Protein AF-0000000070793039 (afdb_homodimer)

Structure (mmCIF, N/CA/C/O backbone):
data_AF-0000000070793039-model_v1
#
loop_
_entity.id
_entity.type
_entity.pdbx_description
1 polymer 'Zinc protease (Peptidase, M16 family)'
#
loop_
_atom_site.group_PDB
_atom_site.id
_atom_site.type_symbol
_atom_site.label_atom_id
_atom_site.label_alt_id
_atom_site.label_comp_id
_atom_site.label_asym_id
_atom_site.label_entity_id
_atom_site.label_seq_id
_atom_site.pdbx_PDB_ins_code
_atom_site.Cartn_x
_atom_site.Cartn_y
_atom_site.Cartn_z
_atom_site.occupancy
_atom_site.B_iso_or_equiv
_atom_site.auth_seq_id
_atom_site.auth_comp_id
_atom_site.auth_asym_id
_atom_site.auth_atom_id
_atom_site.pdbx_PDB_model_num
ATOM 1 N N . MET A 1 1 ? 57.969 -23.594 54.25 1 24.64 1 MET A N 1
ATOM 2 C CA . MET A 1 1 ? 57.188 -22.453 53.75 1 24.64 1 MET A CA 1
ATOM 3 C C . MET A 1 1 ? 56.219 -22.906 52.688 1 24.64 1 MET A C 1
ATOM 5 O O . MET A 1 1 ? 56.438 -22.703 51.469 1 24.64 1 MET A O 1
ATOM 9 N N . SER A 1 2 ? 55.562 -24.125 52.812 1 25.38 2 SER A N 1
ATOM 10 C CA . SER A 1 2 ? 54.75 -25.047 52.031 1 25.38 2 SER A CA 1
ATOM 11 C C . SER A 1 2 ? 53.344 -24.484 51.812 1 25.38 2 SER A C 1
ATOM 13 O O . SER A 1 2 ? 52.562 -24.359 52.75 1 25.38 2 SER A O 1
ATOM 15 N N . VAL A 1 3 ? 53.25 -23.438 50.938 1 27.33 3 VAL A N 1
ATOM 16 C CA . VAL A 1 3 ? 52.094 -22.609 50.594 1 27.33 3 VAL A CA 1
ATOM 17 C C . VAL A 1 3 ? 51 -23.484 50 1 27.33 3 VAL A C 1
ATOM 19 O O . VAL A 1 3 ? 51.25 -24.219 49.031 1 27.33 3 VAL A O 1
ATOM 22 N N . LEU A 1 4 ? 50.031 -23.906 50.812 1 25.84 4 LEU A N 1
ATOM 23 C CA . LEU A 1 4 ? 48.812 -24.656 50.562 1 25.84 4 LEU A CA 1
ATOM 24 C C . LEU A 1 4 ? 48.031 -24.016 49.438 1 25.84 4 LEU A C 1
ATOM 26 O O . LEU A 1 4 ? 47.719 -22.828 49.469 1 25.84 4 LEU A O 1
ATOM 30 N N . ARG A 1 5 ? 47.969 -24.656 48.188 1 24.28 5 ARG A N 1
ATOM 31 C CA . ARG A 1 5 ? 47.344 -24.469 46.875 1 24.28 5 ARG A CA 1
ATOM 32 C C . ARG A 1 5 ? 45.844 -24.5 46.969 1 24.28 5 ARG A C 1
ATOM 34 O O . ARG A 1 5 ? 45.25 -25.578 47.156 1 24.28 5 ARG A O 1
ATOM 41 N N . ALA A 1 6 ? 45.125 -23.625 47.781 1 31.42 6 ALA A N 1
ATOM 42 C CA . ALA A 1 6 ? 43.656 -23.672 47.812 1 31.42 6 ALA A CA 1
ATOM 43 C C . ALA A 1 6 ? 43.094 -23.484 46.406 1 31.42 6 ALA A C 1
ATOM 45 O O . ALA A 1 6 ? 43.25 -22.438 45.812 1 31.42 6 ALA A O 1
ATOM 46 N N . PHE A 1 7 ? 43.125 -24.516 45.562 1 28.77 7 PHE A N 1
ATOM 47 C CA . PHE A 1 7 ? 42.531 -24.484 44.219 1 28.77 7 PHE A CA 1
ATOM 48 C C . PHE A 1 7 ? 41.031 -24.188 44.312 1 28.77 7 PHE A C 1
ATOM 50 O O . PHE A 1 7 ? 40.281 -24.984 44.875 1 28.77 7 PHE A O 1
ATOM 57 N N . ILE A 1 8 ? 40.594 -22.938 44.531 1 28.95 8 ILE A N 1
ATOM 58 C CA . ILE A 1 8 ? 39.188 -22.547 44.438 1 28.95 8 ILE A CA 1
ATOM 59 C C . ILE A 1 8 ? 38.656 -22.891 43.062 1 28.95 8 ILE A C 1
ATOM 61 O O . ILE A 1 8 ? 39.188 -22.391 42.031 1 28.95 8 ILE A O 1
ATOM 65 N N . ILE A 1 9 ? 38.125 -24.109 42.875 1 31.25 9 ILE A N 1
ATOM 66 C CA . ILE A 1 9 ? 37.375 -24.516 41.719 1 31.25 9 ILE A CA 1
ATOM 67 C C . ILE A 1 9 ? 36.188 -23.578 41.5 1 31.25 9 ILE A C 1
ATOM 69 O O . ILE A 1 9 ? 35.312 -23.484 42.344 1 31.25 9 ILE A O 1
ATOM 73 N N . SER A 1 10 ? 36.406 -22.391 40.906 1 32 10 SER A N 1
ATOM 74 C CA . SER A 1 10 ? 35.344 -21.516 40.469 1 32 10 SER A CA 1
ATOM 75 C C . SER A 1 10 ? 34.375 -22.266 39.531 1 32 10 SER A C 1
ATOM 77 O O . SER A 1 10 ? 34.781 -22.781 38.5 1 32 10 SER A O 1
ATOM 79 N N . PHE A 1 11 ? 33.312 -22.875 40.062 1 34.78 11 PHE A N 1
ATOM 80 C CA . PHE A 1 11 ? 32.156 -23.375 39.312 1 34.78 11 PHE A CA 1
ATOM 81 C C . PHE A 1 11 ? 31.578 -22.266 38.438 1 34.78 11 PHE A C 1
ATOM 83 O O . PHE A 1 11 ? 31.047 -21.281 38.938 1 34.78 11 PHE A O 1
ATOM 90 N N . SER A 1 12 ? 32.188 -22.031 37.281 1 33.47 12 SER A N 1
ATOM 91 C CA . SER A 1 12 ? 31.562 -21.188 36.25 1 33.47 12 SER A CA 1
ATOM 92 C C . SER A 1 12 ? 30.188 -21.734 35.875 1 33.47 12 SER A C 1
ATOM 94 O O . SER A 1 12 ? 30.078 -22.828 35.312 1 33.47 12 SER A O 1
ATOM 96 N N . VAL A 1 13 ? 29.125 -21.406 36.594 1 35.25 13 VAL A N 1
ATOM 97 C CA . VAL A 1 13 ? 27.766 -21.578 36.125 1 35.25 13 VAL A CA 1
ATOM 98 C C . VAL A 1 13 ? 27.609 -20.938 34.75 1 35.25 13 VAL A C 1
ATOM 100 O O . VAL A 1 13 ? 27.688 -19.703 34.625 1 35.25 13 VAL A O 1
ATOM 103 N N . ILE A 1 14 ? 28.047 -21.594 33.719 1 34.03 14 ILE A N 1
ATOM 104 C CA . ILE A 1 14 ? 27.656 -21.234 32.344 1 34.03 14 ILE A CA 1
ATOM 105 C C . ILE A 1 14 ? 26.141 -21.188 32.25 1 34.03 14 ILE A C 1
ATOM 107 O O . ILE A 1 14 ? 25.484 -22.234 32.312 1 34.03 14 ILE A O 1
ATOM 111 N N . PHE A 1 15 ? 25.516 -20.141 32.781 1 34.97 15 PHE A N 1
ATOM 112 C CA . PHE A 1 15 ? 24.156 -19.906 32.344 1 34.97 15 PHE A CA 1
ATOM 113 C C . PHE A 1 15 ? 24.062 -19.859 30.812 1 34.97 15 PHE A C 1
ATOM 115 O O . PHE A 1 15 ? 24.547 -18.906 30.188 1 34.97 15 PHE A O 1
ATOM 122 N N . SER A 1 16 ? 24 -20.969 30.188 1 33.66 16 SER A N 1
ATOM 123 C CA . SER A 1 16 ? 23.516 -21.031 28.812 1 33.66 16 SER A CA 1
ATOM 124 C C . SER A 1 16 ? 22.203 -20.25 28.656 1 33.66 16 SER A C 1
ATOM 126 O O . SER A 1 16 ? 21.188 -20.641 29.219 1 33.66 16 SER A O 1
ATOM 128 N N . HIS A 1 17 ? 22.297 -18.969 28.641 1 33.53 17 HIS A N 1
ATOM 129 C CA . HIS A 1 17 ? 21.125 -18.312 28.062 1 33.53 17 HIS A CA 1
ATOM 130 C C . HIS A 1 17 ? 20.672 -19.031 26.797 1 33.53 17 HIS A C 1
ATOM 132 O O . HIS A 1 17 ? 21.375 -19.047 25.781 1 33.53 17 HIS A O 1
ATOM 138 N N . ASN A 1 18 ? 20.062 -20.141 26.969 1 33.28 18 ASN A N 1
ATOM 139 C CA . ASN A 1 18 ? 19.25 -20.641 25.875 1 33.28 18 ASN A CA 1
ATOM 140 C C . ASN A 1 18 ? 18.578 -19.484 25.109 1 33.28 18 ASN A C 1
ATOM 142 O O . ASN A 1 18 ? 17.781 -18.75 25.672 1 33.28 18 ASN A O 1
ATOM 146 N N . LEU A 1 19 ? 19.297 -18.922 24.312 1 35 19 LEU A N 1
ATOM 147 C CA . LEU A 1 19 ? 18.578 -18.219 23.25 1 35 19 LEU A CA 1
ATOM 148 C C . LEU A 1 19 ? 17.344 -19 22.828 1 35 19 LEU A C 1
ATOM 150 O O . LEU A 1 19 ? 17.469 -20.078 22.234 1 35 19 LEU A O 1
ATOM 154 N N . PHE A 1 20 ? 16.391 -19.141 23.672 1 33.75 20 PHE A N 1
ATOM 155 C CA . PHE A 1 20 ? 15.086 -19.547 23.141 1 33.75 20 PHE A CA 1
ATOM 156 C C . PHE A 1 20 ? 14.852 -18.953 21.75 1 33.75 20 PHE A C 1
ATOM 158 O O . PHE A 1 20 ? 14.672 -17.75 21.609 1 33.75 20 PHE A O 1
ATOM 165 N N . ALA A 1 21 ? 15.516 -19.438 20.938 1 37.66 21 ALA A N 1
ATOM 166 C CA . ALA A 1 21 ? 14.992 -19.25 19.578 1 37.66 21 ALA A CA 1
ATOM 167 C C . ALA A 1 21 ? 13.477 -19.422 19.547 1 37.66 21 ALA A C 1
ATOM 169 O O . ALA A 1 21 ? 12.969 -20.531 19.766 1 37.66 21 ALA A O 1
ATOM 170 N N . ASN A 1 22 ? 12.641 -18.688 20.062 1 45.88 22 ASN A N 1
ATOM 171 C CA . ASN A 1 22 ? 11.188 -18.734 19.922 1 45.88 22 ASN A CA 1
ATOM 172 C C . ASN A 1 22 ? 10.781 -19.375 18.594 1 45.88 22 ASN A C 1
ATOM 174 O O . ASN A 1 22 ? 10.984 -18.781 17.531 1 45.88 22 ASN A O 1
ATOM 178 N N . SER A 1 23 ? 11 -20.703 18.422 1 55.97 23 SER A N 1
ATOM 179 C CA . SER A 1 23 ? 10.516 -21.5 17.297 1 55.97 23 SER A CA 1
ATOM 180 C C . SER A 1 23 ? 9.109 -21.078 16.875 1 55.97 23 SER A C 1
ATOM 182 O O . SER A 1 23 ? 8.234 -20.875 17.734 1 55.97 23 SER A O 1
ATOM 184 N N . PHE A 1 24 ? 9.094 -20.531 15.656 1 75.44 24 PHE A N 1
ATOM 185 C CA . PHE A 1 24 ? 7.824 -20.266 14.984 1 75.44 24 PHE A CA 1
ATOM 186 C C . PHE A 1 24 ? 6.973 -21.531 14.945 1 75.44 24 PHE A C 1
ATOM 188 O O . PHE A 1 24 ? 7.141 -22.375 14.062 1 75.44 24 PHE A O 1
ATOM 195 N N . LYS A 1 25 ? 6.289 -21.938 16.031 1 84.12 25 LYS A N 1
ATOM 196 C CA . LYS A 1 25 ? 5.527 -23.172 16.141 1 84.12 25 LYS A CA 1
ATOM 197 C C . LYS A 1 25 ? 4.098 -22.984 15.633 1 84.12 25 LYS A C 1
ATOM 199 O O . LYS A 1 25 ? 3.346 -22.172 16.156 1 84.12 25 LYS A O 1
ATOM 204 N N . THR A 1 26 ? 3.82 -23.734 14.625 1 93.19 26 THR A N 1
ATOM 205 C CA . THR A 1 26 ? 2.479 -23.719 14.047 1 93.19 26 THR A CA 1
ATOM 206 C C . THR A 1 26 ? 1.749 -25.031 14.328 1 93.19 26 THR A C 1
ATOM 208 O O . THR A 1 26 ? 2.381 -26.047 14.594 1 93.19 26 THR A O 1
ATOM 211 N N . GLU A 1 27 ? 0.454 -24.984 14.43 1 96.5 27 GLU A N 1
ATOM 212 C CA . GLU A 1 27 ? -0.403 -26.156 14.438 1 96.5 27 GLU A CA 1
ATOM 213 C C . GLU A 1 27 ? -1.052 -26.391 13.078 1 96.5 27 GLU A C 1
ATOM 215 O O . GLU A 1 27 ? -1.497 -25.438 12.43 1 96.5 27 GLU A O 1
ATOM 220 N N . LYS A 1 28 ? -1.057 -27.656 12.688 1 97.38 28 LYS A N 1
ATOM 221 C CA . LYS A 1 28 ? -1.675 -28.016 11.422 1 97.38 28 LYS A CA 1
ATOM 222 C C . LYS A 1 28 ? -2.641 -29.188 11.594 1 97.38 28 LYS A C 1
ATOM 224 O O . LYS A 1 28 ? -2.357 -30.125 12.328 1 97.38 28 LYS A O 1
ATOM 229 N N . TRP A 1 29 ? -3.809 -29.016 10.977 1 98 29 TRP A N 1
ATOM 230 C CA . TRP A 1 29 ? -4.777 -30.109 10.977 1 98 29 TRP A CA 1
ATOM 231 C C . TRP A 1 29 ? -5.773 -29.953 9.828 1 98 29 TRP A C 1
ATOM 233 O O . TRP A 1 29 ? -5.605 -29.094 8.969 1 98 29 TRP A O 1
ATOM 243 N N . GLN A 1 30 ? -6.695 -30.844 9.695 1 98.06 30 GLN A N 1
ATOM 244 C CA . GLN A 1 30 ? -7.793 -30.781 8.742 1 98.06 30 GLN A CA 1
ATOM 245 C C . GLN A 1 30 ? -9.148 -30.781 9.453 1 98.06 30 GLN A C 1
ATOM 247 O O . GLN A 1 30 ? -9.336 -31.5 10.43 1 98.06 30 GLN A O 1
ATOM 252 N N . THR A 1 31 ? -10 -29.953 8.938 1 98.31 31 THR A N 1
ATOM 253 C CA . THR A 1 31 ? -11.359 -30 9.461 1 98.31 31 THR A CA 1
ATOM 254 C C . THR A 1 31 ? -12.062 -31.281 9.039 1 98.31 31 THR A C 1
ATOM 256 O O . THR A 1 31 ? -11.547 -32.031 8.203 1 98.31 31 THR A O 1
ATOM 259 N N . LYS A 1 32 ? -13.273 -31.5 9.594 1 97.5 32 LYS A N 1
ATOM 260 C CA . LYS A 1 32 ? -14.031 -32.719 9.328 1 97.5 32 LYS A CA 1
ATOM 261 C C . LYS A 1 32 ? -14.359 -32.844 7.848 1 97.5 32 LYS A C 1
ATOM 263 O O . LYS A 1 32 ? -14.328 -33.969 7.293 1 97.5 32 LYS A O 1
ATOM 268 N N . ASN A 1 33 ? -14.625 -31.766 7.234 1 97.44 33 ASN A N 1
ATOM 269 C CA . ASN A 1 33 ? -15.023 -31.812 5.828 1 97.44 33 ASN A CA 1
ATOM 270 C C . ASN A 1 33 ? -13.82 -31.656 4.902 1 97.44 33 ASN A C 1
ATOM 272 O O . ASN A 1 33 ? -13.969 -31.703 3.68 1 97.44 33 ASN A O 1
ATOM 276 N N . GLY A 1 34 ? -12.617 -31.375 5.457 1 97.75 34 GLY A N 1
ATOM 277 C CA . GLY A 1 34 ? -11.438 -31.547 4.617 1 97.75 34 GLY A CA 1
ATOM 278 C C . GLY A 1 34 ? -10.664 -30.266 4.398 1 97.75 34 GLY A C 1
ATOM 279 O O . GLY A 1 34 ? -9.68 -30.25 3.656 1 97.75 34 GLY A O 1
ATOM 280 N N . VAL A 1 35 ? -10.977 -29.156 5.035 1 98.62 35 VAL A N 1
ATOM 281 C CA . VAL A 1 35 ? -10.219 -27.922 4.902 1 98.62 35 VAL A CA 1
ATOM 282 C C . VAL A 1 35 ? -8.883 -28.047 5.629 1 98.62 35 VAL A C 1
ATOM 284 O O . VAL A 1 35 ? -8.836 -28.484 6.785 1 98.62 35 VAL A O 1
ATOM 287 N N . ARG A 1 36 ? -7.797 -27.797 5.004 1 98.5 36 ARG A N 1
ATOM 288 C CA . ARG A 1 36 ? -6.496 -27.75 5.664 1 98.5 36 ARG A CA 1
ATOM 289 C C . ARG A 1 36 ? -6.363 -26.5 6.516 1 98.5 36 ARG A C 1
ATOM 291 O O . ARG A 1 36 ? -6.652 -25.391 6.055 1 98.5 36 ARG A O 1
ATOM 298 N N . VAL A 1 37 ? -5.875 -26.656 7.73 1 98.69 37 VAL A N 1
ATOM 299 C CA . VAL A 1 37 ? -5.812 -25.531 8.648 1 98.69 37 VAL A CA 1
ATOM 300 C C . VAL A 1 37 ? -4.383 -25.359 9.156 1 98.69 37 VAL A C 1
ATOM 302 O O . VAL A 1 37 ? -3.699 -26.328 9.461 1 98.69 37 VAL A O 1
ATOM 305 N N . VAL A 1 38 ? -3.934 -24.125 9.148 1 98.31 38 VAL A N 1
ATOM 306 C CA . VAL A 1 38 ? -2.699 -23.734 9.82 1 98.31 38 VAL A CA 1
ATOM 307 C C . VAL A 1 38 ? -2.996 -22.656 10.852 1 98.31 38 VAL A C 1
ATOM 309 O O . VAL A 1 38 ? -3.658 -21.656 10.547 1 98.31 38 VAL A O 1
ATOM 312 N N . PHE A 1 39 ? -2.496 -22.844 12.102 1 97.88 39 PHE A N 1
ATOM 313 C CA . PHE A 1 39 ? -2.75 -21.906 13.188 1 97.88 39 PHE A CA 1
ATOM 314 C C . PHE A 1 39 ? -1.449 -21.5 13.867 1 97.88 39 PHE A C 1
ATOM 316 O O . PHE A 1 39 ? -0.611 -22.359 14.172 1 97.88 39 PHE A O 1
ATOM 323 N N . TYR A 1 40 ? -1.272 -20.203 14 1 95.19 40 TYR A N 1
ATOM 324 C CA . TYR A 1 40 ? -0.175 -19.641 14.773 1 95.19 40 TYR A CA 1
ATOM 325 C C . TYR A 1 40 ? -0.702 -18.75 15.898 1 95.19 40 TYR A C 1
ATOM 327 O O . TYR A 1 40 ? -1.349 -17.734 15.641 1 95.19 40 TYR A O 1
ATOM 335 N N . GLN A 1 41 ? -0.365 -19.156 17.094 1 94.56 41 GLN A N 1
ATOM 336 C CA . GLN A 1 41 ? -0.825 -18.406 18.266 1 94.56 41 GLN A CA 1
ATOM 337 C C . GLN A 1 41 ? 0.069 -17.188 18.531 1 94.56 41 GLN A C 1
ATOM 339 O O . GLN A 1 41 ? 1.286 -17.328 18.672 1 94.56 41 GLN A O 1
ATOM 344 N N . ALA A 1 42 ? -0.553 -16.047 18.531 1 87.75 42 ALA A N 1
ATOM 345 C CA . ALA A 1 42 ? 0.111 -14.797 18.875 1 87.75 42 ALA A CA 1
ATOM 346 C C . ALA A 1 42 ? -0.728 -13.984 19.844 1 87.75 42 ALA A C 1
ATOM 348 O O . ALA A 1 42 ? -1.665 -13.289 19.453 1 87.75 42 ALA A O 1
ATOM 349 N N . MET A 1 43 ? -0.317 -13.898 21.078 1 84.44 43 MET A N 1
ATOM 350 C CA . MET A 1 43 ? -1.179 -13.391 22.141 1 84.44 43 MET A CA 1
ATOM 351 C C . MET A 1 43 ? -0.883 -11.922 22.422 1 84.44 43 MET A C 1
ATOM 353 O O . MET A 1 43 ? -1.546 -11.305 23.25 1 84.44 43 MET A O 1
ATOM 357 N N . GLU A 1 44 ? -0.05 -11.359 21.641 1 72.94 44 GLU A N 1
ATOM 358 C CA . GLU A 1 44 ? 0.454 -10.031 21.969 1 72.94 44 GLU A CA 1
ATOM 359 C C . GLU A 1 44 ? -0.619 -8.969 21.766 1 72.94 44 GLU A C 1
ATOM 361 O O . GLU A 1 44 ? -0.665 -7.977 22.5 1 72.94 44 GLU A O 1
ATOM 366 N N . VAL A 1 45 ? -1.349 -9.078 20.812 1 75.62 45 VAL A N 1
ATOM 367 C CA . VAL A 1 45 ? -2.432 -8.148 20.5 1 75.62 45 VAL A CA 1
ATOM 368 C C . VAL A 1 45 ? -3.754 -8.906 20.406 1 75.62 45 VAL A C 1
ATOM 370 O O . VAL A 1 45 ? -3.832 -9.969 19.797 1 75.62 45 VAL A O 1
ATOM 373 N N . PRO A 1 46 ? -4.75 -8.336 21 1 86.44 46 PRO A N 1
ATOM 374 C CA . PRO A 1 46 ? -6.035 -9.039 21.047 1 86.44 46 PRO A CA 1
ATOM 375 C C . PRO A 1 46 ? -6.762 -9.023 19.703 1 86.44 46 PRO A C 1
ATOM 377 O O . PRO A 1 46 ? -7.875 -8.5 19.594 1 86.44 46 PRO A O 1
ATOM 380 N N . MET A 1 47 ? -6.172 -9.617 18.734 1 90.81 47 MET A N 1
ATOM 381 C CA . MET A 1 47 ? -6.723 -9.664 17.375 1 90.81 47 MET A CA 1
ATOM 382 C C . MET A 1 47 ? -6.469 -11.023 16.734 1 90.81 47 MET A C 1
ATOM 384 O O . MET A 1 47 ? -5.582 -11.758 17.172 1 90.81 47 MET A O 1
ATOM 388 N N . LEU A 1 48 ? -7.234 -11.289 15.797 1 95.56 48 LEU A N 1
ATOM 389 C CA . LEU A 1 48 ? -7.109 -12.516 15.016 1 95.56 48 LEU A CA 1
ATOM 390 C C . LEU A 1 48 ? -7.211 -12.219 13.523 1 95.56 48 LEU A C 1
ATOM 392 O O . LEU A 1 48 ? -8.156 -11.562 13.078 1 95.56 48 LEU A O 1
ATOM 396 N N . ASP A 1 49 ? -6.215 -12.664 12.805 1 96.31 49 ASP A N 1
ATOM 397 C CA . ASP A 1 49 ? -6.25 -12.633 11.352 1 96.31 49 ASP A CA 1
ATOM 398 C C . ASP A 1 49 ? -6.613 -14 10.773 1 96.31 49 ASP A C 1
ATOM 400 O O . ASP A 1 49 ? -5.961 -15 11.086 1 96.31 49 ASP A O 1
ATOM 404 N N . ILE A 1 50 ? -7.613 -13.977 9.945 1 98.31 50 ILE A N 1
ATOM 405 C CA . ILE A 1 50 ? -8.078 -15.203 9.305 1 98.31 50 ILE A CA 1
ATOM 406 C C . ILE A 1 50 ? -7.98 -15.062 7.789 1 98.31 50 ILE A C 1
ATOM 408 O O . ILE A 1 50 ? -8.414 -14.055 7.223 1 98.31 50 ILE A O 1
ATOM 412 N N . SER A 1 51 ? -7.414 -16.047 7.137 1 98.62 51 SER A N 1
ATOM 413 C CA . SER A 1 51 ? -7.383 -16.109 5.68 1 98.62 51 SER A CA 1
ATOM 414 C C . SER A 1 51 ? -7.855 -17.469 5.172 1 98.62 51 SER A C 1
ATOM 416 O O . SER A 1 51 ? -7.348 -18.516 5.598 1 98.62 51 SER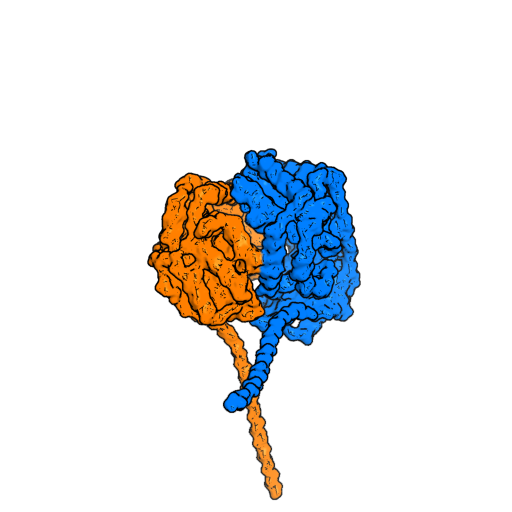 A O 1
ATOM 418 N N . LEU A 1 52 ? -8.797 -17.438 4.359 1 98.81 52 LEU A N 1
ATOM 419 C CA . LEU A 1 52 ? -9.266 -18.625 3.664 1 98.81 52 LEU A CA 1
ATOM 420 C C . LEU A 1 52 ? -8.992 -18.531 2.166 1 98.81 52 LEU A C 1
ATOM 422 O O . LEU A 1 52 ? -9.539 -17.656 1.49 1 98.81 52 LEU A O 1
ATOM 426 N N . ALA A 1 53 ? -8.172 -19.438 1.683 1 98.88 53 ALA A N 1
ATOM 427 C CA . ALA A 1 53 ? -7.781 -19.391 0.276 1 98.88 53 ALA A CA 1
ATOM 428 C C . ALA A 1 53 ? -8.305 -20.609 -0.476 1 98.88 53 ALA A C 1
ATOM 430 O O . ALA A 1 53 ? -8.469 -21.688 0.11 1 98.88 53 ALA A O 1
ATOM 431 N N . PHE A 1 54 ? -8.617 -20.422 -1.709 1 98.88 54 PHE A N 1
ATOM 432 C CA . PHE A 1 54 ? -8.992 -21.484 -2.648 1 98.88 54 PHE A CA 1
ATOM 433 C C . PHE A 1 54 ? -8.156 -21.391 -3.922 1 98.88 54 PHE A C 1
ATOM 435 O O . PHE A 1 54 ? -7.855 -20.297 -4.395 1 98.88 54 PHE A O 1
ATOM 442 N N . ALA A 1 55 ? -7.773 -22.578 -4.445 1 98.81 55 ALA A N 1
ATOM 443 C CA . ALA A 1 55 ? -7.273 -22.594 -5.816 1 98.81 55 ALA A CA 1
ATOM 444 C C . ALA A 1 55 ? -8.391 -22.266 -6.809 1 98.81 55 ALA A C 1
ATOM 446 O O . ALA A 1 55 ? -8.953 -23.172 -7.434 1 98.81 55 ALA A O 1
ATOM 447 N N . ALA A 1 56 ? -8.641 -21.031 -6.914 1 98.81 56 ALA A N 1
ATOM 448 C CA . ALA A 1 56 ? -9.766 -20.531 -7.691 1 98.81 56 ALA A CA 1
ATOM 449 C C . ALA A 1 56 ? -9.43 -19.172 -8.32 1 98.81 56 ALA A C 1
ATOM 451 O O . ALA A 1 56 ? -10.305 -18.328 -8.484 1 98.81 56 ALA A O 1
ATOM 452 N N . GLY A 1 57 ? -8.148 -18.969 -8.586 1 98.75 57 GLY A N 1
ATOM 453 C CA . GLY A 1 57 ? -7.734 -17.734 -9.234 1 98.75 57 GLY A CA 1
ATOM 454 C C . GLY A 1 57 ? -8.156 -17.656 -10.695 1 98.75 57 GLY A C 1
ATOM 455 O O . GLY A 1 57 ? -8.922 -18.484 -11.164 1 98.75 57 GLY A O 1
ATOM 456 N N . SER A 1 58 ? -7.68 -16.641 -11.375 1 98.69 58 SER A N 1
ATOM 457 C CA . SER A 1 58 ? -8.102 -16.391 -12.75 1 98.69 58 SER A CA 1
ATOM 458 C C . SER A 1 58 ? -7.641 -17.516 -13.68 1 98.69 58 SER A C 1
ATOM 460 O O . SER A 1 58 ? -8.195 -17.688 -14.766 1 98.69 58 SER A O 1
ATOM 462 N N . ALA A 1 59 ? -6.633 -18.281 -13.227 1 98.75 59 ALA A N 1
ATOM 463 C CA . ALA A 1 59 ? -6.176 -19.422 -14.031 1 98.75 59 ALA A CA 1
ATOM 464 C C . ALA A 1 59 ? -7.289 -20.453 -14.219 1 98.75 59 ALA A C 1
ATOM 466 O O . ALA A 1 59 ? -7.207 -21.312 -15.094 1 98.75 59 ALA A O 1
ATOM 467 N N . TYR A 1 60 ? -8.336 -20.312 -13.453 1 98.69 60 TYR A N 1
ATOM 468 C CA . TYR A 1 60 ? -9.422 -21.297 -13.492 1 98.69 60 TYR A CA 1
ATOM 469 C C . TYR A 1 60 ? -10.641 -20.719 -14.195 1 98.69 60 TYR A C 1
ATOM 471 O O . TYR A 1 60 ? -11.727 -21.312 -14.156 1 98.69 60 TYR A O 1
ATOM 479 N N . ASP A 1 61 ? -10.5 -19.641 -14.914 1 98.5 61 ASP A N 1
ATOM 480 C CA . ASP A 1 61 ? -11.617 -18.953 -15.547 1 98.5 61 ASP A CA 1
ATOM 481 C C . ASP A 1 61 ? -12.156 -19.734 -16.734 1 98.5 61 ASP A C 1
ATOM 483 O O . ASP A 1 61 ? -13.289 -19.516 -17.172 1 98.5 61 ASP A O 1
ATOM 487 N N . GLY A 1 62 ? -11.32 -20.641 -17.344 1 97 62 GLY A N 1
ATOM 488 C CA . GLY A 1 62 ? -11.672 -21.203 -18.625 1 97 62 GLY A CA 1
ATOM 489 C C . GLY A 1 62 ? -11.758 -20.156 -19.734 1 97 62 GLY A C 1
ATOM 490 O O . GLY A 1 62 ? -10.82 -19.375 -19.922 1 97 62 GLY A O 1
ATOM 491 N N . LYS A 1 63 ? -12.906 -20.109 -20.391 1 96.25 63 LYS A N 1
ATOM 492 C CA . LYS A 1 63 ? -13.062 -19.141 -21.469 1 96.25 63 LYS A CA 1
ATOM 493 C C . LYS A 1 63 ? -13.711 -17.859 -20.984 1 96.25 63 LYS A C 1
ATOM 495 O O . LYS A 1 63 ? -13.781 -16.875 -21.719 1 96.25 63 LYS A O 1
ATOM 500 N N . TYR A 1 64 ? -14.148 -17.859 -19.781 1 98 64 TYR A N 1
ATOM 501 C CA . TYR A 1 64 ? -14.828 -16.703 -19.219 1 98 64 TYR A CA 1
ATOM 502 C C . TYR A 1 64 ? -13.883 -15.883 -18.359 1 98 64 TYR A C 1
ATOM 504 O O . TYR A 1 64 ? -14.047 -15.805 -17.141 1 98 64 TYR A O 1
ATOM 512 N N . PHE A 1 65 ? -12.992 -15.172 -19.047 1 98.44 65 PHE A N 1
ATOM 513 C CA . PHE A 1 65 ? -11.984 -14.375 -18.344 1 98.44 65 PHE A CA 1
ATOM 514 C C . PHE A 1 65 ? -12.641 -13.32 -17.469 1 98.44 65 PHE A C 1
ATOM 516 O O . PHE A 1 65 ? -13.508 -12.57 -17.922 1 98.44 65 PHE A O 1
ATOM 523 N N . GLY A 1 66 ? -12.211 -13.25 -16.156 1 98.44 66 GLY A N 1
ATOM 524 C CA . GLY A 1 66 ? -12.789 -12.344 -15.172 1 98.44 66 GLY A CA 1
ATOM 525 C C . GLY A 1 66 ? -13.789 -13.016 -14.258 1 98.44 66 GLY A C 1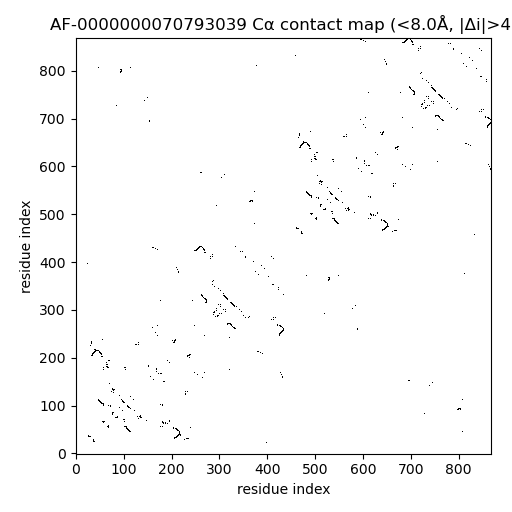
ATOM 526 O O . GLY A 1 66 ? -14.273 -12.406 -13.297 1 98.44 66 GLY A O 1
ATOM 527 N N . LEU A 1 67 ? -14.031 -14.281 -14.508 1 98.75 67 LEU A N 1
ATOM 528 C CA . LEU A 1 67 ? -15.047 -15.016 -13.758 1 98.75 67 LEU A CA 1
ATOM 529 C C . LEU A 1 67 ? -14.656 -15.156 -12.297 1 98.75 67 LEU A C 1
ATOM 531 O O . LEU A 1 67 ? -15.477 -14.953 -11.398 1 98.75 67 LEU A O 1
ATOM 535 N N . SER A 1 68 ? -13.422 -15.523 -12.016 1 98.81 68 SER A N 1
ATOM 536 C CA . SER A 1 68 ? -12.93 -15.609 -10.648 1 98.81 68 SER A CA 1
ATOM 537 C C . SER A 1 68 ? -13.094 -14.273 -9.922 1 98.81 68 SER A C 1
ATOM 539 O O . SER A 1 68 ? -13.602 -14.234 -8.797 1 98.81 68 SER A O 1
ATOM 541 N N . ALA A 1 69 ? -12.648 -13.219 -10.586 1 98.5 69 ALA A N 1
ATOM 542 C CA . ALA A 1 69 ? -12.727 -11.883 -10 1 98.5 69 ALA A CA 1
ATOM 543 C C . ALA A 1 69 ? -14.172 -11.5 -9.711 1 98.5 69 ALA A C 1
ATOM 545 O O . ALA A 1 69 ? -14.484 -11 -8.625 1 98.5 69 ALA A O 1
ATOM 546 N N . LEU A 1 70 ? -15.016 -11.711 -10.664 1 98.25 70 LEU A N 1
ATOM 547 C CA . LEU A 1 70 ? -16.422 -11.359 -10.5 1 98.25 70 LEU A CA 1
ATOM 548 C C . LEU A 1 70 ? -17.062 -12.172 -9.375 1 98.25 70 LEU A C 1
ATOM 550 O O . LEU A 1 70 ? -17.812 -11.633 -8.562 1 98.25 70 LEU A O 1
ATOM 554 N N . THR A 1 71 ? -16.781 -13.438 -9.32 1 98.69 71 THR A N 1
ATOM 555 C CA . THR A 1 71 ? -17.281 -14.297 -8.25 1 98.69 71 THR A CA 1
ATOM 556 C C . THR A 1 71 ? -16.812 -13.789 -6.891 1 98.69 71 THR A C 1
ATOM 558 O O . THR A 1 71 ? -17.609 -13.711 -5.945 1 98.69 71 THR A O 1
ATOM 561 N N . THR A 1 72 ? -15.578 -13.477 -6.836 1 98.38 72 THR A N 1
ATOM 562 C CA . THR A 1 72 ? -14.977 -12.984 -5.598 1 98.38 72 THR A CA 1
ATOM 563 C C . THR A 1 72 ? -15.641 -11.68 -5.156 1 98.38 72 THR A C 1
ATOM 565 O O . THR A 1 72 ? -15.945 -11.508 -3.977 1 98.38 72 THR A O 1
ATOM 568 N N . ASN A 1 73 ? -15.875 -10.805 -6.129 1 95.81 73 ASN A N 1
ATOM 569 C CA . ASN A 1 73 ? -16.516 -9.531 -5.832 1 95.81 73 ASN A CA 1
ATOM 570 C C . ASN A 1 73 ? -17.938 -9.727 -5.316 1 95.81 73 ASN A C 1
ATOM 572 O O . ASN A 1 73 ? -18.438 -8.93 -4.52 1 95.81 73 ASN A O 1
ATOM 576 N N . LEU A 1 74 ? -18.578 -10.727 -5.703 1 97.25 74 LEU A N 1
ATOM 577 C CA . LEU A 1 74 ? -20 -10.938 -5.426 1 97.25 74 LEU A CA 1
ATOM 578 C C . LEU A 1 74 ? -20.188 -11.703 -4.117 1 97.25 74 LEU A C 1
ATOM 580 O O . LEU A 1 74 ? -21.297 -11.773 -3.594 1 97.25 74 LEU A O 1
ATOM 584 N N . ILE A 1 75 ? -19.141 -12.141 -3.547 1 97.56 75 ILE A N 1
ATOM 585 C CA . ILE A 1 75 ? -19.234 -13.148 -2.492 1 97.56 75 ILE A CA 1
ATOM 586 C C . ILE A 1 75 ? -19.891 -12.539 -1.26 1 97.56 75 ILE A C 1
ATOM 588 O O . ILE A 1 75 ? -20.547 -13.242 -0.487 1 97.56 75 ILE A O 1
ATOM 592 N N . ASN A 1 76 ? -19.719 -11.25 -1.055 1 95.31 76 ASN A N 1
ATOM 593 C CA . ASN A 1 76 ? -20.281 -10.609 0.127 1 95.31 76 ASN A CA 1
ATOM 594 C C . ASN A 1 76 ? -21.406 -9.641 -0.243 1 95.31 76 ASN A C 1
ATOM 596 O O . ASN A 1 76 ? -21.703 -8.711 0.51 1 95.31 76 ASN A O 1
ATOM 600 N N . GLN A 1 77 ? -22 -9.844 -1.413 1 94.31 77 GLN A N 1
ATOM 601 C CA . GLN A 1 77 ? -23.031 -8.906 -1.88 1 94.31 77 GLN A CA 1
ATOM 602 C C . GLN A 1 77 ? -24.422 -9.375 -1.474 1 94.31 77 GLN A C 1
ATOM 604 O O . GLN A 1 77 ? -25.422 -8.742 -1.825 1 94.31 77 GLN A O 1
ATOM 609 N N . GLY A 1 78 ? -24.578 -10.422 -0.743 1 94.44 78 GLY A N 1
ATOM 610 C CA . GLY A 1 78 ? -25.781 -11.039 -0.223 1 94.44 78 GLY A CA 1
ATOM 611 C C . GLY A 1 78 ? -25.547 -12.43 0.331 1 94.44 78 GLY A C 1
ATOM 612 O O . GLY A 1 78 ? -24.953 -13.281 -0.339 1 94.44 78 GLY A O 1
ATOM 613 N N . ASN A 1 79 ? -25.969 -12.594 1.538 1 96.31 79 ASN A N 1
ATOM 614 C CA . ASN A 1 79 ? -25.672 -13.859 2.203 1 96.31 79 ASN A CA 1
ATOM 615 C C . ASN A 1 79 ? -26.797 -14.25 3.174 1 96.31 79 ASN A C 1
ATOM 617 O O . ASN A 1 79 ? -27.125 -13.484 4.074 1 96.31 79 ASN A O 1
ATOM 621 N N . SER A 1 80 ? -27.328 -15.422 2.982 1 95.75 80 SER A N 1
ATOM 622 C CA . SER A 1 80 ? -28.359 -15.977 3.855 1 95.75 80 SER A CA 1
ATOM 623 C C . SER A 1 80 ? -29.531 -15.008 4.004 1 95.75 80 SER A C 1
ATOM 625 O O . SER A 1 80 ? -30 -14.773 5.117 1 95.75 80 SER A O 1
ATOM 627 N N . GLY A 1 81 ? -29.859 -14.344 2.963 1 94.75 81 GLY A N 1
ATOM 628 C CA . GLY A 1 81 ? -31.031 -13.477 2.943 1 94.75 81 GLY A CA 1
ATOM 629 C C . GLY A 1 81 ? -30.719 -12.055 3.352 1 94.75 81 GLY A C 1
ATOM 630 O O . GLY A 1 81 ? -31.578 -11.172 3.262 1 94.75 81 GLY A O 1
ATOM 631 N N . LYS A 1 82 ? -29.531 -11.836 3.721 1 94.38 82 LYS A N 1
ATOM 632 C CA . LYS A 1 82 ? -29.109 -10.477 4.059 1 94.38 82 LYS A CA 1
ATOM 633 C C . LYS A 1 82 ? -28.438 -9.797 2.877 1 94.38 82 LYS A C 1
ATOM 635 O O . LYS A 1 82 ? -27.688 -10.438 2.135 1 94.38 82 LYS A O 1
ATOM 640 N N . ASP A 1 83 ? -28.688 -8.531 2.682 1 89.62 83 ASP A N 1
ATOM 641 C CA . ASP A 1 83 ? -28.078 -7.82 1.565 1 89.62 83 ASP A CA 1
ATOM 642 C C . ASP A 1 83 ? -26.672 -7.359 1.919 1 89.62 83 ASP A C 1
ATOM 644 O O . ASP A 1 83 ? -26.203 -7.582 3.037 1 89.62 83 ASP A O 1
ATOM 648 N N . ALA A 1 84 ? -26.047 -6.75 0.97 1 88.56 84 ALA A N 1
ATOM 649 C CA . ALA A 1 84 ? -24.656 -6.344 1.109 1 88.56 84 ALA A CA 1
ATOM 650 C C . ALA A 1 84 ? -24.484 -5.344 2.25 1 88.56 84 ALA A C 1
ATOM 652 O O . ALA A 1 84 ? -23.516 -5.398 2.996 1 88.56 84 ALA A O 1
ATOM 653 N N . THR A 1 85 ? -25.422 -4.445 2.408 1 84.31 85 THR A N 1
ATOM 654 C CA . THR A 1 85 ? -25.359 -3.418 3.443 1 84.31 85 THR A CA 1
ATOM 655 C C . THR A 1 85 ? -25.422 -4.047 4.832 1 84.31 85 THR A C 1
ATOM 657 O O . THR A 1 85 ? -24.625 -3.701 5.711 1 84.31 85 THR A O 1
ATOM 660 N N . ASN A 1 86 ? -26.297 -4.996 4.957 1 89.38 86 ASN A N 1
ATOM 661 C CA . ASN A 1 86 ? -26.422 -5.691 6.234 1 89.38 86 ASN A CA 1
ATOM 662 C C . ASN A 1 86 ? -25.156 -6.465 6.582 1 89.38 86 ASN A C 1
ATOM 664 O O . ASN A 1 86 ? -24.734 -6.488 7.742 1 89.38 86 ASN A O 1
ATOM 668 N N . ILE A 1 87 ? -24.594 -7.102 5.633 1 91.75 87 ILE A N 1
ATOM 669 C CA . ILE A 1 87 ? -23.359 -7.863 5.828 1 91.75 87 ILE A CA 1
ATOM 670 C C . ILE A 1 87 ? -22.234 -6.922 6.246 1 91.75 87 ILE A C 1
ATOM 672 O O . ILE A 1 87 ? -21.516 -7.195 7.207 1 91.75 87 ILE A O 1
ATOM 676 N N . ALA A 1 88 ? -22.156 -5.82 5.562 1 88.62 88 ALA A N 1
ATOM 677 C CA . ALA A 1 88 ? -21.125 -4.824 5.863 1 88.62 88 ALA A CA 1
ATOM 678 C C . ALA A 1 88 ? -21.297 -4.254 7.266 1 88.62 88 ALA A C 1
ATOM 680 O O . ALA A 1 88 ? -20.328 -4.066 7.996 1 88.62 88 ALA A O 1
ATOM 681 N N . GLU A 1 89 ? -22.531 -3.986 7.625 1 87.88 89 GLU A N 1
ATOM 682 C CA . GLU A 1 89 ? -22.828 -3.445 8.945 1 87.88 89 GLU A CA 1
ATOM 683 C C . GLU A 1 89 ? -22.484 -4.445 10.047 1 87.88 89 GLU A C 1
ATOM 685 O O . GLU A 1 89 ? -21.969 -4.066 11.094 1 87.88 89 GLU A O 1
ATOM 690 N N . ALA A 1 90 ? -22.797 -5.668 9.758 1 91 90 ALA A N 1
ATOM 691 C CA . ALA A 1 90 ? -22.5 -6.707 10.742 1 91 90 ALA A CA 1
ATOM 692 C C . ALA A 1 90 ? -21 -6.777 11.031 1 91 90 ALA A C 1
ATOM 694 O O . ALA A 1 90 ? -20.594 -7 12.18 1 91 90 ALA A O 1
ATOM 695 N N . LEU A 1 91 ? -20.188 -6.641 10.047 1 92.12 91 LEU A N 1
ATOM 696 C CA . LEU A 1 91 ? -18.75 -6.621 10.227 1 92.12 91 LEU A CA 1
ATOM 697 C C . LEU A 1 91 ? -18.297 -5.32 10.875 1 92.12 91 LEU A C 1
ATOM 699 O O . LEU A 1 91 ? -17.5 -5.336 11.82 1 92.12 91 LEU A O 1
ATOM 703 N N . ALA A 1 92 ? -18.828 -4.227 10.383 1 86.06 92 ALA A N 1
ATOM 704 C CA . ALA A 1 92 ? -18.453 -2.906 10.883 1 86.06 92 ALA A CA 1
ATOM 705 C C . ALA A 1 92 ? -18.75 -2.779 12.375 1 86.06 92 ALA A C 1
ATOM 707 O O . ALA A 1 92 ? -17.984 -2.158 13.117 1 86.06 92 ALA A O 1
ATOM 708 N N . ASP A 1 93 ? -19.844 -3.367 12.805 1 87.12 93 ASP A N 1
ATOM 709 C CA . ASP A 1 93 ? -20.312 -3.291 14.195 1 87.12 93 ASP A CA 1
ATOM 710 C C . ASP A 1 93 ? -19.266 -3.875 15.148 1 87.12 93 ASP A C 1
ATOM 712 O O . ASP A 1 93 ? -19.25 -3.533 16.328 1 87.12 93 ASP A O 1
ATOM 716 N N . THR A 1 94 ? -18.422 -4.688 14.648 1 89 94 THR A N 1
ATOM 717 C CA . THR A 1 94 ? -17.406 -5.305 15.492 1 89 94 THR A CA 1
ATOM 718 C C . THR A 1 94 ? -16.016 -4.734 15.18 1 89 94 THR A C 1
ATOM 720 O O . THR A 1 94 ? -15.016 -5.207 15.711 1 89 94 THR A O 1
ATOM 723 N N . GLY A 1 95 ? -16.016 -3.812 14.281 1 86 95 GLY A N 1
ATOM 724 C CA . GLY A 1 95 ? -14.734 -3.27 13.852 1 86 95 GLY A CA 1
ATOM 725 C C . GLY A 1 95 ? -13.953 -4.219 12.969 1 86 95 GLY A C 1
ATOM 726 O O . GLY A 1 95 ? -12.797 -3.947 12.625 1 86 95 GLY A O 1
ATOM 727 N N . ALA A 1 96 ? -14.57 -5.266 12.602 1 92.62 96 ALA A N 1
ATOM 728 C CA . ALA A 1 96 ? -13.891 -6.277 11.789 1 92.62 96 ALA A CA 1
ATOM 729 C C . ALA A 1 96 ? -13.641 -5.77 10.375 1 92.62 96 ALA A C 1
ATOM 731 O O . ALA A 1 96 ? -14.367 -4.914 9.875 1 92.62 96 ALA A O 1
ATOM 732 N N . GLN A 1 97 ? -12.586 -6.211 9.781 1 91.62 97 GLN A N 1
ATOM 733 C CA . GLN A 1 97 ? -12.211 -5.852 8.422 1 91.62 97 GLN A CA 1
ATOM 734 C C . GLN A 1 97 ? -12.219 -7.074 7.508 1 91.62 97 GLN A C 1
ATOM 736 O O . GLN A 1 97 ? -11.562 -8.078 7.801 1 91.62 97 GLN A O 1
ATOM 741 N N . PHE A 1 98 ? -12.945 -6.945 6.43 1 94.88 98 PHE A N 1
ATOM 742 C CA . PHE A 1 98 ? -13.055 -8.016 5.441 1 94.88 98 PHE A CA 1
ATOM 743 C C . PHE A 1 98 ? -12.422 -7.594 4.121 1 94.88 98 PHE A C 1
ATOM 745 O O . PHE A 1 98 ? -12.547 -6.438 3.705 1 94.88 98 PHE A O 1
ATOM 752 N N . ASN A 1 99 ? -11.734 -8.523 3.549 1 95.25 99 ASN A N 1
ATOM 753 C CA . ASN A 1 99 ? -11.18 -8.312 2.215 1 95.25 99 ASN A CA 1
ATOM 754 C C . ASN A 1 99 ? -11.211 -9.586 1.383 1 95.25 99 ASN A C 1
ATOM 756 O O . ASN A 1 99 ? -10.984 -10.68 1.909 1 95.25 99 ASN A O 1
ATOM 760 N N . ALA A 1 100 ? -11.516 -9.453 0.148 1 97.25 100 ALA A N 1
ATOM 761 C CA . ALA A 1 100 ? -11.461 -10.547 -0.814 1 97.25 100 ALA A CA 1
ATOM 762 C C . ALA A 1 100 ? -10.602 -10.18 -2.02 1 97.25 100 ALA A C 1
ATOM 764 O O . ALA A 1 100 ? -10.766 -9.094 -2.594 1 97.25 100 ALA A O 1
ATOM 765 N N . GLU A 1 101 ? -9.719 -11.047 -2.344 1 96.88 101 GLU A N 1
ATOM 766 C CA . GLU A 1 101 ? -8.812 -10.766 -3.453 1 96.88 101 GLU A CA 1
ATOM 767 C C . GLU A 1 101 ? -8.625 -11.984 -4.344 1 96.88 101 GLU A C 1
ATOM 769 O O . GLU A 1 101 ? -8.703 -13.125 -3.873 1 96.88 101 GLU A O 1
ATOM 774 N N . THR A 1 102 ? -8.383 -11.68 -5.617 1 97.75 102 THR A N 1
ATOM 775 C CA . THR A 1 102 ? -8.125 -12.727 -6.605 1 97.75 102 THR A CA 1
ATOM 776 C C . THR A 1 102 ? -6.773 -12.516 -7.277 1 97.75 102 THR A C 1
ATOM 778 O O . THR A 1 102 ? -6.414 -11.391 -7.625 1 97.75 102 THR A O 1
ATOM 781 N N . SER A 1 103 ? -5.996 -13.516 -7.336 1 98 103 SER A N 1
ATOM 782 C CA . SER A 1 103 ? -4.785 -13.586 -8.148 1 98 103 SER A CA 1
ATOM 783 C C . SER A 1 103 ? -4.91 -14.641 -9.242 1 98 103 SER A C 1
ATOM 785 O O . SER A 1 103 ? -5.996 -15.172 -9.477 1 98 103 SER A O 1
ATOM 787 N N . ARG A 1 104 ? -3.848 -14.898 -9.961 1 98.5 104 ARG A N 1
ATOM 788 C CA . ARG A 1 104 ? -3.906 -15.906 -11.016 1 98.5 104 ARG A CA 1
ATOM 789 C C . ARG A 1 104 ? -4.055 -17.312 -10.43 1 98.5 104 ARG A C 1
ATOM 791 O O . ARG A 1 104 ? -4.766 -18.141 -10.977 1 98.5 104 ARG A O 1
ATOM 798 N N . ASP A 1 105 ? -3.475 -17.531 -9.258 1 98.62 105 ASP A N 1
ATOM 799 C CA . ASP A 1 105 ? -3.477 -18.875 -8.688 1 98.62 105 ASP A CA 1
ATOM 800 C C . ASP A 1 105 ? -4.645 -19.062 -7.719 1 98.62 105 ASP A C 1
ATOM 802 O O . ASP A 1 105 ? -5.203 -20.156 -7.609 1 98.62 105 ASP A O 1
ATOM 806 N N . MET A 1 106 ? -5.051 -17.938 -7.051 1 98.62 106 MET A N 1
ATOM 807 C CA . MET A 1 106 ? -5.938 -18.234 -5.934 1 98.62 106 MET A CA 1
ATOM 808 C C . MET A 1 106 ? -6.859 -17.062 -5.637 1 98.62 106 MET A C 1
ATOM 810 O O . MET A 1 106 ? -6.641 -15.953 -6.137 1 98.62 106 MET A O 1
ATOM 814 N N . VAL A 1 107 ? -7.914 -17.328 -4.914 1 98.75 107 VAL A N 1
ATOM 815 C CA . VAL A 1 107 ? -8.766 -16.375 -4.215 1 98.75 107 VAL A CA 1
ATOM 816 C C . VAL A 1 107 ? -8.492 -16.453 -2.713 1 98.75 107 VAL A C 1
ATOM 818 O O . VAL A 1 107 ? -8.32 -17.531 -2.156 1 98.75 107 VAL A O 1
ATOM 821 N N . VAL A 1 108 ? -8.406 -15.297 -2.096 1 98.75 108 VAL A N 1
ATOM 822 C CA . VAL A 1 108 ? -8.219 -15.242 -0.65 1 98.75 108 VAL A CA 1
ATOM 823 C C . VAL A 1 108 ? -9.312 -14.383 -0.019 1 98.75 108 VAL A C 1
ATOM 825 O O . VAL A 1 108 ? -9.492 -13.219 -0.396 1 98.75 108 VAL A O 1
ATOM 828 N N . LEU A 1 109 ? -10.062 -14.961 0.875 1 98.62 109 LEU A N 1
ATOM 829 C CA . LEU A 1 109 ? -10.984 -14.25 1.753 1 98.62 109 LEU A CA 1
ATOM 830 C C . LEU A 1 109 ? -10.367 -14.031 3.129 1 98.62 109 LEU A C 1
ATOM 832 O O . LEU A 1 109 ? -10 -14.992 3.812 1 98.62 109 LEU A O 1
ATOM 836 N N . SER A 1 110 ? -10.281 -12.766 3.502 1 98.31 110 SER A N 1
ATOM 837 C CA . SER A 1 110 ? -9.586 -12.453 4.742 1 98.31 110 SER A CA 1
ATOM 838 C C . SER A 1 110 ? -10.492 -11.711 5.715 1 98.31 110 SER A C 1
ATOM 840 O O . SER A 1 110 ? -11.297 -10.867 5.305 1 98.31 110 SER A O 1
ATOM 842 N N . LEU A 1 111 ? -10.312 -12 6.969 1 97.38 111 LEU A N 1
ATOM 843 C CA . LEU A 1 111 ? -11.008 -11.328 8.062 1 97.38 111 LEU A CA 1
ATOM 844 C C . LEU A 1 111 ? -10.039 -10.992 9.195 1 97.38 111 LEU A C 1
ATOM 846 O O . LEU A 1 111 ? -9.312 -11.859 9.68 1 97.38 111 LEU A O 1
ATOM 850 N N . ARG A 1 112 ? -9.984 -9.789 9.562 1 95.94 112 ARG A N 1
ATOM 851 C CA . ARG A 1 112 ? -9.336 -9.336 10.789 1 95.94 112 ARG A CA 1
ATOM 852 C C . ARG A 1 112 ? -10.359 -8.938 11.836 1 95.94 112 ARG A C 1
ATOM 854 O O . ARG A 1 112 ? -11.273 -8.156 11.555 1 95.94 112 ARG A O 1
ATOM 861 N N . THR A 1 113 ? -10.258 -9.461 13.062 1 95.19 113 THR A N 1
ATOM 862 C CA . THR A 1 113 ? -11.266 -9.188 14.086 1 95.19 113 THR A CA 1
ATOM 863 C C . THR A 1 113 ? -10.625 -9.125 15.469 1 95.19 113 THR A C 1
ATOM 865 O O . THR A 1 113 ? -9.523 -9.633 15.672 1 95.19 113 THR A O 1
ATOM 868 N N . LEU A 1 114 ? -11.32 -8.523 16.344 1 90.62 114 LEU A N 1
ATOM 869 C CA . LEU A 1 114 ? -10.977 -8.57 17.766 1 90.62 114 LEU A CA 1
ATOM 870 C C . LEU A 1 114 ? -11.273 -9.945 18.344 1 90.62 114 LEU A C 1
ATOM 872 O O . LEU A 1 114 ? -12.094 -10.688 17.812 1 90.62 114 LEU A O 1
ATOM 876 N N . THR A 1 115 ? -10.586 -10.211 19.453 1 94.38 115 THR A N 1
ATOM 877 C CA . THR A 1 115 ? -10.742 -11.547 20.016 1 94.38 115 THR A CA 1
ATOM 878 C C . THR A 1 115 ? -11.664 -11.531 21.219 1 94.38 115 THR A C 1
ATOM 880 O O . THR A 1 115 ? -11.828 -12.547 21.906 1 94.38 115 THR A O 1
ATOM 883 N N . SER A 1 116 ? -12.211 -10.32 21.531 1 92.56 116 SER A N 1
ATOM 884 C CA . SER A 1 116 ? -13.281 -10.352 22.531 1 92.56 116 SER A CA 1
ATOM 885 C C . SER A 1 116 ? -14.383 -11.32 22.125 1 92.56 116 SER A C 1
ATOM 887 O O . SER A 1 116 ? -14.68 -11.477 20.938 1 92.56 116 SER A O 1
ATOM 889 N N . LYS A 1 117 ? -14.984 -11.922 23.078 1 94.56 117 LYS A N 1
ATOM 890 C CA . LYS A 1 117 ? -15.945 -12.984 22.812 1 94.56 117 LYS A CA 1
ATOM 891 C C . LYS A 1 117 ? -17.047 -12.516 21.875 1 94.56 117 LYS A C 1
ATOM 893 O O . LYS A 1 117 ? -17.312 -13.156 20.844 1 94.56 117 LYS A O 1
ATOM 898 N N . GLU A 1 118 ? -17.641 -11.43 22.109 1 92.75 118 GLU A N 1
ATOM 899 C CA . GLU A 1 118 ? -18.75 -10.914 21.312 1 92.75 118 GLU A CA 1
ATOM 900 C C . GLU A 1 118 ? -18.297 -10.547 19.906 1 92.75 118 GLU A C 1
ATOM 902 O O . GLU A 1 118 ? -18.938 -10.914 18.922 1 92.75 118 GLU A O 1
ATOM 907 N N . ALA A 1 119 ? -17.219 -9.852 19.812 1 92.88 119 ALA A N 1
ATOM 908 C CA . ALA A 1 119 ? -16.703 -9.43 18.516 1 92.88 119 ALA A CA 1
ATOM 909 C C . ALA A 1 119 ? -16.312 -10.633 17.672 1 92.88 119 ALA A C 1
ATOM 911 O O . ALA A 1 119 ? -16.641 -10.703 16.484 1 92.88 119 ALA A O 1
ATOM 912 N N . LEU A 1 120 ? -15.656 -11.562 18.328 1 96.56 120 LEU A N 1
ATOM 913 C CA . LEU A 1 120 ? -15.195 -12.758 17.625 1 96.56 120 LEU A CA 1
ATOM 914 C C . LEU A 1 120 ? -16.375 -13.578 17.125 1 96.56 120 LEU A C 1
ATOM 916 O O . LEU A 1 120 ? -16.406 -13.984 15.961 1 96.56 120 LEU A O 1
ATOM 920 N N . GLN A 1 121 ? -17.344 -13.766 17.922 1 96.94 121 GLN A N 1
ATOM 921 C CA . GLN A 1 121 ? -18.516 -14.57 17.562 1 96.94 121 GLN A CA 1
ATOM 922 C C . GLN A 1 121 ? -19.281 -13.93 16.406 1 96.94 121 GLN A C 1
ATOM 924 O O . GLN A 1 121 ? -19.594 -14.602 15.422 1 96.94 121 GLN A O 1
ATOM 929 N N . GLN A 1 122 ? -19.562 -12.695 16.484 1 95.56 122 GLN A N 1
ATOM 930 C CA . GLN A 1 122 ? -20.344 -12.016 15.469 1 95.56 122 GLN A CA 1
ATOM 931 C C . GLN A 1 122 ? -19.594 -11.93 14.141 1 95.56 122 GLN A C 1
ATOM 933 O O . GLN A 1 122 ? -20.172 -12.188 13.078 1 95.56 122 GLN A O 1
ATOM 938 N N . SER A 1 123 ? -18.344 -11.523 14.195 1 96.62 123 SER A N 1
ATOM 939 C CA . SER A 1 123 ? -17.578 -11.352 12.977 1 96.62 123 SER A CA 1
ATOM 940 C C . SER A 1 123 ? -17.359 -12.68 12.266 1 96.62 123 SER A C 1
ATOM 942 O O . SER A 1 123 ? -17.453 -12.766 11.039 1 96.62 123 SER A O 1
ATOM 944 N N . THR A 1 124 ? -17.109 -13.742 13.039 1 98 124 THR A N 1
ATOM 945 C CA . THR A 1 124 ? -16.844 -15.031 12.414 1 98 124 THR A CA 1
ATOM 946 C C . THR A 1 124 ? -18.141 -15.672 11.914 1 98 124 THR A C 1
ATOM 948 O O . THR A 1 124 ? -18.141 -16.375 10.906 1 98 124 THR A O 1
ATOM 951 N N . LYS A 1 125 ? -19.219 -15.391 12.562 1 97.44 125 LYS A N 1
ATOM 952 C CA . LYS A 1 125 ? -20.5 -15.836 12.031 1 97.44 125 LYS A CA 1
ATOM 953 C C . LYS A 1 125 ? -20.781 -15.195 10.672 1 97.44 125 LYS A C 1
ATOM 955 O O . LYS A 1 125 ? -21.188 -15.883 9.734 1 97.44 125 LYS A O 1
ATOM 960 N N . THR A 1 126 ? -20.578 -13.914 10.625 1 97.5 126 THR A N 1
ATOM 961 C CA . THR A 1 126 ? -20.781 -13.195 9.367 1 97.5 126 THR A CA 1
ATOM 962 C C . THR A 1 126 ? -19.844 -13.727 8.289 1 97.5 126 THR A C 1
ATOM 964 O O . THR A 1 126 ? -20.266 -13.938 7.145 1 97.5 126 THR A O 1
ATOM 967 N N . PHE A 1 127 ? -18.578 -13.977 8.625 1 98.31 127 PHE A N 1
ATOM 968 C CA . PHE A 1 127 ? -17.594 -14.492 7.684 1 98.31 127 PHE A CA 1
ATOM 969 C C . PHE A 1 127 ? -18 -15.867 7.164 1 98.31 127 PHE A C 1
ATOM 971 O O . PHE A 1 127 ? -17.875 -16.141 5.969 1 98.31 127 PHE A O 1
ATOM 978 N N . SER A 1 128 ? -18.484 -16.672 8.062 1 98.12 128 SER A N 1
ATOM 979 C CA . SER A 1 128 ? -18.969 -18 7.668 1 98.12 128 SER A CA 1
ATOM 980 C C . SER A 1 128 ? -20.109 -17.891 6.656 1 98.12 128 SER A C 1
ATOM 982 O O . SER A 1 128 ? -20.172 -18.672 5.703 1 98.12 128 SER A O 1
ATOM 984 N N . GLN A 1 129 ? -20.984 -16.953 6.84 1 97.56 129 GLN A N 1
ATOM 985 C CA . GLN A 1 129 ? -22.078 -16.734 5.898 1 97.56 129 GLN A CA 1
ATOM 986 C C . GLN A 1 129 ? -21.547 -16.281 4.535 1 97.56 129 GLN A C 1
ATOM 988 O O . GLN A 1 129 ? -22.031 -16.734 3.498 1 97.56 129 GLN A O 1
ATOM 993 N N . ILE A 1 130 ? -20.562 -15.406 4.566 1 98.12 130 ILE A N 1
ATOM 994 C CA . ILE A 1 130 ? -19.953 -14.93 3.326 1 98.12 130 ILE A CA 1
ATOM 995 C C . ILE A 1 130 ? -19.344 -16.109 2.568 1 98.12 130 ILE A C 1
ATOM 997 O O . ILE A 1 130 ? -19.516 -16.234 1.355 1 98.12 130 ILE A O 1
ATOM 1001 N N . ILE A 1 131 ? -18.734 -16.984 3.287 1 98.06 131 ILE A N 1
ATOM 1002 C CA . ILE A 1 131 ? -17.984 -18.094 2.709 1 98.06 131 ILE A CA 1
ATOM 1003 C C . ILE A 1 131 ? -18.953 -19.125 2.127 1 98.06 131 ILE A C 1
ATOM 1005 O O . ILE A 1 131 ? -18.781 -19.578 0.996 1 98.06 131 ILE A O 1
ATOM 1009 N N . SER A 1 132 ? -20.031 -19.422 2.85 1 97.94 132 SER A N 1
ATOM 1010 C CA . SER A 1 132 ? -20.734 -20.656 2.555 1 97.94 132 SER A CA 1
ATOM 1011 C C . SER A 1 132 ? -22.141 -20.375 2.027 1 97.94 132 SER A C 1
ATOM 1013 O O . SER A 1 132 ? -22.797 -21.266 1.469 1 97.94 132 SER A O 1
ATOM 1015 N N . HIS A 1 133 ? -22.625 -19.125 2.182 1 97.5 133 HIS A N 1
ATOM 1016 C CA . HIS A 1 133 ? -24.016 -18.891 1.823 1 97.5 133 HIS A CA 1
ATOM 1017 C C . HIS A 1 133 ? -24.156 -17.609 0.985 1 97.5 133 HIS A C 1
ATOM 1019 O O . HIS A 1 133 ? -24.969 -16.734 1.305 1 97.5 133 HIS A O 1
ATOM 1025 N N . PRO A 1 134 ? -23.391 -17.484 -0.045 1 97.94 134 PRO A N 1
ATOM 1026 C CA . PRO A 1 134 ? -23.625 -16.359 -0.948 1 97.94 134 PRO A CA 1
ATOM 1027 C C . PRO A 1 134 ? -24.922 -16.5 -1.747 1 97.94 134 PRO A C 1
ATOM 1029 O O . PRO A 1 134 ? -25.203 -17.578 -2.281 1 97.94 134 PRO A O 1
ATOM 1032 N N . ASP A 1 135 ? -25.625 -15.398 -1.89 1 97.69 135 ASP A N 1
ATOM 1033 C CA . ASP A 1 135 ? -26.906 -15.43 -2.586 1 97.69 135 ASP A CA 1
ATOM 1034 C C . ASP A 1 135 ? -26.734 -15.086 -4.066 1 97.69 135 ASP A C 1
ATOM 1036 O O . ASP A 1 135 ? -27.609 -15.391 -4.883 1 97.69 135 ASP A O 1
ATOM 1040 N N . PHE A 1 136 ? -25.766 -14.406 -4.461 1 97.56 136 PHE A N 1
ATOM 1041 C CA . PHE A 1 136 ? -25.5 -13.914 -5.805 1 97.56 136 PHE A CA 1
ATOM 1042 C C . PHE A 1 136 ? -26.719 -13.211 -6.383 1 97.56 136 PHE A C 1
ATOM 1044 O O . PHE A 1 136 ? -27.203 -13.57 -7.457 1 97.56 136 PHE A O 1
ATOM 1051 N N . PRO A 1 137 ? -27.078 -12.102 -5.742 1 96.38 137 PRO A N 1
ATOM 1052 C CA . PRO A 1 137 ? -28.25 -11.398 -6.246 1 96.38 137 PRO A CA 1
ATOM 1053 C C . PRO A 1 137 ? -28.062 -10.844 -7.656 1 96.38 137 PRO A C 1
ATOM 1055 O O . PRO A 1 137 ? -26.969 -10.359 -7.984 1 96.38 137 PRO A O 1
ATOM 1058 N N . LYS A 1 138 ? -29.188 -10.836 -8.453 1 95.75 138 LYS A N 1
ATOM 1059 C CA . LYS A 1 138 ? -29.141 -10.406 -9.852 1 95.75 138 LYS A CA 1
ATOM 1060 C C . LYS A 1 138 ? -28.703 -8.945 -9.961 1 95.75 138 LYS A C 1
ATOM 1062 O O . LYS A 1 138 ? -27.891 -8.602 -10.82 1 95.75 138 LYS A O 1
ATOM 1067 N N . GLU A 1 139 ? -29.234 -8.172 -9.133 1 93.94 139 GLU A N 1
ATOM 1068 C CA . GLU A 1 139 ? -28.906 -6.75 -9.18 1 93.94 139 GLU A CA 1
ATOM 1069 C C . GLU A 1 139 ? -27.438 -6.516 -8.828 1 93.94 139 GLU A C 1
ATOM 1071 O O . GLU A 1 139 ? -26.781 -5.664 -9.43 1 93.94 139 GLU A O 1
ATOM 1076 N N . ALA A 1 140 ? -26.984 -7.254 -7.852 1 94.62 140 ALA A N 1
ATOM 1077 C CA . ALA A 1 140 ? -25.578 -7.152 -7.48 1 94.62 140 ALA A CA 1
ATOM 1078 C C . ALA A 1 140 ? -24.672 -7.629 -8.609 1 94.62 140 ALA A C 1
ATOM 1080 O O . ALA A 1 140 ? -23.609 -7.043 -8.859 1 94.62 140 ALA A O 1
ATOM 1081 N N . PHE A 1 141 ? -25.094 -8.672 -9.297 1 96.5 141 PHE A N 1
ATOM 1082 C CA . PHE A 1 141 ? -24.328 -9.188 -10.43 1 96.5 141 PHE A CA 1
ATOM 1083 C C . PHE A 1 141 ? -24.156 -8.109 -11.5 1 96.5 141 PHE A C 1
ATOM 1085 O O . PHE A 1 141 ? -23.047 -7.863 -11.961 1 96.5 141 PHE A O 1
ATOM 1092 N N . ALA A 1 142 ? -25.234 -7.492 -11.828 1 95 142 ALA A N 1
ATOM 1093 C CA . ALA A 1 142 ? -25.188 -6.445 -12.852 1 95 142 ALA A CA 1
ATOM 1094 C C . ALA A 1 142 ? -24.281 -5.293 -12.414 1 95 142 ALA A C 1
ATOM 1096 O O . ALA A 1 142 ? -23.469 -4.805 -13.203 1 95 142 ALA A O 1
ATOM 1097 N N . ARG A 1 143 ? -24.391 -4.902 -11.203 1 91.44 143 ARG A N 1
ATOM 1098 C CA . ARG A 1 143 ? -23.609 -3.791 -10.664 1 91.44 143 ARG A CA 1
ATOM 1099 C C . ARG A 1 143 ? -22.125 -4.129 -10.625 1 91.44 143 ARG A C 1
ATOM 1101 O O . ARG A 1 143 ? -21.297 -3.334 -11.062 1 91.44 143 ARG A O 1
ATOM 1108 N N . GLU A 1 144 ? -21.797 -5.25 -10.055 1 93.94 144 GLU A N 1
ATOM 1109 C CA . GLU A 1 144 ? -20.406 -5.66 -9.93 1 93.94 144 GLU A CA 1
ATOM 1110 C C . GLU A 1 144 ? -19.766 -5.855 -11.305 1 93.94 144 GLU A C 1
ATOM 1112 O O . GLU A 1 144 ? -18.578 -5.582 -11.484 1 93.94 144 GLU A O 1
ATOM 1117 N N . LYS A 1 145 ? -20.531 -6.363 -12.211 1 95.06 145 LYS A N 1
ATOM 1118 C CA . LYS A 1 145 ? -20.031 -6.496 -13.578 1 95.06 145 LYS A CA 1
ATOM 1119 C C . LYS A 1 145 ? -19.734 -5.129 -14.188 1 95.06 145 LYS A C 1
ATOM 1121 O O . LYS A 1 145 ? -18.688 -4.941 -14.812 1 95.06 145 LYS A O 1
ATOM 1126 N N . ASP A 1 146 ? -20.609 -4.207 -14 1 90.69 146 ASP A N 1
ATOM 1127 C CA . ASP A 1 146 ? -20.406 -2.857 -14.508 1 90.69 146 ASP A CA 1
ATOM 1128 C C . ASP A 1 146 ? -19.172 -2.217 -13.891 1 90.69 146 ASP A C 1
ATOM 1130 O O . ASP A 1 146 ? -18.391 -1.545 -14.578 1 90.69 146 ASP A O 1
ATOM 1134 N N . GLN A 1 147 ? -19.031 -2.412 -12.625 1 88.56 147 GLN A N 1
ATOM 1135 C CA . GLN A 1 147 ? -17.875 -1.866 -11.93 1 88.56 147 GLN A CA 1
ATOM 1136 C C . GLN A 1 147 ? -16.578 -2.502 -12.43 1 88.56 147 GLN A C 1
ATOM 1138 O O . GLN A 1 147 ? -15.57 -1.812 -12.617 1 88.56 147 GLN A O 1
ATOM 1143 N N . LEU A 1 148 ? -16.625 -3.764 -12.594 1 93.12 148 LEU A N 1
ATOM 1144 C CA . LEU A 1 148 ? -15.453 -4.461 -13.102 1 93.12 148 LEU A CA 1
ATOM 1145 C C . LEU A 1 148 ? -15.117 -4.004 -14.523 1 93.12 148 LEU A C 1
ATOM 1147 O O . LEU A 1 148 ? -13.945 -3.861 -14.875 1 93.12 148 LEU A O 1
ATOM 1151 N N . LEU A 1 149 ? -16.125 -3.777 -15.336 1 92.75 149 LEU A N 1
ATOM 1152 C CA . LEU A 1 149 ? -15.945 -3.254 -16.688 1 92.75 149 LEU A CA 1
ATOM 1153 C C . LEU A 1 149 ? -15.273 -1.886 -16.656 1 92.75 149 LEU A C 1
ATOM 1155 O O . LEU A 1 149 ? -14.367 -1.614 -17.438 1 92.75 149 LEU A O 1
ATOM 1159 N N . MET A 1 150 ? -15.688 -1.056 -15.711 1 86.19 150 MET A N 1
ATOM 1160 C CA . MET A 1 150 ? -15.07 0.258 -15.547 1 86.19 150 MET A CA 1
ATOM 1161 C C . MET A 1 150 ? -13.602 0.126 -15.164 1 86.19 150 MET A C 1
ATOM 1163 O O . MET A 1 150 ? -12.75 0.857 -15.672 1 86.19 150 MET A O 1
ATOM 1167 N N . ALA A 1 151 ? -13.328 -0.775 -14.305 1 88.44 151 ALA A N 1
ATOM 1168 C CA . ALA A 1 151 ? -11.953 -1.005 -13.867 1 88.44 151 ALA A CA 1
ATOM 1169 C C . ALA A 1 151 ? -11.078 -1.473 -15.031 1 88.44 151 ALA A C 1
ATOM 1171 O O . ALA A 1 151 ? -9.938 -1.026 -15.18 1 88.44 151 ALA A O 1
ATOM 1172 N N . VAL A 1 152 ? -11.586 -2.379 -15.773 1 92.75 152 VAL A N 1
ATOM 1173 C CA . VAL A 1 152 ? -10.867 -2.916 -16.922 1 92.75 152 VAL A CA 1
ATOM 1174 C C . VAL A 1 152 ? -10.586 -1.801 -17.922 1 92.75 152 VAL A C 1
ATOM 1176 O O . VAL A 1 152 ? -9.484 -1.708 -18.469 1 92.75 152 VAL A O 1
ATOM 1179 N N . GLU A 1 153 ? -11.516 -0.941 -18.156 1 87.88 153 GLU A N 1
ATOM 1180 C CA . GLU A 1 153 ? -11.344 0.184 -19.062 1 87.88 153 GLU A CA 1
ATOM 1181 C C . GLU A 1 153 ? -10.281 1.151 -18.547 1 87.88 153 GLU A C 1
ATOM 1183 O O . GLU A 1 153 ? -9.492 1.684 -19.328 1 87.88 153 GLU A O 1
ATOM 1188 N N . GLN A 1 154 ? -10.242 1.286 -17.297 1 83.69 154 GLN A N 1
ATOM 1189 C CA . GLN A 1 154 ? -9.242 2.166 -16.703 1 83.69 154 GLN A CA 1
ATOM 1190 C C . GLN A 1 154 ? -7.832 1.612 -16.891 1 83.69 154 GLN A C 1
ATOM 1192 O O . GLN A 1 154 ? -6.879 2.375 -17.078 1 83.69 154 GLN A O 1
ATOM 1197 N N . THR A 1 155 ? -7.691 0.376 -16.781 1 87.12 155 THR A N 1
ATOM 1198 C CA . THR A 1 155 ? -6.383 -0.242 -16.953 1 87.12 155 THR A CA 1
ATOM 1199 C C . THR A 1 155 ? -5.836 0.016 -18.359 1 87.12 155 THR A C 1
ATOM 1201 O O . THR A 1 155 ? -4.621 0.096 -18.547 1 87.12 155 THR A O 1
ATOM 1204 N N . GLU A 1 156 ? -6.664 0.207 -19.266 1 85.31 156 GLU A N 1
ATOM 1205 C CA . GLU A 1 156 ? -6.262 0.461 -20.641 1 85.31 156 GLU A CA 1
ATOM 1206 C C . GLU A 1 156 ? -5.68 1.864 -20.797 1 85.31 156 GLU A C 1
ATOM 1208 O O . GLU A 1 156 ? -5.016 2.16 -21.797 1 85.31 156 GLU A O 1
ATOM 1213 N N . GLU A 1 157 ? -5.844 2.633 -19.766 1 81.5 157 GLU A N 1
ATOM 1214 C CA . GLU A 1 157 ? -5.367 4.012 -19.812 1 81.5 157 GLU A CA 1
ATOM 1215 C C . GLU A 1 157 ? -4.074 4.172 -19.016 1 81.5 157 GLU A C 1
ATOM 1217 O O . GLU A 1 157 ? -3.574 5.285 -18.844 1 81.5 157 GLU A O 1
ATOM 1222 N N . SER A 1 158 ? -3.58 3.152 -18.547 1 85.12 158 SER A N 1
ATOM 1223 C CA . SER A 1 158 ? -2.316 3.121 -17.812 1 85.12 158 SER A CA 1
ATOM 1224 C C . SER A 1 158 ? -1.239 2.385 -18.609 1 85.12 158 SER A C 1
ATOM 1226 O O . SER A 1 158 ? -1.346 1.179 -18.828 1 85.12 158 SER A O 1
ATOM 1228 N N . PRO A 1 159 ? -0.173 3.119 -18.953 1 90.12 159 PRO A N 1
ATOM 1229 C CA . PRO A 1 159 ? 0.871 2.428 -19.703 1 90.12 159 PRO A CA 1
ATOM 1230 C C . PRO A 1 159 ? 1.481 1.256 -18.953 1 90.12 159 PRO A C 1
ATOM 1232 O O . PRO A 1 159 ? 1.877 0.257 -19.547 1 90.12 159 PRO A O 1
ATOM 1235 N N . ASP A 1 160 ? 1.52 1.373 -17.656 1 92 160 ASP A N 1
ATOM 1236 C CA . ASP A 1 160 ? 2.041 0.276 -16.844 1 92 160 ASP A CA 1
ATOM 1237 C C . ASP A 1 160 ? 1.145 -0.956 -16.938 1 92 160 ASP A C 1
ATOM 1239 O O . ASP A 1 160 ? 1.636 -2.078 -17.078 1 92 160 ASP A O 1
ATOM 1243 N N . ASP A 1 161 ? -0.168 -0.734 -16.875 1 92.75 161 ASP A N 1
ATOM 1244 C CA . ASP A 1 161 ? -1.108 -1.847 -16.969 1 92.75 161 ASP A CA 1
ATOM 1245 C C . ASP A 1 161 ? -1.118 -2.445 -18.375 1 92.75 161 ASP A C 1
ATOM 1247 O O . ASP A 1 161 ? -1.188 -3.666 -18.531 1 92.75 161 ASP A O 1
ATOM 1251 N N . VAL A 1 162 ? -1.018 -1.574 -19.297 1 94.06 162 VAL A N 1
ATOM 1252 C CA . VAL A 1 162 ? -0.964 -2.031 -20.688 1 94.06 162 VAL A CA 1
ATOM 1253 C C . VAL A 1 162 ? 0.276 -2.896 -20.906 1 94.06 162 VAL A C 1
ATOM 1255 O O . VAL A 1 162 ? 0.209 -3.939 -21.547 1 94.06 162 VAL A O 1
ATOM 1258 N N . ALA A 1 163 ? 1.355 -2.504 -20.312 1 97.31 163 ALA A N 1
ATOM 1259 C CA . ALA A 1 163 ? 2.605 -3.246 -20.469 1 97.31 163 ALA A CA 1
ATOM 1260 C C . ALA A 1 163 ? 2.502 -4.629 -19.844 1 97.31 163 ALA A C 1
ATOM 1262 O O . ALA A 1 163 ? 2.873 -5.629 -20.453 1 97.31 163 ALA A O 1
ATOM 1263 N N . ILE A 1 164 ? 1.989 -4.734 -18.641 1 97.25 164 ILE A N 1
ATOM 1264 C CA . ILE A 1 164 ? 1.946 -6.008 -17.938 1 97.25 164 ILE A CA 1
ATOM 1265 C C . ILE A 1 164 ? 0.941 -6.941 -18.609 1 97.25 164 ILE A C 1
ATOM 1267 O O . ILE A 1 164 ? 1.163 -8.148 -18.688 1 97.25 164 ILE A O 1
ATOM 1271 N N . GLN A 1 165 ? -0.16 -6.434 -19.109 1 96.75 165 GLN A N 1
ATOM 1272 C CA . GLN A 1 165 ? -1.146 -7.262 -19.797 1 96.75 165 GLN A CA 1
ATOM 1273 C C . GLN A 1 165 ? -0.571 -7.848 -21.078 1 96.75 165 GLN A C 1
ATOM 1275 O O . GLN A 1 165 ? -0.741 -9.039 -21.359 1 96.75 165 GLN A O 1
ATOM 1280 N N . ASN A 1 166 ? 0.106 -7 -21.828 1 97.88 166 ASN A N 1
ATOM 1281 C CA . ASN A 1 166 ? 0.724 -7.492 -23.047 1 97.88 166 ASN A CA 1
ATOM 1282 C C . ASN A 1 166 ? 1.856 -8.469 -22.75 1 97.88 166 ASN A C 1
ATOM 1284 O O . ASN A 1 166 ? 2.061 -9.438 -23.484 1 97.88 166 ASN A O 1
ATOM 1288 N N . PHE A 1 167 ? 2.557 -8.227 -21.688 1 98.5 167 PHE A N 1
ATOM 1289 C CA . PHE A 1 167 ? 3.641 -9.109 -21.266 1 98.5 167 PHE A CA 1
ATOM 1290 C C . PHE A 1 167 ? 3.115 -10.508 -20.969 1 98.5 167 PHE A C 1
ATOM 1292 O O . PHE A 1 167 ? 3.613 -11.5 -21.516 1 98.5 167 PHE A O 1
ATOM 1299 N N . PHE A 1 168 ? 2.115 -10.648 -20.203 1 98.5 168 PHE A N 1
ATOM 1300 C CA . PHE A 1 168 ? 1.562 -11.953 -19.859 1 98.5 168 PHE A CA 1
ATOM 1301 C C . PHE A 1 168 ? 0.911 -12.609 -21.062 1 98.5 168 PHE A C 1
ATOM 1303 O O . PHE A 1 168 ? 1.097 -13.805 -21.312 1 98.5 168 PHE A O 1
ATOM 1310 N N . LYS A 1 169 ? 0.142 -11.844 -21.797 1 98.06 169 LYS A N 1
ATOM 1311 C CA . LYS A 1 169 ? -0.546 -12.383 -22.969 1 98.06 169 LYS A CA 1
ATOM 1312 C C . LYS A 1 169 ? 0.441 -13.016 -23.953 1 98.06 169 LYS A C 1
ATOM 1314 O O . LYS A 1 169 ? 0.224 -14.133 -24.422 1 98.06 169 LYS A O 1
ATOM 1319 N N . THR A 1 170 ? 1.523 -12.305 -24.188 1 98.31 170 THR A N 1
ATOM 1320 C CA . THR A 1 170 ? 2.492 -12.766 -25.172 1 98.31 170 THR A CA 1
ATOM 1321 C C . THR A 1 170 ? 3.344 -13.898 -24.609 1 98.31 170 THR A C 1
ATOM 1323 O O . THR A 1 170 ? 3.609 -14.883 -25.297 1 98.31 170 THR A O 1
ATOM 1326 N N . LEU A 1 171 ? 3.725 -13.766 -23.391 1 98.5 171 LEU A N 1
ATOM 1327 C CA . LEU A 1 171 ? 4.625 -14.734 -22.766 1 98.5 171 LEU A CA 1
ATOM 1328 C C . LEU A 1 171 ? 3.932 -16.078 -22.594 1 98.5 171 LEU A C 1
ATOM 1330 O O . LEU A 1 171 ? 4.543 -17.125 -22.797 1 98.5 171 LEU A O 1
ATOM 1334 N N . TYR A 1 172 ? 2.652 -16.047 -22.281 1 98.31 172 TYR A N 1
ATOM 1335 C CA . TYR A 1 172 ? 1.98 -17.281 -21.875 1 98.31 172 TYR A CA 1
ATOM 1336 C C . TYR A 1 172 ? 1.041 -17.781 -22.969 1 98.31 172 TYR A C 1
ATOM 1338 O O . TYR A 1 172 ? 0.521 -18.891 -22.891 1 98.31 172 TYR A O 1
ATOM 1346 N N . GLN A 1 173 ? 0.731 -16.984 -23.922 1 96.62 173 GLN A N 1
ATOM 1347 C CA . GLN A 1 173 ? -0.013 -17.391 -25.109 1 96.62 173 GLN A CA 1
ATOM 1348 C C . GLN A 1 173 ? -1.352 -18.016 -24.734 1 96.62 173 GLN A C 1
ATOM 1350 O O . GLN A 1 173 ? -2.201 -17.359 -24.125 1 96.62 173 GLN A O 1
ATOM 1355 N N . GLU A 1 174 ? -1.486 -19.312 -24.781 1 96 174 GLU A N 1
ATOM 1356 C CA . GLU A 1 174 ? -2.768 -19.969 -24.531 1 96 174 GLU A CA 1
ATOM 1357 C C . GLU A 1 174 ? -2.842 -20.5 -23.109 1 96 174 GLU A C 1
ATOM 1359 O O . GLU A 1 174 ? -3.867 -21.047 -22.688 1 96 174 GLU A O 1
ATOM 1364 N N . HIS A 1 175 ? -1.795 -20.375 -22.422 1 97.81 175 HIS A N 1
ATOM 1365 C CA . HIS A 1 175 ? -1.76 -20.812 -21.031 1 97.81 175 HIS A CA 1
ATOM 1366 C C . HIS A 1 175 ? -2.758 -20.047 -20.188 1 97.81 175 HIS A C 1
ATOM 1368 O O . HIS A 1 175 ? -3.002 -18.859 -20.438 1 97.81 175 HIS A O 1
ATOM 1374 N N . PRO A 1 176 ? -3.297 -20.609 -19.141 1 98.06 176 PRO A N 1
ATOM 1375 C CA . PRO A 1 176 ? -4.297 -19.953 -18.281 1 98.06 176 PRO A CA 1
ATOM 1376 C C . PRO A 1 176 ? -3.781 -18.672 -17.641 1 98.06 176 PRO A C 1
ATOM 1378 O O . PRO A 1 176 ? -4.574 -17.859 -17.156 1 98.06 176 PRO A O 1
ATOM 1381 N N . TYR A 1 177 ? -2.486 -18.453 -17.641 1 98.5 177 TYR A N 1
ATOM 1382 C CA . TYR A 1 177 ? -1.912 -17.266 -17.016 1 98.5 177 TYR A CA 1
ATOM 1383 C C . TYR A 1 177 ? -1.946 -16.078 -17.969 1 98.5 177 TYR A C 1
ATOM 1385 O O . TYR A 1 177 ? -1.692 -14.938 -17.578 1 98.5 177 TYR A O 1
ATOM 1393 N N . ALA A 1 178 ? -2.344 -16.25 -19.172 1 98.38 178 ALA A N 1
ATOM 1394 C CA . ALA A 1 178 ? -2.146 -15.266 -20.234 1 98.38 178 ALA A CA 1
ATOM 1395 C C . ALA A 1 178 ? -3.117 -14.094 -20.094 1 98.38 178 ALA A C 1
ATOM 1397 O O . ALA A 1 178 ? -2.748 -12.945 -20.312 1 98.38 178 ALA A O 1
ATOM 1398 N N . HIS A 1 179 ? -4.359 -14.414 -19.75 1 97.5 179 HIS A N 1
ATOM 1399 C CA . HIS A 1 179 ? -5.387 -13.383 -19.766 1 97.5 179 HIS A CA 1
ATOM 1400 C C . HIS A 1 179 ? -5.348 -12.539 -18.484 1 97.5 179 HIS A C 1
ATOM 1402 O O . HIS A 1 179 ? -4.844 -12.992 -17.453 1 97.5 179 HIS A O 1
ATOM 1408 N N . PRO A 1 180 ? -5.871 -11.266 -18.531 1 97.5 180 PRO A N 1
ATOM 1409 C CA . PRO A 1 180 ? -5.906 -10.445 -17.312 1 97.5 180 PRO A CA 1
ATOM 1410 C C . PRO A 1 180 ? -6.766 -11.055 -16.219 1 97.5 180 PRO A C 1
ATOM 1412 O O . PRO A 1 180 ? -7.816 -11.641 -16.5 1 97.5 180 PRO A O 1
ATOM 1415 N N . VAL A 1 181 ? -6.352 -10.875 -14.969 1 97.81 181 VAL A N 1
ATOM 1416 C CA . VAL A 1 181 ? -7.039 -11.414 -13.797 1 97.81 181 VAL A CA 1
ATOM 1417 C C . VAL A 1 181 ? -8.484 -10.914 -13.773 1 97.81 181 VAL A C 1
ATOM 1419 O O . VAL A 1 181 ? -9.398 -11.664 -13.43 1 97.81 181 VAL A O 1
ATOM 1422 N N . HIS A 1 182 ? -8.695 -9.664 -14.242 1 97.12 182 HIS A N 1
ATOM 1423 C CA . HIS A 1 182 ? -10.008 -9.039 -14.172 1 97.12 182 HIS A CA 1
ATOM 1424 C C . HIS A 1 182 ? -10.773 -9.219 -15.477 1 97.12 182 HIS A C 1
ATOM 1426 O O . HIS A 1 182 ? -11.867 -8.672 -15.641 1 97.12 182 HIS A O 1
ATOM 1432 N N . GLY A 1 183 ? -10.227 -9.898 -16.438 1 97.25 183 GLY A N 1
ATOM 1433 C CA . GLY A 1 183 ? -10.891 -10.172 -17.703 1 97.25 183 GLY A CA 1
ATOM 1434 C C . GLY A 1 183 ? -10.773 -9.039 -18.703 1 97.25 183 GLY A C 1
ATOM 1435 O O . GLY A 1 183 ? -9.961 -8.125 -18.516 1 97.25 183 GLY A O 1
ATOM 1436 N N . THR A 1 184 ? -11.461 -9.234 -19.828 1 96.06 184 THR A N 1
ATOM 1437 C CA . THR A 1 184 ? -11.57 -8.242 -20.891 1 96.06 184 THR A CA 1
ATOM 1438 C C . THR A 1 184 ? -13.008 -7.762 -21.031 1 96.06 184 THR A C 1
ATOM 1440 O O . THR A 1 184 ? -13.93 -8.383 -20.5 1 96.06 184 THR A O 1
ATOM 1443 N N . VAL A 1 185 ? -13.148 -6.652 -21.734 1 94.75 185 VAL A N 1
ATOM 1444 C CA . VAL A 1 185 ? -14.492 -6.133 -21.969 1 94.75 185 VAL A CA 1
ATOM 1445 C C . VAL A 1 185 ? -15.352 -7.195 -22.656 1 94.75 185 VAL A C 1
ATOM 1447 O O . VAL A 1 185 ? -16.484 -7.449 -22.25 1 94.75 185 VAL A O 1
ATOM 1450 N N . GLU A 1 186 ? -14.797 -7.871 -23.578 1 96.69 186 GLU A N 1
ATOM 1451 C CA . GLU A 1 186 ? -15.516 -8.898 -24.344 1 96.69 186 GLU A CA 1
ATOM 1452 C C . GLU A 1 186 ? -15.891 -10.078 -23.453 1 96.69 186 GLU A C 1
ATOM 1454 O O . GLU A 1 186 ? -17.047 -10.523 -23.453 1 96.69 186 GLU A O 1
ATOM 1459 N N . SER A 1 187 ? -14.938 -10.578 -22.719 1 97.81 187 SER A N 1
ATOM 1460 C CA . SER A 1 187 ? -15.195 -11.758 -21.891 1 97.81 187 SER A CA 1
ATOM 1461 C C . SER A 1 187 ? -16.188 -11.445 -20.781 1 97.81 187 SER A C 1
ATOM 1463 O O . SER A 1 187 ? -17.031 -12.273 -20.453 1 97.81 187 SER A O 1
ATOM 1465 N N . LEU A 1 188 ? -16.062 -10.289 -20.172 1 97.62 188 LEU A N 1
ATOM 1466 C CA . LEU A 1 188 ? -16.969 -9.906 -19.094 1 97.62 188 LEU A CA 1
ATOM 1467 C C . LEU A 1 188 ? -18.406 -9.812 -19.594 1 97.62 188 LEU A C 1
ATOM 1469 O O . LEU A 1 188 ? -19.344 -10.227 -18.906 1 97.62 188 LEU A O 1
ATOM 1473 N N . ASN A 1 189 ? -18.562 -9.234 -20.781 1 97 189 ASN A N 1
ATOM 1474 C CA . ASN A 1 189 ? -19.906 -9.109 -21.344 1 97 189 ASN A CA 1
ATOM 1475 C C . ASN A 1 189 ? -20.531 -10.477 -21.609 1 97 189 ASN A C 1
ATOM 1477 O O . ASN A 1 189 ? -21.766 -10.617 -21.578 1 97 189 ASN A O 1
ATOM 1481 N N . ALA A 1 190 ? -19.75 -11.492 -21.719 1 97.81 190 ALA A N 1
ATOM 1482 C CA . ALA A 1 190 ? -20.219 -12.836 -22.031 1 97.81 190 ALA A CA 1
ATOM 1483 C C . ALA A 1 190 ? -20.578 -13.609 -20.766 1 97.81 190 ALA A C 1
ATOM 1485 O O . ALA A 1 190 ? -21.266 -14.641 -20.828 1 97.81 190 ALA A O 1
ATOM 1486 N N . ILE A 1 191 ? -20.156 -13.164 -19.625 1 98.44 191 ILE A N 1
ATOM 1487 C CA . ILE A 1 191 ? -20.406 -13.875 -18.375 1 98.44 191 ILE A CA 1
ATOM 1488 C C . ILE A 1 191 ? -21.844 -13.656 -17.938 1 98.44 191 ILE A C 1
ATOM 1490 O O . ILE A 1 191 ? -22.328 -12.516 -17.906 1 98.44 191 ILE A O 1
ATOM 1494 N N . LYS A 1 192 ? -22.5 -14.711 -17.547 1 97.88 192 LYS A N 1
ATOM 1495 C CA . LYS A 1 192 ? -23.844 -14.688 -16.984 1 97.88 192 LYS A CA 1
ATOM 1496 C C . LYS A 1 192 ? -23.844 -15.156 -15.531 1 97.88 192 LYS A C 1
ATOM 1498 O O . LYS A 1 192 ? -22.844 -15.688 -15.055 1 97.88 192 LYS A O 1
ATOM 1503 N N . GLU A 1 193 ? -24.922 -14.961 -14.891 1 97.38 193 GLU A N 1
ATOM 1504 C CA . GLU A 1 193 ? -25.047 -15.266 -13.469 1 97.38 193 GLU A CA 1
ATOM 1505 C C . GLU A 1 193 ? -24.766 -16.734 -13.188 1 97.38 193 GLU A C 1
ATOM 1507 O O . GLU A 1 193 ? -24.125 -17.078 -12.188 1 97.38 193 GLU A O 1
ATOM 1512 N N . ASN A 1 194 ? -25.219 -17.562 -14.055 1 97.94 194 ASN A N 1
ATOM 1513 C CA . ASN A 1 194 ? -25.078 -18.984 -13.82 1 97.94 194 ASN A CA 1
ATOM 151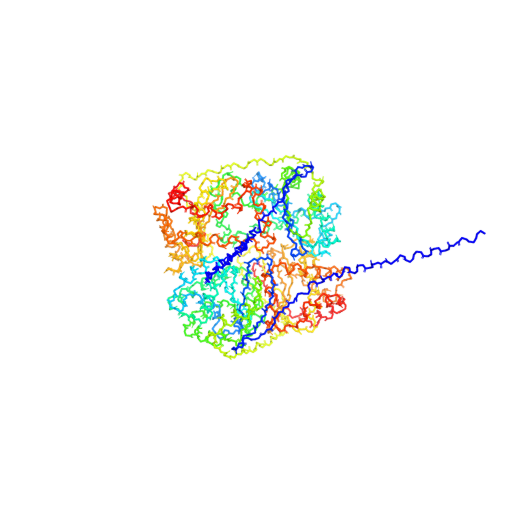4 C C . ASN A 1 194 ? -23.609 -19.406 -13.805 1 97.94 194 ASN A C 1
ATOM 1516 O O . ASN A 1 194 ? -23.219 -20.328 -13.078 1 97.94 194 ASN A O 1
ATOM 1520 N N . GLN A 1 195 ? -22.781 -18.797 -14.617 1 98.44 195 GLN A N 1
ATOM 1521 C CA . GLN A 1 195 ? -21.359 -19.141 -14.617 1 98.44 195 GLN A CA 1
ATOM 1522 C C . GLN A 1 195 ? -20.719 -18.797 -13.281 1 98.44 195 GLN A C 1
ATOM 1524 O O . GLN A 1 195 ? -19.812 -19.516 -12.828 1 98.44 195 GLN A O 1
ATOM 1529 N N . VAL A 1 196 ? -21.156 -17.703 -12.641 1 98.62 196 VAL A N 1
ATOM 1530 C CA . VAL A 1 196 ? -20.641 -17.312 -11.336 1 98.62 196 VAL A CA 1
ATOM 1531 C C . VAL A 1 196 ? -21 -18.359 -10.297 1 98.62 196 VAL A C 1
ATOM 1533 O O . VAL A 1 196 ? -20.156 -18.797 -9.508 1 98.62 196 VAL A O 1
ATOM 1536 N N . ILE A 1 197 ? -22.234 -18.75 -10.328 1 98.38 197 ILE A N 1
ATOM 1537 C CA . ILE A 1 197 ? -22.734 -19.734 -9.367 1 98.38 197 ILE A CA 1
ATOM 1538 C C . ILE A 1 197 ? -22 -21.062 -9.562 1 98.38 197 ILE A C 1
ATOM 1540 O O . ILE A 1 197 ? -21.578 -21.688 -8.586 1 98.38 197 ILE A O 1
ATOM 1544 N N . ASP A 1 198 ? -21.875 -21.469 -10.836 1 98.5 198 ASP A N 1
ATOM 1545 C CA . ASP A 1 198 ? -21.188 -22.719 -11.141 1 98.5 198 ASP A CA 1
ATOM 1546 C C . ASP A 1 198 ? -19.734 -22.672 -10.703 1 98.5 198 ASP A C 1
ATOM 1548 O O . ASP A 1 198 ? -19.203 -23.672 -10.211 1 98.5 198 ASP A O 1
ATOM 1552 N N . PHE A 1 199 ? -19.078 -21.562 -10.938 1 98.75 199 PHE A N 1
ATOM 1553 C CA . PHE A 1 199 ? -17.688 -21.391 -10.523 1 98.75 199 PHE A CA 1
ATOM 1554 C C . PHE A 1 199 ? -17.562 -21.531 -9.016 1 98.75 199 PHE A C 1
ATOM 1556 O O . PHE A 1 199 ? -16.656 -22.234 -8.531 1 98.75 199 PHE A O 1
ATOM 1563 N N . TYR A 1 200 ? -18.406 -20.891 -8.273 1 98.75 200 TYR A N 1
ATOM 1564 C CA . TYR A 1 200 ? -18.422 -20.969 -6.82 1 98.75 200 TYR A CA 1
ATOM 1565 C C . TYR A 1 200 ? -18.594 -22.422 -6.359 1 98.75 200 TYR A C 1
ATOM 1567 O O . TYR A 1 200 ? -17.828 -22.906 -5.531 1 98.75 200 TYR A O 1
ATOM 1575 N N . LYS A 1 201 ? -19.531 -23.078 -6.883 1 98.44 201 LYS A N 1
ATOM 1576 C CA . LYS A 1 201 ? -19.844 -24.453 -6.484 1 98.44 201 LYS A CA 1
ATOM 1577 C C . LYS A 1 201 ? -18.672 -25.375 -6.754 1 98.44 201 LYS A C 1
ATOM 1579 O O . LYS A 1 201 ? -18.438 -26.328 -6 1 98.44 201 LYS A O 1
ATOM 1584 N N . LYS A 1 202 ? -17.984 -25.047 -7.73 1 98.5 202 LYS A N 1
ATOM 1585 C CA . LYS A 1 202 ? -16.906 -25.938 -8.156 1 98.5 202 LYS A CA 1
ATOM 1586 C C . LYS A 1 202 ? -15.656 -25.734 -7.309 1 98.5 202 LYS A C 1
ATOM 1588 O O . LYS A 1 202 ? -14.984 -26.688 -6.941 1 98.5 202 LYS A O 1
ATOM 1593 N N . TYR A 1 203 ? -15.352 -24.469 -6.988 1 98.81 203 TYR A N 1
ATOM 1594 C CA . TYR A 1 203 ? -14 -24.219 -6.5 1 98.81 203 TYR A CA 1
ATOM 1595 C C . TYR A 1 203 ? -14.016 -23.797 -5.039 1 98.81 203 TYR A C 1
ATOM 1597 O O . TYR A 1 203 ? -13 -23.859 -4.348 1 98.81 203 TYR A O 1
ATOM 1605 N N . PHE A 1 204 ? -15.102 -23.219 -4.547 1 98.69 204 PHE A N 1
ATOM 1606 C CA . PHE A 1 204 ? -15.188 -22.828 -3.145 1 98.69 204 PHE A CA 1
ATOM 1607 C C . PHE A 1 204 ? -15.727 -23.984 -2.299 1 98.69 204 PHE A C 1
ATOM 1609 O O . PHE A 1 204 ? -16.828 -23.891 -1.757 1 98.69 204 PHE A O 1
ATOM 1616 N N . VAL A 1 205 ? -14.906 -25.016 -2.166 1 98.75 205 VAL A N 1
ATOM 1617 C CA . VAL A 1 205 ? -15.258 -26.266 -1.477 1 98.75 205 VAL A CA 1
ATOM 1618 C C . VAL A 1 205 ? -14.172 -26.625 -0.47 1 98.75 205 VAL A C 1
ATOM 1620 O O . VAL A 1 205 ? -13.039 -26.141 -0.575 1 98.75 205 VAL A O 1
ATOM 1623 N N . ALA A 1 206 ? -14.484 -27.438 0.457 1 98.69 206 ALA A N 1
ATOM 1624 C CA . ALA A 1 206 ? -13.641 -27.703 1.617 1 98.69 206 ALA A CA 1
ATOM 1625 C C . ALA A 1 206 ? -12.305 -28.312 1.194 1 98.69 206 ALA A C 1
ATOM 1627 O O . ALA A 1 206 ? -11.242 -27.828 1.585 1 98.69 206 ALA A O 1
ATOM 1628 N N . LYS A 1 207 ? -12.281 -29.266 0.353 1 98.5 207 LYS A N 1
ATOM 1629 C CA . LYS A 1 207 ? -11.07 -29.984 -0.014 1 98.5 207 LYS A CA 1
ATOM 1630 C C . LYS A 1 207 ? -10.148 -29.125 -0.864 1 98.5 207 LYS A C 1
ATOM 1632 O O . LYS A 1 207 ? -8.984 -29.469 -1.09 1 98.5 207 LYS A O 1
ATOM 1637 N N . ASN A 1 208 ? -10.688 -27.984 -1.351 1 98.69 208 ASN A N 1
ATOM 1638 C CA . ASN A 1 208 ? -9.891 -27.031 -2.102 1 98.69 208 ASN A CA 1
ATOM 1639 C C . ASN A 1 208 ? -9.516 -25.812 -1.245 1 98.69 208 ASN A C 1
ATOM 1641 O O . ASN A 1 208 ? -9.016 -24.812 -1.761 1 98.69 208 ASN A O 1
ATOM 1645 N N . GLY A 1 209 ? -9.828 -25.859 0.038 1 98.62 209 GLY A N 1
ATOM 1646 C CA . GLY A 1 209 ? -9.648 -24.719 0.915 1 98.62 209 GLY A CA 1
ATOM 1647 C C . GLY A 1 209 ? -8.461 -24.844 1.848 1 98.62 209 GLY A C 1
ATOM 1648 O O . GLY A 1 209 ? -8.141 -25.953 2.291 1 98.62 209 GLY A O 1
ATOM 1649 N N . ILE A 1 210 ? -7.844 -23.719 2.121 1 98.81 210 ILE A N 1
ATOM 1650 C CA . ILE A 1 210 ? -6.797 -23.578 3.129 1 98.81 210 ILE A CA 1
ATOM 1651 C C . ILE A 1 210 ? -7.148 -22.453 4.086 1 98.81 210 ILE A C 1
ATOM 1653 O O . ILE A 1 210 ? -7.332 -21.312 3.662 1 98.81 210 ILE A O 1
ATOM 1657 N N . LEU A 1 211 ? -7.199 -22.781 5.336 1 98.88 211 LEU A N 1
ATOM 1658 C CA . LEU A 1 211 ? -7.535 -21.797 6.371 1 98.88 211 LEU A CA 1
ATOM 1659 C C . LEU A 1 211 ? -6.32 -21.5 7.242 1 98.88 211 LEU A C 1
ATOM 1661 O O . LEU A 1 211 ? -5.746 -22.406 7.848 1 98.88 211 LEU A O 1
ATOM 1665 N N . VAL A 1 212 ? -5.953 -20.234 7.25 1 98.75 212 VAL A N 1
ATOM 1666 C CA . VAL A 1 212 ? -4.855 -19.781 8.102 1 98.75 212 VAL A CA 1
ATOM 1667 C C . VAL A 1 212 ? -5.379 -18.828 9.156 1 98.75 212 VAL A C 1
ATOM 1669 O O . VAL A 1 212 ? -6.117 -17.891 8.844 1 98.75 212 VAL A O 1
ATOM 1672 N N . MET A 1 213 ? -5.027 -19.062 10.406 1 98.56 213 MET A N 1
ATOM 1673 C CA . MET A 1 213 ? -5.375 -18.188 11.516 1 98.56 213 MET A CA 1
ATOM 1674 C C . MET A 1 213 ? -4.129 -17.797 12.312 1 98.56 213 MET A C 1
ATOM 1676 O O . MET A 1 213 ? -3.312 -18.641 12.656 1 98.56 213 MET A O 1
ATOM 1680 N N . VAL A 1 214 ? -3.979 -16.516 12.531 1 95.88 214 VAL A N 1
ATOM 1681 C CA . VAL A 1 214 ? -2.873 -15.977 13.312 1 95.88 214 VAL A CA 1
ATOM 1682 C C . VAL A 1 214 ? -3.402 -14.969 14.328 1 95.88 214 VAL A C 1
ATOM 1684 O O . VAL A 1 214 ? -3.986 -13.945 13.945 1 95.88 214 VAL A O 1
ATOM 1687 N N . GLY A 1 215 ? -3.158 -15.289 15.594 1 94.12 215 GLY A N 1
ATOM 1688 C CA . GLY A 1 215 ? -3.564 -14.258 16.531 1 94.12 215 GLY A CA 1
ATOM 1689 C C . GLY A 1 215 ? -3.857 -14.805 17.922 1 94.12 215 GLY A C 1
ATOM 1690 O O . GLY A 1 215 ? -3.336 -15.852 18.312 1 94.12 215 GLY A O 1
ATOM 1691 N N . ALA A 1 216 ? -4.664 -14.07 18.734 1 93.12 216 ALA A N 1
ATOM 1692 C CA . ALA A 1 216 ? -4.746 -14.203 20.188 1 93.12 216 ALA A CA 1
ATOM 1693 C C . ALA A 1 216 ? -5.93 -15.078 20.578 1 93.12 216 ALA A C 1
ATOM 1695 O O . ALA A 1 216 ? -6.789 -14.648 21.359 1 93.12 216 ALA A O 1
ATOM 1696 N N . ILE A 1 217 ? -5.863 -16.312 20.172 1 97 217 ILE A N 1
ATOM 1697 C CA . ILE A 1 217 ? -6.773 -17.344 20.641 1 97 217 ILE A CA 1
ATOM 1698 C C . ILE A 1 217 ? -5.984 -18.609 20.984 1 97 217 ILE A C 1
ATOM 1700 O O . ILE A 1 217 ? -4.812 -18.734 20.625 1 97 217 ILE A O 1
ATOM 1704 N N . ASP A 1 218 ? -6.555 -19.453 21.766 1 96.56 218 ASP A N 1
ATOM 1705 C CA . ASP A 1 218 ? -5.84 -20.672 22.109 1 96.56 218 ASP A CA 1
ATOM 1706 C C . ASP A 1 218 ? -6.152 -21.797 21.125 1 96.56 218 ASP A C 1
ATOM 1708 O O . ASP A 1 218 ? -6.965 -21.609 20.203 1 96.56 218 ASP A O 1
ATOM 1712 N N . SER A 1 219 ? -5.508 -22.922 21.281 1 97.62 219 SER A N 1
ATOM 1713 C CA . SER A 1 219 ? -5.617 -24.031 20.344 1 97.62 219 SER A CA 1
ATOM 1714 C C . SER A 1 219 ? -7.039 -24.578 20.297 1 97.62 219 SER A C 1
ATOM 1716 O O . SER A 1 219 ? -7.562 -24.859 19.219 1 97.62 219 SER A O 1
ATOM 1718 N N . SER A 1 220 ? -7.637 -24.703 21.406 1 98.12 220 SER A N 1
ATOM 1719 C CA . SER A 1 220 ? -9 -25.219 21.453 1 98.12 220 SER A CA 1
ATOM 1720 C C . SER A 1 220 ? -9.961 -24.328 20.688 1 98.12 220 SER A C 1
ATOM 1722 O O . SER A 1 220 ? -10.781 -24.812 19.906 1 98.12 220 SER A O 1
ATOM 1724 N N . GLN A 1 221 ? -9.828 -23.062 20.891 1 97.94 221 GLN A N 1
ATOM 1725 C CA . GLN A 1 221 ? -10.656 -22.094 20.172 1 97.94 221 GLN A CA 1
ATOM 1726 C C . GLN A 1 221 ? -10.383 -22.141 18.672 1 97.94 221 GLN A C 1
ATOM 1728 O O . GLN A 1 221 ? -11.305 -22 17.875 1 97.94 221 GLN A O 1
ATOM 1733 N N . ALA A 1 222 ? -9.156 -22.281 18.359 1 98.5 222 ALA A N 1
ATOM 1734 C CA . ALA A 1 222 ? -8.789 -22.344 16.953 1 98.5 222 ALA A CA 1
ATOM 1735 C C . ALA A 1 222 ? -9.453 -23.531 16.25 1 98.5 222 ALA A C 1
ATOM 1737 O O . ALA A 1 222 ? -9.977 -23.406 15.148 1 98.5 222 ALA A O 1
ATOM 1738 N N . HIS A 1 223 ? -9.453 -24.672 16.906 1 98.44 223 HIS A N 1
ATOM 1739 C CA . HIS A 1 223 ? -10.078 -25.859 16.344 1 98.44 223 HIS A CA 1
ATOM 1740 C C . HIS A 1 223 ? -11.586 -25.672 16.172 1 98.44 223 HIS A C 1
ATOM 1742 O O . HIS A 1 223 ? -12.148 -26.016 15.133 1 98.44 223 HIS A O 1
ATOM 1748 N N . GLN A 1 224 ? -12.195 -25.125 17.156 1 98.31 224 GLN A N 1
ATOM 1749 C CA . GLN A 1 224 ? -13.633 -24.875 17.094 1 98.31 224 GLN A CA 1
ATOM 1750 C C . GLN A 1 224 ? -13.969 -23.875 15.992 1 98.31 224 GLN A C 1
ATOM 1752 O O . GLN A 1 224 ? -14.922 -24.094 15.234 1 98.31 224 GLN A O 1
ATOM 1757 N N . LEU A 1 225 ? -13.211 -22.844 15.93 1 98.62 225 LEU A N 1
ATOM 1758 C CA . LEU A 1 225 ? -13.453 -21.781 14.953 1 98.62 225 LEU A CA 1
ATOM 1759 C C . LEU A 1 225 ? -13.281 -22.312 13.531 1 98.62 225 LEU A C 1
ATOM 1761 O O . LEU A 1 225 ? -14.055 -21.969 12.633 1 98.62 225 LEU A O 1
ATOM 1765 N N . ALA A 1 226 ? -12.281 -23.125 13.32 1 98.75 226 ALA A N 1
ATOM 1766 C CA . ALA A 1 226 ? -12.047 -23.703 12 1 98.75 226 ALA A CA 1
ATOM 1767 C C . ALA A 1 226 ? -13.258 -24.516 11.531 1 98.75 226 ALA A C 1
ATOM 1769 O O . ALA A 1 226 ? -13.68 -24.391 10.375 1 98.75 226 ALA A O 1
ATOM 1770 N N . GLU A 1 227 ? -13.805 -25.281 12.438 1 98.44 227 GLU A N 1
ATOM 1771 C CA . GLU A 1 227 ? -15 -26.062 12.109 1 98.44 227 GLU A CA 1
ATOM 1772 C C . GLU A 1 227 ? -16.188 -25.156 11.844 1 98.44 227 GLU A C 1
ATOM 1774 O O . GLU A 1 227 ? -16.906 -25.328 10.859 1 98.44 227 GLU A O 1
ATOM 1779 N N . GLN A 1 228 ? -16.344 -24.203 12.656 1 97.81 228 GLN A N 1
ATOM 1780 C CA . GLN A 1 228 ? -17.484 -23.297 12.547 1 97.81 228 GLN A CA 1
ATOM 1781 C C . GLN A 1 228 ? -17.438 -22.516 11.234 1 97.81 228 GLN A C 1
ATOM 1783 O O . GLN A 1 228 ? -18.469 -22.328 10.594 1 97.81 228 GLN A O 1
ATOM 1788 N N . LEU A 1 229 ? -16.297 -22.047 10.805 1 98.38 229 LEU A N 1
ATOM 1789 C CA . LEU A 1 229 ? -16.141 -21.203 9.625 1 98.38 229 LEU A CA 1
ATOM 1790 C C . LEU A 1 229 ? -16.438 -21.984 8.352 1 98.38 229 LEU A C 1
ATOM 1792 O O . LEU A 1 229 ? -16.906 -21.422 7.363 1 98.38 229 LEU A O 1
ATOM 1796 N N . THR A 1 230 ? -16.188 -23.328 8.391 1 98.19 230 THR A N 1
ATOM 1797 C CA . THR A 1 230 ? -16.125 -24.031 7.109 1 98.19 230 THR A CA 1
ATOM 1798 C C . THR A 1 230 ? -17.141 -25.188 7.074 1 98.19 230 THR A C 1
ATOM 1800 O O . THR A 1 230 ? -17.266 -25.875 6.059 1 98.19 230 THR A O 1
ATOM 1803 N N . GLN A 1 231 ? -17.875 -25.391 8.133 1 96.69 231 GLN A N 1
ATOM 1804 C CA . GLN A 1 231 ? -18.719 -26.578 8.273 1 96.69 231 GLN A CA 1
ATOM 1805 C C . GLN A 1 231 ? -19.766 -26.641 7.18 1 96.69 231 GLN A C 1
ATOM 1807 O O . GLN A 1 231 ? -20.188 -27.734 6.773 1 96.69 231 GLN A O 1
ATOM 1812 N N . ASP A 1 232 ? -20.188 -25.516 6.633 1 97.62 232 ASP A N 1
ATOM 1813 C CA . ASP A 1 232 ? -21.266 -25.516 5.656 1 97.62 232 ASP A CA 1
ATOM 1814 C C . ASP A 1 232 ? -20.719 -25.609 4.23 1 97.62 232 ASP A C 1
ATOM 1816 O O . ASP A 1 232 ? -21.484 -25.688 3.271 1 97.62 232 ASP A O 1
ATOM 1820 N N . LEU A 1 233 ? -19.438 -25.641 4.082 1 97.94 233 LEU A N 1
ATOM 1821 C CA . LEU A 1 233 ? -18.844 -25.859 2.766 1 97.94 233 LEU A CA 1
ATOM 1822 C C . LEU A 1 233 ? -18.984 -27.312 2.334 1 97.94 233 LEU A C 1
ATOM 1824 O O . LEU A 1 233 ? -18.703 -28.219 3.113 1 97.94 233 LEU A O 1
ATOM 1828 N N . PRO A 1 234 ? -19.438 -27.484 1.14 1 97.81 234 PRO A N 1
ATOM 1829 C CA . PRO A 1 234 ? -19.359 -28.859 0.642 1 97.81 234 PRO A CA 1
ATOM 1830 C C . PRO A 1 234 ? -17.938 -29.391 0.58 1 97.81 234 PRO A C 1
ATOM 1832 O O . PRO A 1 234 ? -17 -28.625 0.345 1 97.81 234 PRO A O 1
ATOM 1835 N N . ALA A 1 235 ? -17.766 -30.703 0.779 1 97.75 235 ALA A N 1
ATOM 1836 C CA . ALA A 1 235 ? -16.422 -31.281 0.745 1 97.75 235 ALA A CA 1
ATOM 1837 C C . ALA A 1 235 ? -15.734 -30.984 -0.584 1 97.75 235 ALA A C 1
ATOM 1839 O O . ALA A 1 235 ? -14.617 -30.484 -0.61 1 97.75 235 ALA A O 1
ATOM 1840 N N . GLY A 1 236 ? -16.516 -31.25 -1.637 1 97.88 236 GLY A N 1
ATOM 1841 C CA . GLY A 1 236 ? -16.016 -31 -2.979 1 97.88 236 GLY A CA 1
ATOM 1842 C C . GLY A 1 236 ? -14.695 -31.688 -3.262 1 97.88 236 GLY A C 1
ATOM 1843 O O . GLY A 1 236 ? -14.383 -32.719 -2.656 1 97.88 236 GLY A O 1
ATOM 1844 N N . GLU A 1 237 ? -14.008 -31.266 -4.34 1 97.88 237 GLU A N 1
ATOM 1845 C CA . GLU A 1 237 ? -12.719 -31.812 -4.773 1 97.88 237 GLU A CA 1
ATOM 1846 C C . GLU A 1 237 ? -11.68 -30.703 -4.926 1 97.88 237 GLU A C 1
ATOM 1848 O O . GLU A 1 237 ? -12.023 -29.547 -5.156 1 97.88 237 GLU A O 1
ATOM 1853 N N . PRO A 1 238 ? -10.43 -31.141 -4.766 1 97.69 238 PRO A N 1
ATOM 1854 C CA . PRO A 1 238 ? -9.391 -30.156 -5.07 1 97.69 238 PRO A CA 1
ATOM 1855 C C . PRO A 1 238 ? -9.43 -29.688 -6.523 1 97.69 238 PRO A C 1
ATOM 1857 O O . PRO A 1 238 ? -9.852 -30.438 -7.406 1 97.69 238 PRO A O 1
ATOM 1860 N N . ALA A 1 239 ? -8.992 -28.484 -6.766 1 98.12 239 ALA A N 1
ATOM 1861 C CA . ALA A 1 239 ? -8.922 -27.938 -8.125 1 98.12 239 ALA A CA 1
ATOM 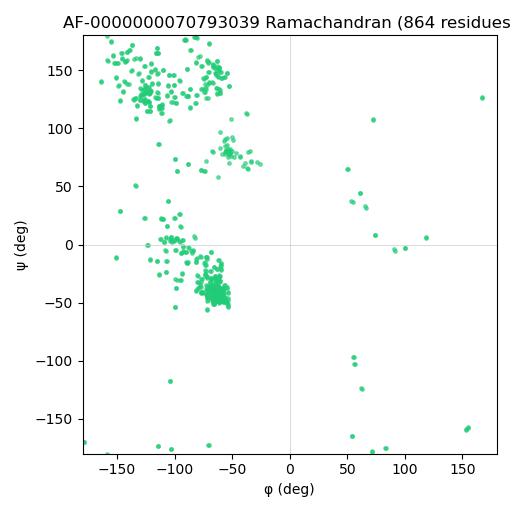1862 C C . ALA A 1 239 ? -7.91 -28.719 -8.961 1 98.12 239 ALA A C 1
ATOM 1864 O O . ALA A 1 239 ? -6.941 -29.266 -8.43 1 98.12 239 ALA A O 1
ATOM 1865 N N . PRO A 1 240 ? -8.141 -28.75 -10.258 1 97.38 240 PRO A N 1
ATOM 1866 C CA . PRO A 1 240 ? -7.125 -29.344 -11.125 1 97.38 240 PRO A CA 1
ATOM 1867 C C . PRO A 1 240 ? -5.801 -28.578 -11.094 1 97.38 240 PRO A C 1
ATOM 1869 O O . PRO A 1 240 ? -5.781 -27.375 -10.789 1 97.38 240 PRO A O 1
ATOM 1872 N N . THR A 1 241 ? -4.805 -29.281 -11.461 1 96.44 241 THR A N 1
ATOM 1873 C CA . THR A 1 241 ? -3.49 -28.656 -11.5 1 96.44 241 THR A CA 1
ATOM 1874 C C . THR A 1 241 ? -3.387 -27.688 -12.68 1 96.44 241 THR A C 1
ATOM 1876 O O . THR A 1 241 ? -3.965 -27.938 -13.742 1 96.44 241 THR A O 1
ATOM 1879 N N . ILE A 1 242 ? -2.713 -26.625 -12.508 1 97.69 242 ILE A N 1
ATOM 1880 C CA . ILE A 1 242 ? -2.373 -25.703 -13.594 1 97.69 242 ILE A CA 1
ATOM 1881 C C . ILE A 1 242 ? -1.16 -26.25 -14.352 1 97.69 242 ILE A C 1
ATOM 1883 O O . ILE A 1 242 ? -0.121 -26.531 -13.75 1 97.69 242 ILE A O 1
ATOM 1887 N N . PRO A 1 243 ? -1.237 -26.344 -15.625 1 97.25 243 PRO A N 1
ATOM 1888 C CA . PRO A 1 243 ? -0.098 -26.859 -16.375 1 97.25 243 PRO A CA 1
ATOM 1889 C C . PRO A 1 243 ? 1.119 -25.953 -16.328 1 97.25 243 PRO A C 1
ATOM 1891 O O . PRO A 1 243 ? 0.971 -24.734 -16.188 1 97.25 243 PRO A O 1
ATOM 1894 N N . LYS A 1 244 ? 2.23 -26.547 -16.516 1 97.38 244 LYS A N 1
ATOM 1895 C CA . LYS A 1 244 ? 3.445 -25.734 -16.594 1 97.38 244 LYS A CA 1
ATOM 1896 C C . LYS A 1 244 ? 3.514 -24.984 -17.922 1 97.38 244 LYS A C 1
ATOM 1898 O O . LYS A 1 244 ? 3.188 -25.547 -18.984 1 97.38 244 LYS A O 1
ATOM 1903 N N . ALA A 1 245 ? 3.912 -23.766 -17.875 1 97.88 245 ALA A N 1
ATOM 1904 C CA . ALA A 1 245 ? 4.031 -22.953 -19.094 1 97.88 245 ALA A CA 1
ATOM 1905 C C . ALA A 1 245 ? 5.289 -23.312 -19.875 1 97.88 245 ALA A C 1
ATOM 1907 O O . ALA A 1 245 ? 6.297 -23.719 -19.281 1 97.88 245 ALA A O 1
ATOM 1908 N N . SER A 1 246 ? 5.23 -23.078 -21.156 1 96.25 246 SER A N 1
ATOM 1909 C CA . SER A 1 246 ? 6.371 -23.328 -22.031 1 96.25 246 SER A CA 1
ATOM 1910 C C . SER A 1 246 ? 7.105 -22.031 -22.359 1 96.25 246 SER A C 1
ATOM 1912 O O . SER A 1 246 ? 6.48 -21 -22.562 1 96.25 246 SER A O 1
ATOM 1914 N N . GLN A 1 247 ? 8.367 -22.172 -22.484 1 95.94 247 GLN A N 1
ATOM 1915 C CA . GLN A 1 247 ? 9.172 -21.031 -22.891 1 95.94 247 GLN A CA 1
ATOM 1916 C C . GLN A 1 247 ? 8.852 -20.625 -24.328 1 95.94 247 GLN A C 1
ATOM 1918 O O . GLN A 1 247 ? 8.461 -21.453 -25.156 1 95.94 247 GLN A O 1
ATOM 1923 N N . LEU A 1 248 ? 9.086 -19.359 -24.562 1 95.81 248 LEU A N 1
ATOM 1924 C CA . LEU A 1 248 ? 8.992 -18.906 -25.953 1 95.81 248 LEU A CA 1
ATOM 1925 C C . LEU A 1 248 ? 10.062 -19.578 -26.797 1 95.81 248 LEU A C 1
ATOM 1927 O O . LEU A 1 248 ? 11.172 -19.844 -26.328 1 95.81 248 LEU A O 1
ATOM 1931 N N . ALA A 1 249 ? 9.711 -19.812 -28.047 1 93.88 249 ALA A N 1
ATOM 1932 C CA . ALA A 1 249 ? 10.664 -20.438 -28.969 1 93.88 249 ALA A CA 1
ATOM 1933 C C . ALA A 1 249 ? 11.797 -19.484 -29.328 1 93.88 249 ALA A C 1
ATOM 1935 O O . ALA A 1 249 ? 12.945 -19.906 -29.484 1 93.88 249 ALA A O 1
ATOM 1936 N N . ASP A 1 250 ? 11.453 -18.234 -29.484 1 95.31 250 ASP A N 1
ATOM 1937 C CA . ASP A 1 250 ? 12.406 -17.188 -29.828 1 95.31 250 ASP A CA 1
ATOM 1938 C C . ASP A 1 250 ? 12.102 -15.891 -29.094 1 95.31 250 ASP A C 1
ATOM 1940 O O . ASP A 1 250 ? 11.039 -15.758 -28.469 1 95.31 250 ASP A O 1
ATOM 1944 N N . ALA A 1 251 ? 13.133 -15.078 -29.188 1 96.81 251 ALA A N 1
ATOM 1945 C CA . ALA A 1 251 ? 12.883 -13.742 -28.641 1 96.81 251 ALA A CA 1
ATOM 1946 C C . ALA A 1 251 ? 11.719 -13.062 -29.359 1 96.81 251 ALA A C 1
ATOM 1948 O O . ALA A 1 251 ? 11.523 -13.266 -30.562 1 96.81 251 ALA A O 1
ATOM 1949 N N . GLU A 1 252 ? 10.945 -12.336 -28.625 1 97.56 252 GLU A N 1
ATOM 1950 C CA . GLU A 1 252 ? 9.82 -11.594 -29.188 1 97.56 252 GLU A CA 1
ATOM 1951 C C . GLU A 1 252 ? 9.828 -10.141 -28.719 1 97.56 252 GLU A C 1
ATOM 1953 O O . GLU A 1 252 ? 10.297 -9.844 -27.609 1 97.56 252 GLU A O 1
ATOM 1958 N N . LYS A 1 253 ? 9.367 -9.258 -29.578 1 97.44 253 LYS A N 1
ATOM 1959 C CA . LYS A 1 253 ? 9.266 -7.836 -29.266 1 97.44 253 LYS A CA 1
ATOM 1960 C C . LYS A 1 253 ? 7.875 -7.301 -29.609 1 97.44 253 LYS A C 1
ATOM 1962 O O . LYS A 1 253 ? 7.359 -7.551 -30.688 1 97.44 253 LYS A O 1
ATOM 1967 N N . ILE A 1 254 ? 7.285 -6.645 -28.609 1 97.62 254 ILE A N 1
ATOM 1968 C CA . ILE A 1 254 ? 6.004 -5.973 -28.797 1 97.62 254 ILE A CA 1
ATOM 1969 C C . ILE A 1 254 ? 6.141 -4.492 -28.453 1 97.62 254 ILE A C 1
ATOM 1971 O O . ILE A 1 254 ? 6.562 -4.145 -27.344 1 97.62 254 ILE A O 1
ATOM 1975 N N . ASN A 1 255 ? 5.828 -3.627 -29.359 1 97.06 255 ASN A N 1
ATOM 1976 C CA . ASN A 1 255 ? 5.789 -2.188 -29.125 1 97.06 255 ASN A CA 1
ATOM 1977 C C . ASN A 1 255 ? 4.363 -1.646 -29.219 1 97.06 255 ASN A C 1
ATOM 1979 O O . ASN A 1 255 ? 3.707 -1.773 -30.25 1 97.06 255 ASN A O 1
ATOM 1983 N N . VAL A 1 256 ? 3.914 -1.097 -28.156 1 96.69 256 VAL A N 1
ATOM 1984 C CA . VAL A 1 256 ? 2.57 -0.533 -28.094 1 96.69 256 VAL A CA 1
ATOM 1985 C C . VAL A 1 256 ? 2.65 0.988 -28 1 96.69 256 VAL A C 1
ATOM 1987 O O . VAL A 1 256 ? 3.037 1.523 -26.953 1 96.69 256 VAL A O 1
ATOM 1990 N N . PRO A 1 257 ? 2.211 1.691 -29.016 1 94.88 257 PRO A N 1
ATOM 1991 C CA . PRO A 1 257 ? 2.189 3.152 -28.906 1 94.88 257 PRO A CA 1
ATOM 1992 C C . PRO A 1 257 ? 1.243 3.652 -27.812 1 94.88 257 PRO A C 1
ATOM 1994 O O . PRO A 1 257 ? 0.146 3.113 -27.656 1 94.88 257 PRO A O 1
ATOM 1997 N N . PHE A 1 258 ? 1.729 4.555 -27.062 1 90.88 258 PHE A N 1
ATOM 1998 C CA . PHE A 1 258 ? 0.977 5.16 -25.984 1 90.88 258 PHE A CA 1
ATOM 1999 C C . PHE A 1 258 ? 1.398 6.613 -25.781 1 90.88 258 PHE A C 1
ATOM 2001 O O . PHE A 1 258 ? 2.584 6.938 -25.859 1 90.88 258 PHE A O 1
ATOM 2008 N N . PRO A 1 259 ? 0.409 7.52 -25.562 1 86.25 259 PRO A N 1
ATOM 2009 C CA . PRO A 1 259 ? 0.746 8.938 -25.406 1 86.25 259 PRO A CA 1
ATOM 2010 C C . PRO A 1 259 ? 1.315 9.258 -24.031 1 86.25 259 PRO A C 1
ATOM 2012 O O . PRO A 1 259 ? 0.726 10.047 -23.281 1 86.25 259 PRO A O 1
ATOM 2015 N N . SER A 1 260 ? 2.445 8.703 -23.719 1 87.56 260 SER A N 1
ATOM 2016 C CA . SER A 1 260 ? 3.148 8.93 -22.453 1 87.56 260 SER A CA 1
ATOM 2017 C C . SER A 1 260 ? 4.504 9.586 -22.688 1 87.56 260 SER A C 1
ATOM 2019 O O . SER A 1 260 ? 5.102 9.43 -23.766 1 87.56 260 SER A O 1
ATOM 2021 N N . SER A 1 261 ? 4.867 10.344 -21.672 1 86.44 261 SER A N 1
ATOM 2022 C CA . SER A 1 261 ? 6.18 10.977 -21.734 1 86.44 261 SER A CA 1
ATOM 2023 C C . SER A 1 261 ? 7.293 9.953 -21.516 1 86.44 261 SER A C 1
ATOM 2025 O O . SER A 1 261 ? 8.453 10.211 -21.844 1 86.44 261 SER A O 1
ATOM 2027 N N . GLN A 1 262 ? 6.891 8.852 -20.984 1 89.06 262 GLN A N 1
ATOM 2028 C CA . GLN A 1 262 ? 7.852 7.797 -20.688 1 89.06 262 GLN A CA 1
ATOM 2029 C C . GLN A 1 262 ? 7.496 6.512 -21.438 1 89.06 262 GLN A C 1
ATOM 2031 O O . GLN A 1 262 ? 6.352 6.328 -21.859 1 89.06 262 GLN A O 1
ATOM 2036 N N . THR A 1 263 ? 8.555 5.777 -21.594 1 95.12 263 THR A N 1
ATOM 2037 C CA . THR A 1 263 ? 8.375 4.426 -22.109 1 95.12 263 THR A CA 1
ATOM 2038 C C . THR A 1 263 ? 8.477 3.398 -21 1 95.12 263 THR A C 1
ATOM 2040 O O . THR A 1 263 ? 9.469 3.361 -20.266 1 95.12 263 THR A O 1
ATOM 2043 N N . VAL A 1 264 ? 7.43 2.639 -20.875 1 95.44 264 VAL A N 1
ATOM 2044 C CA . VAL A 1 264 ? 7.422 1.529 -19.922 1 95.44 264 VAL A CA 1
ATOM 2045 C C . VAL A 1 264 ? 8.016 0.284 -20.578 1 95.44 264 VAL A C 1
ATOM 2047 O O . VAL A 1 264 ? 7.66 -0.061 -21.719 1 95.44 264 VAL A O 1
ATOM 2050 N N . VAL A 1 265 ? 8.906 -0.365 -19.828 1 97.69 265 VAL A N 1
ATOM 2051 C CA . VAL A 1 265 ? 9.602 -1.523 -20.375 1 97.69 265 VAL A CA 1
ATOM 2052 C C . VAL A 1 265 ? 9.375 -2.736 -19.469 1 97.69 265 VAL A C 1
ATOM 2054 O O . VAL A 1 265 ? 9.516 -2.643 -18.25 1 97.69 265 VAL A O 1
ATOM 2057 N N . ARG A 1 266 ? 9 -3.855 -20.078 1 98.5 266 ARG A N 1
ATOM 2058 C CA . ARG A 1 266 ? 9.008 -5.176 -19.453 1 98.5 266 ARG A CA 1
ATOM 2059 C C . ARG A 1 266 ? 9.859 -6.152 -20.266 1 98.5 266 ARG A C 1
ATOM 2061 O O . ARG A 1 266 ? 9.664 -6.301 -21.469 1 98.5 266 ARG A O 1
ATOM 2068 N N . LEU A 1 267 ? 10.797 -6.707 -19.609 1 98.62 267 LEU A N 1
ATOM 2069 C CA . LEU A 1 267 ? 11.703 -7.684 -20.219 1 98.62 267 LEU A CA 1
ATOM 2070 C C . LEU A 1 267 ? 11.719 -8.977 -19.406 1 98.62 267 LEU A C 1
ATOM 2072 O O . LEU A 1 267 ? 11.961 -8.945 -18.188 1 98.62 267 LEU A O 1
ATOM 2076 N N . GLY A 1 268 ? 11.438 -10.102 -20.094 1 98.25 268 GLY A N 1
ATOM 2077 C CA . GLY A 1 268 ? 11.461 -11.297 -19.266 1 98.25 268 GLY A CA 1
ATOM 2078 C C . GLY A 1 268 ? 11.18 -12.57 -20.031 1 98.25 268 GLY A C 1
ATOM 2079 O O . GLY A 1 268 ? 11.281 -12.594 -21.266 1 98.25 268 GLY A O 1
ATOM 2080 N N . GLN A 1 269 ? 10.992 -13.609 -19.328 1 98.19 269 GLN A N 1
ATOM 2081 C CA . GLN A 1 269 ? 10.719 -14.961 -19.812 1 98.19 269 GLN A CA 1
ATOM 2082 C C . GLN A 1 269 ? 9.969 -15.781 -18.766 1 98.19 269 GLN A C 1
ATOM 2084 O O . GLN A 1 269 ? 9.641 -15.273 -17.688 1 98.19 269 GLN A O 1
ATOM 2089 N N . ILE A 1 270 ? 9.586 -16.984 -19.188 1 98.31 270 ILE A N 1
ATOM 2090 C CA . ILE A 1 270 ? 9 -17.891 -18.203 1 98.31 270 ILE A CA 1
ATOM 2091 C C . ILE A 1 270 ? 10.008 -18.188 -17.094 1 98.31 270 ILE A C 1
ATOM 2093 O O . ILE A 1 270 ? 11.188 -18.422 -17.375 1 98.31 270 ILE A O 1
ATOM 2097 N N . GLY A 1 271 ? 9.539 -18.094 -15.883 1 97.88 271 GLY A N 1
ATOM 2098 C CA . GLY A 1 271 ? 10.398 -18.266 -14.727 1 97.88 271 GLY A CA 1
ATOM 2099 C C . GLY A 1 271 ? 10.219 -19.609 -14.055 1 97.88 271 GLY A C 1
ATOM 2100 O O . GLY A 1 271 ? 10.383 -20.656 -14.688 1 97.88 271 GLY A O 1
ATOM 2101 N N . ILE A 1 272 ? 9.766 -19.5 -12.758 1 97.81 272 ILE A N 1
ATOM 2102 C CA . ILE A 1 272 ? 9.844 -20.734 -11.984 1 97.81 272 ILE A CA 1
ATOM 2103 C C . ILE A 1 272 ? 8.586 -20.891 -11.133 1 97.81 272 ILE A C 1
ATOM 2105 O O . ILE A 1 272 ? 7.762 -19.969 -11.055 1 97.81 272 ILE A O 1
ATOM 2109 N N . ASP A 1 273 ? 8.43 -22.125 -10.578 1 97.75 273 ASP A N 1
ATOM 2110 C CA . ASP A 1 273 ? 7.52 -22.344 -9.453 1 97.75 273 ASP A CA 1
ATOM 2111 C C . ASP A 1 273 ? 8.289 -22.469 -8.141 1 97.75 273 ASP A C 1
ATOM 2113 O O . ASP A 1 273 ? 9.508 -22.281 -8.109 1 97.75 273 ASP A O 1
ATOM 2117 N N . HIS A 1 274 ? 7.664 -22.75 -7.051 1 96.81 274 HIS A N 1
ATOM 2118 C CA . HIS A 1 274 ? 8.258 -22.719 -5.719 1 96.81 274 HIS A CA 1
ATOM 2119 C C . HIS A 1 274 ? 9.109 -23.969 -5.469 1 96.81 274 HIS A C 1
ATOM 2121 O O . HIS A 1 274 ? 9.875 -24.016 -4.5 1 96.81 274 HIS A O 1
ATOM 2127 N N . HIS A 1 275 ? 9.039 -24.922 -6.312 1 96.5 275 HIS A N 1
ATOM 2128 C CA . HIS A 1 275 ? 9.734 -26.188 -6.086 1 96.5 275 HIS A CA 1
ATOM 2129 C C . HIS A 1 275 ? 10.93 -26.328 -7.02 1 96.5 275 HIS A C 1
ATOM 2131 O O . HIS A 1 275 ? 11.539 -27.406 -7.094 1 96.5 275 HIS A O 1
ATOM 2137 N N . ASN A 1 276 ? 11.18 -25.266 -7.754 1 97 276 ASN A N 1
ATOM 2138 C CA . ASN A 1 276 ? 12.359 -25.297 -8.609 1 97 276 ASN A CA 1
ATOM 2139 C C . ASN A 1 276 ? 13.617 -25.656 -7.828 1 97 276 ASN A C 1
ATOM 2141 O O . ASN A 1 276 ? 13.836 -25.156 -6.727 1 97 276 ASN A O 1
ATOM 2145 N N . GLN A 1 277 ? 14.43 -26.5 -8.375 1 96 277 GLN A N 1
ATOM 2146 C CA . GLN A 1 277 ? 15.617 -27 -7.688 1 96 277 GLN A CA 1
ATOM 2147 C C . GLN A 1 277 ? 16.609 -25.859 -7.43 1 96 277 GLN A C 1
ATOM 2149 O O . GLN A 1 277 ? 17.391 -25.922 -6.48 1 96 277 GLN A O 1
ATOM 2154 N N . ASN A 1 278 ? 16.531 -24.875 -8.266 1 97.5 278 ASN A N 1
ATOM 2155 C CA . ASN A 1 278 ? 17.453 -23.75 -8.125 1 97.5 278 ASN A CA 1
ATOM 2156 C C . ASN A 1 278 ? 16.781 -22.562 -7.441 1 97.5 278 ASN A C 1
ATOM 2158 O O . ASN A 1 278 ? 17.188 -21.422 -7.625 1 97.5 278 ASN A O 1
ATOM 2162 N N . TYR A 1 279 ? 15.734 -22.797 -6.68 1 97.75 279 TYR A N 1
ATOM 2163 C CA . TYR A 1 279 ? 14.93 -21.734 -6.098 1 97.75 279 TYR A CA 1
ATOM 2164 C C . TYR A 1 279 ? 15.805 -20.75 -5.32 1 97.75 279 TYR A C 1
ATOM 2166 O O . TYR A 1 279 ? 15.82 -19.547 -5.609 1 97.75 279 TYR A O 1
ATOM 2174 N N . PHE A 1 280 ? 16.609 -21.219 -4.406 1 97.94 280 PHE A N 1
ATOM 2175 C CA . PHE A 1 280 ? 17.344 -20.344 -3.498 1 97.94 280 PHE A CA 1
ATOM 2176 C C . PHE A 1 280 ? 18.469 -19.625 -4.234 1 97.94 280 PHE A C 1
ATOM 2178 O O . PHE A 1 280 ? 18.625 -18.406 -4.102 1 97.94 280 PHE A O 1
ATOM 2185 N N . PRO A 1 281 ? 19.25 -20.297 -5.094 1 98.62 281 PRO A N 1
ATOM 2186 C CA . PRO A 1 281 ? 20.234 -19.594 -5.898 1 98.62 281 PRO A CA 1
ATOM 2187 C C . PRO A 1 281 ? 19.625 -18.484 -6.758 1 98.62 281 PRO A C 1
ATOM 2189 O O . PRO A 1 281 ? 20.203 -17.406 -6.898 1 98.62 281 PRO A O 1
ATOM 2192 N N . LEU A 1 282 ? 18.469 -18.75 -7.281 1 98.62 282 LEU A N 1
ATOM 2193 C CA . LEU A 1 282 ? 17.812 -17.75 -8.117 1 98.62 282 LEU A CA 1
ATOM 2194 C C . LEU A 1 282 ? 17.328 -16.578 -7.281 1 98.62 282 LEU A C 1
ATOM 2196 O O . LEU A 1 282 ? 17.422 -15.422 -7.715 1 98.62 282 LEU A O 1
ATOM 2200 N N . MET A 1 283 ? 16.812 -16.859 -6.094 1 97.69 283 MET A N 1
ATOM 2201 C CA . MET A 1 283 ? 16.344 -15.789 -5.223 1 97.69 283 MET A CA 1
ATOM 2202 C C . MET A 1 283 ? 17.5 -14.914 -4.762 1 97.69 283 MET A C 1
ATOM 2204 O O . MET A 1 283 ? 17.422 -13.688 -4.805 1 97.69 283 MET A O 1
ATOM 2208 N N . VAL A 1 284 ? 18.562 -15.5 -4.348 1 98.12 284 VAL A N 1
ATOM 2209 C CA . VAL A 1 284 ? 19.734 -14.758 -3.904 1 98.12 284 VAL A CA 1
ATOM 2210 C C . VAL A 1 284 ? 20.328 -13.992 -5.078 1 98.12 284 VAL A C 1
ATOM 2212 O O . VAL A 1 284 ? 20.656 -12.805 -4.961 1 98.12 284 VAL A O 1
ATOM 2215 N N . GLY A 1 285 ? 20.469 -14.68 -6.18 1 98.5 285 GLY A N 1
ATOM 2216 C CA . GLY A 1 285 ? 21 -14.039 -7.375 1 98.5 285 GLY A CA 1
ATOM 2217 C C . GLY A 1 285 ? 20.141 -12.875 -7.852 1 98.5 285 GLY A C 1
ATOM 2218 O O . GLY A 1 285 ? 20.672 -11.852 -8.297 1 98.5 285 GLY A O 1
ATOM 2219 N N . ASN A 1 286 ? 18.875 -13.039 -7.801 1 98.31 286 ASN A N 1
ATOM 2220 C CA . ASN A 1 286 ? 17.984 -11.969 -8.234 1 98.31 286 ASN A CA 1
ATOM 2221 C C . ASN A 1 286 ? 18.125 -10.734 -7.34 1 98.31 286 ASN A C 1
ATOM 2223 O O . ASN A 1 286 ? 17.984 -9.609 -7.809 1 98.31 286 ASN A O 1
ATOM 2227 N N . TYR A 1 287 ? 18.266 -10.992 -6.051 1 96.75 287 TYR A N 1
ATOM 2228 C CA . TYR A 1 287 ? 18.5 -9.844 -5.18 1 96.75 287 TYR A CA 1
ATOM 2229 C C . TYR A 1 287 ? 19.688 -9.023 -5.668 1 96.75 287 TYR A C 1
ATOM 2231 O O . TYR A 1 287 ? 19.625 -7.793 -5.688 1 96.75 287 TYR A O 1
ATOM 2239 N N . ILE A 1 288 ? 20.688 -9.656 -6.082 1 97.75 288 ILE A N 1
ATOM 2240 C CA . ILE A 1 288 ? 21.922 -9.016 -6.539 1 97.75 288 ILE A CA 1
ATOM 2241 C C . ILE A 1 288 ? 21.688 -8.352 -7.895 1 97.75 288 ILE A C 1
ATOM 2243 O O . ILE A 1 288 ? 22.109 -7.219 -8.125 1 97.75 288 ILE A O 1
ATOM 2247 N N . LEU A 1 289 ? 20.953 -8.977 -8.703 1 98.06 289 LEU A N 1
ATOM 2248 C CA . LEU A 1 289 ? 20.734 -8.477 -10.055 1 98.06 289 LEU A CA 1
ATOM 2249 C C . LEU A 1 289 ? 19.844 -7.238 -10.031 1 98.06 289 LEU A C 1
ATOM 2251 O O . LEU A 1 289 ? 20.203 -6.199 -10.586 1 98.06 289 LEU A O 1
ATOM 2255 N N . GLY A 1 290 ? 18.703 -7.445 -9.445 1 96.12 290 GLY A N 1
ATOM 2256 C CA . GLY A 1 290 ? 17.766 -6.34 -9.516 1 96.12 290 GLY A CA 1
ATOM 2257 C C . GLY A 1 290 ? 16.812 -6.285 -8.336 1 96.12 290 GLY A C 1
ATOM 2258 O O . GLY A 1 290 ? 16.094 -5.309 -8.156 1 96.12 290 GLY A O 1
ATOM 2259 N N . GLY A 1 291 ? 16.766 -7.242 -7.547 1 91.69 291 GLY A N 1
ATOM 2260 C CA . GLY A 1 291 ? 15.82 -7.332 -6.445 1 91.69 291 GLY A CA 1
ATOM 2261 C C . GLY A 1 291 ? 16.125 -6.375 -5.312 1 91.69 291 GLY A C 1
ATOM 2262 O O . GLY A 1 291 ? 15.234 -5.977 -4.562 1 91.69 291 GLY A O 1
ATOM 2263 N N . GLY A 1 292 ? 17.312 -6.043 -5.168 1 83.81 292 GLY A N 1
ATOM 2264 C CA . GLY A 1 292 ? 17.75 -5.137 -4.117 1 83.81 292 GLY A CA 1
ATOM 2265 C C . GLY A 1 292 ? 17.578 -3.674 -4.484 1 83.81 292 GLY A C 1
ATOM 2266 O O . GLY A 1 292 ? 18.047 -2.789 -3.766 1 83.81 292 GLY A O 1
ATOM 2267 N N . THR A 1 293 ? 16.984 -3.408 -5.512 1 78.81 293 THR A N 1
ATOM 2268 C CA . THR A 1 293 ? 16.656 -2.068 -5.992 1 78.81 293 THR A CA 1
ATOM 2269 C C . THR A 1 293 ? 17.922 -1.212 -6.078 1 78.81 293 THR A C 1
ATOM 2271 O O . THR A 1 293 ? 18.75 -1.411 -6.965 1 78.81 293 THR A O 1
ATOM 2274 N N . LEU A 1 294 ? 18.172 -0.416 -5.035 1 74.31 294 LEU A N 1
ATOM 2275 C CA . LEU A 1 294 ? 19.25 0.572 -5.125 1 74.31 294 LEU A CA 1
ATOM 2276 C C . LEU A 1 294 ? 20.609 -0.096 -5.039 1 74.31 294 LEU A C 1
ATOM 2278 O O . LEU A 1 294 ? 21.578 0.369 -5.652 1 74.31 294 LEU A O 1
ATOM 2282 N N . VAL A 1 295 ? 20.703 -1.227 -4.434 1 81.25 295 VAL A N 1
ATOM 2283 C CA . VAL A 1 295 ? 22.016 -1.839 -4.203 1 81.25 295 VAL A CA 1
ATOM 2284 C C . VAL A 1 295 ? 22.266 -2.932 -5.242 1 81.25 295 VAL A C 1
ATOM 2286 O O . VAL A 1 295 ? 23.312 -3.58 -5.23 1 81.25 295 VAL A O 1
ATOM 2289 N N . SER A 1 296 ? 21.328 -3.059 -6.133 1 93.06 296 SER A N 1
ATOM 2290 C CA . SER A 1 296 ? 21.438 -4.105 -7.145 1 93.06 296 SER A CA 1
ATOM 2291 C C . SER A 1 296 ? 22.266 -3.635 -8.336 1 93.06 296 SER A C 1
ATOM 2293 O O . SER A 1 296 ? 22.5 -2.436 -8.5 1 93.06 296 SER A O 1
ATOM 2295 N N . ARG A 1 297 ? 22.641 -4.562 -9.188 1 96.56 297 ARG A N 1
ATOM 2296 C CA . ARG A 1 297 ? 23.406 -4.242 -10.398 1 96.56 297 ARG A CA 1
ATOM 2297 C C . ARG A 1 297 ? 22.562 -3.406 -11.359 1 96.56 297 ARG A C 1
ATOM 2299 O O . ARG A 1 297 ? 23.062 -2.438 -11.938 1 96.56 297 ARG A O 1
ATOM 2306 N N . LEU A 1 298 ? 21.359 -3.795 -11.523 1 97.19 298 LEU A N 1
ATOM 2307 C CA . LEU A 1 298 ? 20.469 -3.018 -12.391 1 97.19 298 LEU A CA 1
ATOM 2308 C C . LEU A 1 298 ? 20.266 -1.612 -11.836 1 97.19 298 LEU A C 1
ATOM 2310 O O . LEU A 1 298 ? 20.328 -0.632 -12.578 1 97.19 298 LEU A O 1
ATOM 2314 N N . GLY A 1 299 ? 20.047 -1.551 -10.555 1 93.44 299 GLY A N 1
ATOM 2315 C CA . GLY A 1 299 ? 19.906 -0.247 -9.922 1 93.44 299 GLY A CA 1
ATOM 2316 C C . GLY A 1 299 ? 21.141 0.626 -10.07 1 93.44 299 GLY A C 1
ATOM 2317 O O . GLY A 1 299 ? 21.031 1.812 -10.391 1 93.44 299 GLY A O 1
ATOM 2318 N N . THR A 1 300 ? 22.281 0.052 -9.883 1 92.12 300 THR A N 1
ATOM 2319 C CA . THR A 1 300 ? 23.531 0.785 -9.977 1 92.12 300 THR A CA 1
ATOM 2320 C C . THR A 1 300 ? 23.797 1.229 -11.406 1 92.12 300 THR A C 1
ATOM 2322 O O . THR A 1 300 ? 24.094 2.398 -11.656 1 92.12 300 THR A O 1
ATOM 2325 N N . GLU A 1 301 ? 23.578 0.365 -12.344 1 95.06 301 GLU A N 1
ATOM 2326 C CA . GLU A 1 301 ? 24 0.618 -13.719 1 95.06 301 GLU A CA 1
ATOM 2327 C C . GLU A 1 301 ? 23 1.545 -14.43 1 95.06 301 GLU A C 1
ATOM 2329 O O . GLU A 1 301 ? 23.406 2.418 -15.195 1 95.06 301 GLU A O 1
ATOM 2334 N N . VAL A 1 302 ? 21.766 1.393 -14.164 1 94.69 302 VAL A N 1
ATOM 2335 C CA . VAL A 1 302 ? 20.766 2.094 -14.961 1 94.69 302 VAL A CA 1
ATOM 2336 C C . VAL A 1 302 ? 20.312 3.359 -14.234 1 94.69 302 VAL A C 1
ATOM 2338 O O . VAL A 1 302 ? 20.109 4.402 -14.852 1 94.69 302 VAL A O 1
ATOM 2341 N N . ARG A 1 303 ? 20.188 3.297 -12.898 1 88.75 303 ARG A N 1
ATOM 2342 C CA . ARG A 1 303 ? 19.641 4.422 -12.141 1 88.75 303 ARG A CA 1
ATOM 2343 C C . ARG A 1 303 ? 20.766 5.25 -11.516 1 88.75 303 ARG A C 1
ATOM 2345 O O . ARG A 1 303 ? 20.906 6.438 -11.82 1 88.75 303 ARG A O 1
ATOM 2352 N N . GLU A 1 304 ? 21.625 4.641 -10.781 1 85.94 304 GLU A N 1
ATOM 2353 C CA . GLU A 1 304 ? 22.609 5.391 -10 1 85.94 304 GLU A CA 1
ATOM 2354 C C . GLU A 1 304 ? 23.672 6.023 -10.898 1 85.94 304 GLU A C 1
ATOM 2356 O O . GLU A 1 304 ? 23.938 7.219 -10.797 1 85.94 304 GLU A O 1
ATOM 2361 N N . LYS A 1 305 ? 24.25 5.277 -11.82 1 88.69 305 LYS A N 1
ATOM 2362 C CA . LYS A 1 305 ? 25.375 5.746 -12.633 1 88.69 305 LYS A CA 1
ATOM 2363 C C . LYS A 1 305 ? 24.875 6.617 -13.789 1 88.69 305 LYS A C 1
ATOM 2365 O O . LYS A 1 305 ? 25.562 7.57 -14.188 1 88.69 305 LYS A O 1
ATOM 2370 N N . ARG A 1 306 ? 23.656 6.293 -14.305 1 91.31 306 ARG A N 1
ATOM 2371 C CA . ARG A 1 306 ? 23.312 6.918 -15.578 1 91.31 306 ARG A CA 1
ATOM 2372 C C . ARG A 1 306 ? 22.031 7.742 -15.453 1 91.31 306 ARG A C 1
ATOM 2374 O O . ARG A 1 306 ? 21.656 8.469 -16.375 1 91.31 306 ARG A O 1
ATOM 2381 N N . GLY A 1 307 ? 21.281 7.582 -14.375 1 86.62 307 GLY A N 1
ATOM 2382 C CA . GLY A 1 307 ? 20.094 8.375 -14.141 1 86.62 307 GLY A CA 1
ATOM 2383 C C . GLY A 1 307 ? 18.984 8.109 -15.141 1 86.62 307 GLY A C 1
ATOM 2384 O O . GLY A 1 307 ? 18.188 9 -15.445 1 86.62 307 GLY A O 1
ATOM 2385 N N . LEU A 1 308 ? 18.844 6.945 -15.664 1 91.5 308 LEU A N 1
ATOM 2386 C CA . LEU A 1 308 ? 17.969 6.66 -16.797 1 91.5 308 LEU A CA 1
ATOM 2387 C C . LEU A 1 308 ? 16.562 6.312 -16.344 1 91.5 308 LEU A C 1
ATOM 2389 O O . LEU A 1 308 ? 15.625 6.285 -17.141 1 91.5 308 LEU A O 1
ATOM 2393 N N . THR A 1 309 ? 16.406 6.016 -15.078 1 91.12 309 THR A N 1
ATOM 2394 C CA . THR A 1 309 ? 15.102 5.613 -14.57 1 91.12 309 THR A CA 1
ATOM 2395 C C . THR A 1 309 ? 14.961 5.973 -13.094 1 91.12 309 THR A C 1
ATOM 2397 O O . THR A 1 309 ? 15.961 6.18 -12.406 1 91.12 309 THR A O 1
ATOM 2400 N N . TYR A 1 310 ? 13.68 6.105 -12.695 1 83.06 310 TYR A N 1
ATOM 2401 C CA . TYR A 1 310 ? 13.398 6.301 -11.273 1 83.06 310 TYR A CA 1
ATOM 2402 C C . TYR A 1 310 ? 13.461 4.977 -10.523 1 83.06 310 TYR A C 1
ATOM 2404 O O . TYR A 1 310 ? 13.734 4.953 -9.32 1 83.06 310 TYR A O 1
ATOM 2412 N N . GLY A 1 311 ? 13.195 3.998 -11.297 1 88.94 311 GLY A N 1
ATOM 2413 C CA . GLY A 1 311 ? 13.266 2.693 -10.656 1 88.94 311 GLY A CA 1
ATOM 2414 C C . GLY A 1 311 ? 13.328 1.546 -11.648 1 88.94 311 GLY A C 1
ATOM 2415 O O . GLY A 1 311 ? 12.68 1.587 -12.695 1 88.94 311 GLY A O 1
ATOM 2416 N N . ILE A 1 312 ? 14.148 0.567 -11.281 1 94.69 312 ILE A N 1
ATOM 2417 C CA . ILE A 1 312 ? 14.273 -0.662 -12.055 1 94.69 312 ILE A CA 1
ATOM 2418 C C . ILE A 1 312 ? 14.406 -1.856 -11.117 1 94.69 312 ILE A C 1
ATOM 2420 O O . ILE A 1 312 ? 15.07 -1.772 -10.086 1 94.69 312 ILE A O 1
ATOM 2424 N N . ASP A 1 313 ? 13.711 -2.891 -11.484 1 96.69 313 ASP A N 1
ATOM 2425 C CA . ASP A 1 313 ? 13.82 -4.094 -10.672 1 96.69 313 ASP A CA 1
ATOM 2426 C C . ASP A 1 313 ? 13.625 -5.352 -11.516 1 96.69 313 ASP A C 1
ATOM 2428 O O . ASP A 1 313 ? 13.109 -5.281 -12.633 1 96.69 313 ASP A O 1
ATOM 2432 N N . SER A 1 314 ? 14.164 -6.383 -11.023 1 98 314 SER A N 1
ATOM 2433 C CA . SER A 1 314 ? 13.898 -7.715 -11.547 1 98 314 SER A CA 1
ATOM 2434 C C . SER A 1 314 ? 13.297 -8.625 -10.484 1 98 314 SER A C 1
ATOM 2436 O O . SER A 1 314 ? 13.578 -8.477 -9.297 1 98 314 SER A O 1
ATOM 2438 N N . GLN A 1 315 ? 12.492 -9.531 -10.977 1 97.88 315 GLN A N 1
ATOM 2439 C CA . GLN A 1 315 ? 11.852 -10.438 -10.031 1 97.88 315 GLN A CA 1
ATOM 2440 C C . GLN A 1 315 ? 11.562 -11.789 -10.672 1 97.88 315 GLN A C 1
ATOM 2442 O O . GLN A 1 315 ? 11.25 -11.859 -11.867 1 97.88 315 GLN A O 1
ATOM 2447 N N . PHE A 1 316 ? 11.734 -12.852 -9.844 1 97.81 316 PHE A N 1
ATOM 2448 C CA . PHE A 1 316 ? 11.047 -14.109 -10.078 1 97.81 316 PHE A CA 1
ATOM 2449 C C . PHE A 1 316 ? 9.734 -14.172 -9.312 1 97.81 316 PHE A C 1
ATOM 2451 O O . PHE A 1 316 ? 9.695 -13.875 -8.117 1 97.81 316 PHE A O 1
ATOM 2458 N N . VAL A 1 317 ? 8.68 -14.523 -10 1 97.44 317 VAL A N 1
ATOM 2459 C CA . VAL A 1 317 ? 7.379 -14.672 -9.352 1 97.44 317 VAL A CA 1
ATOM 2460 C C . VAL A 1 317 ? 6.938 -16.141 -9.406 1 97.44 317 VAL A C 1
ATOM 2462 O O . VAL A 1 317 ? 6.172 -16.531 -10.297 1 97.44 317 VAL A O 1
ATOM 2465 N N . PRO A 1 318 ? 7.359 -16.906 -8.445 1 97.94 318 PRO A N 1
ATOM 2466 C CA . PRO A 1 318 ? 6.992 -18.328 -8.508 1 97.94 318 PRO A CA 1
ATOM 2467 C C . PRO A 1 318 ? 5.484 -18.547 -8.414 1 97.94 318 PRO A C 1
ATOM 2469 O O . PRO A 1 318 ? 4.82 -17.984 -7.543 1 97.94 318 PRO A O 1
ATOM 2472 N N . MET A 1 319 ? 4.945 -19.312 -9.312 1 98.06 319 MET A N 1
ATOM 2473 C CA . MET A 1 319 ? 3.539 -19.703 -9.375 1 98.06 319 MET A CA 1
ATOM 2474 C C . MET A 1 319 ? 3.4 -21.188 -9.711 1 98.06 319 MET A C 1
ATOM 2476 O O . MET A 1 319 ? 4.375 -21.828 -10.102 1 98.06 319 MET A O 1
ATOM 2480 N N . LEU A 1 320 ? 2.209 -21.703 -9.641 1 97.44 320 LEU A N 1
ATOM 2481 C CA . LEU A 1 320 ? 1.96 -23.125 -9.867 1 97.44 320 LEU A CA 1
ATOM 2482 C C . LEU A 1 320 ? 2.367 -23.531 -11.273 1 97.44 320 LEU A C 1
ATOM 2484 O O . LEU A 1 320 ? 3.006 -24.562 -11.469 1 97.44 320 LEU A O 1
ATOM 2488 N N . GLY A 1 321 ? 2.01 -22.75 -12.281 1 97.62 321 GLY A N 1
ATOM 2489 C CA . GLY A 1 321 ? 2.297 -23.047 -13.68 1 97.62 321 GLY A CA 1
ATOM 2490 C C . GLY A 1 321 ? 3.555 -22.375 -14.188 1 97.62 321 GLY A C 1
ATOM 2491 O O . GLY A 1 321 ? 3.65 -22.031 -15.367 1 97.62 321 GLY A O 1
ATOM 2492 N N . GLU A 1 322 ? 4.461 -22.094 -13.281 1 97.69 322 GLU A N 1
ATOM 2493 C CA . GLU A 1 322 ? 5.676 -21.328 -13.555 1 97.69 322 GLU A CA 1
ATOM 2494 C C . GLU A 1 322 ? 5.371 -19.859 -13.766 1 97.69 322 GLU A C 1
ATOM 2496 O O . GLU A 1 322 ? 4.902 -19.453 -14.836 1 97.69 322 GLU A O 1
ATOM 2501 N N . GLY A 1 323 ? 5.727 -19.094 -12.82 1 98.12 323 GLY A N 1
ATOM 2502 C CA . GLY A 1 323 ? 5.586 -17.656 -12.953 1 98.12 323 GLY A CA 1
ATOM 2503 C C . GLY A 1 323 ? 6.703 -17.016 -13.758 1 98.12 323 GLY A C 1
ATOM 2504 O O . GLY A 1 323 ? 7.629 -17.703 -14.195 1 98.12 323 GLY A O 1
ATOM 2505 N N . PRO A 1 324 ? 6.699 -15.789 -13.992 1 98.56 324 PRO A N 1
ATOM 2506 C CA . PRO A 1 324 ? 7.66 -15.133 -14.875 1 98.56 324 PRO A CA 1
ATOM 2507 C C . PRO A 1 324 ? 8.922 -14.68 -14.141 1 98.56 324 PRO A C 1
ATOM 2509 O O . PRO A 1 324 ? 8.906 -14.523 -12.922 1 98.56 324 PRO A O 1
ATOM 2512 N N . PHE A 1 325 ? 10 -14.641 -14.836 1 98.56 325 PHE A N 1
ATOM 2513 C CA . PHE A 1 325 ? 11.094 -13.711 -14.578 1 98.56 325 PHE A CA 1
ATOM 2514 C C . PHE A 1 325 ? 10.875 -12.398 -15.328 1 98.56 325 PHE A C 1
ATOM 2516 O O . PHE A 1 325 ? 10.664 -12.406 -16.547 1 98.56 325 PHE A O 1
ATOM 2523 N N . ILE A 1 326 ? 10.945 -11.25 -14.617 1 98.62 326 ILE A N 1
ATOM 2524 C CA . ILE A 1 326 ? 10.57 -10 -15.281 1 98.62 326 ILE A CA 1
ATOM 2525 C C . ILE A 1 326 ? 11.445 -8.859 -14.773 1 98.62 326 ILE A C 1
ATOM 2527 O O . ILE A 1 326 ? 11.695 -8.75 -13.57 1 98.62 326 ILE A O 1
ATOM 2531 N N . ILE A 1 327 ? 11.992 -8.086 -15.648 1 98.56 327 ILE A N 1
ATOM 2532 C CA . ILE A 1 327 ? 12.641 -6.812 -15.367 1 98.56 327 ILE A CA 1
ATOM 2533 C C . ILE A 1 327 ? 11.711 -5.668 -15.766 1 98.56 327 ILE A C 1
ATOM 2535 O O . ILE A 1 327 ? 11.148 -5.668 -16.859 1 98.56 327 ILE A O 1
ATOM 2539 N N . SER A 1 328 ? 11.555 -4.738 -14.883 1 97.75 328 SER A N 1
ATOM 2540 C CA . SER A 1 328 ? 10.617 -3.639 -15.094 1 97.75 328 SER A CA 1
ATOM 2541 C C . SER A 1 328 ? 11.305 -2.287 -14.914 1 97.75 328 SER A C 1
ATOM 2543 O O . SER A 1 328 ? 12.031 -2.082 -13.938 1 97.75 328 SER A O 1
ATOM 2545 N N . LEU A 1 329 ? 11.07 -1.353 -15.836 1 95.69 329 LEU A N 1
ATOM 2546 C CA . LEU A 1 329 ? 11.523 0.027 -15.688 1 95.69 329 LEU A CA 1
ATOM 2547 C C . LEU A 1 329 ? 10.703 0.963 -16.562 1 95.69 329 LEU A C 1
ATOM 2549 O O . LEU A 1 329 ? 10 0.512 -17.484 1 95.69 329 LEU A O 1
ATOM 2553 N N . SER A 1 330 ? 10.68 2.131 -16.266 1 92.94 330 SER A N 1
ATOM 2554 C CA . SER A 1 330 ? 10.164 3.23 -17.062 1 92.94 330 SER A CA 1
ATOM 2555 C C . SER A 1 330 ? 11.211 4.324 -17.25 1 92.94 330 SER A C 1
ATOM 2557 O O . SER A 1 330 ? 11.961 4.629 -16.312 1 92.94 330 SER A O 1
ATOM 2559 N N . THR A 1 331 ? 11.289 4.832 -18.453 1 93.56 331 THR A N 1
ATOM 2560 C CA . THR A 1 331 ? 12.312 5.828 -18.766 1 93.56 331 THR A CA 1
ATOM 2561 C C . THR A 1 331 ? 11.789 6.836 -19.781 1 93.56 331 THR A C 1
ATOM 2563 O O . THR A 1 331 ? 10.742 6.613 -20.406 1 93.56 331 THR A O 1
ATOM 2566 N N . LYS A 1 332 ? 12.516 7.941 -19.891 1 91.81 332 LYS A N 1
ATOM 2567 C CA . LYS A 1 332 ? 12.156 8.914 -20.922 1 91.81 332 LYS A CA 1
ATOM 2568 C C . LYS A 1 332 ? 12.133 8.281 -22.312 1 91.81 332 LYS A C 1
ATOM 2570 O O . LYS A 1 332 ? 12.977 7.438 -22.625 1 91.81 332 LYS A O 1
ATOM 2575 N N . ASN A 1 333 ? 11.211 8.75 -23.062 1 93.38 333 ASN A N 1
ATOM 2576 C CA . ASN A 1 333 ? 11.078 8.211 -24.422 1 93.38 333 ASN A CA 1
ATOM 2577 C C . ASN A 1 333 ? 12.391 8.297 -25.188 1 93.38 333 ASN A C 1
ATOM 2579 O O . ASN A 1 333 ? 12.773 7.348 -25.875 1 93.38 333 ASN A O 1
ATOM 2583 N N . SER A 1 334 ? 13.125 9.336 -24.984 1 93.06 334 SER A N 1
ATOM 2584 C CA . SER A 1 334 ? 14.359 9.578 -25.734 1 93.06 334 SER A CA 1
ATOM 2585 C C . SER A 1 334 ? 15.477 8.656 -25.266 1 93.06 334 SER A C 1
ATOM 2587 O O . SER A 1 334 ? 16.469 8.453 -25.969 1 93.06 334 SER A O 1
ATOM 2589 N N . GLU A 1 335 ? 15.273 8.062 -24.094 1 94.06 335 GLU A N 1
ATOM 2590 C CA . GLU A 1 335 ? 16.344 7.27 -23.516 1 94.06 335 GLU A CA 1
ATOM 2591 C C . GLU A 1 335 ? 15.992 5.785 -23.5 1 94.06 335 GLU A C 1
ATOM 2593 O O . GLU A 1 335 ? 16.766 4.965 -22.984 1 94.06 335 GLU A O 1
ATOM 2598 N N . ALA A 1 336 ? 14.93 5.438 -24.031 1 95.81 336 ALA A N 1
ATOM 2599 C CA . ALA A 1 336 ? 14.398 4.078 -23.938 1 95.81 336 ALA A CA 1
ATOM 2600 C C . ALA A 1 336 ? 15.375 3.066 -24.516 1 95.81 336 ALA A C 1
ATOM 2602 O O . ALA A 1 336 ? 15.672 2.041 -23.891 1 95.81 336 ALA A O 1
ATOM 2603 N N . ARG A 1 337 ? 15.922 3.324 -25.672 1 96.12 337 ARG A N 1
ATOM 2604 C CA . ARG A 1 337 ? 16.859 2.408 -26.328 1 96.12 337 ARG A CA 1
ATOM 2605 C C . ARG A 1 337 ? 18.125 2.25 -25.5 1 96.12 337 ARG A C 1
ATOM 2607 O O . ARG A 1 337 ? 18.641 1.136 -25.344 1 96.12 337 ARG A O 1
ATOM 2614 N N . ASN A 1 338 ? 18.578 3.35 -25.062 1 97 338 ASN A N 1
ATOM 2615 C CA . ASN A 1 338 ? 19.781 3.332 -24.234 1 97 338 ASN A CA 1
ATOM 2616 C C . ASN A 1 338 ? 19.578 2.549 -22.953 1 97 338 ASN A C 1
ATOM 2618 O O . ASN A 1 338 ? 20.391 1.697 -22.594 1 97 338 ASN A O 1
ATOM 2622 N N . ALA A 1 339 ? 18.5 2.83 -22.25 1 97.12 339 ALA A N 1
ATOM 2623 C CA . ALA A 1 339 ? 18.172 2.139 -21 1 97.12 339 ALA A CA 1
ATOM 2624 C C . ALA A 1 339 ? 18.016 0.638 -21.234 1 97.12 339 ALA A C 1
ATOM 2626 O O . ALA A 1 339 ? 18.484 -0.171 -20.422 1 97.12 339 ALA A O 1
ATOM 2627 N N . LEU A 1 340 ? 17.391 0.287 -22.359 1 97.38 340 LEU A N 1
ATOM 2628 C CA . LEU A 1 340 ? 17.188 -1.12 -22.688 1 97.38 340 LEU A CA 1
ATOM 2629 C C . LEU A 1 340 ? 18.516 -1.812 -22.953 1 97.38 340 LEU A C 1
ATOM 2631 O O . LEU A 1 340 ? 18.75 -2.932 -22.5 1 97.38 340 LEU A O 1
ATOM 2635 N N . HIS A 1 341 ? 19.375 -1.151 -23.672 1 97.69 341 HIS A N 1
ATOM 2636 C CA . HIS A 1 341 ? 20.672 -1.712 -23.984 1 97.69 341 HIS A CA 1
ATOM 2637 C C . HIS A 1 341 ? 21.484 -1.983 -22.719 1 97.69 341 HIS A C 1
ATOM 2639 O O . HIS A 1 341 ? 22.031 -3.076 -22.547 1 97.69 341 HIS A O 1
ATOM 2645 N N . ILE A 1 342 ? 21.484 -1.06 -21.859 1 98.12 342 ILE A N 1
ATOM 2646 C CA . ILE A 1 342 ? 22.25 -1.195 -20.609 1 98.12 342 ILE A CA 1
ATOM 2647 C C . ILE A 1 342 ? 21.625 -2.295 -19.75 1 98.12 342 ILE A C 1
ATOM 2649 O O . ILE A 1 342 ? 22.344 -3.068 -19.109 1 98.12 342 ILE A O 1
ATOM 2653 N N . THR A 1 343 ? 20.328 -2.354 -19.719 1 98.25 343 THR A N 1
ATOM 2654 C CA . THR A 1 343 ? 19.609 -3.385 -18.953 1 98.25 343 THR A CA 1
ATOM 2655 C C . THR A 1 343 ? 19.969 -4.773 -19.469 1 98.25 343 THR A C 1
ATOM 2657 O O . THR A 1 343 ? 20.344 -5.66 -18.703 1 98.25 343 THR A O 1
ATOM 2660 N N . GLN A 1 344 ? 19.922 -4.961 -20.766 1 98.06 344 GLN A N 1
ATOM 2661 C CA . GLN A 1 344 ? 20.234 -6.246 -21.375 1 98.06 344 GLN A CA 1
ATOM 2662 C C . GLN A 1 344 ? 21.688 -6.621 -21.172 1 98.06 344 GLN A C 1
ATOM 2664 O O . GLN A 1 344 ? 22.016 -7.773 -20.859 1 98.06 344 GLN A O 1
ATOM 2669 N N . ASP A 1 345 ? 22.531 -5.645 -21.328 1 98.12 345 ASP A N 1
ATOM 2670 C CA . ASP A 1 345 ? 23.953 -5.891 -21.125 1 98.12 345 ASP A CA 1
ATOM 2671 C C . ASP A 1 345 ? 24.234 -6.324 -19.688 1 98.12 345 ASP A C 1
ATOM 2673 O O . ASP A 1 345 ? 25.031 -7.242 -19.453 1 98.12 345 ASP A O 1
ATOM 2677 N N . THR A 1 346 ? 23.609 -5.645 -18.766 1 98.25 346 THR A N 1
ATOM 2678 C CA . THR A 1 346 ? 23.781 -5.977 -17.344 1 98.25 346 THR A CA 1
ATOM 2679 C C . THR A 1 346 ? 23.297 -7.391 -17.062 1 98.25 346 THR A C 1
ATOM 2681 O O . THR A 1 346 ? 23.953 -8.148 -16.344 1 98.25 346 THR A O 1
ATOM 2684 N N . LEU A 1 347 ? 22.203 -7.773 -17.656 1 98.31 347 LEU A N 1
ATOM 2685 C CA . LEU A 1 347 ? 21.656 -9.117 -17.5 1 98.31 347 LEU A CA 1
ATOM 2686 C C . LEU A 1 347 ? 22.609 -10.164 -18.078 1 98.31 347 LEU A C 1
ATOM 2688 O O . LEU A 1 347 ? 22.906 -11.164 -17.438 1 98.31 347 LEU A O 1
ATOM 2692 N N . ILE A 1 348 ? 23.062 -9.93 -19.281 1 98.19 348 ILE A N 1
ATOM 2693 C CA . ILE A 1 348 ? 23.938 -10.875 -19.984 1 98.19 348 ILE A CA 1
ATOM 2694 C C . ILE A 1 348 ? 25.234 -11.07 -19.203 1 98.19 348 ILE A C 1
ATOM 2696 O O . ILE A 1 348 ? 25.672 -12.203 -19 1 98.19 348 ILE A O 1
ATOM 2700 N N . LYS A 1 349 ? 25.781 -9.961 -18.719 1 98.12 349 LYS A N 1
ATOM 2701 C CA . LYS A 1 349 ? 27 -10.039 -17.938 1 98.12 349 LYS A CA 1
ATOM 2702 C C . LYS A 1 349 ? 26.781 -10.805 -16.641 1 98.12 349 LYS A C 1
ATOM 2704 O O . LYS A 1 349 ? 27.656 -11.555 -16.203 1 98.12 349 LYS A O 1
ATOM 2709 N N . PHE A 1 350 ? 25.672 -10.57 -16.047 1 98.31 350 PHE A N 1
ATOM 2710 C CA . PHE A 1 350 ? 25.375 -11.258 -14.789 1 98.31 350 PHE A CA 1
ATOM 2711 C C . PHE A 1 350 ? 25.234 -12.758 -15.008 1 98.31 350 PHE A C 1
ATOM 2713 O O . PHE A 1 350 ? 25.719 -13.555 -14.203 1 98.31 350 PHE A O 1
ATOM 2720 N N . ILE A 1 351 ? 24.562 -13.18 -16.094 1 97.94 351 ILE A N 1
ATOM 2721 C CA . ILE A 1 351 ? 24.375 -14.594 -16.438 1 97.94 351 ILE A CA 1
ATOM 2722 C C . ILE A 1 351 ? 25.734 -15.234 -16.719 1 97.94 351 ILE A C 1
ATOM 2724 O O . ILE A 1 351 ? 26.016 -16.359 -16.281 1 97.94 351 ILE A O 1
ATOM 2728 N N . LYS A 1 352 ? 26.562 -14.5 -17.344 1 97.25 352 LYS A N 1
ATOM 2729 C CA . LYS A 1 352 ? 27.859 -15.016 -17.797 1 97.25 352 LYS A CA 1
ATOM 2730 C C . LYS A 1 352 ? 28.828 -15.133 -16.625 1 97.25 352 LYS A C 1
ATOM 2732 O O . LYS A 1 352 ? 29.562 -16.125 -16.516 1 97.25 352 LYS A O 1
ATOM 2737 N N . ASN A 1 353 ? 28.828 -14.117 -15.75 1 97.44 353 ASN A N 1
ATOM 2738 C CA . ASN A 1 353 ? 29.906 -14.008 -14.789 1 97.44 353 ASN A CA 1
ATOM 2739 C C . ASN A 1 353 ? 29.438 -14.367 -13.375 1 97.44 353 ASN A C 1
ATOM 2741 O O . ASN A 1 353 ? 30.25 -14.742 -12.531 1 97.44 353 ASN A O 1
ATOM 2745 N N . GLY A 1 354 ? 28.156 -14.234 -13.133 1 97.06 354 GLY A N 1
ATOM 2746 C CA . GLY A 1 354 ? 27.672 -14.398 -11.773 1 97.06 354 GLY A CA 1
ATOM 2747 C C . GLY A 1 354 ? 28.062 -13.25 -10.852 1 97.06 354 GLY A C 1
ATOM 2748 O O . GLY A 1 354 ? 28.641 -12.258 -11.305 1 97.06 354 GLY A O 1
ATOM 2749 N N . PRO A 1 355 ? 27.688 -13.367 -9.602 1 97.81 355 PRO A N 1
ATOM 2750 C CA . PRO A 1 355 ? 28.031 -12.32 -8.641 1 97.81 355 PRO A CA 1
ATOM 2751 C C . PRO A 1 355 ? 29.469 -12.43 -8.141 1 97.81 355 PRO A C 1
ATOM 2753 O O . PRO A 1 355 ? 30.109 -13.469 -8.32 1 97.81 355 PRO A O 1
ATOM 2756 N N . ASN A 1 356 ? 29.969 -11.359 -7.594 1 95.38 356 ASN A N 1
ATOM 2757 C CA . ASN A 1 356 ? 31.219 -11.461 -6.859 1 95.38 356 ASN A CA 1
ATOM 2758 C C . ASN A 1 356 ? 30.984 -11.773 -5.383 1 95.38 356 ASN A C 1
ATOM 2760 O O . ASN A 1 356 ? 29.844 -11.82 -4.93 1 95.38 356 ASN A O 1
ATOM 2764 N N . GLN A 1 357 ? 32.031 -11.961 -4.633 1 95.62 357 GLN A N 1
ATOM 2765 C CA . GLN A 1 357 ? 31.938 -12.438 -3.256 1 95.62 357 GLN A CA 1
ATOM 2766 C C . GLN A 1 357 ? 31.328 -11.375 -2.344 1 95.62 357 GLN A C 1
ATOM 2768 O O . GLN A 1 357 ? 30.594 -11.695 -1.412 1 95.62 357 GLN A O 1
ATOM 2773 N N . GLU A 1 358 ? 31.625 -10.211 -2.59 1 93.25 358 GLU A N 1
ATOM 2774 C CA . GLU A 1 358 ? 31.094 -9.125 -1.778 1 93.25 358 GLU A CA 1
ATOM 2775 C C . GLU A 1 358 ? 29.578 -8.992 -1.974 1 93.25 358 GLU A C 1
ATOM 2777 O O . GLU A 1 358 ? 28.828 -8.82 -1.006 1 93.25 358 GLU A O 1
ATOM 2782 N N . GLU A 1 359 ? 29.188 -9.039 -3.234 1 94.75 359 GLU A N 1
ATOM 2783 C CA . GLU A 1 359 ? 27.766 -9.008 -3.555 1 94.75 359 GLU A CA 1
ATOM 2784 C C . GLU A 1 359 ? 27.031 -10.164 -2.893 1 94.75 359 GLU A C 1
ATOM 2786 O O . GLU A 1 359 ? 25.938 -9.984 -2.344 1 94.75 359 GLU A O 1
ATOM 2791 N N . LEU A 1 360 ? 27.609 -11.328 -2.992 1 97 360 LEU A N 1
ATOM 2792 C CA . LEU A 1 360 ? 26.984 -12.516 -2.424 1 97 360 LEU A CA 1
ATOM 2793 C C . LEU A 1 360 ? 26.875 -12.398 -0.909 1 97 360 LEU A C 1
ATOM 2795 O O . LEU A 1 360 ? 25.812 -12.695 -0.341 1 97 360 LEU A O 1
ATOM 2799 N N . ALA A 1 361 ? 27.922 -11.977 -0.29 1 94.12 361 ALA A N 1
ATOM 2800 C CA . ALA A 1 361 ? 27.906 -11.82 1.162 1 94.12 361 ALA A CA 1
ATOM 2801 C C . ALA A 1 361 ? 26.859 -10.82 1.604 1 94.12 361 ALA A C 1
ATOM 2803 O O . ALA A 1 361 ? 26.109 -11.062 2.562 1 94.12 361 ALA A O 1
ATOM 2804 N N . SER A 1 362 ? 26.812 -9.742 0.89 1 91.94 362 SER A N 1
ATOM 2805 C CA . SER A 1 362 ? 25.828 -8.703 1.209 1 91.94 362 SER A CA 1
ATOM 2806 C C . SER A 1 362 ? 24.406 -9.203 1.006 1 91.94 362 SER A C 1
ATOM 2808 O O . SER A 1 362 ? 23.516 -8.922 1.812 1 91.94 362 SER A O 1
ATOM 2810 N N . ALA A 1 363 ? 24.203 -9.859 -0.052 1 95.25 363 ALA A N 1
ATOM 2811 C CA . ALA A 1 363 ? 22.875 -10.414 -0.345 1 95.25 363 ALA A CA 1
ATOM 2812 C C . ALA A 1 363 ? 22.438 -11.383 0.744 1 95.25 363 ALA A C 1
ATOM 2814 O O . ALA A 1 363 ? 21.297 -11.32 1.211 1 95.25 363 ALA A O 1
ATOM 2815 N N . LYS A 1 364 ? 23.312 -12.281 1.106 1 95.25 364 LYS A N 1
ATOM 2816 C CA . LYS A 1 364 ? 23 -13.25 2.154 1 95.25 364 LYS A CA 1
ATOM 2817 C C . LYS A 1 364 ? 22.703 -12.547 3.477 1 95.25 364 LYS A C 1
ATOM 2819 O O . LYS A 1 364 ? 21.734 -12.898 4.168 1 95.25 364 LYS A O 1
ATOM 2824 N N . GLN A 1 365 ? 23.516 -11.617 3.771 1 89.94 365 GLN A N 1
ATOM 2825 C CA . GLN A 1 365 ? 23.312 -10.859 5.004 1 89.94 365 GLN A CA 1
ATOM 2826 C C . GLN A 1 365 ? 21.953 -10.172 5.012 1 89.94 365 GLN A C 1
ATOM 2828 O O . GLN A 1 365 ? 21.25 -10.203 6.02 1 89.94 365 GLN A O 1
ATOM 2833 N N . TYR A 1 366 ? 21.594 -9.57 3.922 1 90 366 TYR A N 1
ATOM 2834 C CA . TYR A 1 366 ? 20.312 -8.898 3.852 1 90 366 TYR A CA 1
ATOM 2835 C C . TYR A 1 366 ? 19.156 -9.891 3.959 1 90 366 TYR A C 1
ATOM 2837 O O . TYR A 1 366 ? 18.234 -9.695 4.742 1 90 366 TYR A O 1
ATOM 2845 N N . LEU A 1 367 ? 19.219 -10.891 3.174 1 93.69 367 LEU A N 1
ATOM 2846 C CA . LEU A 1 367 ? 18.109 -11.828 3.09 1 93.69 367 LEU A CA 1
ATOM 2847 C C . LEU A 1 367 ? 17.922 -12.57 4.41 1 93.69 367 LEU A C 1
ATOM 2849 O O . LEU A 1 367 ? 16.797 -12.867 4.809 1 93.69 367 LEU A O 1
ATOM 2853 N N . THR A 1 368 ? 18.984 -12.883 5.074 1 91 368 THR A N 1
ATOM 2854 C CA . THR A 1 368 ? 18.875 -13.547 6.371 1 91 368 THR A CA 1
ATOM 2855 C C . THR A 1 368 ? 18.5 -12.547 7.457 1 91 368 THR A C 1
ATOM 2857 O O . THR A 1 368 ? 17.734 -12.875 8.367 1 91 368 THR A O 1
ATOM 2860 N N . GLY A 1 369 ? 19 -11.383 7.34 1 83.25 369 GLY A N 1
ATOM 2861 C CA . GLY A 1 369 ? 18.703 -10.359 8.32 1 83.25 369 GLY A CA 1
ATOM 2862 C C . GLY A 1 369 ? 17.281 -9.836 8.219 1 83.25 369 GLY A C 1
ATOM 2863 O O . GLY A 1 369 ? 16.688 -9.438 9.219 1 83.25 369 GLY A O 1
ATOM 2864 N N . SER A 1 370 ? 16.75 -9.742 6.973 1 86.25 370 SER A N 1
ATOM 2865 C CA . SER A 1 370 ? 15.414 -9.195 6.75 1 86.25 370 SER A CA 1
ATOM 2866 C C . SER A 1 370 ? 14.336 -10.234 7.02 1 86.25 370 SER A C 1
ATOM 2868 O O . SER A 1 370 ? 13.164 -9.898 7.156 1 86.25 370 SER A O 1
ATOM 2870 N N . PHE A 1 371 ? 14.703 -11.484 7.164 1 84.88 371 PHE A N 1
ATOM 2871 C CA . PHE A 1 371 ? 13.758 -12.586 7.305 1 84.88 371 PHE A CA 1
ATOM 2872 C C . PHE A 1 371 ? 12.961 -12.445 8.594 1 84.88 371 PHE A C 1
ATOM 2874 O O . PHE A 1 371 ? 11.727 -12.5 8.578 1 84.88 371 PHE A O 1
ATOM 2881 N N . PRO A 1 372 ? 13.641 -12.156 9.625 1 77 372 PRO A N 1
ATOM 2882 C CA . PRO A 1 372 ? 12.867 -11.977 10.852 1 77 372 PRO A CA 1
ATOM 2883 C C . PRO A 1 372 ? 11.914 -10.781 10.781 1 77 372 PRO A C 1
ATOM 2885 O O . PRO A 1 372 ? 10.828 -10.812 11.367 1 77 372 PRO A O 1
ATOM 2888 N N . LEU A 1 373 ? 12.312 -9.766 10.086 1 76.56 373 LEU A N 1
ATOM 2889 C CA . LEU A 1 373 ? 11.477 -8.578 9.938 1 76.56 373 LEU A CA 1
ATOM 2890 C C . LEU A 1 373 ? 10.195 -8.914 9.188 1 76.56 373 LEU A C 1
ATOM 2892 O O . LEU A 1 373 ? 9.156 -8.289 9.422 1 76.56 373 LEU A O 1
ATOM 2896 N N . SER A 1 374 ? 10.281 -9.859 8.312 1 79 374 SER A N 1
ATOM 2897 C CA . SER A 1 374 ? 9.117 -10.297 7.555 1 79 374 SER A CA 1
ATOM 2898 C C . SER A 1 374 ? 8.109 -11.008 8.453 1 79 374 SER A C 1
ATOM 2900 O O . SER A 1 374 ? 6.957 -11.219 8.062 1 79 374 SER A O 1
ATOM 2902 N N . LEU A 1 375 ? 8.414 -11.258 9.68 1 76.81 375 LEU A N 1
ATOM 2903 C CA . LEU A 1 375 ? 7.551 -11.93 10.648 1 76.81 375 LEU A CA 1
ATOM 2904 C C . LEU A 1 375 ? 7.078 -10.953 11.719 1 76.81 375 LEU A C 1
ATOM 2906 O O . LEU A 1 375 ? 6.629 -11.367 12.789 1 76.81 375 LEU A O 1
ATOM 2910 N N . GLY A 1 376 ? 7.125 -9.688 11.375 1 74.12 376 GLY A N 1
ATOM 2911 C CA . GLY A 1 376 ? 6.945 -8.648 12.375 1 74.12 376 GLY A CA 1
ATOM 2912 C C . GLY A 1 376 ? 5.488 -8.32 12.641 1 74.12 376 GLY A C 1
ATOM 2913 O O . GLY A 1 376 ? 5.18 -7.5 13.508 1 74.12 376 GLY A O 1
ATOM 2914 N N . SER A 1 377 ? 4.508 -8.883 11.859 1 80.06 377 SER A N 1
ATOM 2915 C CA . SER A 1 377 ? 3.086 -8.641 12.086 1 80.06 377 SER A CA 1
ATOM 2916 C C . SER A 1 377 ? 2.262 -9.898 11.82 1 80.06 377 SER A C 1
ATOM 2918 O O . SER A 1 377 ? 2.682 -10.781 11.07 1 80.06 377 SER A O 1
ATOM 2920 N N . ASN A 1 378 ? 1.074 -9.898 12.445 1 83.88 378 ASN A N 1
ATOM 2921 C CA . ASN A 1 378 ? 0.173 -11.031 12.219 1 83.88 378 ASN A CA 1
ATOM 2922 C C . ASN A 1 378 ? -0.165 -11.195 10.742 1 83.88 378 ASN A C 1
ATOM 2924 O O . ASN A 1 378 ? -0.212 -12.312 10.234 1 83.88 378 ASN A O 1
ATOM 2928 N N . THR A 1 379 ? -0.328 -10.102 10.148 1 87.25 379 THR A N 1
ATOM 2929 C CA . THR A 1 379 ? -0.696 -10.148 8.742 1 87.25 379 THR A CA 1
ATOM 2930 C C . THR A 1 379 ? 0.436 -10.742 7.906 1 87.25 379 THR A C 1
ATOM 2932 O O . THR A 1 379 ? 0.196 -11.578 7.031 1 87.25 379 THR A O 1
ATOM 2935 N N . ASN A 1 380 ? 1.627 -10.312 8.188 1 87.88 380 ASN A N 1
ATOM 2936 C CA . ASN A 1 380 ? 2.771 -10.852 7.457 1 87.88 380 ASN A CA 1
ATOM 2937 C C . ASN A 1 380 ? 2.938 -12.344 7.699 1 87.88 380 ASN A C 1
ATOM 2939 O O . ASN A 1 380 ? 3.225 -13.102 6.773 1 87.88 380 ASN A O 1
ATOM 2943 N N . ILE A 1 381 ? 2.758 -12.727 8.938 1 89.25 381 ILE A N 1
ATOM 2944 C CA . ILE A 1 381 ? 2.859 -14.133 9.297 1 89.25 381 ILE A CA 1
ATOM 2945 C C . ILE A 1 381 ? 1.764 -14.93 8.586 1 89.25 381 ILE A C 1
ATOM 2947 O O . ILE A 1 381 ? 2.027 -15.984 8.016 1 89.25 381 ILE A O 1
ATOM 2951 N N . ALA A 1 382 ? 0.59 -14.406 8.594 1 93.62 382 ALA A N 1
ATOM 2952 C CA . ALA A 1 382 ? -0.528 -15.086 7.941 1 93.62 382 ALA A CA 1
ATOM 2953 C C . ALA A 1 382 ? -0.264 -15.258 6.449 1 93.62 382 ALA A C 1
ATOM 2955 O O . ALA A 1 382 ? -0.504 -16.328 5.891 1 93.62 382 ALA A O 1
ATOM 2956 N N . ASN A 1 383 ? 0.222 -14.219 5.836 1 94.5 383 ASN A N 1
ATOM 2957 C CA . ASN A 1 383 ? 0.518 -14.281 4.41 1 94.5 383 ASN A CA 1
ATOM 2958 C C . ASN A 1 383 ? 1.595 -15.32 4.105 1 94.5 383 ASN A C 1
ATOM 2960 O O . ASN A 1 383 ? 1.499 -16.047 3.115 1 94.5 383 ASN A O 1
ATOM 2964 N N . LEU A 1 384 ? 2.59 -15.344 4.898 1 93.44 384 LEU A N 1
ATOM 2965 C CA . LEU A 1 384 ? 3.668 -16.312 4.719 1 93.44 384 LEU A CA 1
ATOM 2966 C C . LEU A 1 384 ? 3.156 -17.734 4.891 1 93.44 384 LEU A C 1
ATOM 2968 O O . LEU A 1 384 ? 3.467 -18.609 4.082 1 93.44 384 LEU A O 1
ATOM 2972 N N . LEU A 1 385 ? 2.387 -17.953 5.945 1 95.94 385 LEU A N 1
ATOM 2973 C CA . LEU A 1 385 ? 1.854 -19.281 6.211 1 95.94 385 LEU A CA 1
ATOM 2974 C C . LEU A 1 385 ? 0.909 -19.719 5.098 1 95.94 385 LEU A C 1
ATOM 2976 O O . LEU A 1 385 ? 0.887 -20.891 4.723 1 95.94 385 LEU A O 1
ATOM 2980 N N . LEU A 1 386 ? 0.171 -18.812 4.613 1 97.62 386 LEU A N 1
ATOM 2981 C CA . LEU A 1 386 ? -0.727 -19.125 3.51 1 97.62 386 LEU A CA 1
ATOM 2982 C C . LEU A 1 386 ? 0.06 -19.547 2.273 1 97.62 386 LEU A C 1
ATOM 2984 O O . LEU A 1 386 ? -0.285 -20.547 1.622 1 97.62 386 LEU A O 1
ATOM 2988 N N . ARG A 1 387 ? 1.06 -18.844 1.979 1 96.44 387 ARG A N 1
ATOM 2989 C CA . ARG A 1 387 ? 1.91 -19.203 0.848 1 96.44 387 ARG A CA 1
ATOM 2990 C C . ARG A 1 387 ? 2.502 -20.594 1.024 1 96.44 387 ARG A C 1
ATOM 2992 O O . ARG A 1 387 ? 2.504 -21.391 0.089 1 96.44 387 ARG A O 1
ATOM 2999 N N . MET A 1 388 ? 3 -20.875 2.186 1 96.69 388 MET A N 1
ATOM 3000 C CA . MET A 1 388 ? 3.605 -22.172 2.467 1 96.69 388 MET A CA 1
ATOM 3001 C C . MET A 1 388 ? 2.592 -23.297 2.279 1 96.69 388 MET A C 1
ATOM 3003 O O . MET A 1 388 ? 2.891 -24.312 1.641 1 96.69 388 MET A O 1
ATOM 3007 N N . ALA A 1 389 ? 1.428 -23.062 2.811 1 97.56 389 ALA A N 1
ATOM 3008 C CA . ALA A 1 389 ? 0.396 -24.094 2.738 1 97.56 389 ALA A CA 1
ATOM 3009 C C . ALA A 1 389 ? -0.124 -24.25 1.312 1 97.56 389 ALA A C 1
ATOM 3011 O O . ALA A 1 389 ? -0.254 -25.359 0.812 1 97.56 389 ALA A O 1
ATOM 3012 N N . PHE A 1 390 ? -0.357 -23.156 0.632 1 97.81 390 PHE A N 1
ATOM 3013 C CA . PHE A 1 390 ? -0.959 -23.188 -0.696 1 97.81 390 PHE A CA 1
ATOM 3014 C C . PHE A 1 390 ? -0.006 -23.812 -1.711 1 97.81 390 PHE A C 1
ATOM 3016 O O . PHE A 1 390 ? -0.42 -24.609 -2.549 1 97.81 390 PHE A O 1
ATOM 3023 N N . TYR A 1 391 ? 1.231 -23.5 -1.564 1 97.69 391 TYR A N 1
ATOM 3024 C CA . TYR A 1 391 ? 2.201 -23.969 -2.545 1 97.69 391 TYR A CA 1
ATOM 3025 C C . TYR A 1 391 ? 2.922 -25.219 -2.041 1 97.69 391 TYR A C 1
ATOM 3027 O O . TYR A 1 391 ? 3.893 -25.672 -2.654 1 97.69 391 TYR A O 1
ATOM 3035 N N . HIS A 1 392 ? 2.525 -25.75 -0.893 1 96.44 392 HIS A N 1
ATOM 3036 C CA . HIS A 1 392 ? 3.016 -27.016 -0.348 1 96.44 392 HIS A CA 1
ATOM 3037 C C . HIS A 1 392 ? 4.516 -26.953 -0.089 1 96.44 392 HIS A C 1
ATOM 3039 O O . HIS A 1 392 ? 5.254 -27.859 -0.476 1 96.44 392 HIS A O 1
ATOM 3045 N N . LEU A 1 393 ? 4.891 -25.859 0.481 1 96.31 393 LEU A N 1
ATOM 3046 C CA . LEU A 1 393 ? 6.281 -25.781 0.91 1 96.31 393 LEU A CA 1
ATOM 3047 C C . LEU A 1 393 ? 6.539 -26.688 2.107 1 96.31 393 LEU A C 1
ATOM 3049 O O . LEU A 1 393 ? 5.609 -27.031 2.844 1 96.31 393 LEU A O 1
ATOM 3053 N N . PRO A 1 394 ? 7.777 -27.094 2.297 1 93.69 394 PRO A N 1
ATOM 3054 C CA . PRO A 1 394 ? 8.078 -27.984 3.412 1 93.69 394 PRO A CA 1
ATOM 3055 C C . PRO A 1 394 ? 7.777 -27.375 4.773 1 93.69 394 PRO A C 1
ATOM 3057 O O . PRO A 1 394 ? 7.957 -26.156 4.957 1 93.69 394 PRO A O 1
ATOM 3060 N N . ASP A 1 395 ? 7.488 -28.172 5.738 1 88.94 395 ASP A N 1
ATOM 3061 C CA . ASP A 1 395 ? 7.133 -27.719 7.078 1 88.94 395 ASP A CA 1
ATOM 3062 C C . ASP A 1 395 ? 8.297 -26.984 7.742 1 88.94 395 ASP A C 1
ATOM 3064 O O . ASP A 1 395 ? 8.094 -26.109 8.578 1 88.94 395 ASP A O 1
ATOM 3068 N N . ASN A 1 396 ? 9.438 -27.406 7.312 1 90.25 396 ASN A N 1
ATOM 3069 C CA . ASN A 1 396 ? 10.625 -26.828 7.93 1 90.25 396 ASN A CA 1
ATOM 3070 C C . ASN A 1 396 ? 11.156 -25.641 7.117 1 90.25 396 ASN A C 1
ATOM 3072 O O . ASN A 1 396 ? 12.312 -25.25 7.277 1 90.25 396 ASN A O 1
ATOM 3076 N N . TYR A 1 397 ? 10.359 -25.141 6.238 1 91.44 397 TYR A N 1
ATOM 3077 C CA . TYR A 1 397 ? 10.789 -24.062 5.363 1 91.44 397 TYR A CA 1
ATOM 3078 C C . TYR A 1 397 ? 11.344 -22.891 6.172 1 91.44 397 TYR A C 1
ATOM 3080 O O . TYR A 1 397 ? 12.43 -22.391 5.891 1 91.44 397 TYR A O 1
ATOM 3088 N N . LEU A 1 398 ? 10.641 -22.484 7.18 1 88.12 398 LEU A N 1
ATOM 3089 C CA . LEU A 1 398 ? 11.055 -21.328 7.977 1 88.12 398 LEU A CA 1
ATOM 3090 C C . LEU A 1 398 ? 12.312 -21.656 8.781 1 88.12 398 LEU A C 1
ATOM 3092 O O . LEU A 1 398 ? 13.195 -20.797 8.914 1 88.12 398 LEU A O 1
ATOM 3096 N N . ASP A 1 399 ? 12.43 -22.859 9.227 1 88.38 399 ASP A N 1
ATOM 3097 C CA . ASP A 1 399 ? 13.547 -23.281 10.062 1 88.38 399 ASP A CA 1
ATOM 3098 C C . ASP A 1 399 ? 14.828 -23.406 9.242 1 88.38 399 ASP A C 1
ATOM 3100 O O . ASP A 1 399 ? 15.93 -23.234 9.773 1 88.38 399 ASP A O 1
ATOM 3104 N N . THR A 1 400 ? 14.641 -23.656 8.031 1 93.25 400 THR A N 1
ATOM 3105 C CA . THR A 1 400 ? 15.82 -23.938 7.223 1 93.25 400 THR A CA 1
ATOM 3106 C C . THR A 1 400 ? 16.125 -22.781 6.273 1 93.25 400 THR A C 1
ATOM 3108 O O . THR A 1 400 ? 17.125 -22.812 5.566 1 93.25 400 THR A O 1
ATOM 3111 N N . TYR A 1 401 ? 15.281 -21.812 6.246 1 92.94 401 TYR A N 1
ATOM 3112 C CA . TYR A 1 401 ? 15.406 -20.734 5.281 1 92.94 401 TYR A CA 1
ATOM 3113 C C . TYR A 1 401 ? 16.781 -20.094 5.348 1 92.94 401 TYR A C 1
ATOM 3115 O O . TYR A 1 401 ? 17.484 -19.984 4.336 1 92.94 401 TYR A O 1
ATOM 3123 N N . VAL A 1 402 ? 17.203 -19.719 6.527 1 93.44 402 VAL A N 1
ATOM 3124 C CA . VAL A 1 402 ? 18.453 -19.016 6.723 1 93.44 402 VAL A CA 1
ATOM 3125 C C . VAL A 1 402 ? 19.625 -19.906 6.312 1 93.44 402 VAL A C 1
ATOM 3127 O O . VAL A 1 402 ? 20.547 -19.469 5.625 1 93.44 402 VAL A O 1
ATOM 3130 N N . ALA A 1 403 ? 19.516 -21.141 6.707 1 96.19 403 ALA A N 1
ATOM 3131 C CA . ALA A 1 403 ? 20.578 -22.094 6.363 1 96.19 403 ALA A CA 1
ATOM 3132 C C . ALA A 1 403 ? 20.672 -22.297 4.852 1 96.19 403 ALA A C 1
ATOM 3134 O O . ALA A 1 403 ? 21.766 -22.391 4.297 1 96.19 403 ALA A O 1
ATOM 3135 N N . LYS A 1 404 ? 19.578 -22.328 4.195 1 97.12 404 LYS A N 1
ATOM 3136 C CA . LYS A 1 404 ? 19.547 -22.531 2.75 1 97.12 404 LYS A CA 1
ATOM 3137 C C . LYS A 1 404 ? 20.109 -21.312 2.02 1 97.12 404 LYS A C 1
ATOM 3139 O O . LYS A 1 404 ? 20.828 -21.453 1.027 1 97.12 404 LYS A O 1
ATOM 3144 N N . ILE A 1 405 ? 19.781 -20.156 2.488 1 97.38 405 ILE A N 1
ATOM 3145 C CA . ILE A 1 405 ? 20.328 -18.938 1.915 1 97.38 405 ILE A CA 1
ATOM 3146 C C . ILE A 1 405 ? 21.844 -18.922 2.092 1 97.38 405 ILE A C 1
ATOM 3148 O O . ILE A 1 405 ? 22.594 -18.656 1.143 1 97.38 405 ILE A O 1
ATOM 3152 N N . ASN A 1 406 ? 22.297 -19.266 3.279 1 97 406 ASN A N 1
ATOM 3153 C CA . ASN A 1 406 ? 23.719 -19.203 3.602 1 97 406 ASN A CA 1
ATOM 3154 C C . ASN A 1 406 ? 24.516 -20.25 2.826 1 97 406 ASN A C 1
ATOM 3156 O O . ASN A 1 406 ? 25.703 -20.078 2.566 1 97 406 ASN A O 1
ATOM 3160 N N . ALA A 1 407 ? 23.859 -21.234 2.416 1 97.94 407 ALA A N 1
ATOM 3161 C CA . ALA A 1 407 ? 24.531 -22.328 1.715 1 97.94 407 ALA A CA 1
ATOM 3162 C C . ALA A 1 407 ? 24.75 -22 0.243 1 97.94 407 ALA A C 1
ATOM 3164 O O . ALA A 1 407 ? 25.516 -22.656 -0.446 1 97.94 407 ALA A O 1
ATOM 3165 N N . VAL A 1 408 ? 24.094 -21 -0.279 1 98.5 408 VAL A N 1
ATOM 3166 C CA . VAL A 1 408 ? 24.156 -20.656 -1.695 1 98.5 408 VAL A CA 1
ATOM 3167 C C . VAL A 1 408 ? 25.562 -20.156 -2.039 1 98.5 408 VAL A C 1
ATOM 3169 O O . VAL A 1 408 ? 26.156 -19.391 -1.282 1 98.5 408 VAL A O 1
ATOM 3172 N N . THR A 1 409 ? 26.078 -20.547 -3.182 1 98.31 409 THR A N 1
ATOM 3173 C CA . THR A 1 409 ? 27.391 -20.109 -3.637 1 98.31 409 THR A CA 1
ATOM 3174 C C . THR A 1 409 ? 27.266 -19.297 -4.918 1 98.31 409 THR A C 1
ATOM 3176 O O . THR A 1 409 ? 26.234 -19.312 -5.578 1 98.31 409 THR A O 1
ATOM 3179 N N . ASP A 1 410 ? 28.375 -18.625 -5.184 1 98 410 ASP A N 1
ATOM 3180 C CA . ASP A 1 410 ? 28.422 -17.844 -6.422 1 98 410 ASP A CA 1
ATOM 3181 C C . ASP A 1 410 ? 28.328 -18.766 -7.641 1 98 410 ASP A C 1
ATOM 3183 O O . ASP A 1 410 ? 27.641 -18.438 -8.609 1 98 410 ASP A O 1
ATOM 3187 N N . ALA A 1 411 ? 28.906 -19.891 -7.551 1 98.19 411 ALA A N 1
ATOM 3188 C CA . ALA A 1 411 ? 28.859 -20.844 -8.648 1 98.19 411 ALA A CA 1
ATOM 3189 C C . ALA A 1 411 ? 27.438 -21.359 -8.867 1 98.19 411 ALA A C 1
ATOM 3191 O O . ALA A 1 411 ? 27 -21.531 -10.008 1 98.19 411 ALA A O 1
ATOM 3192 N N . GLU A 1 412 ? 26.75 -21.625 -7.809 1 98.44 412 GLU A N 1
ATOM 3193 C CA . GLU A 1 412 ? 25.359 -22.078 -7.914 1 98.44 412 GLU A CA 1
ATOM 3194 C C . GLU A 1 412 ? 24.469 -21.016 -8.547 1 98.44 412 GLU A C 1
ATOM 3196 O O . GLU A 1 412 ? 23.562 -21.344 -9.312 1 98.44 412 GLU A O 1
ATOM 3201 N N . ILE A 1 413 ? 24.688 -19.766 -8.203 1 98.69 413 ILE A N 1
ATOM 3202 C CA . ILE A 1 413 ? 23.922 -18.672 -8.766 1 98.69 413 ILE A CA 1
ATOM 3203 C C . ILE A 1 413 ? 24.156 -18.578 -10.273 1 98.69 413 ILE A C 1
ATOM 3205 O O . ILE A 1 413 ? 23.203 -18.5 -11.055 1 98.69 413 ILE A O 1
ATOM 3209 N N . LYS A 1 414 ? 25.391 -18.625 -10.656 1 98.38 414 LYS A N 1
ATOM 3210 C CA . LYS A 1 414 ? 25.734 -18.562 -12.07 1 98.38 414 LYS A CA 1
ATOM 3211 C C . LYS A 1 414 ? 25.078 -19.703 -12.852 1 98.38 414 LYS A C 1
ATOM 3213 O O . LYS A 1 414 ? 24.453 -19.469 -13.883 1 98.38 414 LYS A O 1
ATOM 3218 N N . GLN A 1 415 ? 25.203 -20.828 -12.328 1 98.38 415 GLN A N 1
ATOM 3219 C CA . GLN A 1 415 ? 24.625 -21.984 -12.984 1 98.38 415 GLN A CA 1
ATOM 3220 C C . GLN A 1 415 ? 23.094 -21.875 -13.062 1 98.38 415 GLN A C 1
ATOM 3222 O O . GLN A 1 415 ? 22.5 -22.188 -14.102 1 98.38 415 GLN A O 1
ATOM 3227 N N . ALA A 1 416 ? 22.5 -21.5 -11.984 1 98.56 416 ALA A N 1
ATOM 3228 C CA . ALA A 1 416 ? 21.031 -21.375 -11.93 1 98.56 416 ALA A CA 1
ATOM 3229 C C . ALA A 1 416 ? 20.531 -20.375 -12.953 1 98.56 416 ALA A C 1
ATOM 3231 O O . ALA A 1 416 ? 19.547 -20.625 -13.648 1 98.56 416 ALA A O 1
ATOM 3232 N N . PHE A 1 417 ? 21.172 -19.219 -13.086 1 98.38 417 PHE A N 1
ATOM 3233 C CA . PHE A 1 417 ? 20.734 -18.203 -14.031 1 98.38 417 PHE A CA 1
ATOM 3234 C C . PHE A 1 417 ? 20.984 -18.656 -15.469 1 98.38 417 PHE A C 1
ATOM 3236 O O . PHE A 1 417 ? 20.156 -18.406 -16.344 1 98.38 417 PHE A O 1
ATOM 3243 N N . GLN A 1 418 ? 22.078 -19.344 -15.719 1 97.81 418 GLN A N 1
ATOM 3244 C CA . GLN A 1 418 ? 22.359 -19.859 -17.047 1 97.81 418 GLN A CA 1
ATOM 3245 C C . GLN A 1 418 ? 21.312 -20.875 -17.484 1 97.81 418 GLN A C 1
ATOM 3247 O O . GLN A 1 418 ? 20.953 -20.938 -18.672 1 97.81 418 GLN A O 1
ATOM 3252 N N . GLN A 1 419 ? 20.891 -21.609 -16.562 1 96.75 419 GLN A N 1
ATOM 3253 C CA . GLN A 1 419 ? 19.922 -22.641 -16.875 1 96.75 419 GLN A CA 1
ATOM 3254 C C . GLN A 1 419 ? 18.531 -22.047 -17.047 1 96.75 419 GLN A C 1
ATOM 3256 O O . GLN A 1 419 ? 17.75 -22.516 -17.875 1 96.75 419 GLN A O 1
ATOM 3261 N N . GLN A 1 420 ? 18.266 -20.969 -16.281 1 96.31 420 GLN A N 1
ATOM 3262 C CA . GLN A 1 420 ? 16.875 -20.531 -16.156 1 96.31 420 GLN A CA 1
ATOM 3263 C C . GLN A 1 420 ? 16.594 -19.359 -17.094 1 96.31 420 GLN A C 1
ATOM 3265 O O . GLN A 1 420 ? 15.453 -19.188 -17.547 1 96.31 420 GLN A O 1
ATOM 3270 N N . VAL A 1 421 ? 17.594 -18.531 -17.406 1 97.25 421 VAL A N 1
ATOM 3271 C CA . VAL A 1 421 ? 17.359 -17.297 -18.156 1 97.25 421 VAL A CA 1
ATOM 3272 C C . VAL A 1 421 ? 18.188 -17.328 -19.438 1 97.25 421 VAL A C 1
ATOM 3274 O O . VAL A 1 421 ? 19.422 -17.312 -19.391 1 97.25 421 VAL A O 1
ATOM 3277 N N . ASN A 1 422 ? 17.5 -17.359 -20.531 1 96.62 422 ASN A N 1
ATOM 3278 C CA . ASN A 1 422 ? 18.141 -17.328 -21.844 1 96.62 422 ASN A CA 1
ATOM 3279 C C . ASN A 1 422 ? 18 -15.961 -22.5 1 96.62 422 ASN A C 1
ATOM 3281 O O . ASN A 1 422 ? 16.922 -15.625 -23 1 96.62 422 ASN A O 1
ATOM 3285 N N . PRO A 1 423 ? 19.078 -15.227 -22.531 1 94.75 423 PRO A N 1
ATOM 3286 C CA . PRO A 1 423 ? 18.984 -13.867 -23.078 1 94.75 423 PRO A CA 1
ATOM 3287 C C . PRO A 1 423 ? 18.516 -13.844 -24.531 1 94.75 423 PRO A C 1
ATOM 3289 O O . PRO A 1 423 ? 18.031 -12.812 -25 1 94.75 423 PRO A O 1
ATOM 3292 N N . GLU A 1 424 ? 18.609 -14.93 -25.203 1 93.94 424 GLU A N 1
ATOM 3293 C CA . GLU A 1 424 ? 18.25 -14.977 -26.625 1 93.94 424 GLU A CA 1
ATOM 3294 C C . GLU A 1 424 ? 16.75 -15.266 -26.812 1 93.94 424 GLU A C 1
ATOM 3296 O O . GLU A 1 424 ? 16.25 -15.234 -27.922 1 93.94 424 GLU A O 1
ATOM 3301 N N . LYS A 1 425 ? 16.078 -15.469 -25.797 1 95.88 425 LYS A N 1
ATOM 3302 C CA . LYS A 1 425 ? 14.664 -15.812 -25.891 1 95.88 425 LYS A CA 1
ATOM 3303 C C . LYS A 1 425 ? 13.805 -14.859 -25.062 1 95.88 425 LYS A C 1
ATOM 3305 O O . LYS A 1 425 ? 12.688 -15.203 -24.672 1 95.88 425 LYS A O 1
ATOM 3310 N N . LEU A 1 426 ? 14.289 -13.734 -24.812 1 97.81 426 LEU A N 1
ATOM 3311 C CA . LEU A 1 426 ? 13.57 -12.781 -23.969 1 97.81 426 LEU A CA 1
ATOM 3312 C C . LEU A 1 426 ? 12.406 -12.164 -24.734 1 97.81 426 LEU A C 1
ATOM 3314 O O . LEU A 1 426 ? 12.523 -11.875 -25.922 1 97.81 426 LEU A O 1
ATOM 3318 N N . LEU A 1 427 ? 11.297 -11.945 -24.016 1 98.69 427 LEU A N 1
ATOM 3319 C CA . LEU A 1 427 ? 10.219 -11.086 -24.484 1 98.69 427 LEU A CA 1
ATOM 3320 C C . LEU A 1 427 ? 10.445 -9.641 -24.047 1 98.69 427 LEU A C 1
ATOM 3322 O O . LEU A 1 427 ? 10.695 -9.375 -22.875 1 98.69 427 LEU A O 1
ATOM 3326 N N . LEU A 1 428 ? 10.383 -8.758 -25 1 98.56 428 LEU A N 1
ATOM 3327 C CA . LEU A 1 428 ? 10.453 -7.324 -24.734 1 98.56 428 LEU A CA 1
ATOM 3328 C C . LEU A 1 428 ? 9.133 -6.645 -25.078 1 98.56 428 LEU A C 1
ATOM 3330 O O . LEU A 1 428 ? 8.656 -6.719 -26.203 1 98.56 428 LEU A O 1
ATOM 3334 N N . VAL A 1 429 ? 8.531 -6.035 -24.031 1 98.56 429 VAL A N 1
ATOM 3335 C CA . VAL A 1 429 ? 7.348 -5.211 -24.25 1 98.56 429 VAL A CA 1
ATOM 3336 C C . VAL A 1 429 ? 7.668 -3.752 -23.922 1 98.56 429 VAL A C 1
ATOM 3338 O O . VAL A 1 429 ? 8.172 -3.451 -22.828 1 98.56 429 VAL A O 1
ATOM 3341 N N . THR A 1 430 ? 7.426 -2.857 -24.828 1 98.06 430 THR A N 1
ATOM 3342 C CA . THR A 1 430 ? 7.559 -1.421 -24.609 1 98.06 430 THR A CA 1
ATOM 3343 C C . THR A 1 430 ? 6.23 -0.712 -24.859 1 98.06 430 THR A C 1
ATOM 3345 O O . THR A 1 430 ? 5.512 -1.045 -25.812 1 98.06 430 THR A O 1
ATOM 3348 N N . VAL A 1 431 ? 5.875 0.123 -23.969 1 96.5 431 VAL A N 1
ATOM 3349 C CA . VAL A 1 431 ? 4.668 0.93 -24.094 1 96.5 431 VAL A CA 1
ATOM 3350 C C . VAL A 1 431 ? 5.02 2.41 -23.984 1 96.5 431 VAL A C 1
ATOM 3352 O O . VAL A 1 431 ? 5.496 2.861 -22.938 1 96.5 431 VAL A O 1
ATOM 3355 N N . GLY A 1 432 ? 4.859 3.164 -24.953 1 93.88 432 GLY A N 1
ATOM 3356 C CA . GLY A 1 432 ? 5.207 4.574 -25.016 1 93.88 432 GLY A CA 1
ATOM 3357 C C . GLY A 1 432 ? 5.5 5.051 -26.438 1 93.88 432 GLY A C 1
ATOM 3358 O O . GLY A 1 432 ? 4.922 4.551 -27.391 1 93.88 432 GLY A O 1
ATOM 3359 N N . GLN A 1 433 ? 6.23 6.18 -26.547 1 87.06 433 GLN A N 1
ATOM 3360 C CA . GLN A 1 433 ? 6.57 6.766 -27.844 1 87.06 433 GLN A CA 1
ATOM 3361 C C . GLN A 1 433 ? 8.031 6.523 -28.188 1 87.06 433 GLN A C 1
ATOM 3363 O O . GLN A 1 433 ? 8.695 7.398 -28.75 1 87.06 433 GLN A O 1
ATOM 3368 N N . SER A 1 434 ? 8.438 5.344 -27.812 1 74.06 434 SER A N 1
ATOM 3369 C CA . SER A 1 434 ? 9.844 5.051 -28.062 1 74.06 434 SER A CA 1
ATOM 3370 C C . SER A 1 434 ? 10.094 4.785 -29.547 1 74.06 434 SER A C 1
ATOM 3372 O O . SER A 1 434 ? 9.188 4.383 -30.281 1 74.06 434 SER A O 1
ATOM 3374 N N . MET B 1 1 ? -31.5 -29.453 72.062 1 24.81 1 MET B N 1
ATOM 3375 C CA . MET B 1 1 ? -30.609 -30.047 71.062 1 24.81 1 MET B CA 1
ATOM 3376 C C . MET B 1 1 ? -30.609 -29.219 69.812 1 24.81 1 MET B C 1
ATOM 3378 O O . MET B 1 1 ? -31.422 -29.469 68.938 1 24.81 1 M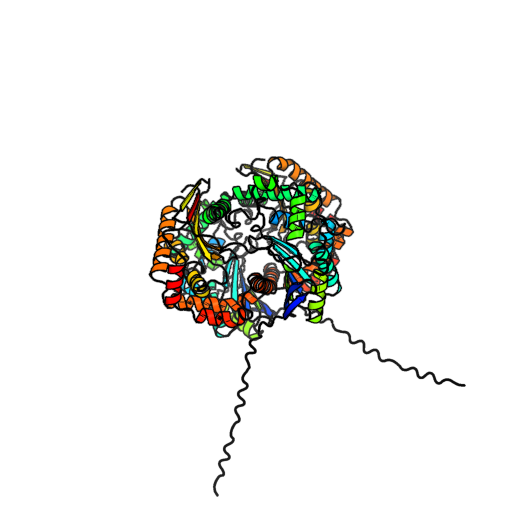ET B O 1
ATOM 3382 N N . SER B 1 2 ? -30.484 -27.828 69.938 1 25.94 2 SER B N 1
ATOM 3383 C CA . SER B 1 2 ? -30.5 -26.594 69.188 1 25.94 2 SER B CA 1
ATOM 3384 C C . SER B 1 2 ? -29.375 -26.594 68.125 1 25.94 2 SER B C 1
ATOM 3386 O O . SER B 1 2 ? -28.203 -26.75 68.5 1 25.94 2 SER B O 1
ATOM 3388 N N . VAL B 1 3 ? -29.672 -27.219 67 1 27.62 3 VAL B N 1
ATOM 3389 C CA . VAL B 1 3 ? -28.859 -27.422 65.75 1 27.62 3 VAL B CA 1
ATOM 3390 C C . VAL B 1 3 ? -28.297 -26.078 65.312 1 27.62 3 VAL B C 1
ATOM 3392 O O . VAL B 1 3 ? -29.062 -25.141 65.062 1 27.62 3 VAL B O 1
ATOM 3395 N N . LEU B 1 4 ? -27.078 -25.719 65.75 1 24.39 4 LEU B N 1
ATOM 3396 C CA . LEU B 1 4 ? -26.188 -24.594 65.5 1 24.39 4 LEU B CA 1
ATOM 3397 C C . LEU B 1 4 ? -25.938 -24.5 63.969 1 24.39 4 LEU B C 1
ATOM 3399 O O . LEU B 1 4 ? -25.359 -25.406 63.375 1 24.39 4 LEU B O 1
ATOM 3403 N N . ARG B 1 5 ? -26.891 -23.875 63.188 1 26.47 5 ARG B N 1
ATOM 3404 C CA . ARG B 1 5 ? -26.812 -23.531 61.781 1 26.47 5 ARG B CA 1
ATOM 3405 C C . ARG B 1 5 ? -25.562 -22.719 61.469 1 26.47 5 ARG B C 1
ATOM 3407 O O . ARG B 1 5 ? -25.438 -21.578 61.906 1 26.47 5 ARG B O 1
ATOM 3414 N N . ALA B 1 6 ? -24.328 -23.344 61.531 1 29.23 6 ALA B N 1
ATOM 3415 C CA . ALA B 1 6 ? -23.125 -22.609 61.156 1 29.23 6 ALA B CA 1
ATOM 3416 C C . ALA B 1 6 ? -23.219 -22.062 59.75 1 29.23 6 ALA B C 1
ATOM 3418 O O . ALA B 1 6 ? -23.516 -22.812 58.812 1 29.23 6 ALA B O 1
ATOM 3419 N N . PHE B 1 7 ? -23.734 -20.828 59.625 1 29.38 7 PHE B N 1
ATOM 3420 C CA . PHE B 1 7 ? -23.781 -20.031 58.406 1 29.38 7 PHE B CA 1
ATOM 3421 C C . PHE B 1 7 ? -22.391 -19.922 57.781 1 29.38 7 PHE B C 1
ATOM 3423 O O . PHE B 1 7 ? -21.469 -19.375 58.406 1 29.38 7 PHE B O 1
ATOM 3430 N N . ILE B 1 8 ? -21.891 -20.953 57.094 1 30.42 8 ILE B N 1
ATOM 3431 C CA . ILE B 1 8 ? -20.656 -20.859 56.312 1 30.42 8 ILE B CA 1
ATOM 3432 C C . ILE B 1 8 ? -20.766 -19.688 55.312 1 30.42 8 ILE B C 1
ATOM 3434 O O . ILE B 1 8 ? -21.625 -19.688 54.438 1 30.42 8 ILE B O 1
ATOM 3438 N N . ILE B 1 9 ? -20.422 -18.469 55.781 1 31.05 9 ILE B N 1
ATOM 3439 C CA . ILE B 1 9 ? -20.25 -17.297 54.906 1 31.05 9 ILE B CA 1
ATOM 3440 C C . ILE B 1 9 ? -19.234 -17.594 53.812 1 31.05 9 ILE B C 1
ATOM 3442 O O . ILE B 1 9 ? -18.062 -17.891 54.125 1 31.05 9 ILE B O 1
ATOM 3446 N N . SER B 1 10 ? -19.656 -18.281 52.75 1 32.78 10 SER B N 1
ATOM 3447 C CA . SER B 1 10 ? -18.828 -18.422 51.531 1 32.78 10 SER B CA 1
ATOM 3448 C C . SER B 1 10 ? -18.297 -17.062 51.062 1 32.78 10 SER B C 1
ATOM 3450 O O . SER B 1 10 ? -19.094 -16.156 50.781 1 32.78 10 SER B O 1
ATOM 3452 N N . PHE B 1 11 ? -17.109 -16.641 51.531 1 34.75 11 PHE B N 1
ATOM 3453 C CA . PHE B 1 11 ? -16.344 -15.531 51 1 34.75 11 PHE B CA 1
ATOM 3454 C C . PHE B 1 11 ? -16.156 -15.688 49.469 1 34.75 11 PHE B C 1
ATOM 3456 O O . PHE B 1 11 ? -15.477 -16.609 49.031 1 34.75 11 PHE B O 1
ATOM 3463 N N . SER B 1 12 ? -17.156 -15.32 48.719 1 33.5 12 SER B N 1
ATOM 3464 C CA . SER B 1 12 ? -16.969 -15.156 47.281 1 33.5 12 SER B CA 1
ATOM 3465 C C . SER B 1 12 ? -15.828 -14.188 46.969 1 33.5 12 SER B C 1
ATOM 3467 O O . SER B 1 12 ? -15.93 -12.992 47.25 1 33.5 12 SER B O 1
ATOM 3469 N N . VAL B 1 13 ? -14.578 -14.633 47.031 1 35.47 13 VAL B N 1
ATOM 3470 C CA . VAL B 1 13 ? -13.484 -13.852 46.469 1 35.47 13 VAL B CA 1
ATOM 3471 C C . VAL B 1 13 ? -13.805 -13.5 45 1 35.47 13 VAL B C 1
ATOM 3473 O O . VAL B 1 13 ? -13.875 -14.375 44.156 1 35.47 13 VAL B O 1
ATOM 3476 N N . ILE B 1 14 ? -14.578 -12.477 44.812 1 34.53 14 ILE B N 1
ATOM 3477 C CA . ILE B 1 14 ? -14.656 -11.828 43.5 1 34.53 14 ILE B CA 1
ATOM 3478 C C . ILE B 1 14 ? -13.25 -11.5 43 1 34.53 14 ILE B C 1
ATOM 3480 O O . ILE B 1 14 ? -12.57 -10.641 43.562 1 34.53 14 ILE B O 1
ATOM 3484 N N . PHE B 1 15 ? -12.531 -12.5 42.531 1 35.31 15 PHE B N 1
ATOM 3485 C CA . PHE B 1 15 ? -11.375 -12.156 41.688 1 35.31 15 PHE B CA 1
ATOM 3486 C C . PHE B 1 15 ? -11.766 -11.203 40.594 1 35.31 15 PHE B C 1
ATOM 3488 O O . PHE B 1 15 ? -12.453 -11.594 39.625 1 35.31 15 PHE B O 1
ATOM 3495 N N . SER B 1 16 ? -11.875 -9.938 40.844 1 34.03 16 SER B N 1
ATOM 3496 C CA . SER B 1 16 ? -11.852 -8.922 39.812 1 34.03 16 SER B CA 1
ATOM 3497 C C . SER B 1 16 ? -10.711 -9.156 38.844 1 34.03 16 SER B C 1
ATOM 3499 O O . SER B 1 16 ? -9.539 -9.086 39.219 1 34.03 16 SER B O 1
ATOM 3501 N N . HIS B 1 17 ? -10.891 -10.086 37.938 1 33.62 17 HIS B N 1
ATOM 3502 C CA . HIS B 1 17 ? -9.992 -9.984 36.812 1 33.62 17 HIS B CA 1
ATOM 3503 C C . HIS B 1 17 ? -9.844 -8.539 36.344 1 33.62 17 HIS B C 1
ATOM 3505 O O . HIS B 1 17 ? -10.805 -7.938 35.844 1 33.62 17 HIS B O 1
ATOM 3511 N N . ASN B 1 18 ? -9.109 -7.781 37.062 1 33.25 18 ASN B N 1
ATOM 3512 C CA . ASN B 1 18 ? -8.602 -6.551 36.469 1 33.25 18 ASN B CA 1
ATOM 3513 C C . ASN B 1 18 ? -8.266 -6.738 35 1 33.25 18 ASN B C 1
ATOM 3515 O O . ASN B 1 18 ? -7.395 -7.539 34.656 1 33.25 18 ASN B O 1
ATOM 3519 N N . LEU B 1 19 ? -9.234 -6.703 34.25 1 34.91 19 LEU B N 1
ATOM 3520 C CA . LEU B 1 19 ? -8.898 -6.363 32.875 1 34.91 19 LEU B CA 1
ATOM 3521 C C . LEU B 1 19 ? -7.777 -5.332 32.812 1 34.91 19 LEU B C 1
ATOM 3523 O O . LEU B 1 19 ? -7.977 -4.172 33.188 1 34.91 19 LEU B O 1
ATOM 3527 N N . PHE B 1 20 ? -6.617 -5.672 33.25 1 33.41 20 PHE B N 1
ATOM 3528 C CA . PHE B 1 20 ? -5.484 -4.84 32.875 1 33.41 20 PHE B CA 1
ATOM 3529 C C . PHE B 1 20 ? -5.684 -4.273 31.469 1 33.41 20 PHE B C 1
ATOM 3531 O O . PHE B 1 20 ? -5.648 -5.012 30.484 1 33.41 20 PHE B O 1
ATOM 3538 N N . ALA B 1 21 ? -6.5 -3.451 31.391 1 37.69 21 ALA B N 1
ATOM 3539 C CA . ALA B 1 21 ? -6.375 -2.58 30.234 1 37.69 21 ALA B CA 1
ATOM 3540 C C . ALA B 1 21 ? -4.91 -2.252 29.953 1 37.69 21 ALA B C 1
ATOM 3542 O O . ALA B 1 21 ? -4.258 -1.569 30.734 1 37.69 21 ALA B O 1
ATOM 3543 N N . ASN B 1 22 ? -4.059 -3.029 29.531 1 45.75 22 ASN B N 1
ATOM 3544 C CA . ASN B 1 22 ? -2.693 -2.721 29.125 1 45.75 22 ASN B CA 1
ATOM 3545 C C . ASN B 1 22 ? -2.572 -1.289 28.609 1 45.75 22 ASN B C 1
ATOM 3547 O O . ASN B 1 22 ? -3.115 -0.955 27.547 1 45.75 22 ASN B O 1
ATOM 3551 N N . SER B 1 23 ? -2.672 -0.281 29.5 1 55.78 23 SER B N 1
ATOM 3552 C CA . SER B 1 23 ? -2.402 1.129 29.234 1 55.78 23 SER B CA 1
ATOM 3553 C C . SER B 1 23 ? -1.229 1.297 28.281 1 55.78 23 SER B C 1
ATOM 3555 O O . SER B 1 23 ? -0.193 0.648 28.438 1 55.78 23 SER B O 1
ATOM 3557 N N . PHE B 1 24 ? -1.613 1.796 27.078 1 75.38 24 PHE B N 1
ATOM 3558 C CA . PHE B 1 24 ? -0.615 2.26 26.125 1 75.38 24 PHE B CA 1
ATOM 3559 C C . PHE B 1 24 ? 0.338 3.254 26.781 1 75.38 24 PHE B C 1
ATOM 3561 O O . PHE B 1 24 ? 0.035 4.445 26.859 1 75.38 24 PHE B O 1
ATOM 3568 N N . LYS B 1 25 ? 1.336 2.818 27.578 1 83.94 25 LYS B N 1
ATOM 3569 C CA . LYS B 1 25 ? 2.244 3.678 28.328 1 83.94 25 LYS B CA 1
ATOM 3570 C C . LYS B 1 25 ? 3.443 4.09 27.484 1 83.94 25 LYS B C 1
ATOM 3572 O O . LYS B 1 25 ? 4.215 3.236 27.031 1 83.94 25 LYS B O 1
ATOM 3577 N N . THR B 1 26 ? 3.516 5.383 27.281 1 93.12 26 THR B N 1
ATOM 3578 C CA . THR B 1 26 ? 4.637 5.938 26.531 1 93.12 26 THR B CA 1
ATOM 3579 C C . THR B 1 26 ? 5.566 6.727 27.438 1 93.12 26 THR B C 1
ATOM 3581 O O . THR B 1 26 ? 5.156 7.168 28.516 1 93.12 26 THR B O 1
ATOM 3584 N N . GLU B 1 27 ? 6.82 6.781 27.125 1 96.5 27 GLU B N 1
ATOM 3585 C CA . GLU B 1 27 ? 7.781 7.691 27.734 1 96.5 27 GLU B CA 1
ATOM 3586 C C . GLU B 1 27 ? 8.055 8.891 26.844 1 96.5 27 GLU B C 1
ATOM 3588 O O . GLU B 1 27 ? 8.195 8.75 25.625 1 96.5 27 GLU B O 1
ATOM 3593 N N . LYS B 1 28 ? 8.102 10.039 27.484 1 97.38 28 LYS B N 1
ATOM 3594 C CA . LYS B 1 28 ? 8.391 11.273 26.766 1 97.38 28 LYS B CA 1
ATOM 3595 C C . LYS B 1 28 ? 9.5 12.07 27.438 1 97.38 28 LYS B C 1
ATOM 3597 O O . LYS B 1 28 ? 9.547 12.156 28.672 1 97.38 28 LYS B O 1
ATOM 3602 N N . TRP B 1 29 ? 10.43 12.531 26.609 1 98 29 TRP B N 1
ATOM 3603 C CA . TRP B 1 29 ? 11.484 13.398 27.125 1 98 29 TRP B CA 1
ATOM 3604 C C . TRP B 1 29 ? 12.102 14.227 26 1 98 29 TRP B C 1
ATOM 3606 O O . TRP B 1 29 ? 11.609 14.219 24.875 1 98 29 TRP B O 1
ATOM 3616 N N . GLN B 1 30 ? 13.039 15.047 26.297 1 98.06 30 GLN B N 1
ATOM 3617 C CA . GLN B 1 30 ? 13.82 15.82 25.328 1 98.06 30 GLN B CA 1
ATOM 3618 C C . GLN B 1 30 ? 15.305 15.477 25.422 1 98.06 30 GLN B C 1
ATOM 3620 O O . GLN B 1 30 ? 15.836 15.297 26.516 1 98.06 30 GLN B O 1
ATOM 3625 N N . THR B 1 31 ? 15.883 15.375 24.25 1 98.31 31 THR B N 1
ATOM 3626 C CA . THR B 1 31 ? 17.328 15.195 24.266 1 98.31 31 THR B CA 1
ATOM 3627 C C . THR B 1 31 ? 18.031 16.469 24.719 1 98.31 31 THR B C 1
ATOM 3629 O O . THR B 1 31 ? 17.406 17.531 24.844 1 98.31 31 THR B O 1
ATOM 3632 N N . LYS B 1 32 ? 19.375 16.375 24.906 1 97.5 32 LYS B N 1
ATOM 3633 C CA . LYS B 1 32 ? 20.156 17.5 25.406 1 97.5 32 LYS B CA 1
ATOM 3634 C C . LYS B 1 32 ? 20.094 18.688 24.438 1 97.5 32 LYS B C 1
ATOM 3636 O O . LYS B 1 32 ? 20.031 19.844 24.875 1 97.5 32 LYS B O 1
ATOM 3641 N N . ASN B 1 33 ? 20.047 18.391 23.203 1 97.44 33 ASN B N 1
ATOM 3642 C CA . ASN B 1 33 ? 20.047 19.469 22.219 1 97.44 33 ASN B CA 1
ATOM 3643 C C . ASN B 1 33 ? 18.641 19.875 21.828 1 97.44 33 ASN B C 1
ATOM 3645 O O . ASN B 1 33 ? 18.453 20.797 21.016 1 97.44 33 ASN B O 1
ATOM 3649 N N . GLY B 1 34 ? 17.594 19.141 22.328 1 97.75 34 GLY B N 1
ATOM 3650 C CA . GLY B 1 34 ? 16.266 19.719 22.219 1 97.75 34 GLY B CA 1
ATOM 3651 C C . GLY B 1 34 ? 15.32 18.891 21.375 1 97.75 34 GLY B C 1
ATOM 3652 O O . GLY B 1 34 ? 14.18 19.297 21.156 1 97.75 34 GLY B O 1
ATOM 3653 N N . VAL B 1 35 ? 15.664 17.719 20.906 1 98.62 35 VAL B N 1
ATOM 3654 C CA . VAL B 1 35 ? 14.758 16.859 20.156 1 98.62 35 VAL B CA 1
ATOM 3655 C C . VAL B 1 35 ? 13.695 16.281 21.078 1 98.62 35 VAL B C 1
ATOM 3657 O O . VAL B 1 35 ? 14.016 15.75 22.141 1 98.62 35 VAL B O 1
ATOM 3660 N N . ARG B 1 36 ? 12.469 16.422 20.781 1 98.5 36 ARG B N 1
ATOM 3661 C CA . ARG B 1 36 ? 11.398 15.773 21.531 1 98.5 36 ARG B CA 1
ATOM 3662 C C . ARG B 1 36 ? 11.352 14.281 21.219 1 98.5 36 ARG B C 1
ATOM 3664 O O . ARG B 1 36 ? 11.383 13.883 20.047 1 98.5 36 ARG B O 1
ATOM 3671 N N . VAL B 1 37 ? 11.227 13.461 22.266 1 98.69 37 VAL B N 1
ATOM 3672 C CA . VAL B 1 37 ? 11.281 12.016 22.062 1 98.69 37 VAL B CA 1
ATOM 3673 C C . VAL B 1 37 ? 10.031 11.367 22.656 1 98.69 37 VAL B C 1
ATOM 3675 O O . VAL B 1 37 ? 9.586 11.75 23.734 1 98.69 37 VAL B O 1
ATOM 3678 N N . VAL B 1 38 ? 9.469 10.477 21.906 1 98.31 38 VAL B N 1
ATOM 3679 C CA . VAL B 1 38 ? 8.422 9.578 22.391 1 98.31 38 VAL B CA 1
ATOM 3680 C C . VAL B 1 38 ? 8.859 8.125 22.203 1 98.31 38 VAL B C 1
ATOM 3682 O O . VAL B 1 38 ? 9.289 7.738 21.125 1 98.31 38 VAL B O 1
ATOM 3685 N N . PHE B 1 39 ? 8.742 7.32 23.281 1 97.88 39 PHE B N 1
ATOM 3686 C CA . PHE B 1 39 ? 9.172 5.926 23.25 1 97.88 39 PHE B CA 1
ATOM 3687 C C . PHE B 1 39 ? 8.062 5.004 23.75 1 97.88 39 PHE B C 1
ATOM 3689 O O . PHE B 1 39 ? 7.445 5.281 24.781 1 97.88 39 PHE B O 1
ATOM 3696 N N . TYR B 1 40 ? 7.785 3.998 22.969 1 95.19 40 TYR B N 1
ATOM 3697 C CA . TYR B 1 40 ? 6.879 2.924 23.359 1 95.19 40 TYR B CA 1
ATOM 3698 C C . TYR B 1 40 ? 7.582 1.571 23.312 1 95.19 40 TYR B C 1
ATOM 3700 O O . TYR B 1 40 ? 8.008 1.128 22.234 1 95.19 40 TYR B O 1
ATOM 3708 N N . GLN B 1 41 ? 7.637 0.945 24.469 1 94.56 41 GLN B N 1
ATOM 3709 C CA . GLN B 1 41 ? 8.305 -0.348 24.562 1 94.56 41 GLN B CA 1
ATOM 3710 C C . GLN B 1 41 ? 7.383 -1.479 24.109 1 94.56 41 GLN B C 1
ATOM 3712 O O . GLN B 1 41 ? 6.273 -1.623 24.625 1 94.56 41 GLN B O 1
ATOM 3717 N N . ALA B 1 42 ? 7.836 -2.199 23.125 1 87.81 42 ALA B N 1
ATOM 3718 C CA . ALA B 1 42 ? 7.148 -3.391 22.641 1 87.81 42 ALA B CA 1
ATOM 3719 C C . ALA B 1 42 ? 8.125 -4.551 22.453 1 87.81 42 ALA B C 1
ATOM 3721 O O . ALA B 1 42 ? 8.828 -4.629 21.453 1 87.81 42 ALA B O 1
ATOM 3722 N N . MET B 1 43 ? 8.047 -5.539 23.297 1 84.62 43 MET B N 1
ATOM 3723 C CA . MET B 1 43 ? 9.102 -6.543 23.391 1 84.62 43 MET B CA 1
ATOM 3724 C C . MET B 1 43 ? 8.727 -7.797 22.594 1 84.62 43 MET B C 1
ATOM 3726 O O . MET B 1 43 ? 9.516 -8.742 22.516 1 84.62 43 MET B O 1
ATOM 3730 N N . GLU B 1 44 ? 7.652 -7.727 21.938 1 73.06 44 GLU B N 1
ATOM 3731 C CA . GLU B 1 44 ? 7.109 -8.938 21.344 1 73.06 44 GLU B CA 1
ATOM 3732 C C . GLU B 1 44 ? 7.957 -9.406 20.156 1 73.06 44 GLU B C 1
ATOM 3734 O O . GLU B 1 44 ? 8.094 -10.609 19.922 1 73.06 44 GLU B O 1
ATOM 3739 N N . VAL B 1 45 ? 8.398 -8.547 19.406 1 75.88 45 VAL B N 1
ATOM 3740 C CA . VAL B 1 45 ? 9.242 -8.844 18.25 1 75.88 45 VAL B CA 1
ATOM 3741 C C . VAL B 1 45 ? 10.57 -8.102 18.375 1 75.88 45 VAL B C 1
ATOM 3743 O O . VAL B 1 45 ? 10.602 -6.918 18.719 1 75.88 45 VAL B O 1
ATOM 3746 N N . PRO B 1 46 ? 11.617 -8.797 18.094 1 86.56 46 PRO B N 1
ATOM 3747 C CA . PRO B 1 46 ? 12.938 -8.188 18.266 1 86.56 46 PRO B CA 1
ATOM 3748 C C . PRO B 1 46 ? 13.258 -7.156 17.188 1 86.56 46 PRO B C 1
ATOM 3750 O O . PRO B 1 46 ? 14.242 -7.309 16.469 1 86.56 46 PRO B O 1
ATOM 3753 N N . MET B 1 47 ? 12.5 -6.141 17.156 1 90.94 47 MET B N 1
ATOM 3754 C CA . MET B 1 47 ? 12.664 -5.078 16.156 1 90.94 47 MET B CA 1
ATOM 3755 C C . MET B 1 47 ? 12.398 -3.709 16.781 1 90.94 47 MET B C 1
ATOM 3757 O O . MET B 1 47 ? 11.758 -3.613 17.828 1 90.94 47 MET B O 1
ATOM 3761 N N . LEU B 1 48 ? 12.914 -2.762 16.156 1 95.62 48 LEU B N 1
ATOM 3762 C CA . LEU B 1 48 ? 12.719 -1.372 16.562 1 95.62 48 LEU B CA 1
ATOM 3763 C C . LEU B 1 48 ? 12.375 -0.5 15.352 1 95.62 48 LEU B C 1
ATOM 3765 O O . LEU B 1 48 ? 13.078 -0.528 14.344 1 95.62 48 LEU B O 1
ATOM 3769 N N . ASP B 1 49 ? 11.281 0.191 15.484 1 96.38 49 ASP B N 1
ATOM 3770 C CA . ASP B 1 49 ? 10.914 1.214 14.508 1 96.38 49 ASP B CA 1
ATOM 3771 C C . ASP B 1 49 ? 11.266 2.609 15.016 1 96.38 49 ASP B C 1
ATOM 3773 O O . ASP B 1 49 ? 10.852 2.998 16.109 1 96.38 49 ASP B O 1
ATOM 3777 N N . ILE B 1 50 ? 11.992 3.32 14.188 1 98.31 50 ILE B N 1
ATOM 3778 C CA . ILE B 1 50 ? 12.406 4.68 14.523 1 98.31 50 ILE B CA 1
ATOM 3779 C C . ILE B 1 50 ? 11.883 5.652 13.469 1 98.31 50 ILE B C 1
ATOM 3781 O O . ILE B 1 50 ? 12.023 5.41 12.266 1 98.31 50 ILE B O 1
ATOM 3785 N N . SER B 1 51 ? 11.281 6.734 13.914 1 98.62 51 SER B N 1
ATOM 3786 C CA . SER B 1 51 ? 10.859 7.812 13.023 1 98.62 51 SER B CA 1
ATOM 3787 C C . SER B 1 51 ? 11.336 9.164 13.531 1 98.62 51 SER B C 1
ATOM 3789 O O . SER B 1 51 ? 11.094 9.523 14.688 1 98.62 51 SER B O 1
ATOM 3791 N N . LEU B 1 52 ? 12.016 9.836 12.719 1 98.81 52 LEU B N 1
ATOM 3792 C CA . LEU B 1 52 ? 12.414 11.211 12.992 1 98.81 52 LEU B CA 1
ATOM 3793 C C . LEU B 1 52 ? 11.734 12.18 12.023 1 98.81 52 LEU B C 1
ATOM 3795 O O . LEU B 1 52 ? 11.977 12.125 10.82 1 98.81 52 LEU B O 1
ATOM 3799 N N . ALA B 1 53 ? 10.93 13.055 12.586 1 98.88 53 ALA B N 1
ATOM 3800 C CA . ALA B 1 53 ? 10.164 13.984 11.758 1 98.88 53 ALA B CA 1
ATOM 3801 C C . ALA B 1 53 ? 10.602 15.422 12 1 98.88 53 ALA B C 1
ATOM 3803 O O . ALA B 1 53 ? 11.047 15.766 13.094 1 98.88 53 ALA B O 1
ATOM 3804 N N . PHE B 1 54 ? 10.547 16.219 10.984 1 98.88 54 PHE B N 1
ATOM 3805 C CA . PHE B 1 54 ? 10.773 17.656 11.023 1 98.88 54 PHE B CA 1
ATOM 3806 C C . PHE B 1 54 ? 9.625 18.406 10.367 1 98.88 54 PHE B C 1
ATOM 3808 O O . PHE B 1 54 ? 9.07 17.953 9.359 1 98.88 54 PHE B O 1
ATOM 3815 N N . ALA B 1 55 ? 9.242 19.547 10.969 1 98.81 55 ALA B N 1
ATOM 3816 C CA . ALA B 1 55 ? 8.398 20.484 10.234 1 98.81 55 ALA B CA 1
ATOM 3817 C C . ALA B 1 55 ? 9.148 21.094 9.055 1 98.81 55 ALA B C 1
ATOM 3819 O O . ALA B 1 55 ? 9.633 22.234 9.141 1 98.81 55 ALA B O 1
ATOM 3820 N N . ALA B 1 56 ? 9.219 20.359 8.039 1 98.81 56 ALA B N 1
ATOM 3821 C CA . ALA B 1 56 ? 10.016 20.688 6.863 1 98.81 56 ALA B CA 1
ATOM 3822 C C . ALA B 1 56 ? 9.367 20.156 5.59 1 98.81 56 ALA B C 1
ATOM 3824 O O . ALA B 1 56 ? 10.055 19.797 4.633 1 98.81 56 ALA B O 1
ATOM 3825 N N . GLY B 1 57 ? 8.047 20.047 5.613 1 98.69 57 GLY B N 1
ATOM 3826 C CA . GLY B 1 57 ? 7.328 19.609 4.426 1 98.69 57 GLY B CA 1
ATOM 3827 C C . GLY B 1 57 ? 7.328 20.641 3.312 1 98.69 57 GLY B C 1
ATOM 3828 O O . GLY B 1 57 ? 8.031 21.656 3.395 1 98.69 57 GLY B O 1
ATOM 3829 N N . SER B 1 58 ? 6.574 20.375 2.283 1 98.69 58 SER B N 1
ATOM 3830 C CA . SER B 1 58 ? 6.57 21.234 1.103 1 98.69 58 SER B CA 1
ATOM 3831 C C . SER B 1 58 ? 6.012 22.609 1.424 1 98.69 58 SER B C 1
ATOM 3833 O O . SER B 1 58 ? 6.262 23.578 0.694 1 98.69 58 SER B O 1
ATOM 3835 N N . ALA B 1 59 ? 5.266 22.719 2.539 1 98.75 59 ALA B N 1
ATOM 3836 C CA . ALA B 1 59 ? 4.742 24.016 2.949 1 98.75 59 ALA B CA 1
ATOM 3837 C C . ALA B 1 59 ? 5.879 24.984 3.26 1 98.75 59 ALA B C 1
ATOM 3839 O O . ALA B 1 59 ? 5.664 26.203 3.33 1 98.75 59 ALA B O 1
ATOM 3840 N N . TYR B 1 60 ? 7.07 24.469 3.375 1 98.69 60 TYR B N 1
ATOM 3841 C CA . TYR B 1 60 ? 8.211 25.297 3.75 1 98.69 60 TYR B CA 1
ATOM 3842 C C . TYR B 1 60 ? 9.117 25.547 2.553 1 98.69 60 TYR B C 1
ATOM 3844 O O . TYR B 1 60 ? 10.234 26.047 2.707 1 98.69 60 TYR B O 1
ATOM 3852 N N . ASP B 1 61 ? 8.648 25.312 1.368 1 98.5 61 ASP B N 1
ATOM 3853 C CA . ASP B 1 61 ? 9.461 25.406 0.157 1 98.5 61 ASP B CA 1
ATOM 3854 C C . ASP B 1 61 ? 9.734 26.859 -0.204 1 98.5 61 ASP B C 1
ATOM 3856 O O . ASP B 1 61 ? 10.672 27.156 -0.946 1 98.5 61 ASP B O 1
ATOM 3860 N N . GLY B 1 62 ? 8.898 27.828 0.272 1 96.94 62 GLY B N 1
ATOM 3861 C CA . GLY B 1 62 ? 8.938 29.172 -0.262 1 96.94 62 GLY B CA 1
ATOM 3862 C C . GLY B 1 62 ? 8.594 29.25 -1.739 1 96.94 62 GLY B C 1
ATOM 3863 O O . GLY B 1 62 ? 7.559 28.734 -2.166 1 96.94 62 GLY B O 1
ATOM 3864 N N . LYS B 1 63 ? 9.508 29.812 -2.516 1 96.19 63 LYS B N 1
ATOM 3865 C CA . LYS B 1 63 ? 9.25 29.922 -3.947 1 96.19 63 LYS B CA 1
ATOM 3866 C C . LYS B 1 63 ? 9.852 28.766 -4.719 1 96.19 63 LYS B C 1
ATOM 3868 O O . LYS B 1 63 ? 9.609 28.609 -5.914 1 96.19 63 LYS B O 1
ATOM 3873 N N . TYR B 1 64 ? 10.602 27.969 -4.055 1 98 64 TYR B N 1
ATOM 3874 C CA . TYR B 1 64 ? 11.273 26.859 -4.695 1 98 64 TYR B CA 1
ATOM 3875 C C . TYR B 1 64 ? 10.508 25.547 -4.469 1 98 64 TYR B C 1
ATOM 3877 O O . TYR B 1 64 ? 10.992 24.656 -3.783 1 98 64 TYR B O 1
ATOM 3885 N N . PHE B 1 65 ? 9.383 25.438 -5.172 1 98.44 65 PHE B N 1
ATOM 3886 C CA . PHE B 1 65 ? 8.523 24.281 -5.012 1 98.44 65 PHE B CA 1
ATOM 3887 C C . PHE B 1 65 ? 9.266 23 -5.371 1 98.44 65 PHE B C 1
ATOM 3889 O O . PHE B 1 65 ? 9.883 22.906 -6.438 1 98.44 65 PHE B O 1
ATOM 3896 N N . GLY B 1 66 ? 9.203 21.969 -4.461 1 98.44 66 GLY B N 1
ATOM 3897 C CA . GLY B 1 66 ? 9.914 20.719 -4.633 1 98.44 66 GLY B CA 1
ATOM 3898 C C . GLY B 1 66 ? 11.203 20.641 -3.828 1 98.44 66 GLY B C 1
ATOM 3899 O O . GLY B 1 66 ? 11.852 19.594 -3.777 1 98.44 66 GLY B O 1
ATOM 3900 N N . LEU B 1 67 ? 11.516 21.734 -3.154 1 98.75 67 LEU B N 1
ATOM 3901 C CA . LEU B 1 67 ? 12.773 21.828 -2.426 1 98.75 67 LEU B CA 1
ATOM 3902 C C . LEU B 1 67 ? 12.812 20.828 -1.272 1 98.75 67 LEU B C 1
ATOM 3904 O O . LEU B 1 67 ? 13.82 20.156 -1.063 1 98.75 67 LEU B O 1
ATOM 3908 N N . SER B 1 68 ? 11.758 20.75 -0.493 1 98.81 68 SER B N 1
ATOM 3909 C CA . SER B 1 68 ? 11.664 19.766 0.585 1 98.81 68 SER B CA 1
ATOM 3910 C C . SER B 1 68 ? 11.859 18.344 0.061 1 98.81 68 SER B C 1
ATOM 3912 O O . SER B 1 68 ? 12.648 17.578 0.615 1 98.81 68 SER B O 1
ATOM 3914 N N . ALA B 1 69 ? 11.133 18.031 -0.996 1 98.5 69 ALA B N 1
ATOM 3915 C CA . ALA B 1 69 ? 11.211 16.703 -1.592 1 98.5 69 ALA B CA 1
ATOM 3916 C C . ALA B 1 69 ? 12.625 16.406 -2.08 1 98.5 69 ALA B C 1
ATOM 3918 O O . ALA B 1 69 ? 13.164 15.32 -1.817 1 98.5 69 ALA B O 1
ATOM 3919 N N . LEU B 1 70 ? 13.195 17.328 -2.773 1 98.25 70 LEU B N 1
ATOM 3920 C CA . LEU B 1 70 ? 14.539 17.125 -3.301 1 98.25 70 LEU B CA 1
ATOM 3921 C C . LEU B 1 70 ? 15.547 16.969 -2.17 1 98.25 70 LEU B C 1
ATOM 3923 O O . LEU B 1 70 ? 16.438 16.109 -2.236 1 98.25 70 LEU B O 1
ATOM 3927 N N . THR B 1 71 ? 15.445 17.766 -1.15 1 98.69 71 THR B N 1
ATOM 3928 C CA . THR B 1 71 ? 16.328 17.656 0.011 1 98.69 71 THR B CA 1
ATOM 3929 C C . THR B 1 71 ? 16.188 16.281 0.661 1 98.69 71 THR B C 1
ATOM 3931 O O . THR B 1 71 ? 17.188 15.656 1 1 98.69 71 THR B O 1
ATOM 3934 N N . THR B 1 72 ? 14.984 15.883 0.811 1 98.38 72 THR B N 1
ATOM 3935 C CA . THR B 1 72 ? 14.695 14.594 1.427 1 98.38 72 THR B CA 1
ATOM 3936 C C . THR B 1 72 ? 15.281 13.453 0.602 1 98.38 72 THR B C 1
ATOM 3938 O O . THR B 1 72 ? 15.883 12.531 1.151 1 98.38 72 THR B O 1
ATOM 3941 N N . ASN B 1 73 ? 15.148 13.57 -0.719 1 95.94 73 ASN B N 1
ATOM 3942 C CA . ASN B 1 73 ? 15.688 12.555 -1.611 1 95.94 73 ASN B CA 1
ATOM 3943 C C . ASN B 1 73 ? 17.219 12.492 -1.527 1 95.94 73 ASN B C 1
ATOM 3945 O O . ASN B 1 73 ? 17.812 11.422 -1.72 1 95.94 73 ASN B O 1
ATOM 3949 N N . LEU B 1 74 ? 17.828 13.531 -1.235 1 97.25 74 LEU B N 1
ATOM 3950 C CA . LEU B 1 74 ? 19.281 13.648 -1.292 1 97.25 74 LEU B CA 1
ATOM 3951 C C . LEU B 1 74 ? 19.922 13.258 0.044 1 97.25 74 LEU B C 1
ATOM 3953 O O . LEU B 1 74 ? 21.125 13.078 0.132 1 97.25 74 LEU B O 1
ATOM 3957 N N . ILE B 1 75 ? 19.109 13.023 1.02 1 97.56 75 ILE B N 1
ATOM 3958 C CA . ILE B 1 75 ? 19.609 12.977 2.393 1 97.56 75 ILE B CA 1
ATOM 3959 C C . ILE B 1 75 ? 20.516 11.758 2.576 1 97.56 75 ILE B C 1
ATOM 3961 O O . ILE B 1 75 ? 21.422 11.773 3.4 1 97.56 75 ILE B O 1
ATOM 3965 N N . ASN B 1 76 ? 20.234 10.703 1.834 1 95.38 76 ASN B N 1
ATOM 3966 C CA . ASN B 1 76 ? 21.031 9.484 1.987 1 95.38 76 ASN B CA 1
ATOM 3967 C C . ASN B 1 76 ? 21.875 9.211 0.752 1 95.38 76 ASN B C 1
ATOM 3969 O O . ASN B 1 76 ? 22.25 8.062 0.495 1 95.38 76 ASN B O 1
ATOM 3973 N N . GLN B 1 77 ? 22.156 10.25 -0.024 1 94.31 77 GLN B N 1
ATOM 3974 C CA . GLN B 1 77 ? 22.891 10.062 -1.268 1 94.31 77 GLN B CA 1
ATOM 3975 C C . GLN B 1 77 ? 24.391 10.266 -1.055 1 94.31 77 GLN B C 1
ATOM 3977 O O . GLN B 1 77 ? 25.172 10.195 -2.006 1 94.31 77 GLN B O 1
ATOM 3982 N N . GLY B 1 78 ? 24.859 10.484 0.123 1 94.44 78 GLY B N 1
ATOM 3983 C CA . GLY B 1 78 ? 26.234 10.688 0.573 1 94.44 78 GLY B CA 1
ATOM 3984 C C . GLY B 1 78 ? 26.312 11.227 1.989 1 94.44 78 GLY B C 1
ATOM 3985 O O . GLY B 1 78 ? 25.672 12.219 2.322 1 94.44 78 GLY B O 1
ATOM 3986 N N . ASN B 1 79 ? 27.062 10.523 2.777 1 96.31 79 ASN B N 1
ATOM 3987 C CA . ASN B 1 79 ? 27.125 10.891 4.191 1 96.31 79 ASN B CA 1
ATOM 3988 C C . ASN B 1 79 ? 28.484 10.602 4.793 1 96.31 79 ASN B C 1
ATOM 3990 O O . ASN B 1 79 ? 28.969 9.469 4.73 1 96.31 79 ASN B O 1
ATOM 3994 N N . SER B 1 80 ? 29.094 11.609 5.344 1 95.75 80 SER B N 1
ATOM 3995 C CA . SER B 1 80 ? 30.375 11.492 6.02 1 95.75 80 SER B CA 1
ATOM 3996 C C . SER B 1 80 ? 31.422 10.859 5.109 1 95.75 80 SER B C 1
ATOM 3998 O O . SER B 1 80 ? 32.156 9.961 5.523 1 95.75 80 SER B O 1
ATOM 4000 N N . GLY B 1 81 ? 31.359 11.18 3.875 1 94.75 81 GLY B N 1
ATOM 4001 C CA . GLY B 1 81 ? 32.375 10.734 2.924 1 94.75 81 GLY B CA 1
ATOM 4002 C C . GLY B 1 81 ? 32 9.422 2.256 1 94.75 81 GLY B C 1
ATOM 4003 O O . GLY B 1 81 ? 32.719 8.984 1.334 1 94.75 81 GLY B O 1
ATOM 4004 N N . LYS B 1 82 ? 30.969 8.867 2.664 1 94.38 82 LYS B N 1
ATOM 4005 C CA . LYS B 1 82 ? 30.5 7.633 2.031 1 94.38 82 LYS B CA 1
ATOM 4006 C C . LYS B 1 82 ? 29.453 7.922 0.967 1 94.38 82 LYS B C 1
ATOM 4008 O O . LYS B 1 82 ? 28.609 8.805 1.146 1 94.38 82 LYS B O 1
ATOM 4013 N N . ASP B 1 83 ? 29.5 7.219 -0.126 1 89.62 83 ASP B N 1
ATOM 4014 C CA . ASP B 1 83 ? 28.516 7.449 -1.189 1 89.62 83 ASP B CA 1
ATOM 4015 C C . ASP B 1 83 ? 27.219 6.711 -0.906 1 89.62 83 ASP B C 1
ATOM 4017 O O . ASP B 1 83 ? 27.094 6.016 0.105 1 89.62 83 ASP B O 1
ATOM 4021 N N . ALA B 1 84 ? 26.297 6.891 -1.788 1 88.69 84 ALA B N 1
ATOM 4022 C CA . ALA B 1 84 ? 24.953 6.34 -1.61 1 88.69 84 ALA B CA 1
ATOM 4023 C C . ALA B 1 84 ? 25 4.816 -1.54 1 88.69 84 ALA B C 1
ATOM 4025 O O . ALA B 1 84 ? 24.266 4.211 -0.749 1 88.69 84 ALA B O 1
ATOM 4026 N N . THR B 1 85 ? 25.812 4.195 -2.322 1 84.38 85 THR B N 1
ATOM 4027 C CA . THR B 1 85 ? 25.922 2.742 -2.369 1 84.38 85 THR B CA 1
ATOM 4028 C C . THR B 1 85 ? 26.422 2.193 -1.04 1 84.38 85 THR B C 1
ATOM 4030 O O . THR B 1 85 ? 25.875 1.233 -0.502 1 84.38 85 THR B O 1
ATOM 4033 N N . ASN B 1 86 ? 27.422 2.861 -0.522 1 89.25 86 ASN B N 1
ATOM 4034 C CA . ASN B 1 86 ? 27.969 2.445 0.763 1 89.25 86 ASN B CA 1
ATOM 4035 C C . ASN B 1 86 ? 26.938 2.584 1.885 1 89.25 86 ASN B C 1
ATOM 4037 O O . ASN B 1 86 ? 26.859 1.725 2.766 1 89.25 86 ASN B O 1
ATOM 4041 N N . ILE B 1 87 ? 26.219 3.637 1.875 1 91.81 87 ILE B N 1
ATOM 4042 C CA . ILE B 1 87 ? 25.203 3.875 2.879 1 91.81 87 ILE B CA 1
ATOM 4043 C C . ILE B 1 87 ? 24.125 2.797 2.781 1 91.81 87 ILE B C 1
ATOM 4045 O O . ILE B 1 87 ? 23.719 2.215 3.793 1 91.81 87 ILE B O 1
ATOM 4049 N N . ALA B 1 88 ? 23.719 2.52 1.589 1 88.75 88 ALA B N 1
ATOM 4050 C CA . ALA B 1 88 ? 22.703 1.498 1.354 1 88.75 88 ALA B CA 1
ATOM 4051 C C . ALA B 1 88 ? 23.188 0.124 1.804 1 88.75 88 ALA B C 1
ATOM 4053 O O . ALA B 1 88 ? 22.422 -0.644 2.406 1 88.75 88 ALA B O 1
ATOM 4054 N N . GLU B 1 89 ? 24.422 -0.171 1.506 1 87.94 89 GLU B N 1
ATOM 4055 C CA . GLU B 1 89 ? 25.016 -1.451 1.891 1 87.94 89 GLU B CA 1
ATOM 4056 C C . GLU B 1 89 ? 25.094 -1.585 3.408 1 87.94 89 GLU B C 1
ATOM 4058 O O . GLU B 1 89 ? 24.844 -2.658 3.957 1 87.94 89 GLU B O 1
ATOM 4063 N N . ALA B 1 90 ? 25.469 -0.51 4.016 1 91.06 90 ALA B N 1
ATOM 4064 C CA . ALA B 1 90 ? 25.562 -0.525 5.473 1 91.06 90 ALA B CA 1
ATOM 4065 C C . ALA B 1 90 ? 24.234 -0.859 6.117 1 91.06 90 ALA B C 1
ATOM 4067 O O . ALA B 1 90 ? 24.172 -1.568 7.125 1 91.06 90 ALA B O 1
ATOM 4068 N N . LEU B 1 91 ? 23.172 -0.345 5.598 1 92.31 91 LEU B N 1
ATOM 4069 C CA . LEU B 1 91 ? 21.828 -0.655 6.094 1 92.31 91 LEU B CA 1
ATOM 4070 C C . LEU B 1 91 ? 21.422 -2.074 5.711 1 92.31 91 LEU B C 1
ATOM 4072 O O . LEU B 1 91 ? 20.922 -2.83 6.547 1 92.31 91 LEU B O 1
ATOM 4076 N N . ALA B 1 92 ? 21.656 -2.406 4.477 1 86.25 92 ALA B N 1
ATOM 4077 C CA . ALA B 1 92 ? 21.281 -3.723 3.965 1 86.25 92 ALA B CA 1
ATOM 4078 C C . ALA B 1 92 ? 21.969 -4.836 4.758 1 86.25 92 ALA B C 1
ATOM 4080 O O . ALA B 1 92 ? 21.359 -5.883 5.004 1 86.25 92 ALA B O 1
ATOM 4081 N N . ASP B 1 93 ? 23.203 -4.617 5.145 1 87.12 93 ASP B N 1
ATOM 4082 C CA . ASP B 1 93 ? 24.016 -5.602 5.859 1 87.12 93 ASP B CA 1
ATOM 4083 C C . ASP B 1 93 ? 23.359 -6 7.18 1 87.12 93 ASP B C 1
ATOM 4085 O O . ASP B 1 93 ? 23.625 -7.082 7.707 1 87.12 93 ASP B O 1
ATOM 4089 N N . THR B 1 94 ? 22.5 -5.184 7.676 1 89.06 94 THR B N 1
ATOM 4090 C CA . THR B 1 94 ? 21.844 -5.477 8.938 1 89.06 94 THR B CA 1
ATOM 4091 C C . THR B 1 94 ? 20.375 -5.809 8.703 1 89.06 94 THR B C 1
ATOM 4093 O O . THR B 1 94 ? 19.609 -5.973 9.664 1 89.06 94 THR B O 1
ATOM 4096 N N . GLY B 1 95 ? 20 -5.816 7.473 1 86 95 GLY B N 1
ATOM 4097 C CA . GLY B 1 95 ? 18.594 -6.039 7.16 1 86 95 GLY B CA 1
ATOM 4098 C C . GLY B 1 95 ? 17.719 -4.844 7.473 1 86 95 GLY B C 1
ATOM 4099 O O . GLY B 1 95 ? 16.5 -4.922 7.371 1 86 95 GLY B O 1
ATOM 4100 N N . ALA B 1 96 ? 18.328 -3.779 7.801 1 92.69 96 ALA B N 1
ATOM 4101 C CA . ALA B 1 96 ? 17.578 -2.584 8.18 1 92.69 96 ALA B CA 1
ATOM 4102 C C . ALA B 1 96 ? 16.891 -1.957 6.973 1 92.69 96 ALA B C 1
ATOM 4104 O O . ALA B 1 96 ? 17.359 -2.113 5.84 1 92.69 96 ALA B O 1
ATOM 4105 N N . GLN B 1 97 ? 15.781 -1.354 7.199 1 91.75 97 GLN B N 1
ATOM 4106 C CA . GLN B 1 97 ? 15.016 -0.674 6.16 1 91.75 97 GLN B CA 1
ATOM 4107 C C . GLN B 1 97 ? 14.914 0.823 6.441 1 91.75 97 GLN B C 1
ATOM 4109 O O . GLN B 1 97 ? 14.492 1.23 7.523 1 91.75 97 GLN B O 1
ATOM 4114 N N . PHE B 1 98 ? 15.297 1.593 5.441 1 94.88 98 PHE B N 1
ATOM 4115 C CA . PHE B 1 98 ? 15.258 3.047 5.535 1 94.88 98 PHE B CA 1
ATOM 4116 C C . PHE B 1 98 ? 14.25 3.629 4.551 1 94.88 98 PHE B C 1
ATOM 4118 O O . PHE B 1 98 ? 14.117 3.141 3.428 1 94.88 98 PHE B O 1
ATOM 4125 N N . ASN B 1 99 ? 13.539 4.594 5.039 1 95.31 99 ASN B N 1
ATOM 4126 C CA . ASN B 1 99 ? 12.625 5.332 4.176 1 95.31 99 ASN B CA 1
ATOM 4127 C C . ASN B 1 99 ? 12.578 6.812 4.543 1 95.31 99 ASN B C 1
ATOM 4129 O O . ASN B 1 99 ? 12.641 7.164 5.723 1 95.31 99 ASN B O 1
ATOM 4133 N N . ALA B 1 100 ? 12.531 7.641 3.559 1 97.25 100 ALA B N 1
ATOM 4134 C CA . ALA B 1 100 ? 12.344 9.078 3.736 1 97.25 100 ALA B CA 1
ATOM 4135 C C . ALA B 1 100 ? 11.148 9.578 2.924 1 97.25 100 ALA B C 1
ATOM 4137 O O . ALA B 1 100 ? 11.016 9.258 1.742 1 97.25 100 ALA B O 1
ATOM 4138 N N . GLU B 1 101 ? 10.32 10.312 3.588 1 96.88 101 GLU B N 1
ATOM 4139 C CA . GLU B 1 101 ? 9.117 10.797 2.91 1 96.88 101 GLU B CA 1
ATOM 4140 C C . GLU B 1 101 ? 8.844 12.258 3.258 1 96.88 101 GLU B C 1
ATOM 4142 O O . GLU B 1 101 ? 9.172 12.711 4.355 1 96.88 101 GLU B O 1
ATOM 4147 N N . THR B 1 102 ? 8.234 12.938 2.279 1 97.81 102 THR B N 1
ATOM 4148 C CA . THR B 1 102 ? 7.844 14.328 2.453 1 97.81 102 THR B CA 1
ATOM 4149 C C . THR B 1 102 ? 6.344 14.5 2.242 1 97.81 102 THR B C 1
ATOM 4151 O O . THR B 1 102 ? 5.773 13.938 1.31 1 97.81 102 THR B O 1
ATOM 4154 N N . SER B 1 103 ? 5.699 15.133 3.137 1 98 103 SER B N 1
ATOM 4155 C CA . SER B 1 103 ? 4.328 15.617 2.986 1 98 103 SER B CA 1
ATOM 4156 C C . SER B 1 103 ? 4.273 17.141 3 1 98 103 SER B C 1
ATOM 4158 O O . SER B 1 103 ? 5.309 17.812 2.924 1 98 103 SER B O 1
ATOM 4160 N N . ARG B 1 104 ? 3.092 17.703 3.01 1 98.5 104 ARG B N 1
ATOM 4161 C CA . ARG B 1 104 ? 2.977 19.156 3.023 1 98.5 104 ARG B CA 1
ATOM 4162 C C . ARG B 1 104 ? 3.439 19.734 4.355 1 98.5 104 ARG B C 1
ATOM 4164 O O . ARG B 1 104 ? 4.062 20.797 4.398 1 98.5 104 ARG B O 1
ATOM 4171 N N . ASP B 1 105 ? 3.236 18.984 5.438 1 98.56 105 ASP B N 1
ATOM 4172 C CA . ASP B 1 105 ? 3.551 19.516 6.762 1 98.56 105 ASP B CA 1
ATOM 4173 C C . ASP B 1 105 ? 4.953 19.094 7.203 1 98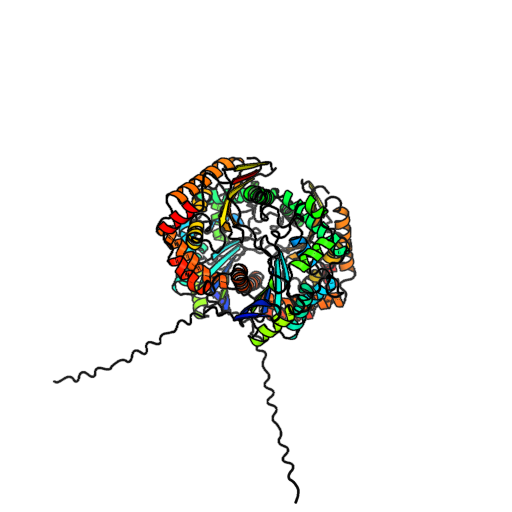.56 105 ASP B C 1
ATOM 4175 O O . ASP B 1 105 ? 5.637 19.828 7.906 1 98.56 105 ASP B O 1
ATOM 4179 N N . MET B 1 106 ? 5.387 17.875 6.723 1 98.62 106 MET B N 1
ATOM 4180 C CA . MET B 1 106 ? 6.578 17.406 7.418 1 98.62 106 MET B CA 1
ATOM 4181 C C . MET B 1 106 ? 7.398 16.484 6.52 1 98.62 106 MET B C 1
ATOM 4183 O O . MET B 1 106 ? 6.93 16.062 5.465 1 98.62 106 MET B O 1
ATOM 4187 N N . VAL B 1 107 ? 8.625 16.281 6.898 1 98.75 107 VAL B N 1
ATOM 4188 C CA . VAL B 1 107 ? 9.516 15.219 6.438 1 98.75 107 VAL B CA 1
ATOM 4189 C C . VAL B 1 107 ? 9.672 14.164 7.531 1 98.75 107 VAL B C 1
ATOM 4191 O O . VAL B 1 107 ? 9.781 14.5 8.711 1 98.75 107 VAL B O 1
ATOM 4194 N N . VAL B 1 108 ? 9.633 12.914 7.125 1 98.75 108 VAL B N 1
ATOM 4195 C CA . VAL B 1 108 ? 9.844 11.82 8.07 1 98.75 108 VAL B CA 1
ATOM 4196 C C . VAL B 1 108 ? 10.961 10.906 7.57 1 98.75 108 VAL B C 1
ATOM 4198 O O . VAL B 1 108 ? 10.891 10.391 6.449 1 98.75 108 VAL B O 1
ATOM 4201 N N . LEU B 1 109 ? 11.984 10.758 8.359 1 98.62 109 LEU B N 1
ATOM 4202 C CA . LEU B 1 109 ? 13.023 9.75 8.172 1 98.62 109 LEU B CA 1
ATOM 4203 C C . LEU B 1 109 ? 12.773 8.539 9.07 1 98.62 109 LEU B C 1
ATOM 4205 O O . LEU B 1 109 ? 12.719 8.672 10.297 1 98.62 109 LEU B O 1
ATOM 4209 N N . SER B 1 110 ? 12.656 7.383 8.43 1 98.31 110 SER B N 1
ATOM 4210 C CA . SER B 1 110 ? 12.289 6.199 9.203 1 98.31 110 SER B CA 1
ATOM 4211 C C . SER B 1 110 ? 13.336 5.098 9.055 1 98.31 110 SER B C 1
ATOM 4213 O O . SER B 1 110 ? 13.891 4.902 7.969 1 98.31 110 SER B O 1
ATOM 4215 N N . LEU B 1 111 ? 13.539 4.391 10.125 1 97.44 111 LEU B N 1
ATOM 4216 C CA . LEU B 1 111 ? 14.414 3.227 10.164 1 97.44 111 LEU B CA 1
ATOM 4217 C C . LEU B 1 111 ? 13.758 2.074 10.914 1 97.44 111 LEU B C 1
ATOM 4219 O O . LEU B 1 111 ? 13.297 2.246 12.047 1 97.44 111 LEU B O 1
ATOM 4223 N N . ARG B 1 112 ? 13.656 0.973 10.305 1 95.94 112 ARG B N 1
ATOM 4224 C CA . ARG B 1 112 ? 13.32 -0.291 10.953 1 95.94 112 ARG B CA 1
ATOM 4225 C C . ARG B 1 112 ? 14.539 -1.194 11.062 1 95.94 112 ARG B C 1
ATOM 4227 O O . ARG B 1 112 ? 15.242 -1.425 10.078 1 95.94 112 ARG B O 1
ATOM 4234 N N . THR B 1 113 ? 14.836 -1.707 12.266 1 95.19 113 THR B N 1
ATOM 4235 C CA . THR B 1 113 ? 16.047 -2.502 12.461 1 95.19 113 THR B CA 1
ATOM 4236 C C . THR B 1 113 ? 15.805 -3.609 13.484 1 95.19 113 THR B C 1
ATOM 4238 O O . THR B 1 113 ? 14.867 -3.537 14.273 1 95.19 113 THR B O 1
ATOM 4241 N N . LEU B 1 114 ? 16.641 -4.578 13.43 1 90.75 114 LEU B N 1
ATOM 4242 C CA . LEU B 1 114 ? 16.703 -5.594 14.477 1 90.75 114 LEU B CA 1
ATOM 4243 C C . LEU B 1 114 ? 17.297 -5.023 15.75 1 90.75 114 LEU B C 1
ATOM 4245 O O . LEU B 1 114 ? 18.031 -4.023 15.711 1 90.75 114 LEU B O 1
ATOM 4249 N N . THR B 1 115 ? 16.984 -5.711 16.828 1 94.44 115 THR B N 1
ATOM 4250 C CA . THR B 1 115 ? 17.438 -5.16 18.109 1 94.44 115 THR B CA 1
ATOM 4251 C C . THR B 1 115 ? 18.641 -5.934 18.625 1 94.44 115 THR B C 1
ATOM 4253 O O . THR B 1 115 ? 19.109 -5.695 19.75 1 94.44 115 THR B O 1
ATOM 4256 N N . SER B 1 116 ? 19.125 -6.926 17.828 1 92.5 116 SER B N 1
ATOM 4257 C CA . SER B 1 116 ? 20.406 -7.488 18.203 1 92.5 116 SER B CA 1
ATOM 4258 C C . SER B 1 116 ? 21.469 -6.398 18.328 1 92.5 116 SER B C 1
ATOM 4260 O O . SER B 1 116 ? 21.438 -5.406 17.594 1 92.5 116 SER B O 1
ATOM 4262 N N . LYS B 1 117 ? 22.359 -6.594 19.203 1 94.56 117 LYS B N 1
ATOM 4263 C CA . LYS B 1 117 ? 23.344 -5.555 19.531 1 94.56 117 LYS B CA 1
ATOM 4264 C C . LYS B 1 117 ? 24.078 -5.074 18.297 1 94.56 117 LYS B C 1
ATOM 4266 O O . LYS B 1 117 ? 24.125 -3.873 18.016 1 94.56 117 LYS B O 1
ATOM 4271 N N . GLU B 1 118 ? 24.578 -5.914 17.516 1 92.81 118 GLU B N 1
ATOM 4272 C CA . GLU B 1 118 ? 25.359 -5.574 16.328 1 92.81 118 GLU B CA 1
ATOM 4273 C C . GLU B 1 118 ? 24.5 -4.879 15.281 1 92.81 118 GLU B C 1
ATOM 4275 O O . GLU B 1 118 ? 24.891 -3.852 14.719 1 92.81 118 GLU B O 1
ATOM 4280 N N . ALA B 1 119 ? 23.375 -5.441 15.023 1 92.88 119 ALA B N 1
ATOM 4281 C CA . ALA B 1 119 ? 22.484 -4.867 14.023 1 92.88 119 ALA B CA 1
ATOM 4282 C C . ALA B 1 119 ? 22.016 -3.475 14.438 1 92.88 119 ALA B C 1
ATOM 4284 O O . ALA B 1 119 ? 22 -2.545 13.625 1 92.88 119 ALA B O 1
ATOM 4285 N N . LEU B 1 120 ?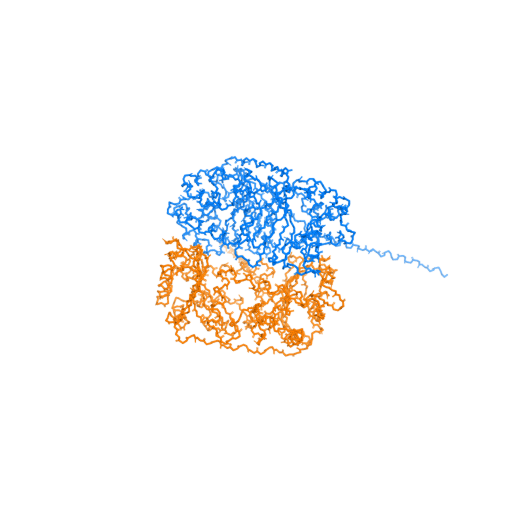 21.672 -3.379 15.703 1 96.56 120 LEU B N 1
ATOM 4286 C CA . LEU B 1 120 ? 21.188 -2.105 16.219 1 96.56 120 LEU B CA 1
ATOM 4287 C C . LEU B 1 120 ? 22.281 -1.04 16.156 1 96.56 120 LEU B C 1
ATOM 4289 O O . LEU B 1 120 ? 22.031 0.073 15.688 1 96.56 120 LEU B O 1
ATOM 4293 N N . GLN B 1 121 ? 23.438 -1.362 16.547 1 96.88 121 GLN B N 1
ATOM 4294 C CA . GLN B 1 121 ? 24.547 -0.415 16.578 1 96.88 121 GLN B CA 1
ATOM 4295 C C . GLN B 1 121 ? 24.891 0.057 15.164 1 96.88 121 GLN B C 1
ATOM 4297 O O . GLN B 1 121 ? 25 1.259 14.914 1 96.88 121 GLN B O 1
ATOM 4302 N N . GLN B 1 122 ? 25.031 -0.822 14.25 1 95.56 122 GLN B N 1
ATOM 4303 C CA . GLN B 1 122 ? 25.422 -0.477 12.891 1 95.56 122 GLN B CA 1
ATOM 4304 C C . GLN B 1 122 ? 24.328 0.318 12.18 1 95.56 122 GLN B C 1
ATOM 4306 O O . GLN B 1 122 ? 24.625 1.317 11.516 1 95.56 122 GLN B O 1
ATOM 4311 N N . SER B 1 123 ? 23.109 -0.15 12.273 1 96.62 123 SER B N 1
ATOM 4312 C CA . SER B 1 123 ? 22.016 0.511 11.562 1 96.62 123 SER B CA 1
ATOM 4313 C C . SER B 1 123 ? 21.766 1.913 12.109 1 96.62 123 SER B C 1
ATOM 4315 O O . SER B 1 123 ? 21.547 2.854 11.344 1 96.62 123 SER B O 1
ATOM 4317 N N . THR B 1 124 ? 21.875 2.064 13.43 1 98 124 THR B N 1
ATOM 4318 C CA . THR B 1 124 ? 21.594 3.373 14.016 1 98 124 THR B CA 1
ATOM 4319 C C . THR B 1 124 ? 22.766 4.32 13.797 1 98 124 THR B C 1
ATOM 4321 O O . THR B 1 124 ? 22.578 5.531 13.648 1 98 124 THR B O 1
ATOM 4324 N N . LYS B 1 125 ? 23.953 3.799 13.719 1 97.44 125 LYS B N 1
ATOM 4325 C CA . LYS B 1 125 ? 25.078 4.633 13.344 1 97.44 125 LYS B CA 1
ATOM 4326 C C . LYS B 1 125 ? 24.906 5.195 11.938 1 97.44 125 LYS B C 1
ATOM 4328 O O . LYS B 1 125 ? 25.125 6.387 11.711 1 97.44 125 LYS B O 1
ATOM 4333 N N . THR B 1 126 ? 24.547 4.316 11.047 1 97.5 126 THR B N 1
ATOM 4334 C CA . THR B 1 126 ? 24.312 4.742 9.672 1 97.5 126 THR B CA 1
ATOM 4335 C C . THR B 1 126 ? 23.188 5.77 9.602 1 97.5 126 THR B C 1
ATOM 4337 O O . THR B 1 126 ? 23.297 6.773 8.898 1 97.5 126 THR B O 1
ATOM 4340 N N . PHE B 1 127 ? 22.109 5.559 10.344 1 98.31 127 PHE B N 1
ATOM 4341 C CA . PHE B 1 127 ? 20.969 6.465 10.375 1 98.31 127 PHE B CA 1
ATOM 4342 C C . PHE B 1 127 ? 21.391 7.836 10.906 1 98.31 127 PHE B C 1
ATOM 4344 O O . PHE B 1 127 ? 20.969 8.867 10.375 1 98.31 127 PHE B O 1
ATOM 4351 N N . SER B 1 128 ? 22.188 7.812 11.938 1 98.12 128 SER B N 1
ATOM 4352 C CA . SER B 1 128 ? 22.688 9.062 12.492 1 98.12 128 SER B CA 1
ATOM 4353 C C . SER B 1 128 ? 23.484 9.844 11.453 1 98.12 128 SER B C 1
ATOM 4355 O O . SER B 1 128 ? 23.375 11.07 11.375 1 98.12 128 SER B O 1
ATOM 4357 N N . GLN B 1 129 ? 24.266 9.164 10.656 1 97.56 129 GLN B N 1
ATOM 4358 C CA . GLN B 1 129 ? 25.016 9.812 9.594 1 97.56 129 GLN B CA 1
ATOM 4359 C C . GLN B 1 129 ? 24.094 10.414 8.547 1 97.56 129 GLN B C 1
ATOM 4361 O O . GLN B 1 129 ? 24.328 11.523 8.055 1 97.56 129 GLN B O 1
ATOM 4366 N N . ILE B 1 130 ? 23.062 9.672 8.203 1 98.12 130 ILE B N 1
ATOM 4367 C CA . ILE B 1 130 ? 22.094 10.164 7.23 1 98.12 130 ILE B CA 1
ATOM 4368 C C . ILE B 1 130 ? 21.438 11.438 7.75 1 98.12 130 ILE B C 1
ATOM 4370 O O . ILE B 1 130 ? 21.281 12.414 7.008 1 98.12 130 ILE B O 1
ATOM 4374 N N . ILE B 1 131 ? 21.156 11.453 9.008 1 98.06 131 ILE B N 1
ATOM 4375 C CA . ILE B 1 131 ? 20.406 12.547 9.633 1 98.06 131 ILE B CA 1
ATOM 4376 C C . ILE B 1 131 ? 21.297 13.781 9.727 1 98.06 131 ILE B C 1
ATOM 4378 O O . ILE B 1 131 ? 20.875 14.891 9.367 1 98.06 131 ILE B O 1
ATOM 4382 N N . SER B 1 132 ? 22.562 13.609 10.102 1 97.94 132 SER B N 1
ATOM 4383 C CA . SER B 1 132 ? 23.312 14.758 10.594 1 97.94 132 SER B CA 1
ATOM 4384 C C . SER B 1 132 ? 24.469 15.109 9.672 1 97.94 132 SER B C 1
ATOM 4386 O O . SER B 1 132 ? 25.047 16.203 9.766 1 97.94 132 SER B O 1
ATOM 4388 N N . HIS B 1 133 ? 24.812 14.18 8.75 1 97.5 133 HIS B N 1
ATOM 4389 C CA . HIS B 1 133 ? 26.016 14.43 7.965 1 97.5 133 HIS B CA 1
ATOM 4390 C C . HIS B 1 133 ? 25.781 14.172 6.48 1 97.5 133 HIS B C 1
ATOM 4392 O O . HIS B 1 133 ? 26.531 13.43 5.848 1 97.5 133 HIS B O 1
ATOM 4398 N N . PRO B 1 134 ? 24.75 14.734 5.934 1 97.94 134 PRO B N 1
ATOM 4399 C CA . PRO B 1 134 ? 24.609 14.625 4.48 1 97.94 134 PRO B CA 1
ATOM 4400 C C . PRO B 1 134 ? 25.641 15.438 3.711 1 97.94 134 PRO B C 1
ATOM 4402 O O . PRO B 1 134 ? 25.891 16.594 4.051 1 97.94 134 PRO B O 1
ATOM 4405 N N . ASP B 1 135 ? 26.141 14.867 2.648 1 97.69 135 ASP B N 1
ATOM 4406 C CA . ASP B 1 135 ? 27.172 15.531 1.868 1 97.69 135 ASP B CA 1
ATOM 4407 C C . ASP B 1 135 ? 26.562 16.328 0.717 1 97.69 135 ASP B C 1
ATOM 4409 O O . ASP B 1 135 ? 27.203 17.234 0.174 1 97.69 135 ASP B O 1
ATOM 4413 N N . PHE B 1 136 ? 25.469 16.031 0.237 1 97.56 136 PHE B N 1
ATOM 4414 C CA . PHE B 1 136 ? 24.766 16.609 -0.909 1 97.56 136 PHE B CA 1
ATOM 4415 C C . PHE B 1 136 ? 25.703 16.672 -2.117 1 97.56 136 PHE B C 1
ATOM 4417 O O . PHE B 1 136 ? 25.906 17.75 -2.686 1 97.56 136 PHE B O 1
ATOM 4424 N N . PRO B 1 137 ? 26.094 15.508 -2.586 1 96.38 137 PRO B N 1
ATOM 4425 C CA . PRO B 1 137 ? 27 15.523 -3.734 1 96.38 137 PRO B CA 1
ATOM 4426 C C . PRO B 1 137 ? 26.359 16.125 -4.984 1 96.38 137 PRO B C 1
ATOM 4428 O O . PRO B 1 137 ? 25.188 15.891 -5.254 1 96.38 137 PRO B O 1
ATOM 4431 N N . LYS B 1 138 ? 27.234 16.812 -5.824 1 95.75 138 LYS B N 1
ATOM 4432 C CA . LYS B 1 138 ? 26.75 17.5 -7.02 1 95.75 138 LYS B CA 1
ATOM 4433 C C . LYS B 1 138 ? 26.125 16.516 -8.008 1 95.75 138 LYS B C 1
ATOM 4435 O O . LYS B 1 138 ? 25.078 16.797 -8.594 1 95.75 138 LYS B O 1
ATOM 4440 N N . GLU B 1 139 ? 26.781 15.453 -8.172 1 94 139 GLU B N 1
ATOM 4441 C CA . GLU B 1 139 ? 26.281 14.461 -9.117 1 94 139 GLU B CA 1
ATOM 4442 C C . GLU B 1 139 ? 24.938 13.883 -8.664 1 94 139 GLU B C 1
ATOM 4444 O O . GLU B 1 139 ? 24.047 13.633 -9.477 1 94 139 GLU B O 1
ATOM 4449 N N . ALA B 1 140 ? 24.859 13.641 -7.383 1 94.62 140 ALA B N 1
ATOM 4450 C CA . ALA B 1 140 ? 23.609 13.141 -6.832 1 94.62 140 ALA B CA 1
ATOM 4451 C C . ALA B 1 140 ? 22.484 14.172 -6.98 1 94.62 140 ALA B C 1
ATOM 4453 O O . ALA B 1 140 ? 21.344 13.812 -7.27 1 94.62 140 ALA B O 1
ATOM 4454 N N . PHE B 1 141 ? 22.828 15.43 -6.793 1 96.56 141 PHE B N 1
ATOM 4455 C CA . PHE B 1 141 ? 21.859 16.5 -6.957 1 96.56 141 PHE B CA 1
ATOM 4456 C C . PHE B 1 141 ? 21.266 16.5 -8.359 1 96.56 141 PHE B C 1
ATOM 4458 O O . PHE B 1 141 ? 20.047 16.516 -8.531 1 96.56 141 PHE B O 1
ATOM 4465 N N . ALA B 1 142 ? 22.141 16.422 -9.312 1 95 142 ALA B N 1
ATOM 4466 C CA . ALA B 1 142 ? 21.688 16.422 -10.703 1 95 142 ALA B CA 1
ATOM 4467 C C . ALA B 1 142 ? 20.812 15.211 -11 1 95 142 ALA B C 1
ATOM 4469 O O . ALA B 1 142 ? 19.766 15.328 -11.641 1 95 142 ALA B O 1
ATOM 4470 N N . ARG B 1 143 ? 21.203 14.094 -10.516 1 91.44 143 ARG B N 1
ATOM 4471 C CA . ARG B 1 143 ? 20.469 12.852 -10.75 1 91.44 143 ARG B CA 1
ATOM 4472 C C . ARG B 1 143 ? 19.109 12.883 -10.078 1 91.44 143 ARG B C 1
ATOM 4474 O O . ARG B 1 143 ? 18.094 12.547 -10.703 1 91.44 143 ARG B O 1
ATOM 4481 N N . GLU B 1 144 ? 19.078 13.211 -8.828 1 94 144 GLU B N 1
ATOM 4482 C CA . GLU B 1 144 ? 17.828 13.242 -8.078 1 94 144 GLU B CA 1
ATOM 4483 C C . GLU B 1 144 ? 16.859 14.273 -8.648 1 94 144 GLU B C 1
ATOM 4485 O O . GLU B 1 144 ? 15.648 14.078 -8.633 1 94 144 GLU B O 1
ATOM 4490 N N . LYS B 1 145 ? 17.422 15.375 -9.086 1 95 145 LYS B N 1
ATOM 4491 C CA . LYS B 1 145 ? 16.594 16.375 -9.742 1 95 145 LYS B CA 1
ATOM 4492 C C . LYS B 1 145 ? 15.969 15.836 -11.023 1 95 145 LYS B C 1
ATOM 4494 O O . LYS B 1 145 ? 14.781 16.016 -11.281 1 95 145 LYS B O 1
ATOM 4499 N N . ASP B 1 146 ? 16.75 15.164 -11.797 1 90.69 146 ASP B N 1
ATOM 4500 C CA . ASP B 1 146 ? 16.25 14.57 -13.031 1 90.69 146 ASP B CA 1
ATOM 4501 C C . ASP B 1 146 ? 15.156 13.539 -12.75 1 90.69 146 ASP B C 1
ATOM 4503 O O . ASP B 1 146 ? 14.156 13.469 -13.461 1 90.69 146 ASP B O 1
ATOM 4507 N N . GLN B 1 147 ? 15.398 12.742 -11.758 1 88.56 147 GLN B N 1
ATOM 4508 C CA . GLN B 1 147 ? 14.422 11.734 -11.375 1 88.56 147 GLN B CA 1
ATOM 4509 C C . GLN B 1 147 ? 13.125 12.383 -10.898 1 88.56 147 GLN B C 1
ATOM 4511 O O . GLN B 1 147 ? 12.031 11.914 -11.234 1 88.56 147 GLN B O 1
ATOM 4516 N N . LEU B 1 148 ? 13.273 13.383 -10.117 1 93.19 148 LEU B N 1
ATOM 4517 C CA . LEU B 1 148 ? 12.094 14.094 -9.633 1 93.19 148 LEU B CA 1
ATOM 4518 C C . LEU B 1 148 ? 11.336 14.742 -10.781 1 93.19 148 LEU B C 1
ATOM 4520 O O . LEU B 1 148 ? 10.102 14.758 -10.797 1 93.19 148 LEU B O 1
ATOM 4524 N N . LEU B 1 149 ? 12.055 15.281 -11.75 1 92.69 149 LEU B N 1
ATOM 4525 C CA . LEU B 1 149 ? 11.445 15.859 -12.945 1 92.69 149 LEU B CA 1
ATOM 4526 C C . LEU B 1 149 ? 10.648 14.805 -13.711 1 92.69 149 LEU B C 1
ATOM 4528 O O . LEU B 1 149 ? 9.539 15.078 -14.172 1 92.69 149 LEU B O 1
ATOM 4532 N N . MET B 1 150 ? 11.203 13.617 -13.812 1 86 150 MET B N 1
ATOM 4533 C CA . MET B 1 150 ? 10.508 12.516 -14.477 1 86 150 MET B CA 1
ATOM 4534 C C . MET B 1 150 ? 9.227 12.156 -13.727 1 86 150 MET B C 1
ATOM 4536 O O . MET B 1 150 ? 8.188 11.914 -14.352 1 86 150 MET B O 1
ATOM 4540 N N . ALA B 1 151 ? 9.305 12.125 -12.461 1 88.56 151 ALA B N 1
ATOM 4541 C CA . ALA B 1 151 ? 8.141 11.812 -11.641 1 88.56 151 ALA B CA 1
ATOM 4542 C C . ALA B 1 151 ? 7.043 12.859 -11.828 1 88.56 151 ALA B C 1
ATOM 4544 O O . ALA B 1 151 ? 5.863 12.523 -11.93 1 88.56 151 ALA B O 1
ATOM 4545 N N . VAL B 1 152 ? 7.43 14.086 -11.789 1 92.75 152 VAL B N 1
ATOM 4546 C CA . VAL B 1 152 ? 6.484 15.188 -11.953 1 92.75 152 VAL B CA 1
ATOM 4547 C C . VAL B 1 152 ? 5.82 15.102 -13.32 1 92.75 152 VAL B C 1
ATOM 4549 O O . VAL B 1 152 ? 4.609 15.297 -13.445 1 92.75 152 VAL B O 1
ATOM 4552 N N . GLU B 1 153 ? 6.551 14.766 -14.336 1 87.81 153 GLU B N 1
ATOM 4553 C CA . GLU B 1 153 ? 6.004 14.617 -15.68 1 87.81 153 GLU B CA 1
ATOM 4554 C C . GLU B 1 153 ? 5.012 13.461 -15.75 1 87.81 153 GLU B C 1
ATOM 4556 O O . GLU B 1 153 ? 3.984 13.562 -16.422 1 87.81 153 GLU B O 1
ATOM 4561 N N . GLN B 1 154 ? 5.297 12.469 -15.023 1 83.75 154 GLN B N 1
ATOM 4562 C CA . GLN B 1 154 ? 4.402 11.32 -14.992 1 83.75 154 GLN B CA 1
ATOM 4563 C C . GLN B 1 154 ? 3.068 11.68 -14.344 1 83.75 154 GLN B C 1
ATOM 4565 O O . GLN B 1 154 ? 2.018 11.172 -14.742 1 83.75 154 GLN B O 1
ATOM 4570 N N . THR B 1 155 ? 3.113 12.438 -13.352 1 87.12 155 THR B N 1
ATOM 4571 C CA . THR B 1 155 ? 1.889 12.828 -12.664 1 87.12 155 THR B CA 1
ATOM 4572 C C . THR B 1 155 ? 0.956 13.586 -13.602 1 87.12 155 THR B C 1
ATOM 4574 O O . THR B 1 155 ? -0.266 13.531 -13.453 1 87.12 155 THR B O 1
ATOM 4577 N N . GLU B 1 156 ? 1.48 14.203 -14.555 1 85.31 156 GLU B N 1
ATOM 4578 C CA . GLU B 1 156 ? 0.689 14.969 -15.516 1 85.31 156 GLU B CA 1
ATOM 4579 C C . GLU B 1 156 ? -0.075 14.039 -16.453 1 85.31 156 GLU B C 1
ATOM 4581 O O . GLU B 1 156 ? -1.009 14.469 -17.141 1 85.31 156 GLU B O 1
ATOM 4586 N N . GLU B 1 157 ? 0.267 12.797 -16.391 1 81.44 157 GLU B N 1
ATOM 4587 C CA . GLU B 1 157 ? -0.364 11.812 -17.266 1 81.44 157 GLU B CA 1
ATOM 4588 C C . GLU B 1 157 ? -1.403 10.992 -16.516 1 81.44 157 GLU B C 1
ATOM 4590 O O . GLU B 1 157 ? -1.978 10.047 -17.062 1 81.44 157 GLU B O 1
ATOM 4595 N N . SER B 1 158 ? -1.619 11.297 -15.336 1 85.38 158 SER B N 1
ATOM 4596 C CA . SER B 1 158 ? -2.623 10.648 -14.5 1 85.38 158 SER B CA 1
ATOM 4597 C C . SER B 1 158 ? -3.779 11.602 -14.195 1 85.38 158 SER B C 1
ATOM 4599 O O . SER B 1 158 ? -3.596 12.602 -13.508 1 85.38 158 SER B O 1
ATOM 4601 N N . PRO B 1 159 ? -4.973 11.227 -14.648 1 90.12 159 PRO B N 1
ATOM 4602 C CA . PRO B 1 159 ? -6.098 12.125 -14.375 1 90.12 159 PRO B CA 1
ATOM 4603 C C . PRO B 1 159 ? -6.336 12.32 -12.875 1 90.12 159 PRO B C 1
ATOM 4605 O O . PRO B 1 159 ? -6.762 13.398 -12.453 1 90.12 159 PRO B O 1
ATOM 4608 N N . ASP B 1 160 ? -6.039 11.312 -12.109 1 92.06 160 ASP B N 1
ATOM 4609 C CA . ASP B 1 160 ? -6.191 11.438 -10.664 1 92.06 160 ASP B CA 1
ATOM 4610 C C . ASP B 1 160 ? -5.215 12.461 -10.094 1 92.06 160 ASP B C 1
ATOM 4612 O O . ASP B 1 160 ? -5.59 13.281 -9.25 1 92.06 160 ASP B O 1
ATOM 4616 N N . ASP B 1 161 ? -3.971 12.414 -10.562 1 92.75 161 ASP B N 1
ATOM 4617 C CA . ASP B 1 161 ? -2.963 13.359 -10.086 1 92.75 161 ASP B CA 1
ATOM 4618 C C . ASP B 1 161 ? -3.26 14.773 -10.578 1 92.75 161 ASP B C 1
ATOM 4620 O O . ASP B 1 161 ? -3.09 15.742 -9.836 1 92.75 161 ASP B O 1
ATOM 4624 N N . VAL B 1 162 ? -3.713 14.828 -11.773 1 94.06 162 VAL B N 1
ATOM 4625 C CA . VAL B 1 162 ? -4.086 16.125 -12.328 1 94.06 162 VAL B CA 1
ATOM 4626 C C . VAL B 1 162 ? -5.227 16.734 -11.516 1 94.06 162 VAL B C 1
ATOM 4628 O O . VAL B 1 162 ? -5.215 17.922 -11.219 1 94.06 162 VAL B O 1
ATOM 4631 N N . ALA B 1 163 ? -6.145 15.906 -11.125 1 97.31 163 ALA B N 1
ATOM 4632 C CA . ALA B 1 163 ? -7.293 16.375 -10.359 1 97.31 163 ALA B CA 1
ATOM 4633 C C . ALA B 1 163 ? -6.859 16.906 -8.984 1 97.31 163 ALA B C 1
ATOM 4635 O O . ALA B 1 163 ? -7.27 17.984 -8.57 1 97.31 163 ALA B O 1
ATOM 4636 N N . ILE B 1 164 ? -6.039 16.188 -8.281 1 97.25 164 ILE B N 1
ATOM 4637 C CA . ILE B 1 164 ? -5.656 16.562 -6.93 1 97.25 164 ILE B CA 1
ATOM 4638 C C . ILE B 1 164 ? -4.77 17.812 -6.973 1 97.25 164 ILE B C 1
ATOM 4640 O O . ILE B 1 164 ? -4.863 18.672 -6.098 1 97.25 164 ILE B O 1
ATOM 4644 N N . GLN B 1 165 ? -3.916 17.953 -7.961 1 96.75 165 GLN B N 1
ATOM 4645 C CA . GLN B 1 165 ? -3.064 19.125 -8.086 1 96.75 165 GLN B CA 1
ATOM 4646 C C . GLN B 1 165 ? -3.893 20.375 -8.336 1 96.75 165 GLN B C 1
ATOM 4648 O O . GLN B 1 165 ? -3.666 21.422 -7.715 1 96.75 165 GLN B O 1
ATOM 4653 N N . ASN B 1 166 ? -4.84 20.234 -9.227 1 97.81 166 ASN B N 1
ATOM 4654 C CA . ASN B 1 166 ? -5.703 21.375 -9.5 1 97.81 166 ASN B CA 1
ATOM 4655 C C . ASN B 1 166 ? -6.59 21.719 -8.305 1 97.81 166 ASN B C 1
ATOM 4657 O O . ASN B 1 166 ? -6.871 22.891 -8.039 1 97.81 166 ASN B O 1
ATOM 4661 N N . PHE B 1 167 ? -7 20.703 -7.598 1 98.5 167 PHE B N 1
ATOM 4662 C CA . PHE B 1 167 ? -7.82 20.891 -6.41 1 98.5 167 PHE B CA 1
ATOM 4663 C C . PHE B 1 167 ? -7.07 21.703 -5.363 1 98.5 167 PHE B C 1
ATOM 4665 O O . PHE B 1 167 ? -7.582 22.719 -4.875 1 98.5 167 PHE B O 1
ATOM 4672 N N . PHE B 1 168 ? -5.887 21.375 -5.043 1 98.5 168 PHE B N 1
ATOM 4673 C CA . PHE B 1 168 ? -5.109 22.094 -4.039 1 98.5 168 PHE B CA 1
ATOM 4674 C C . PHE B 1 168 ? -4.738 23.484 -4.527 1 98.5 168 PHE B C 1
ATOM 4676 O O . PHE B 1 168 ? -4.84 24.453 -3.781 1 98.5 168 PHE B O 1
ATOM 4683 N N . LYS B 1 169 ? -4.293 23.578 -5.754 1 98.06 169 LYS B N 1
ATOM 4684 C CA . LYS B 1 169 ? -3.891 24.859 -6.316 1 98.06 169 LYS B CA 1
ATOM 4685 C C . LYS B 1 169 ? -5.023 25.875 -6.227 1 98.06 169 LYS B C 1
ATOM 4687 O O . LYS B 1 169 ? -4.812 27.016 -5.793 1 98.06 169 LYS B O 1
ATOM 4692 N N . THR B 1 170 ? -6.207 25.422 -6.598 1 98.31 170 THR B N 1
ATOM 4693 C CA . THR B 1 170 ? -7.348 26.344 -6.645 1 98.31 170 THR B CA 1
ATOM 4694 C C . THR B 1 170 ? -7.871 26.625 -5.238 1 98.31 170 THR B C 1
ATOM 4696 O O . THR B 1 170 ? -8.195 27.766 -4.91 1 98.31 170 THR B O 1
ATOM 4699 N N . LEU B 1 171 ? -7.918 25.609 -4.441 1 98.5 171 LEU B N 1
ATOM 4700 C CA . LEU B 1 171 ? -8.5 25.734 -3.107 1 98.5 171 LEU B CA 1
ATOM 4701 C C . LEU B 1 171 ? -7.625 26.625 -2.221 1 98.5 171 LEU B C 1
ATOM 4703 O O . LEU B 1 171 ? -8.141 27.422 -1.445 1 98.5 171 LEU B O 1
ATOM 4707 N N . TYR B 1 172 ? -6.324 26.516 -2.383 1 98.31 172 TYR B N 1
ATOM 4708 C CA . TYR B 1 172 ? -5.426 27.156 -1.428 1 98.31 172 TYR B CA 1
ATOM 4709 C C . TYR B 1 172 ? -4.77 28.391 -2.037 1 98.31 172 TYR B C 1
ATOM 4711 O O . TYR B 1 172 ? -4.117 29.172 -1.332 1 98.31 172 TYR B O 1
ATOM 4719 N N . GLN B 1 173 ? -4.828 28.562 -3.293 1 96.56 173 GLN B N 1
ATOM 4720 C CA . GLN B 1 173 ? -4.391 29.766 -3.98 1 96.56 173 GLN B CA 1
ATOM 4721 C C . GLN B 1 173 ? -2.938 30.094 -3.654 1 96.56 173 GLN B C 1
ATOM 4723 O O . GLN B 1 173 ? -2.037 29.312 -3.955 1 96.56 173 GLN B O 1
ATOM 4728 N N . GLU B 1 174 ? -2.666 31.047 -2.812 1 95.88 174 GLU B N 1
ATOM 4729 C CA . GLU B 1 174 ? -1.296 31.469 -2.531 1 95.88 174 GLU B CA 1
ATOM 4730 C C . GLU B 1 174 ? -0.775 30.828 -1.247 1 95.88 174 GLU B C 1
ATOM 4732 O O . GLU B 1 174 ? 0.383 31.031 -0.874 1 95.88 174 GLU B O 1
ATOM 4737 N N . HIS B 1 175 ? -1.606 30.141 -0.616 1 97.81 175 HIS B N 1
ATOM 4738 C CA . HIS B 1 175 ? -1.212 29.453 0.609 1 97.81 175 HIS B CA 1
ATOM 4739 C C . HIS B 1 175 ? -0.121 28.422 0.337 1 97.81 175 HIS B C 1
ATOM 4741 O O . HIS B 1 175 ? -0.092 27.812 -0.734 1 97.81 175 HIS B O 1
ATOM 4747 N N . PRO B 1 176 ? 0.746 28.125 1.272 1 98.06 176 PRO B N 1
ATOM 4748 C CA . PRO B 1 176 ? 1.854 27.188 1.098 1 98.06 176 PRO B CA 1
ATOM 4749 C C . PRO B 1 176 ? 1.383 25.781 0.733 1 98.06 176 PRO B C 1
ATOM 4751 O O . PRO B 1 176 ? 2.172 24.969 0.249 1 98.06 176 PRO B O 1
ATOM 4754 N N . TYR B 1 177 ? 0.123 25.469 0.935 1 98.5 177 TYR B N 1
ATOM 4755 C CA . TYR B 1 177 ? -0.399 24.141 0.645 1 98.5 177 TYR B CA 1
ATOM 4756 C C . TYR B 1 177 ? -0.768 24.016 -0.828 1 98.5 177 TYR B C 1
ATOM 4758 O O . TYR B 1 177 ? -1.035 22.906 -1.311 1 98.5 177 TYR B O 1
ATOM 4766 N N . ALA B 1 178 ? -0.694 25.031 -1.597 1 98.38 178 ALA B N 1
ATOM 4767 C CA . ALA B 1 178 ? -1.289 25.078 -2.93 1 98.38 178 ALA B CA 1
ATOM 4768 C C . ALA B 1 178 ? -0.46 24.281 -3.932 1 98.38 178 ALA B C 1
ATOM 4770 O O . ALA B 1 178 ? -1.012 23.594 -4.797 1 98.38 178 ALA B O 1
ATOM 4771 N N . HIS B 1 179 ? 0.854 24.406 -3.82 1 97.38 179 HIS B N 1
ATOM 4772 C CA . HIS B 1 179 ? 1.709 23.828 -4.848 1 97.38 179 HIS B CA 1
ATOM 4773 C C . HIS B 1 179 ? 1.92 22.328 -4.605 1 97.38 179 HIS B C 1
ATOM 4775 O O . HIS B 1 179 ? 1.779 21.859 -3.477 1 97.38 179 HIS B O 1
ATOM 4781 N N . PRO B 1 180 ? 2.266 21.531 -5.688 1 97.5 180 PRO B N 1
ATOM 4782 C CA . PRO B 1 180 ? 2.535 20.109 -5.5 1 97.5 180 PRO B CA 1
ATOM 4783 C C . PRO B 1 180 ? 3.729 19.844 -4.582 1 97.5 180 PRO B C 1
ATOM 4785 O O . PRO B 1 180 ? 4.723 20.578 -4.637 1 97.5 180 PRO B O 1
ATOM 4788 N N . VAL B 1 181 ? 3.65 18.797 -3.791 1 97.81 181 VAL B N 1
ATOM 4789 C CA . VAL B 1 181 ? 4.688 18.406 -2.84 1 97.81 181 VAL B CA 1
ATOM 4790 C C . VAL B 1 181 ? 6.012 18.219 -3.574 1 97.81 181 VAL B C 1
ATOM 4792 O O . VAL B 1 181 ? 7.074 18.594 -3.066 1 97.81 181 VAL B O 1
ATOM 4795 N N . HIS B 1 182 ? 5.941 17.719 -4.816 1 97.12 182 HIS B N 1
ATOM 4796 C CA . HIS B 1 182 ? 7.145 17.391 -5.574 1 97.12 182 HIS B CA 1
ATOM 4797 C C . HIS B 1 182 ? 7.535 18.531 -6.508 1 97.12 182 HIS B C 1
ATOM 4799 O O . HIS B 1 182 ? 8.469 18.391 -7.301 1 97.12 182 HIS B O 1
ATOM 4805 N N . GLY B 1 183 ? 6.84 19.625 -6.488 1 97.25 183 GLY B N 1
ATOM 4806 C CA . GLY B 1 183 ? 7.164 20.797 -7.289 1 97.25 183 GLY B CA 1
ATOM 4807 C C . GLY B 1 183 ? 6.648 20.703 -8.711 1 97.25 183 GLY B C 1
ATOM 4808 O O . GLY B 1 183 ? 5.809 19.859 -9.023 1 97.25 183 GLY B O 1
ATOM 4809 N N . THR B 1 184 ? 7.016 21.703 -9.492 1 96 184 THR B N 1
ATOM 4810 C CA . THR B 1 184 ? 6.715 21.797 -10.922 1 96 184 THR B CA 1
ATOM 4811 C C . THR B 1 184 ? 7.996 21.734 -11.75 1 96 184 THR B C 1
ATOM 4813 O O . THR B 1 184 ? 9.094 21.891 -11.211 1 96 184 THR B O 1
ATOM 4816 N N . VAL B 1 185 ? 7.801 21.5 -13.031 1 94.75 185 VAL B N 1
ATOM 4817 C CA . VAL B 1 185 ? 8.961 21.453 -13.914 1 94.75 185 VAL B CA 1
ATOM 4818 C C . VAL B 1 185 ? 9.711 22.781 -13.836 1 94.75 185 VAL B C 1
ATOM 4820 O O . VAL B 1 185 ? 10.938 22.797 -13.703 1 94.75 185 VAL B O 1
ATOM 4823 N N . GLU B 1 186 ? 9.023 23.844 -13.805 1 96.62 186 GLU B N 1
ATOM 4824 C CA . GLU B 1 186 ? 9.617 25.172 -13.758 1 96.62 186 GLU B CA 1
ATOM 4825 C C . GLU B 1 186 ? 10.359 25.406 -12.445 1 96.62 186 GLU B C 1
ATOM 4827 O O . GLU B 1 186 ? 11.508 25.859 -12.445 1 96.62 186 GLU B O 1
ATOM 4832 N N . SER B 1 187 ? 9.703 25.109 -11.352 1 97.81 187 SER B N 1
ATOM 4833 C CA . SER B 1 187 ? 10.312 25.375 -10.055 1 97.81 187 SER B CA 1
ATOM 4834 C C . SER B 1 187 ? 11.531 24.484 -9.828 1 97.81 187 SER B C 1
ATOM 4836 O O . SER B 1 187 ? 12.523 24.922 -9.25 1 97.81 187 SER B O 1
ATOM 4838 N N . LEU B 1 188 ? 11.438 23.234 -10.219 1 97.62 188 LEU B N 1
ATOM 4839 C CA . LEU B 1 188 ? 12.547 22.297 -10.039 1 97.62 188 LEU B CA 1
ATOM 4840 C C . LEU B 1 188 ? 13.773 22.766 -10.82 1 97.62 188 LEU B C 1
ATOM 4842 O O . LEU B 1 188 ? 14.898 22.672 -10.336 1 97.62 188 LEU B O 1
ATOM 4846 N N . ASN B 1 189 ? 13.539 23.234 -12.039 1 97 189 ASN B N 1
ATOM 4847 C CA . ASN B 1 189 ? 14.648 23.703 -12.859 1 97 189 ASN B CA 1
ATOM 4848 C C . ASN B 1 189 ? 15.336 24.906 -12.234 1 97 189 ASN B C 1
ATOM 4850 O O . ASN B 1 189 ? 16.531 25.141 -12.445 1 97 189 ASN B O 1
ATOM 4854 N N . ALA B 1 190 ? 14.664 25.594 -11.367 1 97.81 190 ALA B N 1
ATOM 4855 C CA . ALA B 1 190 ? 15.195 26.812 -10.742 1 97.81 190 ALA B CA 1
ATOM 4856 C C . ALA B 1 190 ? 15.969 26.484 -9.477 1 97.81 190 ALA B C 1
ATOM 4858 O O . ALA B 1 190 ? 16.719 27.328 -8.969 1 97.81 190 ALA B O 1
ATOM 4859 N N . ILE B 1 191 ? 15.82 25.297 -8.93 1 98.44 191 ILE B N 1
ATOM 4860 C CA . ILE B 1 191 ? 16.484 24.938 -7.68 1 98.44 191 ILE B CA 1
ATOM 4861 C C . ILE B 1 191 ? 17.953 24.641 -7.945 1 98.44 191 ILE B C 1
ATOM 4863 O O . ILE B 1 191 ? 18.281 23.891 -8.867 1 98.44 191 ILE B O 1
ATOM 4867 N N . LYS B 1 192 ? 18.812 25.188 -7.117 1 97.81 192 LYS B N 1
ATOM 4868 C CA . LYS B 1 192 ? 20.25 24.922 -7.141 1 97.81 192 LYS B CA 1
ATOM 4869 C C . LYS B 1 192 ? 20.688 24.219 -5.863 1 97.81 192 LYS B C 1
ATOM 4871 O O . LYS B 1 192 ? 19.938 24.125 -4.898 1 97.81 192 LYS B O 1
ATOM 4876 N N . GLU B 1 193 ? 21.875 23.75 -5.887 1 97.31 193 GLU B N 1
ATOM 4877 C CA . GLU B 1 193 ? 22.422 22.953 -4.789 1 97.31 193 GLU B CA 1
ATOM 4878 C C . GLU B 1 193 ? 22.406 23.75 -3.48 1 97.31 193 GLU B C 1
ATOM 4880 O O . GLU B 1 193 ? 22.109 23.188 -2.42 1 97.31 193 GLU B O 1
ATOM 4885 N N . ASN B 1 194 ? 22.703 24.969 -3.576 1 97.88 194 ASN B N 1
ATOM 4886 C CA . ASN B 1 194 ? 22.797 25.781 -2.369 1 97.88 194 ASN B CA 1
ATOM 4887 C C . ASN B 1 194 ? 21.453 25.891 -1.658 1 97.88 194 ASN B C 1
ATOM 4889 O O . ASN B 1 194 ? 21.391 25.969 -0.429 1 97.88 194 ASN B O 1
ATOM 4893 N N . GLN B 1 195 ? 20.359 25.953 -2.393 1 98.38 195 GLN B N 1
ATOM 4894 C CA . GLN B 1 195 ? 19.047 26.016 -1.768 1 98.38 195 GLN B CA 1
ATOM 4895 C C . GLN B 1 195 ? 18.75 24.75 -0.959 1 98.38 195 GLN B C 1
ATOM 4897 O O . GLN B 1 195 ? 18.094 24.812 0.08 1 98.38 195 GLN B O 1
ATOM 4902 N N . VAL B 1 196 ? 19.219 23.594 -1.451 1 98.62 196 VAL B N 1
ATOM 4903 C CA . VAL B 1 196 ? 19.047 22.328 -0.75 1 98.62 196 VAL B CA 1
ATOM 4904 C C . VAL B 1 196 ? 19.797 22.359 0.577 1 98.62 196 VAL B C 1
ATOM 4906 O O . VAL B 1 196 ? 19.25 22 1.62 1 98.62 196 VAL B O 1
ATOM 4909 N N . ILE B 1 197 ? 21 22.797 0.507 1 98.38 197 ILE B N 1
ATOM 4910 C CA . ILE B 1 197 ? 21.859 22.859 1.688 1 98.38 197 ILE B CA 1
ATOM 4911 C C . ILE B 1 197 ? 21.266 23.828 2.709 1 98.38 197 ILE B C 1
ATOM 4913 O O . ILE B 1 197 ? 21.188 23.516 3.902 1 98.38 197 ILE B O 1
ATOM 4917 N N . ASP B 1 198 ? 20.844 24.984 2.211 1 98.44 198 ASP B N 1
ATOM 4918 C CA . ASP B 1 198 ? 20.25 26 3.088 1 98.44 198 ASP B CA 1
ATOM 4919 C C . ASP B 1 198 ? 18.969 25.484 3.738 1 98.44 198 ASP B C 1
ATOM 4921 O O . ASP B 1 198 ? 18.719 25.75 4.91 1 98.44 198 ASP B O 1
ATOM 4925 N N . PHE B 1 199 ? 18.156 24.812 2.98 1 98.75 199 PHE B N 1
ATOM 4926 C CA . PHE B 1 199 ? 16.922 24.219 3.496 1 98.75 199 PHE B CA 1
ATOM 4927 C C . PHE B 1 199 ? 17.219 23.234 4.617 1 98.75 199 PHE B C 1
ATOM 4929 O O . PHE B 1 199 ? 16.578 23.266 5.672 1 98.75 199 PHE B O 1
ATOM 4936 N N . TYR B 1 200 ? 18.156 22.359 4.391 1 98.75 200 TYR B N 1
ATOM 4937 C CA . TYR B 1 200 ? 18.578 21.391 5.391 1 98.75 200 TYR B CA 1
ATOM 4938 C C . TYR B 1 200 ? 19.047 22.078 6.664 1 98.75 200 TYR B C 1
ATOM 4940 O O . TYR B 1 200 ? 18.578 21.734 7.762 1 98.75 200 TYR B O 1
ATOM 4948 N N . LYS B 1 201 ? 19.875 23.016 6.551 1 98.44 201 LYS B N 1
ATOM 4949 C CA . LYS B 1 201 ? 20.453 23.719 7.703 1 98.44 201 LYS B CA 1
ATOM 4950 C C . LYS B 1 201 ? 19.359 24.406 8.516 1 98.44 201 LYS B C 1
ATOM 4952 O O . LYS B 1 201 ? 19.453 24.5 9.742 1 98.44 201 LYS B O 1
ATOM 4957 N N . LYS B 1 202 ? 18.391 24.812 7.832 1 98.5 202 LYS B N 1
ATOM 4958 C CA . LYS B 1 202 ? 17.359 25.594 8.484 1 98.5 202 LYS B CA 1
ATOM 4959 C C . LYS B 1 202 ? 16.359 24.703 9.219 1 98.5 202 LYS B C 1
ATOM 4961 O O . LYS B 1 202 ? 15.938 25.031 10.328 1 98.5 202 LYS B O 1
ATOM 4966 N N . TYR B 1 203 ? 16.016 23.562 8.617 1 98.81 203 TYR B N 1
ATOM 4967 C CA . TYR B 1 203 ? 14.82 22.875 9.125 1 98.81 203 TYR B CA 1
ATOM 4968 C C . TYR B 1 203 ? 15.188 21.547 9.758 1 98.81 203 TYR B C 1
ATOM 4970 O O . TYR B 1 203 ? 14.406 20.984 10.531 1 98.81 203 TYR B O 1
ATOM 4978 N N . PHE B 1 204 ? 16.281 20.922 9.367 1 98.69 204 PHE B N 1
ATOM 4979 C CA . PHE B 1 204 ? 16.703 19.672 9.977 1 98.69 204 PHE B CA 1
ATOM 4980 C C . PHE B 1 204 ? 17.578 19.922 11.195 1 98.69 204 PHE B C 1
ATOM 4982 O O . PHE B 1 204 ? 18.766 19.609 11.18 1 98.69 204 PHE B O 1
ATOM 4989 N N . VAL B 1 205 ? 16.953 20.453 12.242 1 98.75 205 VAL B N 1
ATOM 4990 C CA . VAL B 1 205 ? 17.625 20.859 13.477 1 98.75 205 VAL B CA 1
ATOM 4991 C C . VAL B 1 205 ? 16.906 20.266 14.68 1 98.75 205 VAL B C 1
ATOM 4993 O O . VAL B 1 205 ? 15.734 19.891 14.586 1 98.75 205 VAL B O 1
ATOM 4996 N N . ALA B 1 206 ? 17.562 20.188 15.773 1 98.69 206 ALA B N 1
ATOM 4997 C CA . ALA B 1 206 ? 17.094 19.453 16.953 1 98.69 206 ALA B CA 1
ATOM 4998 C C . ALA B 1 206 ? 15.781 20.031 17.469 1 98.69 206 ALA B C 1
ATOM 5000 O O . ALA B 1 206 ? 14.812 19.281 17.672 1 98.69 206 ALA B O 1
ATOM 5001 N N . LYS B 1 207 ? 15.656 21.297 17.609 1 98.5 207 LYS B N 1
ATOM 5002 C CA . LYS B 1 207 ? 14.484 21.906 18.219 1 98.5 207 LYS B CA 1
ATOM 5003 C C . LYS B 1 207 ? 13.266 21.812 17.297 1 98.5 207 LYS B C 1
ATOM 5005 O O . LYS B 1 207 ? 12.141 22.094 17.719 1 98.5 207 LYS B O 1
ATOM 5010 N N . ASN B 1 208 ? 13.508 21.422 16.047 1 98.69 208 ASN B N 1
ATOM 5011 C CA . ASN B 1 208 ? 12.422 21.188 15.086 1 98.69 208 ASN B CA 1
ATOM 5012 C C . ASN B 1 208 ? 12.156 19.703 14.883 1 98.69 208 ASN B C 1
ATOM 5014 O O . ASN B 1 208 ? 11.422 19.328 13.969 1 98.69 208 ASN B O 1
ATOM 5018 N N . GLY B 1 209 ? 12.812 18.859 15.656 1 98.62 209 GLY B N 1
ATOM 5019 C CA . GLY B 1 209 ? 12.75 17.422 15.453 1 98.62 209 GLY B CA 1
ATOM 5020 C C . GLY B 1 209 ? 11.883 16.719 16.484 1 98.62 209 GLY B C 1
ATOM 5021 O O . GLY B 1 209 ? 11.82 17.125 17.641 1 98.62 209 GLY B O 1
ATOM 5022 N N . ILE B 1 210 ? 11.234 15.672 16.016 1 98.81 210 ILE B N 1
ATOM 5023 C CA . ILE B 1 210 ? 10.492 14.734 16.859 1 98.81 210 ILE B CA 1
ATOM 5024 C C . ILE B 1 210 ? 10.953 13.305 16.562 1 98.81 210 ILE B C 1
ATOM 5026 O O . ILE B 1 210 ? 10.875 12.844 15.43 1 98.81 210 ILE B O 1
ATOM 5030 N N . LEU B 1 211 ? 11.383 12.648 17.594 1 98.88 211 LEU B N 1
ATOM 5031 C CA . LEU B 1 211 ? 11.867 11.281 17.484 1 98.88 211 LEU B CA 1
ATOM 5032 C C . LEU B 1 211 ? 10.914 10.305 18.156 1 98.88 211 LEU B C 1
ATOM 5034 O O . LEU B 1 211 ? 10.633 10.43 19.344 1 98.88 211 LEU B O 1
ATOM 5038 N N . VAL B 1 212 ? 10.414 9.375 17.359 1 98.75 212 VAL B N 1
ATOM 5039 C CA . VAL B 1 212 ? 9.547 8.336 17.891 1 98.75 212 VAL B CA 1
ATOM 5040 C C . VAL B 1 212 ? 10.219 6.973 17.734 1 98.75 212 VAL B C 1
ATOM 5042 O O . VAL B 1 212 ? 10.727 6.637 16.672 1 98.75 212 VAL B O 1
ATOM 5045 N N . MET B 1 213 ? 10.242 6.199 18.812 1 98.56 213 MET B N 1
ATOM 5046 C CA . MET B 1 213 ? 10.773 4.84 18.812 1 98.56 213 MET B CA 1
ATOM 5047 C C . MET B 1 213 ? 9.758 3.859 19.375 1 98.56 213 MET B C 1
ATOM 5049 O O . MET B 1 213 ? 9.172 4.109 20.438 1 98.56 213 MET B O 1
ATOM 5053 N N . VAL B 1 214 ? 9.523 2.807 18.656 1 95.94 214 VAL B N 1
ATOM 5054 C CA . VAL B 1 214 ? 8.617 1.743 19.078 1 95.94 214 VAL B CA 1
ATOM 5055 C C . VAL B 1 214 ? 9.281 0.384 18.875 1 95.94 214 VAL B C 1
ATOM 5057 O O . VAL B 1 214 ? 9.617 0.022 17.734 1 95.94 214 VAL B O 1
ATOM 5060 N N . GLY B 1 215 ? 9.43 -0.333 19.984 1 94.25 215 GLY B N 1
ATOM 5061 C CA . GLY B 1 215 ? 9.953 -1.669 19.75 1 94.25 215 GLY B CA 1
ATOM 5062 C C . GLY B 1 215 ? 10.672 -2.252 20.938 1 94.25 215 GLY B C 1
ATOM 5063 O O . GLY B 1 215 ? 10.406 -1.867 22.078 1 94.25 215 GLY B O 1
ATOM 5064 N N . ALA B 1 216 ? 11.578 -3.234 20.719 1 93.19 216 ALA B N 1
ATOM 5065 C CA . ALA B 1 216 ? 12.07 -4.168 21.734 1 93.19 216 ALA B CA 1
ATOM 5066 C C . ALA B 1 216 ? 13.406 -3.709 22.297 1 93.19 216 ALA B C 1
ATOM 5068 O O . ALA B 1 216 ? 14.391 -4.453 22.266 1 93.19 216 ALA B O 1
ATOM 5069 N N . ILE B 1 217 ? 13.383 -2.576 22.922 1 97 217 ILE B N 1
ATOM 5070 C CA . ILE B 1 217 ? 14.5 -2.076 23.719 1 97 217 ILE B CA 1
ATOM 5071 C C . ILE B 1 217 ? 13.984 -1.552 25.062 1 97 217 ILE B C 1
ATOM 5073 O O . ILE B 1 217 ? 12.781 -1.35 25.234 1 97 217 ILE B O 1
ATOM 5077 N N . ASP B 1 218 ? 14.844 -1.442 26 1 96.56 218 ASP B N 1
ATOM 5078 C CA . ASP B 1 218 ? 14.398 -0.929 27.297 1 96.56 218 ASP B CA 1
ATOM 5079 C C . ASP B 1 218 ? 14.562 0.587 27.375 1 96.56 218 ASP B C 1
ATOM 5081 O O . ASP B 1 218 ? 15.062 1.21 26.438 1 96.56 218 ASP B O 1
ATOM 5085 N N . SER B 1 219 ? 14.117 1.171 28.453 1 97.69 219 SER B N 1
ATOM 5086 C CA . SER B 1 219 ? 14.102 2.619 28.625 1 97.69 219 SER B CA 1
ATOM 5087 C C . SER B 1 219 ? 15.508 3.197 28.594 1 97.69 219 SER B C 1
ATOM 5089 O O . SER B 1 219 ? 15.75 4.227 27.953 1 97.69 219 SER B O 1
ATOM 5091 N N . SER B 1 220 ? 16.391 2.564 29.219 1 98.12 220 SER B N 1
ATOM 5092 C CA . SER B 1 220 ? 17.766 3.053 29.266 1 98.12 220 SER B CA 1
ATOM 5093 C C . SER B 1 220 ? 18.375 3.094 27.859 1 98.12 220 SER B C 1
ATOM 5095 O O . SER B 1 220 ? 19 4.086 27.469 1 98.12 220 SER B O 1
ATOM 5097 N N . GLN B 1 221 ? 18.156 2.061 27.125 1 97.94 221 GLN B N 1
ATOM 5098 C CA . GLN B 1 221 ? 18.641 1.995 25.75 1 97.94 221 GLN B CA 1
ATOM 5099 C C . GLN B 1 221 ? 17.984 3.066 24.875 1 97.94 221 GLN B C 1
ATOM 5101 O O . GLN B 1 221 ? 18.625 3.652 24.016 1 97.94 221 GLN B O 1
ATOM 5106 N N . ALA B 1 222 ? 16.734 3.24 25.125 1 98.5 222 ALA B N 1
ATOM 5107 C CA . ALA B 1 222 ? 16.016 4.246 24.359 1 98.5 222 ALA B CA 1
ATOM 5108 C C . ALA B 1 222 ? 16.594 5.637 24.578 1 98.5 222 ALA B C 1
ATOM 5110 O O . ALA B 1 222 ? 16.781 6.398 23.625 1 98.5 222 ALA B O 1
ATOM 5111 N N . HIS B 1 223 ? 16.906 5.969 25.812 1 98.44 223 HIS B N 1
ATOM 5112 C CA . HIS B 1 223 ? 17.484 7.27 26.125 1 98.44 223 HIS B CA 1
ATOM 5113 C C . HIS B 1 223 ? 18.844 7.43 25.469 1 98.44 223 HIS B C 1
ATOM 5115 O O . HIS B 1 223 ? 19.156 8.477 24.891 1 98.44 223 HIS B O 1
ATOM 5121 N N . GLN B 1 224 ? 19.641 6.438 25.547 1 98.31 224 GLN B N 1
ATOM 5122 C CA . GLN B 1 224 ? 20.969 6.465 24.938 1 98.31 224 GLN B CA 1
ATOM 5123 C C . GLN B 1 224 ? 20.875 6.609 23.422 1 98.31 224 GLN B C 1
ATOM 5125 O O . GLN B 1 224 ? 21.609 7.398 22.828 1 98.31 224 GLN B O 1
ATOM 5130 N N . LEU B 1 225 ? 20 5.84 22.844 1 98.56 225 LEU B N 1
ATOM 5131 C CA . LEU B 1 225 ? 19.844 5.84 21.406 1 98.56 225 LEU B CA 1
ATOM 5132 C C . LEU B 1 225 ? 19.359 7.199 20.906 1 98.56 225 LEU B C 1
ATOM 5134 O O . LEU B 1 225 ? 19.812 7.68 19.859 1 98.56 225 LEU B O 1
ATOM 5138 N N . ALA B 1 226 ? 18.438 7.797 21.609 1 98.75 226 ALA B N 1
ATOM 5139 C CA . ALA B 1 226 ? 17.938 9.109 21.234 1 98.75 226 ALA B CA 1
ATOM 5140 C C . ALA B 1 226 ? 19.047 10.141 21.172 1 98.75 226 ALA B C 1
ATOM 5142 O O . ALA B 1 226 ? 19.125 10.93 20.234 1 98.75 226 ALA B O 1
ATOM 5143 N N . GLU B 1 227 ? 19.906 10.094 22.172 1 98.44 227 GLU B N 1
ATOM 5144 C CA . GLU B 1 227 ? 21.062 11.008 22.188 1 98.44 227 GLU B CA 1
ATOM 5145 C C . GLU B 1 227 ? 22.016 10.703 21.047 1 98.44 227 GLU B C 1
ATOM 5147 O O . GLU B 1 227 ? 22.453 11.617 20.328 1 98.44 227 GLU B O 1
ATOM 5152 N N . GLN B 1 228 ? 22.281 9.477 20.844 1 97.81 228 GLN B N 1
ATOM 5153 C CA . GLN B 1 228 ? 23.219 9.062 19.812 1 97.81 228 GLN B CA 1
ATOM 5154 C C . GLN B 1 228 ? 22.734 9.461 18.422 1 97.81 228 GLN B C 1
ATOM 5156 O O . GLN B 1 228 ? 23.531 9.906 17.594 1 97.81 228 GLN B O 1
ATOM 5161 N N . LEU B 1 229 ? 21.469 9.312 18.125 1 98.38 229 LEU B N 1
ATOM 5162 C CA . LEU B 1 229 ? 20.891 9.547 16.812 1 98.38 229 LEU B CA 1
ATOM 5163 C C . LEU B 1 229 ? 20.922 11.039 16.469 1 98.38 229 LEU B C 1
ATOM 5165 O O . LEU B 1 229 ? 21.031 11.406 15.297 1 98.38 229 LEU B O 1
ATOM 5169 N N . THR B 1 230 ? 20.859 11.906 17.516 1 98.19 230 THR B N 1
ATOM 5170 C CA . THR B 1 230 ? 20.531 13.297 17.203 1 98.19 230 THR B CA 1
ATOM 5171 C C . THR B 1 230 ? 21.625 14.234 17.734 1 98.19 230 THR B C 1
ATOM 5173 O O . THR B 1 230 ? 21.547 15.445 17.531 1 98.19 230 THR B O 1
ATOM 5176 N N . GLN B 1 231 ? 22.641 13.719 18.359 1 96.69 231 GLN B N 1
ATOM 5177 C CA . GLN B 1 231 ? 23.609 14.523 19.062 1 96.69 231 GLN B CA 1
ATOM 5178 C C . GLN B 1 231 ? 24.328 15.484 18.125 1 96.69 231 GLN B C 1
ATOM 5180 O O . GLN B 1 231 ? 24.75 16.562 18.516 1 96.69 231 GLN B O 1
ATOM 5185 N N . ASP B 1 232 ? 24.453 15.141 16.844 1 97.62 232 ASP B N 1
ATOM 5186 C CA . ASP B 1 232 ? 25.219 15.969 15.922 1 97.62 232 ASP B CA 1
ATOM 5187 C C . ASP B 1 232 ? 24.312 16.984 15.219 1 97.62 232 ASP B C 1
ATOM 5189 O O . ASP B 1 232 ? 24.797 17.828 14.453 1 97.62 232 ASP B O 1
ATOM 5193 N N . LEU B 1 233 ? 23.047 16.953 15.492 1 97.94 233 LEU B N 1
ATOM 5194 C CA . LEU B 1 233 ? 22.156 17.969 14.953 1 97.94 233 LEU B CA 1
ATOM 5195 C C . LEU B 1 233 ? 22.344 19.312 15.672 1 97.94 233 LEU B C 1
ATOM 5197 O O . LEU B 1 233 ? 22.406 19.344 16.906 1 97.94 233 LEU B O 1
ATOM 5201 N N . PRO B 1 234 ? 22.484 20.344 14.898 1 97.81 234 PRO B N 1
ATOM 5202 C CA . PRO B 1 234 ? 22.438 21.641 15.578 1 97.81 234 PRO B CA 1
ATOM 5203 C C . PRO B 1 234 ? 21.125 21.891 16.312 1 97.81 234 PRO B C 1
ATOM 5205 O O . PRO B 1 234 ? 20.078 21.406 15.859 1 97.81 234 PRO B O 1
ATOM 5208 N N . ALA B 1 235 ? 21.156 22.625 17.406 1 97.69 235 ALA B N 1
ATOM 5209 C CA . ALA B 1 235 ? 19.938 22.891 18.172 1 97.69 235 ALA B CA 1
ATOM 5210 C C . ALA B 1 235 ? 18.891 23.562 17.281 1 97.69 235 ALA B C 1
ATOM 5212 O O . ALA B 1 235 ? 17.75 23.109 17.219 1 97.69 235 ALA B O 1
ATOM 5213 N N . GLY B 1 236 ? 19.391 24.578 16.578 1 97.88 236 GLY B N 1
ATOM 5214 C CA . GLY B 1 236 ? 18.516 25.297 15.664 1 97.88 236 GLY B CA 1
ATOM 5215 C C . GLY B 1 236 ? 17.25 25.828 16.328 1 97.88 236 GLY B C 1
ATOM 5216 O O . GLY B 1 236 ? 17.234 26.062 17.547 1 97.88 236 GLY B O 1
ATOM 5217 N N . GLU B 1 237 ? 16.25 26.219 15.531 1 97.88 237 GLU B N 1
ATOM 5218 C CA . GLU B 1 237 ? 14.977 26.75 15.992 1 97.88 237 GLU B CA 1
ATOM 5219 C C . GLU B 1 237 ? 13.805 25.984 15.391 1 97.88 237 GLU B C 1
ATOM 5221 O O . GLU B 1 237 ? 13.93 25.391 14.32 1 97.88 237 GLU B O 1
ATOM 5226 N N . PRO B 1 238 ? 12.703 26.016 16.141 1 97.69 238 PRO B N 1
ATOM 5227 C CA . PRO B 1 238 ? 11.516 25.422 15.523 1 97.69 238 PRO B CA 1
ATOM 5228 C C . PRO B 1 238 ? 11.102 26.141 14.242 1 97.69 238 PRO B C 1
ATOM 5230 O O . PRO B 1 238 ? 11.352 27.344 14.086 1 97.69 238 PRO B O 1
ATOM 5233 N N . ALA B 1 239 ? 10.484 25.422 13.344 1 98.12 239 ALA B N 1
ATOM 5234 C CA . ALA B 1 239 ? 9.984 26.016 12.102 1 98.12 239 ALA B CA 1
ATOM 5235 C C . ALA B 1 239 ? 8.875 27.031 12.383 1 98.12 239 ALA B C 1
ATOM 5237 O O . ALA B 1 239 ? 8.164 26.922 13.383 1 98.12 239 ALA B O 1
ATOM 5238 N N . PRO B 1 240 ? 8.75 28 11.5 1 97.31 240 PRO B N 1
ATOM 5239 C CA . PRO B 1 240 ? 7.613 28.922 11.641 1 97.31 240 PRO B CA 1
ATOM 5240 C C . PRO B 1 240 ? 6.266 28.219 11.477 1 97.31 240 PRO B C 1
ATOM 5242 O O . PRO B 1 240 ? 6.191 27.156 10.836 1 97.31 240 PRO B O 1
ATOM 5245 N N . THR B 1 241 ? 5.293 28.844 12.008 1 96.31 241 THR B N 1
ATOM 5246 C CA . THR B 1 241 ? 3.951 28.281 11.891 1 96.31 241 THR B CA 1
ATOM 5247 C C . THR B 1 241 ? 3.416 28.438 10.469 1 96.31 241 THR B C 1
ATOM 5249 O O . THR B 1 241 ? 3.711 29.438 9.797 1 96.31 241 THR B O 1
ATOM 5252 N N . ILE B 1 242 ? 2.695 27.5 10.008 1 97.69 242 ILE B N 1
ATOM 5253 C CA . ILE B 1 242 ? 1.966 27.609 8.75 1 97.69 242 ILE B CA 1
ATOM 5254 C C . ILE B 1 242 ? 0.663 28.375 8.969 1 97.69 242 ILE B C 1
ATOM 5256 O O . ILE B 1 242 ? -0.131 28.016 9.844 1 97.69 242 ILE B O 1
ATOM 5260 N N . PRO B 1 243 ? 0.418 29.359 8.188 1 97.19 243 PRO B N 1
ATOM 5261 C CA . PRO B 1 243 ? -0.814 30.125 8.383 1 97.19 243 PRO B CA 1
ATOM 5262 C C . PRO B 1 243 ? -2.07 29.312 8.086 1 97.19 243 PRO B C 1
ATOM 5264 O O . PRO B 1 243 ? -2.035 28.391 7.266 1 97.19 243 PRO B O 1
ATOM 5267 N N . LYS B 1 244 ? -3.121 29.703 8.703 1 97.38 244 LYS B N 1
ATOM 5268 C CA . LYS B 1 244 ? -4.398 29.078 8.398 1 97.38 244 LYS B CA 1
ATOM 5269 C C . LYS B 1 244 ? -4.91 29.484 7.027 1 97.38 244 LYS B C 1
ATOM 5271 O O . LYS B 1 244 ? -4.816 30.656 6.656 1 97.38 244 LYS B O 1
ATOM 5276 N N . ALA B 1 245 ? -5.414 28.562 6.305 1 97.88 245 ALA B N 1
ATOM 5277 C CA . ALA B 1 245 ? -5.949 28.844 4.977 1 97.88 245 ALA B CA 1
ATOM 5278 C C . ALA B 1 245 ? -7.32 29.516 5.066 1 97.88 245 ALA B C 1
ATOM 5280 O O . ALA B 1 245 ? -8.078 29.25 6 1 97.88 245 ALA B O 1
ATOM 5281 N N . SER B 1 246 ? -7.641 30.281 4.047 1 96.12 246 SER B N 1
ATOM 5282 C CA . SER B 1 246 ? -8.938 30.938 3.967 1 96.12 246 SER B CA 1
ATOM 5283 C C . SER B 1 246 ? -9.891 30.203 3.039 1 96.12 246 SER B C 1
ATOM 5285 O O . SER B 1 246 ? -9.477 29.688 1.998 1 96.12 246 SER B O 1
ATOM 5287 N N . GLN B 1 247 ? -11.109 30.234 3.395 1 95.81 247 GLN B N 1
ATOM 5288 C CA . GLN B 1 247 ? -12.133 29.641 2.535 1 95.81 247 GLN B CA 1
ATOM 5289 C C . GLN B 1 247 ? -12.273 30.422 1.229 1 95.81 247 GLN B C 1
ATOM 5291 O O . GLN B 1 247 ? -12.023 31.625 1.19 1 95.81 247 GLN B O 1
ATOM 5296 N N . LEU B 1 248 ? -12.711 29.672 0.245 1 95.69 248 LEU B N 1
ATOM 5297 C CA . LEU B 1 248 ? -13.055 30.375 -0.99 1 95.69 248 LEU B CA 1
ATOM 5298 C C . LEU B 1 248 ? -14.234 31.312 -0.77 1 95.69 248 LEU B C 1
ATOM 5300 O O . LEU B 1 248 ? -15.133 31.016 0.019 1 95.69 248 LEU B O 1
ATOM 5304 N N . ALA B 1 249 ? -14.203 32.406 -1.514 1 93.75 249 ALA B N 1
ATOM 5305 C CA . ALA B 1 249 ? -15.289 33.375 -1.396 1 93.75 249 ALA B CA 1
ATOM 5306 C C . ALA B 1 249 ? -16.578 32.844 -2.002 1 93.75 249 ALA B C 1
ATOM 5308 O O . ALA B 1 249 ? -17.672 33.094 -1.491 1 93.75 249 ALA B O 1
ATOM 5309 N N . ASP B 1 250 ? -16.438 32.125 -3.086 1 95.19 250 ASP B N 1
ATOM 5310 C CA . ASP B 1 250 ? -17.562 31.531 -3.797 1 95.19 250 ASP B CA 1
ATOM 5311 C C . ASP B 1 250 ? -17.219 30.141 -4.324 1 95.19 250 ASP B C 1
ATOM 5313 O O . ASP B 1 250 ? -16.047 29.75 -4.309 1 95.19 250 ASP B O 1
ATOM 5317 N N . ALA B 1 251 ? -18.328 29.531 -4.68 1 96.81 251 ALA B N 1
ATOM 5318 C CA . ALA B 1 251 ? -18.109 28.25 -5.352 1 96.81 251 ALA B CA 1
ATOM 5319 C C . ALA B 1 251 ? -17.266 28.438 -6.617 1 96.81 251 ALA B C 1
ATOM 5321 O O . ALA B 1 251 ? -17.391 29.469 -7.297 1 96.81 251 ALA B O 1
ATOM 5322 N N . GLU B 1 252 ? -16.422 27.5 -6.879 1 97.5 252 GLU B N 1
ATOM 5323 C CA . GLU B 1 252 ? -15.586 27.531 -8.078 1 97.5 252 GLU B CA 1
ATOM 5324 C C . GLU B 1 252 ? -15.633 26.188 -8.805 1 97.5 252 GLU B C 1
ATOM 5326 O O . GLU B 1 252 ? -15.82 25.141 -8.18 1 97.5 252 GLU B O 1
ATOM 5331 N N . LYS B 1 253 ? -15.539 26.234 -10.109 1 97.44 253 LYS B N 1
ATOM 5332 C CA . LYS B 1 253 ? -15.516 25.047 -10.945 1 97.44 253 LYS B CA 1
ATOM 5333 C C . LYS B 1 253 ? -14.344 25.078 -11.93 1 97.44 253 LYS B C 1
ATOM 5335 O O . LYS B 1 253 ? -14.117 26.094 -12.594 1 97.44 253 LYS B O 1
ATOM 5340 N N . ILE B 1 254 ? -13.586 24 -11.914 1 97.62 254 ILE B N 1
ATOM 5341 C CA . ILE B 1 254 ? -12.492 23.812 -12.867 1 97.62 254 ILE B CA 1
ATOM 5342 C C . ILE B 1 254 ? -12.703 22.531 -13.656 1 97.62 254 ILE B C 1
ATOM 5344 O O . ILE B 1 254 ? -12.836 21.453 -13.07 1 97.62 254 ILE B O 1
ATOM 5348 N N . ASN B 1 255 ? -12.758 22.609 -14.938 1 97.12 255 ASN B N 1
ATOM 5349 C CA . ASN B 1 255 ? -12.828 21.453 -15.828 1 97.12 255 ASN B CA 1
ATOM 5350 C C . ASN B 1 255 ? -11.555 21.312 -16.656 1 97.12 255 ASN B C 1
ATOM 5352 O O . ASN B 1 255 ? -11.195 22.203 -17.406 1 97.12 255 ASN B O 1
ATOM 5356 N N . VAL B 1 256 ? -10.914 20.219 -16.484 1 96.69 256 VAL B N 1
ATOM 5357 C CA . VAL B 1 256 ? -9.68 19.953 -17.219 1 96.69 256 VAL B CA 1
ATOM 5358 C C . VAL B 1 256 ? -9.906 18.812 -18.219 1 96.69 256 VAL B C 1
ATOM 5360 O O . VAL B 1 256 ? -10.062 17.656 -17.828 1 96.69 256 VAL B O 1
ATOM 5363 N N . PRO B 1 257 ? -9.844 19.109 -19.5 1 94.88 257 PRO B N 1
ATOM 5364 C CA . PRO B 1 257 ? -9.969 18.031 -20.469 1 94.88 257 PRO B CA 1
ATOM 5365 C C . PRO B 1 257 ? -8.828 17.016 -20.391 1 94.88 257 PRO B C 1
ATOM 5367 O O . PRO B 1 257 ? -7.668 17.406 -20.203 1 94.88 257 PRO B O 1
ATOM 5370 N N . PHE B 1 258 ? -9.195 15.805 -20.422 1 90.81 258 PHE B N 1
ATOM 5371 C CA . PHE B 1 258 ? -8.25 14.695 -20.344 1 90.81 258 PHE B CA 1
ATOM 5372 C C . PHE B 1 258 ? -8.773 13.5 -21.125 1 90.81 258 PHE B C 1
ATOM 5374 O O . PHE B 1 258 ? -9.961 13.188 -21.094 1 90.81 258 PHE B O 1
ATOM 5381 N N . PRO B 1 259 ? -7.875 12.836 -21.906 1 86.38 259 PRO B N 1
ATOM 5382 C CA . PRO B 1 259 ? -8.32 11.703 -22.719 1 86.38 259 PRO B CA 1
ATOM 5383 C C . PRO B 1 259 ? -8.523 10.43 -21.906 1 86.38 259 PRO B C 1
ATOM 5385 O O . PRO B 1 259 ? -7.852 9.422 -22.156 1 86.38 259 PRO B O 1
ATOM 5388 N N . SER B 1 260 ? -9.453 10.453 -21 1 87.62 260 SER B N 1
ATOM 5389 C CA . SER B 1 260 ? -9.812 9.312 -20.172 1 87.62 260 SER B CA 1
ATOM 5390 C C . SER B 1 260 ? -11.25 8.867 -20.422 1 87.62 260 SER B C 1
ATOM 5392 O O . SER B 1 260 ? -12.086 9.672 -20.828 1 87.62 260 SER B O 1
ATOM 5394 N N . SER B 1 261 ? -11.406 7.578 -20.203 1 86.62 261 SER B N 1
ATOM 5395 C CA . SER B 1 261 ? -12.75 7.031 -20.328 1 86.62 261 SER B CA 1
ATOM 5396 C C . SER B 1 261 ? -13.633 7.453 -19.141 1 86.62 261 SER B C 1
ATOM 5398 O O . SER B 1 261 ? -14.859 7.395 -19.234 1 86.62 261 SER B O 1
ATOM 5400 N N . GLN B 1 262 ? -12.969 7.871 -18.141 1 89.19 262 GLN B N 1
ATOM 5401 C CA . GLN B 1 262 ? -13.68 8.281 -16.938 1 89.19 262 GLN B CA 1
ATOM 5402 C C . GLN B 1 262 ? -13.391 9.742 -16.594 1 89.19 262 GLN B C 1
ATOM 5404 O O . GLN B 1 262 ? -12.391 10.305 -17.047 1 89.19 262 GLN B O 1
ATOM 5409 N N . THR B 1 263 ? -14.359 10.25 -15.891 1 95.19 263 THR B N 1
ATOM 5410 C CA . THR B 1 263 ? -14.172 11.57 -15.312 1 95.19 263 THR B CA 1
ATOM 5411 C C . THR B 1 263 ? -13.836 11.477 -13.828 1 95.19 263 THR B C 1
ATOM 5413 O O . THR B 1 263 ? -14.586 10.867 -13.062 1 95.19 263 THR B O 1
ATOM 5416 N N . VAL B 1 264 ? -12.719 12.039 -13.5 1 95.44 264 VAL B N 1
ATOM 5417 C CA . VAL B 1 264 ? -12.32 12.133 -12.102 1 95.44 264 VAL B CA 1
ATOM 5418 C C . VAL B 1 264 ? -12.922 13.391 -11.477 1 95.44 264 VAL B C 1
ATOM 5420 O O . VAL B 1 264 ? -12.852 14.469 -12.062 1 95.44 264 VAL B O 1
ATOM 5423 N N . VAL B 1 265 ? -13.484 13.203 -10.273 1 97.69 265 VAL B N 1
ATOM 5424 C CA . VAL B 1 265 ? -14.164 14.32 -9.609 1 97.69 265 VAL B CA 1
ATOM 5425 C C . VAL B 1 265 ? -13.562 14.539 -8.227 1 97.69 265 VAL B C 1
ATOM 5427 O O . VAL B 1 265 ? -13.367 13.586 -7.465 1 97.69 265 VAL B O 1
ATOM 5430 N N . ARG B 1 266 ? -13.234 15.781 -7.926 1 98.5 266 ARG B N 1
ATOM 5431 C CA . ARG B 1 266 ? -12.914 16.25 -6.582 1 98.5 266 ARG B CA 1
ATOM 5432 C C . ARG B 1 266 ? -13.828 17.406 -6.172 1 98.5 266 ARG B C 1
ATOM 5434 O O . ARG B 1 266 ? -13.953 18.391 -6.898 1 98.5 266 ARG B O 1
ATOM 5441 N N . LEU B 1 267 ? -14.484 17.219 -5.105 1 98.62 267 LEU B N 1
ATOM 5442 C CA . LEU B 1 267 ? -15.398 18.219 -4.551 1 98.62 267 LEU B CA 1
ATOM 5443 C C . LEU B 1 267 ? -15.047 18.516 -3.1 1 98.62 267 LEU B C 1
ATOM 5445 O O . LEU B 1 267 ? -14.945 17.609 -2.273 1 98.62 267 LEU B O 1
ATOM 5449 N N . GLY B 1 268 ? -14.828 19.812 -2.814 1 98.25 268 GLY B N 1
ATOM 5450 C CA . GLY B 1 268 ? -14.484 20.047 -1.421 1 98.25 268 GLY B CA 1
ATOM 5451 C C . GLY B 1 268 ? -14.266 21.516 -1.094 1 98.25 268 GLY B C 1
ATOM 5452 O O . GLY B 1 268 ? -14.68 22.391 -1.852 1 98.25 268 GLY B O 1
ATOM 5453 N N . GLN B 1 269 ? -13.781 21.75 0.05 1 98.19 269 GLN B N 1
ATOM 5454 C CA . GLN B 1 269 ? -13.484 23.062 0.62 1 98.19 269 GLN B CA 1
ATOM 5455 C C . GLN B 1 269 ? -12.398 22.969 1.684 1 98.19 269 GLN B C 1
ATOM 5457 O O . GLN B 1 269 ? -11.859 21.891 1.936 1 98.19 269 GLN B O 1
ATOM 5462 N N . ILE B 1 270 ? -12.016 24.156 2.172 1 98.31 270 ILE B N 1
ATOM 5463 C CA . ILE B 1 270 ? -11.078 24.156 3.293 1 98.31 270 ILE B CA 1
ATOM 5464 C C . ILE B 1 270 ? -11.711 23.453 4.488 1 98.31 270 ILE B C 1
ATOM 5466 O O . ILE B 1 270 ? -12.883 23.672 4.801 1 98.31 270 ILE B O 1
ATOM 5470 N N . GLY B 1 271 ? -10.938 22.578 5.09 1 97.88 271 GLY B N 1
ATOM 5471 C CA . GLY B 1 271 ? -11.422 21.781 6.203 1 97.88 271 GLY B CA 1
ATOM 5472 C C . GLY B 1 271 ? -10.906 22.25 7.551 1 97.88 271 GLY B C 1
ATOM 5473 O O . GLY B 1 271 ? -11.109 23.406 7.926 1 97.88 271 GLY B O 1
ATOM 5474 N N . ILE B 1 272 ? -10.125 21.281 8.172 1 97.81 272 ILE B N 1
ATOM 5475 C CA . ILE B 1 272 ? -9.844 21.578 9.578 1 97.81 272 ILE B CA 1
ATOM 5476 C C . ILE B 1 272 ? -8.391 21.219 9.898 1 97.81 272 ILE B C 1
ATOM 5478 O O . ILE B 1 272 ? -7.695 20.625 9.07 1 97.81 272 ILE B O 1
ATOM 5482 N N . ASP B 1 273 ? -7.957 21.703 11.094 1 97.75 273 ASP B N 1
ATOM 5483 C CA . ASP B 1 273 ? -6.758 21.156 11.719 1 97.75 273 ASP B CA 1
ATOM 5484 C C . ASP B 1 273 ? -7.121 20.219 12.875 1 97.75 273 ASP B C 1
ATOM 5486 O O . ASP B 1 273 ? -8.297 19.922 13.086 1 97.75 273 ASP B O 1
ATOM 5490 N N . HIS B 1 274 ? -6.188 19.703 13.609 1 96.81 274 HIS B N 1
ATOM 5491 C CA . HIS B 1 274 ? -6.398 18.672 14.617 1 96.81 274 HIS B CA 1
ATOM 5492 C C . HIS B 1 274 ? -7 19.25 15.891 1 96.81 274 HIS B C 1
ATOM 5494 O O . HIS B 1 274 ? -7.461 18.5 16.75 1 96.81 274 HIS B O 1
ATOM 5500 N N . HIS B 1 275 ? -7.039 20.531 16.016 1 96.5 275 HIS B N 1
ATOM 5501 C CA . HIS B 1 275 ? -7.496 21.156 17.25 1 96.5 275 HIS B CA 1
ATOM 5502 C C . HIS B 1 275 ? -8.875 21.781 17.078 1 96.5 275 HIS B C 1
ATOM 5504 O O . HIS B 1 275 ? -9.352 22.5 17.953 1 96.5 275 HIS B O 1
ATOM 5510 N N . ASN B 1 276 ? -9.445 21.531 15.906 1 97 276 ASN B N 1
ATOM 5511 C CA . ASN B 1 276 ? -10.797 22.016 15.688 1 97 276 ASN B CA 1
ATOM 5512 C C . ASN B 1 276 ? -11.742 21.578 16.797 1 97 276 ASN B C 1
ATOM 5514 O O . ASN B 1 276 ? -11.711 20.406 17.219 1 97 276 ASN B O 1
ATOM 5518 N N . GLN B 1 277 ? -12.57 22.453 17.266 1 95.94 277 GLN B N 1
ATOM 5519 C CA . GLN B 1 277 ? -13.461 22.156 18.375 1 95.94 277 GLN B CA 1
ATOM 5520 C C . GLN B 1 277 ? -14.469 21.078 18.016 1 95.94 277 GLN B C 1
ATOM 5522 O O . GLN B 1 277 ? -14.953 20.359 18.891 1 95.94 277 GLN B O 1
ATOM 5527 N N . ASN B 1 278 ? -14.75 21 16.75 1 97.44 278 ASN B N 1
ATOM 5528 C CA . ASN B 1 278 ? -15.719 20.016 16.281 1 97.44 278 ASN B CA 1
ATOM 5529 C C . ASN B 1 278 ? -15.023 18.781 15.703 1 97.44 278 ASN B C 1
ATOM 5531 O O . ASN B 1 278 ? -15.609 18.078 14.883 1 97.44 278 ASN B O 1
ATOM 5535 N N . TYR B 1 279 ? -13.797 18.531 16.078 1 97.75 279 TYR B N 1
ATOM 5536 C CA . TYR B 1 279 ? -13 17.469 15.477 1 97.75 279 TYR B CA 1
ATOM 5537 C C . TYR B 1 279 ? -13.742 16.141 15.523 1 97.75 279 TYR B C 1
ATOM 5539 O O . TYR B 1 279 ? -13.969 15.516 14.484 1 97.75 279 TYR B O 1
ATOM 5547 N N . PHE B 1 280 ? -14.195 15.711 16.656 1 97.94 280 PHE B N 1
ATOM 5548 C CA . PHE B 1 280 ? -14.758 14.375 16.828 1 97.94 280 PHE B CA 1
ATOM 5549 C C . PHE B 1 280 ? -16.125 14.273 16.141 1 97.94 280 PHE B C 1
ATOM 5551 O O . PHE B 1 280 ? -16.375 13.32 15.406 1 97.94 280 PHE B O 1
ATOM 5558 N N . PRO B 1 281 ? -17 15.258 16.281 1 98.62 281 PRO B N 1
ATOM 5559 C CA . PRO B 1 281 ? -18.25 15.219 15.523 1 98.62 281 PRO B CA 1
ATOM 5560 C C . PRO B 1 281 ? -18.031 15.148 14.016 1 98.62 281 PRO B C 1
ATOM 5562 O O . PRO B 1 281 ? -18.75 14.438 13.312 1 98.62 281 PRO B O 1
ATOM 5565 N N . LEU B 1 282 ? -17.047 15.836 13.547 1 98.62 282 LEU B N 1
ATOM 5566 C CA . LEU B 1 282 ? -16.766 15.82 12.117 1 98.62 282 LEU B CA 1
ATOM 5567 C C . LEU B 1 282 ? -16.219 14.469 11.688 1 98.62 282 LEU B C 1
ATOM 5569 O O . LEU B 1 282 ? -16.547 13.969 10.609 1 98.62 282 LEU B O 1
ATOM 5573 N N . MET B 1 283 ? -15.367 13.883 12.523 1 97.69 283 MET B N 1
ATOM 5574 C CA . MET B 1 283 ? -14.805 12.57 12.195 1 97.69 283 MET B CA 1
ATOM 5575 C C . MET B 1 283 ? -15.891 11.508 12.18 1 97.69 283 MET B C 1
ATOM 5577 O O . MET B 1 283 ? -15.961 10.703 11.25 1 97.69 283 MET B O 1
ATOM 5581 N N . VAL B 1 284 ? -16.719 11.492 13.156 1 98.12 284 VAL B N 1
ATOM 5582 C CA . VAL B 1 284 ? -17.797 10.523 13.234 1 98.12 284 VAL B CA 1
ATOM 5583 C C . VAL B 1 284 ? -18.781 10.766 12.086 1 98.12 284 VAL B C 1
ATOM 5585 O O . VAL B 1 284 ? -19.203 9.828 11.406 1 98.12 284 VAL B O 1
ATOM 5588 N N . GLY B 1 285 ? -19.141 12.016 11.906 1 98.5 285 GLY B N 1
ATOM 5589 C CA . GLY B 1 285 ? -20.031 12.359 10.812 1 98.5 285 GLY B CA 1
ATOM 5590 C C . GLY B 1 285 ? -19.484 12 9.445 1 98.5 285 GLY B C 1
ATOM 5591 O O . GLY B 1 285 ? -20.234 11.547 8.57 1 98.5 285 GLY B O 1
ATOM 5592 N N . ASN B 1 286 ? -18.25 12.219 9.242 1 98.31 286 ASN B N 1
ATOM 5593 C CA . ASN B 1 286 ? -17.641 11.891 7.957 1 98.31 286 ASN B CA 1
ATOM 5594 C C . ASN B 1 286 ? -17.672 10.383 7.695 1 98.31 286 ASN B C 1
ATOM 5596 O O . ASN B 1 286 ? -17.797 9.953 6.551 1 98.31 286 ASN B O 1
ATOM 5600 N N . TYR B 1 287 ? -17.422 9.633 8.75 1 96.75 287 TYR B N 1
ATOM 5601 C CA . TYR B 1 287 ? -17.547 8.195 8.562 1 96.75 287 TYR B CA 1
ATOM 5602 C C . TYR B 1 287 ? -18.906 7.828 7.98 1 96.75 287 TYR B C 1
ATOM 5604 O O . TYR B 1 287 ? -19 7 7.074 1 96.75 287 TYR B O 1
ATOM 5612 N N . ILE B 1 288 ? -19.906 8.438 8.453 1 97.81 288 ILE B N 1
ATOM 5613 C CA . ILE B 1 288 ? -21.281 8.172 8.031 1 97.81 288 ILE B CA 1
ATOM 5614 C C . ILE B 1 288 ? -21.5 8.711 6.613 1 97.81 288 ILE B C 1
ATOM 5616 O O . ILE B 1 288 ? -22.109 8.031 5.777 1 97.81 288 ILE B O 1
ATOM 5620 N N . LEU B 1 289 ? -20.953 9.805 6.332 1 98.12 289 LEU B N 1
ATOM 5621 C CA . LEU B 1 289 ? -21.172 10.445 5.043 1 98.12 289 LEU B CA 1
ATOM 5622 C C . LEU B 1 289 ? -20.453 9.688 3.932 1 98.12 289 LEU B C 1
ATOM 5624 O O . LEU B 1 289 ? -21.062 9.328 2.926 1 98.12 289 LEU B O 1
ATOM 5628 N N . GLY B 1 290 ? -19.188 9.547 4.145 1 96.19 290 GLY B N 1
ATOM 5629 C CA . GLY B 1 290 ? -18.438 8.945 3.057 1 96.19 290 GLY B CA 1
ATOM 5630 C C . GLY B 1 290 ? -17.219 8.172 3.529 1 96.19 290 GLY B C 1
ATOM 5631 O O . GLY B 1 290 ? -16.594 7.453 2.748 1 96.19 290 GLY B O 1
ATOM 5632 N N . GLY B 1 291 ? -16.844 8.281 4.703 1 92.06 291 GLY B N 1
ATOM 5633 C CA . GLY B 1 291 ? -15.625 7.668 5.223 1 92.06 291 GLY B CA 1
ATOM 5634 C C . GLY B 1 291 ? -15.727 6.16 5.355 1 92.06 291 GLY B C 1
ATOM 5635 O O . GLY B 1 291 ? -14.719 5.457 5.297 1 92.06 291 GLY B O 1
ATOM 5636 N N . GLY B 1 292 ? -16.859 5.688 5.539 1 84 292 GLY B N 1
ATOM 5637 C CA . GLY B 1 292 ? -17.094 4.262 5.684 1 84 292 GLY B CA 1
ATOM 5638 C C . GLY B 1 292 ? -17.188 3.533 4.359 1 84 292 GLY B C 1
ATOM 5639 O O . GLY B 1 292 ? -17.547 2.354 4.316 1 84 292 GLY B O 1
ATOM 5640 N N . THR B 1 293 ? -16.953 4.16 3.344 1 79.31 293 THR B N 1
ATOM 5641 C CA . THR B 1 293 ? -16.938 3.615 1.991 1 79.31 293 THR B CA 1
ATOM 5642 C C . THR B 1 293 ? -18.266 2.936 1.663 1 79.31 293 THR B C 1
ATOM 5644 O O . THR B 1 293 ? -19.266 3.607 1.449 1 79.31 293 THR B O 1
ATOM 5647 N N . LEU B 1 294 ? -18.297 1.609 1.832 1 74.69 294 LEU B N 1
ATOM 5648 C CA . LEU B 1 294 ? -19.469 0.865 1.358 1 74.69 294 LEU B CA 1
ATOM 5649 C C . LEU B 1 294 ? -20.672 1.104 2.264 1 74.69 294 LEU B C 1
ATOM 5651 O O . LEU B 1 294 ? -21.812 1.103 1.798 1 74.69 294 LEU B O 1
ATOM 5655 N N . VAL B 1 295 ? -20.453 1.442 3.496 1 81.56 295 VAL B N 1
ATOM 5656 C CA . VAL B 1 295 ? -21.562 1.544 4.438 1 81.56 295 VAL B CA 1
ATOM 5657 C C . VAL B 1 295 ? -21.953 3.01 4.621 1 81.56 295 VAL B C 1
ATOM 5659 O O . VAL B 1 295 ? -22.859 3.324 5.395 1 81.56 295 VAL B O 1
ATOM 5662 N N . SER B 1 296 ? -21.297 3.838 3.871 1 93.31 296 SER B N 1
ATOM 5663 C CA . SER B 1 296 ? -21.562 5.27 3.998 1 93.31 296 SER B CA 1
ATOM 5664 C C . SER B 1 296 ? -22.734 5.699 3.115 1 93.31 296 SER B C 1
ATOM 5666 O O . SER B 1 296 ? -23.141 4.961 2.219 1 93.31 296 SER B O 1
ATOM 5668 N N . ARG B 1 297 ? -23.219 6.91 3.338 1 96.56 297 ARG B N 1
ATOM 5669 C CA . ARG B 1 297 ? -24.297 7.465 2.533 1 96.56 297 ARG B CA 1
ATOM 5670 C C . ARG B 1 297 ? -23.859 7.668 1.087 1 96.56 297 ARG B C 1
ATOM 5672 O O . ARG B 1 297 ? -24.609 7.355 0.156 1 96.56 297 ARG B O 1
ATOM 5679 N N . LEU B 1 298 ? -22.703 8.195 0.924 1 97.25 298 LEU B N 1
ATOM 5680 C CA . LEU B 1 298 ? -22.188 8.375 -0.429 1 97.25 298 LEU B CA 1
ATOM 5681 C C . LEU B 1 298 ? -22.016 7.031 -1.127 1 97.25 298 LEU B C 1
ATOM 5683 O O . LEU B 1 298 ? -22.391 6.879 -2.291 1 97.25 298 LEU B O 1
ATOM 5687 N N . GLY B 1 299 ? -21.453 6.094 -0.396 1 93.56 299 GLY B N 1
ATOM 5688 C CA . GLY B 1 299 ? -21.297 4.762 -0.957 1 93.56 299 GLY B CA 1
ATOM 5689 C C . GLY B 1 299 ? -22.625 4.125 -1.343 1 93.56 299 GLY B C 1
ATOM 5690 O O . GLY B 1 299 ? -22.75 3.547 -2.426 1 93.56 299 GLY B O 1
ATOM 5691 N N . THR B 1 300 ? -23.594 4.254 -0.497 1 92.19 300 THR B N 1
ATOM 5692 C CA . THR B 1 300 ? -24.906 3.666 -0.735 1 92.19 300 THR B CA 1
ATOM 5693 C C . THR B 1 300 ? -25.609 4.352 -1.908 1 92.19 300 THR B C 1
ATOM 5695 O O . THR B 1 300 ? -26.094 3.684 -2.824 1 92.19 300 THR B O 1
ATOM 5698 N N . GLU B 1 301 ? -25.547 5.645 -1.956 1 95.12 301 GLU B N 1
ATOM 5699 C CA . GLU B 1 301 ? -26.344 6.406 -2.916 1 95.12 301 GLU B CA 1
ATOM 5700 C C . GLU B 1 301 ? -25.703 6.383 -4.301 1 95.12 301 GLU B C 1
ATOM 5702 O O . GLU B 1 301 ? -26.406 6.281 -5.312 1 95.12 301 GLU B O 1
ATOM 5707 N N . VAL B 1 302 ? -24.422 6.434 -4.371 1 94.88 302 VAL B N 1
ATOM 5708 C CA . VAL B 1 302 ? -23.766 6.637 -5.66 1 94.88 302 VAL B CA 1
ATOM 5709 C C . VAL B 1 302 ? -23.281 5.297 -6.215 1 94.88 302 VAL B C 1
ATOM 5711 O O . VAL B 1 302 ? -23.391 5.043 -7.418 1 94.88 302 VAL B O 1
ATOM 5714 N N . ARG B 1 303 ? -22.797 4.402 -5.336 1 88.81 303 ARG B N 1
ATOM 5715 C CA . ARG B 1 303 ? -22.203 3.148 -5.793 1 88.81 303 ARG B CA 1
ATOM 5716 C C . ARG B 1 303 ? -23.203 1.998 -5.68 1 88.81 303 ARG B C 1
ATOM 5718 O O . ARG B 1 303 ? -23.562 1.383 -6.688 1 88.81 303 ARG B O 1
ATOM 5725 N N . GLU B 1 304 ? -23.766 1.795 -4.527 1 86 304 GLU B N 1
ATOM 5726 C CA . GLU B 1 304 ? -24.562 0.604 -4.293 1 86 304 GLU B CA 1
ATOM 5727 C C . GLU B 1 304 ? -25.891 0.683 -5.039 1 86 304 GLU B C 1
ATOM 5729 O O . GLU B 1 304 ? -26.281 -0.251 -5.75 1 86 304 GLU B O 1
ATOM 5734 N N . LYS B 1 305 ? -26.625 1.783 -4.938 1 88.69 305 LYS B N 1
ATOM 5735 C CA . LYS B 1 305 ? -27.969 1.905 -5.496 1 88.69 305 LYS B CA 1
ATOM 5736 C C . LYS B 1 305 ? -27.922 2.184 -6.992 1 88.69 305 LYS B C 1
ATOM 5738 O O . LYS B 1 305 ? -28.781 1.724 -7.746 1 88.69 305 LYS B O 1
ATOM 5743 N N . ARG B 1 306 ? -26.844 2.926 -7.434 1 91.38 306 ARG B N 1
ATOM 5744 C CA . ARG B 1 306 ? -26.938 3.443 -8.797 1 91.38 306 ARG B CA 1
ATOM 5745 C C . ARG B 1 306 ? -25.781 2.939 -9.648 1 91.38 306 ARG B C 1
ATOM 5747 O O . ARG B 1 306 ? -25.766 3.143 -10.867 1 91.38 306 ARG B O 1
ATOM 5754 N N . GLY B 1 307 ? -24.766 2.363 -9.047 1 86.69 307 GLY B N 1
ATOM 5755 C CA . GLY B 1 307 ? -23.656 1.782 -9.789 1 86.69 307 GLY B CA 1
ATOM 5756 C C . GLY B 1 307 ? -22.844 2.811 -10.555 1 86.69 307 GLY B C 1
ATOM 5757 O O . GLY B 1 307 ? -22.266 2.504 -11.594 1 86.69 307 GLY B O 1
ATOM 5758 N N . LEU B 1 308 ? -22.688 4.012 -10.094 1 91.5 308 LEU B N 1
ATOM 5759 C CA . LEU B 1 308 ? -22.141 5.121 -10.867 1 91.5 308 LEU B CA 1
ATOM 5760 C C . LEU B 1 308 ? -20.625 5.191 -10.703 1 91.5 308 LEU B C 1
ATOM 5762 O O . LEU B 1 308 ? -19.938 5.891 -11.461 1 91.5 308 LEU B O 1
ATOM 5766 N N . THR B 1 309 ? -20.094 4.516 -9.719 1 91.19 309 THR B N 1
ATOM 5767 C CA . THR B 1 309 ? -18.672 4.582 -9.461 1 91.19 309 THR B CA 1
ATOM 5768 C C . THR B 1 309 ? -18.172 3.299 -8.797 1 91.19 309 THR B C 1
ATOM 5770 O O . THR B 1 309 ? -18.969 2.545 -8.234 1 91.19 309 THR B O 1
ATOM 5773 N N . TYR B 1 310 ? -16.859 3.076 -8.977 1 83.25 310 TYR B N 1
ATOM 5774 C CA . TYR B 1 310 ? -16.234 1.962 -8.273 1 83.25 310 TYR B CA 1
ATOM 5775 C C . TYR B 1 310 ? -15.922 2.336 -6.828 1 83.25 310 TYR B C 1
ATOM 5777 O O . TYR B 1 310 ? -15.844 1.466 -5.957 1 83.25 310 TYR B O 1
ATOM 5785 N N . GLY B 1 311 ? -15.766 3.588 -6.691 1 89.19 311 GLY B N 1
ATOM 5786 C CA . GLY B 1 311 ? -15.5 4.031 -5.332 1 89.19 311 GLY B CA 1
ATOM 5787 C C . GLY B 1 311 ? -15.703 5.52 -5.137 1 89.19 311 GLY B C 1
ATOM 5788 O O . GLY B 1 311 ? -15.375 6.316 -6.02 1 89.19 311 GLY B O 1
ATOM 5789 N N . ILE B 1 312 ? -16.281 5.852 -3.986 1 94.88 312 ILE B N 1
ATOM 5790 C CA . ILE B 1 312 ? -16.469 7.238 -3.58 1 94.88 312 ILE B CA 1
ATOM 5791 C C . ILE B 1 312 ? -16.188 7.379 -2.084 1 94.88 312 ILE B C 1
ATOM 5793 O O . ILE B 1 312 ? -16.562 6.508 -1.293 1 94.88 312 ILE B O 1
ATOM 5797 N N . ASP B 1 313 ? -15.508 8.43 -1.771 1 96.75 313 ASP B N 1
ATOM 5798 C CA . ASP B 1 313 ? -15.25 8.664 -0.354 1 96.75 313 ASP B CA 1
ATOM 5799 C C . ASP B 1 313 ? -15.141 10.156 -0.057 1 96.75 313 ASP B C 1
ATOM 5801 O O . ASP B 1 313 ? -14.961 10.969 -0.969 1 96.75 313 ASP B O 1
ATOM 5805 N N . SER B 1 314 ? -15.391 10.469 1.142 1 98 314 SER B N 1
ATOM 5806 C CA . SER B 1 314 ? -15.133 11.797 1.68 1 98 314 SER B CA 1
ATOM 5807 C C . SER B 1 314 ? -14.156 11.742 2.854 1 98 314 SER B C 1
ATOM 5809 O O . SER B 1 314 ? -14.133 10.758 3.596 1 98 314 SER B O 1
ATOM 5811 N N . GLN B 1 315 ? -13.414 12.797 2.961 1 97.88 315 GLN B N 1
ATOM 5812 C CA . GLN B 1 315 ? -12.445 12.828 4.051 1 97.88 315 GLN B CA 1
ATOM 5813 C C . GLN B 1 315 ? -12.18 14.258 4.516 1 97.88 315 GLN B C 1
ATOM 5815 O O . GLN B 1 315 ? -12.195 15.188 3.709 1 97.88 315 GLN B O 1
ATOM 5820 N N . PHE B 1 316 ? -11.984 14.383 5.855 1 97.81 316 PHE B N 1
ATOM 5821 C CA . PHE B 1 316 ? -11.242 15.508 6.414 1 97.81 316 PHE B CA 1
ATOM 5822 C C . PHE B 1 316 ? -9.773 15.156 6.594 1 97.81 316 PHE B C 1
ATOM 5824 O O . PHE B 1 316 ? -9.445 14.094 7.141 1 97.81 316 PHE B O 1
ATOM 5831 N N . VAL B 1 317 ? -8.914 16 6.113 1 97.38 317 VAL B N 1
ATOM 5832 C CA . VAL B 1 317 ? -7.48 15.805 6.281 1 97.38 317 VAL B CA 1
ATOM 5833 C C . VAL B 1 317 ? -6.906 16.906 7.168 1 97.38 317 VAL B C 1
ATOM 5835 O O . VAL B 1 317 ? -6.367 17.906 6.664 1 97.38 317 VAL B O 1
ATOM 5838 N N . PRO B 1 318 ? -6.953 16.703 8.453 1 97.94 318 PRO B N 1
ATOM 5839 C CA . PRO B 1 318 ? -6.457 17.766 9.328 1 97.94 318 PRO B CA 1
ATOM 5840 C C . PRO B 1 318 ? -4.965 18.047 9.133 1 97.94 318 PRO B C 1
ATOM 5842 O O . PRO B 1 318 ? -4.16 17.109 9.117 1 97.94 318 PRO B O 1
ATOM 5845 N N . MET B 1 319 ? -4.609 19.281 8.953 1 98 319 MET B N 1
ATOM 5846 C CA . MET B 1 319 ? -3.24 19.766 8.812 1 98 319 MET B CA 1
ATOM 5847 C C . MET B 1 319 ? -3.027 21.047 9.617 1 98 319 MET B C 1
ATOM 5849 O O . MET B 1 319 ? -3.99 21.656 10.086 1 98 319 MET B O 1
ATOM 5853 N N . LEU B 1 320 ? -1.808 21.484 9.711 1 97.31 320 LEU B N 1
ATOM 5854 C CA . LEU B 1 320 ? -1.465 22.656 10.508 1 97.31 320 LEU B CA 1
ATOM 5855 C C . LEU B 1 320 ? -2.188 23.891 10 1 97.31 320 LEU B C 1
ATOM 5857 O O . LEU B 1 320 ? -2.732 24.672 10.781 1 97.31 320 LEU B O 1
ATOM 5861 N N . GLY B 1 321 ? -2.215 24.109 8.688 1 97.56 321 GLY B N 1
ATOM 5862 C CA . GLY B 1 321 ? -2.832 25.281 8.078 1 97.56 321 GLY B CA 1
ATOM 5863 C C . GLY B 1 321 ? -4.25 25.031 7.609 1 97.56 321 GLY B C 1
ATOM 5864 O O . GLY B 1 321 ? -4.703 25.625 6.629 1 97.56 321 GLY B O 1
ATOM 5865 N N . GLU B 1 322 ? -4.902 24.094 8.242 1 97.69 322 GLU B N 1
ATOM 5866 C CA . GLU B 1 322 ? -6.227 23.609 7.859 1 97.69 322 GLU B CA 1
ATOM 5867 C C . GLU B 1 322 ? -6.164 22.766 6.586 1 97.69 322 GLU B C 1
ATOM 5869 O O . GLU B 1 322 ? -6.051 23.312 5.484 1 97.69 322 GLU B O 1
ATOM 5874 N N . GLY B 1 323 ? -6.344 21.531 6.75 1 98.06 323 GLY B N 1
ATOM 5875 C CA . GLY B 1 323 ? -6.414 20.656 5.594 1 98.06 323 GLY B CA 1
ATOM 5876 C C . GLY B 1 323 ? -7.777 20.656 4.926 1 98.06 323 GLY B C 1
ATOM 5877 O O . GLY B 1 323 ? -8.695 21.328 5.387 1 98.06 323 GLY B O 1
ATOM 5878 N N . PRO B 1 324 ? -7.965 19.969 3.9 1 98.5 324 PRO B N 1
ATOM 5879 C CA . PRO B 1 324 ? -9.203 20.031 3.121 1 98.5 324 PRO B CA 1
ATOM 5880 C C . PRO B 1 324 ? -10.258 19.047 3.613 1 98.5 324 PRO B C 1
ATOM 5882 O O . PRO B 1 324 ? -9.93 18.062 4.289 1 98.5 324 PRO B O 1
ATOM 5885 N N . PHE B 1 325 ? -11.492 19.391 3.43 1 98.56 325 PHE B N 1
ATOM 5886 C CA . PHE B 1 325 ? -12.57 18.422 3.229 1 98.56 325 PHE B CA 1
ATOM 5887 C C . PHE B 1 325 ? -12.727 18.078 1.752 1 98.56 325 PHE B C 1
ATOM 5889 O O . PHE B 1 325 ? -12.859 18.969 0.913 1 98.56 325 PHE B O 1
ATOM 5896 N N . ILE B 1 326 ? -12.727 16.766 1.398 1 98.62 326 ILE B N 1
ATOM 5897 C CA . ILE B 1 326 ? -12.703 16.438 -0.02 1 98.62 326 ILE B CA 1
ATOM 5898 C C . ILE B 1 326 ? -13.539 15.18 -0.267 1 98.62 326 ILE B C 1
ATOM 5900 O O . ILE B 1 326 ? -13.461 14.211 0.497 1 98.62 326 ILE B O 1
ATOM 5904 N N . ILE B 1 327 ? -14.383 15.203 -1.227 1 98.56 327 ILE B N 1
ATOM 5905 C CA . ILE B 1 327 ? -15.078 14.039 -1.779 1 98.56 327 ILE B CA 1
ATOM 5906 C C . ILE B 1 327 ? -14.438 13.641 -3.107 1 98.56 327 ILE B C 1
ATOM 5908 O O . ILE B 1 327 ? -14.203 14.492 -3.971 1 98.56 327 ILE B O 1
ATOM 5912 N N . SER B 1 328 ? -14.164 12.391 -3.248 1 97.75 328 SER B N 1
ATOM 5913 C CA . SER B 1 328 ? -13.453 11.891 -4.426 1 97.75 328 SER B CA 1
ATOM 5914 C C . SER B 1 328 ? -14.211 10.742 -5.078 1 97.75 328 SER B C 1
ATOM 5916 O O . SER B 1 328 ? -14.664 9.82 -4.398 1 97.75 328 SER B O 1
ATOM 5918 N N . LEU B 1 329 ? -14.359 10.789 -6.402 1 95.75 329 LEU B N 1
ATOM 5919 C CA . LEU B 1 329 ? -14.906 9.672 -7.168 1 95.75 329 LEU B CA 1
ATOM 5920 C C . LEU B 1 329 ? -14.477 9.75 -8.625 1 95.75 329 LEU B C 1
ATOM 5922 O O . LEU B 1 329 ? -14.008 10.797 -9.086 1 95.75 329 LEU B O 1
ATOM 5926 N N . SER B 1 330 ? -14.508 8.719 -9.266 1 92.94 330 SER B N 1
ATOM 5927 C CA . SER B 1 330 ? -14.367 8.594 -10.719 1 92.94 330 SER B CA 1
ATOM 5928 C C . SER B 1 330 ? -15.539 7.84 -11.328 1 92.94 330 SER B C 1
ATOM 5930 O O . SER B 1 330 ? -16.031 6.875 -10.742 1 92.94 330 SER B O 1
ATOM 5932 N N . THR B 1 331 ? -16 8.344 -12.438 1 93.56 331 THR B N 1
ATOM 5933 C CA . THR B 1 331 ? -17.172 7.762 -13.07 1 93.56 331 THR B CA 1
ATOM 5934 C C . THR B 1 331 ? -17.062 7.852 -14.594 1 93.56 331 THR B C 1
ATOM 5936 O O . THR B 1 331 ? -16.219 8.578 -15.117 1 93.56 331 THR B O 1
ATOM 5939 N N . LYS B 1 332 ? -17.922 7.078 -15.258 1 91.88 332 LYS B N 1
ATOM 5940 C CA . LYS B 1 332 ? -17.969 7.176 -16.703 1 91.88 332 LYS B CA 1
ATOM 5941 C C . LYS B 1 332 ? -18.266 8.609 -17.156 1 91.88 332 LYS B C 1
ATOM 5943 O O . LYS B 1 332 ? -19.062 9.305 -16.531 1 91.88 332 LYS B O 1
ATOM 5948 N N . ASN B 1 333 ? -17.641 8.93 -18.234 1 93.44 333 ASN B N 1
ATOM 5949 C CA . ASN B 1 333 ? -17.812 10.281 -18.766 1 93.44 333 ASN B CA 1
ATOM 5950 C C . ASN B 1 333 ? -19.297 10.617 -18.969 1 93.44 333 ASN B C 1
ATOM 5952 O O . ASN B 1 333 ? -19.734 11.711 -18.625 1 93.44 333 ASN B O 1
ATOM 5956 N N . SER B 1 334 ? -20.062 9.656 -19.391 1 93.12 334 SER B N 1
ATOM 5957 C CA . SER B 1 334 ? -21.469 9.883 -19.703 1 93.12 334 SER B CA 1
ATOM 5958 C C . SER B 1 334 ? -22.297 10.047 -18.438 1 93.12 334 SER B C 1
ATOM 5960 O O . SER B 1 334 ? -23.422 10.578 -18.484 1 93.12 334 SER B O 1
ATOM 5962 N N . GLU B 1 335 ? -21.719 9.656 -17.312 1 94.06 335 GLU B N 1
ATOM 5963 C CA . GLU B 1 335 ? -22.5 9.664 -16.078 1 94.06 335 GLU B CA 1
ATOM 5964 C C . GLU B 1 335 ? -21.984 10.719 -15.102 1 94.06 335 GLU B C 1
ATOM 5966 O O . GLU B 1 335 ? -22.469 10.828 -13.977 1 94.06 335 GLU B O 1
ATOM 5971 N N . ALA B 1 336 ? -21.062 11.469 -15.492 1 95.88 336 ALA B N 1
ATOM 5972 C CA . ALA B 1 336 ? -20.375 12.391 -14.602 1 95.88 336 ALA B CA 1
ATOM 5973 C C . ALA B 1 336 ? -21.344 13.398 -13.992 1 95.88 336 ALA B C 1
ATOM 5975 O O . ALA B 1 336 ? -21.344 13.633 -12.789 1 95.88 336 ALA B O 1
ATOM 5976 N N . ARG B 1 337 ? -22.219 13.984 -14.789 1 96.12 337 ARG B N 1
ATOM 5977 C CA . ARG B 1 337 ? -23.172 14.977 -14.305 1 96.12 337 ARG B CA 1
ATOM 5978 C C . ARG B 1 337 ? -24.141 14.352 -13.312 1 96.12 337 ARG B C 1
ATOM 5980 O O . ARG B 1 337 ? -24.453 14.945 -12.273 1 96.12 337 ARG B O 1
ATOM 5987 N N . ASN B 1 338 ? -24.594 13.227 -13.688 1 96.94 338 ASN B N 1
ATOM 5988 C CA . ASN B 1 338 ? -25.516 12.516 -12.812 1 96.94 338 ASN B CA 1
ATOM 5989 C C . ASN B 1 338 ? -24.875 12.156 -11.477 1 96.94 338 ASN B C 1
ATOM 5991 O O . ASN B 1 338 ? -25.453 12.398 -10.414 1 96.94 338 ASN B O 1
ATOM 5995 N N . ALA B 1 339 ? -23.688 11.578 -11.516 1 97.12 339 ALA B N 1
ATOM 5996 C CA . ALA B 1 339 ? -22.953 11.203 -10.305 1 97.12 339 ALA B CA 1
ATOM 5997 C C . ALA B 1 339 ? -22.688 12.422 -9.43 1 97.12 339 ALA B C 1
ATOM 5999 O O . ALA B 1 339 ? -22.828 12.352 -8.203 1 97.12 339 ALA B O 1
ATOM 6000 N N . LEU B 1 340 ? -22.359 13.547 -10.078 1 97.38 340 LEU B N 1
ATOM 6001 C CA . LEU B 1 340 ? -22.094 14.781 -9.344 1 97.38 340 LEU B CA 1
ATOM 6002 C C . LEU B 1 340 ? -23.359 15.289 -8.656 1 97.38 340 LEU B C 1
ATOM 6004 O O . LEU B 1 340 ? -23.312 15.711 -7.5 1 97.38 340 LEU B O 1
ATOM 6008 N N . HIS B 1 341 ? -24.438 15.242 -9.359 1 97.69 341 HIS B N 1
ATOM 6009 C CA . HIS B 1 341 ? -25.703 15.703 -8.805 1 97.69 341 HIS B CA 1
ATOM 6010 C C . HIS B 1 341 ? -26.094 14.891 -7.578 1 97.69 341 HIS B C 1
ATOM 6012 O O . HIS B 1 341 ? -26.438 15.461 -6.539 1 97.69 341 HIS B O 1
ATOM 6018 N N . ILE B 1 342 ? -25.969 13.641 -7.672 1 98.12 342 ILE B N 1
ATOM 6019 C CA . ILE B 1 342 ? -26.344 12.758 -6.566 1 98.12 342 ILE B CA 1
ATOM 6020 C C . ILE B 1 342 ? -25.391 12.977 -5.395 1 98.12 342 ILE B C 1
ATOM 6022 O O . ILE B 1 342 ? -25.812 12.977 -4.234 1 98.12 342 ILE B O 1
ATOM 6026 N N . THR B 1 343 ? -24.125 13.141 -5.684 1 98.25 343 THR B N 1
ATOM 6027 C CA . THR B 1 343 ? -23.109 13.398 -4.656 1 98.25 343 THR B CA 1
ATOM 6028 C C . THR B 1 343 ? -23.438 14.688 -3.904 1 98.25 343 THR B C 1
ATOM 6030 O O . THR B 1 343 ? -23.469 14.703 -2.672 1 98.25 343 THR B O 1
ATOM 6033 N N . GLN B 1 344 ? -23.719 15.75 -4.613 1 98.06 344 GLN B N 1
ATOM 6034 C CA . GLN B 1 344 ? -24.031 17.031 -4.012 1 98.06 344 GLN B CA 1
ATOM 6035 C C . GLN B 1 344 ? -25.328 16.984 -3.211 1 98.06 344 GLN B C 1
ATOM 6037 O O . GLN B 1 344 ? -25.406 17.516 -2.107 1 98.06 344 GLN B O 1
ATOM 6042 N N . ASP B 1 345 ? -26.281 16.312 -3.781 1 98.06 345 ASP B N 1
ATOM 6043 C CA . ASP B 1 345 ? -27.562 16.172 -3.086 1 98.06 345 ASP B CA 1
ATOM 6044 C C . ASP B 1 345 ? -27.391 15.414 -1.772 1 98.06 345 ASP B C 1
ATOM 6046 O O . ASP B 1 345 ? -27.969 15.797 -0.752 1 98.06 345 ASP B O 1
ATOM 6050 N N . THR B 1 346 ? -26.625 14.359 -1.826 1 98.25 346 THR B N 1
ATOM 6051 C CA . THR B 1 346 ? -26.359 13.562 -0.631 1 98.25 346 THR B CA 1
ATOM 6052 C C . THR B 1 346 ? -25.656 14.398 0.431 1 98.25 346 THR B C 1
ATOM 6054 O O . THR B 1 346 ? -26 14.328 1.613 1 98.25 346 THR B O 1
ATOM 6057 N N . LEU B 1 347 ? -24.734 15.211 0.022 1 98.38 347 LEU B N 1
ATOM 6058 C CA . LEU B 1 347 ? -24 16.094 0.938 1 98.38 347 LEU B CA 1
ATOM 6059 C C . LEU B 1 347 ? -24.938 17.125 1.559 1 98.38 347 LEU B C 1
ATOM 6061 O O . LEU B 1 347 ? -24.938 17.312 2.777 1 98.38 347 LEU B O 1
ATOM 6065 N N . ILE B 1 348 ? -25.734 17.75 0.75 1 98.19 348 ILE B N 1
ATOM 6066 C CA . ILE B 1 348 ? -26.641 18.812 1.199 1 98.19 348 ILE B CA 1
ATOM 6067 C C . ILE B 1 348 ? -27.641 18.234 2.203 1 98.19 348 ILE B C 1
ATOM 6069 O O . ILE B 1 348 ? -27.875 18.812 3.262 1 98.19 348 ILE B O 1
ATOM 6073 N N . LYS B 1 349 ? -28.156 17.062 1.872 1 98.12 349 LYS B N 1
ATOM 6074 C CA . LYS B 1 349 ? -29.109 16.406 2.766 1 98.12 349 LYS B CA 1
ATOM 6075 C C . LYS B 1 349 ? -28.469 16.047 4.094 1 98.12 349 LYS B C 1
ATOM 6077 O O . LYS B 1 349 ? -29.094 16.141 5.148 1 98.12 349 LYS B O 1
ATOM 6082 N N . PHE B 1 350 ? -27.266 15.594 4.012 1 98.31 350 PHE B N 1
ATOM 6083 C CA . PHE B 1 350 ? -26.562 15.211 5.23 1 98.31 350 PHE B CA 1
ATOM 6084 C C . PHE B 1 350 ? -26.312 16.422 6.117 1 98.31 350 PHE B C 1
ATOM 6086 O O . PHE B 1 350 ? -26.453 16.344 7.34 1 98.31 350 PHE B O 1
ATOM 6093 N N . ILE B 1 351 ? -25.922 17.562 5.527 1 97.94 351 ILE B N 1
ATOM 6094 C CA . ILE B 1 351 ? -25.672 18.797 6.266 1 97.94 351 ILE B CA 1
ATOM 6095 C C . ILE B 1 351 ? -26.969 19.297 6.898 1 97.94 351 ILE B C 1
ATOM 6097 O O . ILE B 1 351 ? -26.969 19.719 8.055 1 97.94 351 ILE B O 1
ATOM 6101 N N . LYS B 1 352 ? -28.016 19.125 6.207 1 97.25 352 LYS B N 1
ATOM 6102 C CA . LYS B 1 352 ? -29.312 19.656 6.641 1 97.25 352 LYS B CA 1
ATOM 6103 C C . LYS B 1 352 ? -29.906 18.781 7.742 1 97.25 352 LYS B C 1
ATOM 6105 O O . LYS B 1 352 ? -30.453 19.312 8.719 1 97.25 352 LYS B O 1
ATOM 6110 N N . ASN B 1 353 ? -29.797 17.469 7.582 1 97.44 353 ASN B N 1
ATOM 6111 C CA . ASN B 1 353 ? -30.578 16.578 8.422 1 97.44 353 ASN B CA 1
ATOM 6112 C C . ASN B 1 353 ? -29.703 15.867 9.461 1 97.44 353 ASN B C 1
ATOM 6114 O O . ASN B 1 353 ? -30.203 15.422 10.492 1 97.44 353 ASN B O 1
ATOM 6118 N N . GLY B 1 354 ? -28.438 15.75 9.172 1 97.06 354 GLY B N 1
ATOM 6119 C CA . GLY B 1 354 ? -27.578 14.953 10.039 1 97.06 354 GLY B CA 1
ATOM 6120 C C . GLY B 1 354 ? -27.844 13.461 9.922 1 97.06 354 GLY B C 1
ATOM 6121 O O . GLY B 1 354 ? -28.625 13.023 9.078 1 97.06 354 GLY B O 1
ATOM 6122 N N . PRO B 1 355 ? -27.109 12.695 10.711 1 97.81 355 PRO B N 1
ATOM 6123 C CA . PRO B 1 355 ? -27.297 11.242 10.688 1 97.81 355 PRO B CA 1
ATOM 6124 C C . PRO B 1 355 ? -28.531 10.797 11.477 1 97.81 355 PRO B C 1
ATOM 6126 O O . PRO B 1 355 ? -29.062 11.57 12.273 1 97.81 355 PRO B O 1
ATOM 6129 N N . ASN B 1 356 ? -28.969 9.602 11.211 1 95.38 356 ASN B N 1
ATOM 6130 C CA . ASN B 1 356 ? -29.953 9.008 12.102 1 95.38 356 ASN B CA 1
ATOM 6131 C C . ASN B 1 356 ? -29.297 8.195 13.211 1 95.38 356 ASN B C 1
ATOM 6133 O O . ASN B 1 356 ? -28.078 8.031 13.219 1 95.38 356 ASN B O 1
ATOM 6137 N N . GLN B 1 357 ? -30.062 7.66 14.117 1 95.56 357 GLN B N 1
ATOM 6138 C CA . GLN B 1 357 ? -29.547 7.016 15.312 1 95.56 357 GLN B CA 1
ATOM 6139 C C . GLN B 1 357 ? -28.844 5.703 14.977 1 95.56 357 GLN B C 1
ATOM 6141 O O . GLN B 1 357 ? -27.844 5.348 15.609 1 95.56 357 GLN B O 1
ATOM 6146 N N . GLU B 1 358 ? -29.344 5.039 14.062 1 93.12 358 GLU B N 1
ATOM 6147 C CA . GLU B 1 358 ? -28.734 3.777 13.664 1 93.12 358 GLU B CA 1
ATOM 6148 C C . GLU B 1 358 ? -27.359 4.004 13.039 1 93.12 358 GLU B C 1
ATOM 6150 O O . GLU B 1 358 ? -26.406 3.285 13.336 1 93.12 358 GLU B O 1
ATOM 6155 N N . GLU B 1 359 ? -27.328 4.984 12.156 1 94.75 359 GLU B N 1
ATOM 6156 C CA . GLU B 1 359 ? -26.062 5.359 11.539 1 94.75 359 GLU B CA 1
ATOM 6157 C C . GLU B 1 359 ? -25.031 5.773 12.586 1 94.75 359 GLU B C 1
ATOM 6159 O O . GLU B 1 359 ? -23.875 5.383 12.516 1 94.75 359 GLU B O 1
ATOM 6164 N N . LEU B 1 360 ? -25.484 6.57 13.516 1 97 360 LEU B N 1
ATOM 6165 C CA . LEU B 1 360 ? -24.594 7.062 14.57 1 97 360 LEU B CA 1
ATOM 6166 C C . LEU B 1 360 ? -24.078 5.91 15.422 1 97 360 LEU B C 1
ATOM 6168 O O . LEU B 1 360 ? -22.875 5.836 15.711 1 97 360 LEU B O 1
ATOM 6172 N N . ALA B 1 361 ? -24.953 5.059 15.805 1 94.12 361 ALA B N 1
ATOM 6173 C CA . ALA B 1 361 ? -24.578 3.916 16.625 1 94.12 361 ALA B CA 1
ATOM 6174 C C . ALA B 1 361 ? -23.562 3.033 15.906 1 94.12 361 ALA B C 1
ATOM 6176 O O . ALA B 1 361 ? -22.562 2.604 16.5 1 94.12 361 ALA B O 1
ATOM 6177 N N . SER B 1 362 ? -23.828 2.801 14.672 1 91.88 362 SER B N 1
ATOM 6178 C CA . SER B 1 362 ? -22.938 1.975 13.867 1 91.88 362 SER B CA 1
ATOM 6179 C C . SER B 1 362 ? -21.578 2.635 13.711 1 91.88 362 SER B C 1
ATOM 6181 O O . SER B 1 362 ? -20.547 1.964 13.781 1 91.88 362 SER B O 1
ATOM 6183 N N . ALA B 1 363 ? -21.594 3.877 13.438 1 95.38 363 ALA B N 1
ATOM 6184 C CA . ALA B 1 363 ? -20.344 4.621 13.281 1 95.38 363 ALA B CA 1
ATOM 6185 C C . ALA B 1 363 ? -19.516 4.57 14.562 1 95.38 363 ALA B C 1
ATOM 6187 O O . ALA B 1 363 ? -18.297 4.328 14.508 1 95.38 363 ALA B O 1
ATOM 6188 N N . LYS B 1 364 ? -20.141 4.82 15.68 1 95.31 364 LYS B N 1
ATOM 6189 C CA . LYS B 1 364 ? -19.438 4.777 16.953 1 95.31 364 LYS B CA 1
ATOM 6190 C C . LYS B 1 364 ? -18.875 3.385 17.234 1 95.31 364 LYS B C 1
ATOM 6192 O O . LYS B 1 364 ? -17.734 3.248 17.672 1 95.31 364 LYS B O 1
ATOM 6197 N N . GLN B 1 365 ? -19.688 2.432 16.984 1 89.94 365 GLN B N 1
ATOM 6198 C CA . GLN B 1 365 ? -19.25 1.054 17.188 1 89.94 365 GLN B CA 1
ATOM 6199 C C . GLN B 1 365 ? -18.031 0.736 16.328 1 89.94 365 GLN B C 1
ATOM 6201 O O . GLN B 1 365 ? -17.078 0.115 16.797 1 89.94 365 GLN B O 1
ATOM 6206 N N . TYR B 1 366 ? -18.047 1.144 15.094 1 90.06 366 TYR B N 1
ATOM 6207 C CA . TYR B 1 366 ? -16.922 0.877 14.219 1 90.06 366 TYR B CA 1
ATOM 6208 C C . TYR B 1 366 ? -15.672 1.624 14.688 1 90.06 366 TYR B C 1
ATOM 6210 O O . TYR B 1 366 ? -14.594 1.038 14.797 1 90.06 366 TYR B O 1
ATOM 6218 N N . LEU B 1 367 ? -15.828 2.869 14.898 1 93.75 367 LEU B N 1
ATOM 6219 C CA . LEU B 1 367 ? -14.68 3.711 15.219 1 93.75 367 LEU B CA 1
ATOM 6220 C C . LEU B 1 367 ? -14.062 3.303 16.547 1 93.75 367 LEU B C 1
ATOM 6222 O O . LEU B 1 367 ? -12.836 3.355 16.719 1 93.75 367 LEU B O 1
ATOM 6226 N N . THR B 1 368 ? -14.852 2.914 17.484 1 91 368 THR B N 1
ATOM 6227 C CA . THR B 1 368 ? -14.328 2.455 18.766 1 91 368 THR B CA 1
ATOM 6228 C C . THR B 1 368 ? -13.781 1.035 18.656 1 91 368 THR B C 1
ATOM 6230 O O . THR B 1 368 ? -12.773 0.698 19.281 1 91 368 THR B O 1
ATOM 6233 N N . GLY B 1 369 ? -14.438 0.261 17.875 1 83.19 369 GLY B N 1
ATOM 6234 C CA . GLY B 1 369 ? -14 -1.115 17.703 1 83.19 369 GLY B CA 1
ATOM 6235 C C . GLY B 1 369 ? -12.734 -1.235 16.875 1 83.19 369 GLY B C 1
ATOM 6236 O O . GLY B 1 369 ? -11.938 -2.158 17.078 1 83.19 369 GLY B O 1
ATOM 6237 N N . SER B 1 370 ? -12.57 -0.364 15.867 1 86.25 370 SER B N 1
ATOM 6238 C CA . SER B 1 370 ? -11.422 -0.425 14.969 1 86.25 370 SER B CA 1
ATOM 6239 C C . SER B 1 370 ? -10.203 0.234 15.594 1 86.25 370 SER B C 1
ATOM 6241 O O . SER B 1 370 ? -9.078 0.042 15.117 1 86.25 370 SER B O 1
ATOM 6243 N N . PHE B 1 371 ? -10.367 0.955 16.672 1 84.94 371 PHE B N 1
ATOM 6244 C CA . PHE B 1 371 ? -9.297 1.728 17.281 1 84.94 371 PHE B CA 1
ATOM 6245 C C . PHE B 1 371 ? -8.195 0.81 17.812 1 84.94 371 PHE B C 1
ATOM 6247 O O . PHE B 1 371 ? -7.02 1.002 17.5 1 84.94 371 PHE B O 1
ATOM 6254 N N . PRO B 1 372 ? -8.602 -0.208 18.453 1 76.81 372 PRO B N 1
ATOM 6255 C CA . PRO B 1 372 ? -7.551 -1.119 18.906 1 76.81 372 PRO B CA 1
ATOM 6256 C C . PRO B 1 372 ? -6.805 -1.785 17.75 1 76.81 372 PRO B C 1
ATOM 6258 O O . PRO B 1 372 ? -5.605 -2.051 17.859 1 76.81 372 PRO B O 1
ATOM 6261 N N . LEU B 1 373 ? -7.5 -2.049 16.703 1 76.31 373 LEU B N 1
ATOM 6262 C CA . LEU B 1 373 ? -6.887 -2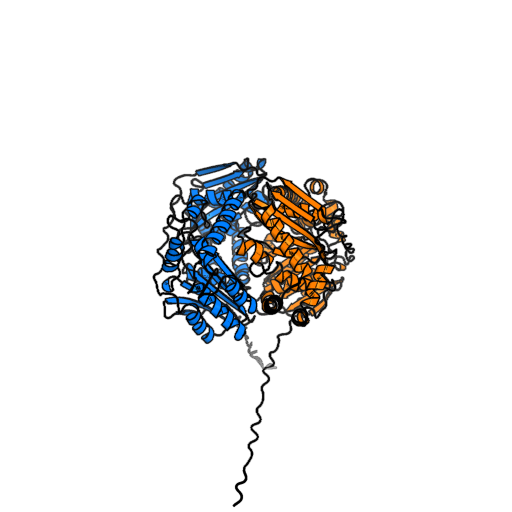.67 15.523 1 76.31 373 LEU B CA 1
ATOM 6263 C C . LEU B 1 373 ? -5.82 -1.762 14.922 1 76.31 373 LEU B C 1
ATOM 6265 O O . LEU B 1 373 ? -4.84 -2.242 14.352 1 76.31 373 LEU B O 1
ATOM 6269 N N . SER B 1 374 ? -6.031 -0.491 15.047 1 78.75 374 SER B N 1
ATOM 6270 C CA . SER B 1 374 ? -5.07 0.489 14.547 1 78.75 374 SER B CA 1
ATOM 6271 C C . SER B 1 374 ? -3.781 0.462 15.359 1 78.75 374 SER B C 1
ATOM 6273 O O . SER B 1 374 ? -2.766 1.023 14.938 1 78.75 374 SER B O 1
ATOM 6275 N N . LEU B 1 375 ? -3.707 -0.259 16.406 1 76.69 375 LEU B N 1
ATOM 6276 C CA . LEU B 1 375 ? -2.543 -0.378 17.281 1 76.69 375 LEU B CA 1
ATOM 6277 C C . LEU B 1 375 ? -1.909 -1.759 17.156 1 76.69 375 LEU B C 1
ATOM 6279 O O . LEU B 1 375 ? -1.141 -2.176 18.031 1 76.69 375 LEU B O 1
ATOM 6283 N N . GLY B 1 376 ? -2.189 -2.395 16.047 1 74 376 GLY B N 1
ATOM 6284 C CA . GLY B 1 376 ? -1.863 -3.807 15.914 1 74 376 GLY B CA 1
ATOM 6285 C C . GLY B 1 376 ? -0.442 -4.047 15.445 1 74 376 GLY B C 1
ATOM 6286 O O . GLY B 1 376 ? -0.008 -5.195 15.328 1 74 376 GLY B O 1
ATOM 6287 N N . SER B 1 377 ? 0.344 -2.992 15.086 1 80 377 SER B N 1
ATOM 6288 C CA . SER B 1 377 ? 1.732 -3.15 14.664 1 80 377 SER B CA 1
ATOM 6289 C C . SER B 1 377 ? 2.6 -2.004 15.172 1 80 377 SER B C 1
ATOM 6291 O O . SER B 1 377 ? 2.098 -0.908 15.438 1 80 377 SER B O 1
ATOM 6293 N N . ASN B 1 378 ? 3.91 -2.295 15.258 1 83.88 378 ASN B N 1
ATOM 6294 C CA . ASN B 1 378 ? 4.844 -1.252 15.672 1 83.88 378 ASN B CA 1
ATOM 6295 C C . ASN B 1 378 ? 4.781 -0.044 14.734 1 83.88 378 ASN B C 1
ATOM 6297 O O . ASN B 1 378 ? 4.824 1.1 15.195 1 83.88 378 ASN B O 1
ATOM 6301 N N . THR B 1 379 ? 4.641 -0.363 13.531 1 87.31 379 THR B N 1
ATOM 6302 C CA . THR B 1 379 ? 4.613 0.721 12.555 1 87.31 379 THR B CA 1
ATOM 6303 C C . THR B 1 379 ? 3.377 1.595 12.75 1 87.31 379 THR B C 1
ATOM 6305 O O . THR B 1 379 ? 3.469 2.824 12.719 1 87.31 379 THR B O 1
ATOM 6308 N N . ASN B 1 380 ? 2.262 0.96 12.945 1 87.81 380 ASN B N 1
ATOM 6309 C CA . ASN B 1 380 ? 1.034 1.716 13.172 1 87.81 380 ASN B CA 1
ATOM 6310 C C . ASN B 1 380 ? 1.118 2.555 14.445 1 87.81 380 ASN B C 1
ATOM 6312 O O . ASN B 1 380 ? 0.677 3.705 14.469 1 87.81 380 ASN B O 1
ATOM 6316 N N . ILE B 1 381 ? 1.673 1.958 15.461 1 89.19 381 ILE B N 1
ATOM 6317 C CA . ILE B 1 381 ? 1.84 2.664 16.719 1 89.19 381 ILE B CA 1
ATOM 6318 C C . ILE B 1 381 ? 2.785 3.848 16.531 1 89.19 381 ILE B C 1
ATOM 6320 O O . ILE B 1 381 ? 2.504 4.957 17 1 89.19 381 ILE B O 1
ATOM 6324 N N . ALA B 1 382 ? 3.848 3.625 15.852 1 93.56 382 ALA B N 1
ATOM 6325 C CA . ALA B 1 382 ? 4.816 4.688 15.609 1 93.56 382 ALA B CA 1
ATOM 6326 C C . ALA B 1 382 ? 4.184 5.844 14.844 1 93.56 382 ALA B C 1
ATOM 6328 O O . ALA B 1 382 ? 4.387 7.012 15.18 1 93.56 382 ALA B O 1
ATOM 6329 N N . ASN B 1 383 ? 3.432 5.496 13.828 1 94.44 383 ASN B N 1
ATOM 6330 C CA . ASN B 1 383 ? 2.77 6.523 13.031 1 94.44 383 ASN B CA 1
ATOM 6331 C C . ASN B 1 383 ? 1.781 7.332 13.867 1 94.44 383 ASN B C 1
ATOM 6333 O O . ASN B 1 383 ? 1.69 8.555 13.727 1 94.44 383 ASN B O 1
ATOM 6337 N N . LEU B 1 384 ? 1.048 6.672 14.672 1 93.44 384 LEU B N 1
ATOM 6338 C CA . LEU B 1 384 ? 0.082 7.344 15.539 1 93.44 384 LEU B CA 1
ATOM 6339 C C . LEU B 1 384 ? 0.786 8.266 16.531 1 93.44 384 LEU B C 1
ATOM 6341 O O . LEU B 1 384 ? 0.372 9.406 16.719 1 93.44 384 LEU B O 1
ATOM 6345 N N . LEU B 1 385 ? 1.832 7.75 17.156 1 95.94 385 LEU B N 1
ATOM 6346 C CA . LEU B 1 385 ? 2.57 8.547 18.125 1 95.94 385 LEU B CA 1
ATOM 6347 C C . LEU B 1 385 ? 3.223 9.75 17.469 1 95.94 385 LEU B C 1
ATOM 6349 O O . LEU B 1 385 ? 3.277 10.836 18.062 1 95.94 385 LEU B O 1
ATOM 6353 N N . LEU B 1 386 ? 3.689 9.555 16.297 1 97.62 386 LEU B N 1
ATOM 6354 C CA . LEU B 1 386 ? 4.285 10.664 15.57 1 97.62 386 LEU B CA 1
ATOM 6355 C C . LEU B 1 386 ? 3.248 11.75 15.289 1 97.62 386 LEU B C 1
ATOM 6357 O O . LEU B 1 386 ? 3.52 12.938 15.477 1 97.62 386 LEU B O 1
ATOM 6361 N N . ARG B 1 387 ? 2.129 11.352 14.875 1 96.38 387 ARG B N 1
ATOM 6362 C CA . ARG B 1 387 ? 1.052 12.305 14.625 1 96.38 387 ARG B CA 1
ATOM 6363 C C . ARG B 1 387 ? 0.697 13.07 15.891 1 96.38 387 ARG B C 1
ATOM 6365 O O . ARG B 1 387 ? 0.534 14.289 15.859 1 96.38 387 ARG B O 1
ATOM 6372 N N . MET B 1 388 ? 0.568 12.383 16.969 1 96.62 388 MET B N 1
ATOM 6373 C CA . MET B 1 388 ? 0.219 13.008 18.25 1 96.62 388 MET B CA 1
ATOM 6374 C C . MET B 1 388 ? 1.267 14.039 18.656 1 96.62 388 MET B C 1
ATOM 6376 O O . MET B 1 388 ? 0.925 15.156 19.047 1 96.62 388 MET B O 1
ATOM 6380 N N . ALA B 1 389 ? 2.492 13.633 18.516 1 97.56 389 ALA B N 1
ATOM 6381 C CA . ALA B 1 389 ? 3.578 14.516 18.922 1 97.56 389 ALA B CA 1
ATOM 6382 C C . ALA B 1 389 ? 3.707 15.703 17.969 1 97.56 389 ALA B C 1
ATOM 6384 O O . ALA B 1 389 ? 3.828 16.844 18.406 1 97.56 389 ALA B O 1
ATOM 6385 N N . PHE B 1 390 ? 3.621 15.461 16.688 1 97.81 390 PHE B N 1
ATOM 6386 C CA . PHE B 1 390 ? 3.836 16.5 15.688 1 97.81 390 PHE B CA 1
ATOM 6387 C C . PHE B 1 390 ? 2.725 17.547 15.734 1 97.81 390 PHE B C 1
ATOM 6389 O O . PHE B 1 390 ? 2.988 18.734 15.648 1 97.81 390 PHE B O 1
ATOM 6396 N N . TYR B 1 391 ? 1.542 17.078 15.945 1 97.69 391 TYR B N 1
ATOM 6397 C CA . TYR B 1 391 ? 0.406 18 15.914 1 97.69 391 TYR B CA 1
ATOM 6398 C C . TYR B 1 391 ? 0.002 18.406 17.328 1 97.69 391 TYR B C 1
ATOM 6400 O O . TYR B 1 391 ? -1.035 19.047 17.516 1 97.69 391 TYR B O 1
ATOM 6408 N N . HIS B 1 392 ? 0.753 18 18.328 1 96.44 392 HIS B N 1
ATOM 6409 C CA . HIS B 1 392 ? 0.583 18.422 19.719 1 96.44 392 HIS B CA 1
ATOM 6410 C C . HIS B 1 392 ? -0.789 18.031 20.25 1 96.44 392 HIS B C 1
ATOM 6412 O O . HIS B 1 392 ? -1.487 18.844 20.859 1 96.44 392 HIS B O 1
ATOM 6418 N N . LEU B 1 393 ? -1.123 16.828 19.938 1 96.25 393 LEU B N 1
ATOM 6419 C CA . LEU B 1 393 ? -2.344 16.297 20.547 1 96.25 393 LEU B CA 1
ATOM 6420 C C . LEU B 1 393 ? -2.154 16.047 22.031 1 96.25 393 LEU B C 1
ATOM 6422 O O . LEU B 1 393 ? -1.026 15.875 22.5 1 96.25 393 LEU B O 1
ATOM 6426 N N . PRO B 1 394 ? -3.24 16.031 22.781 1 93.69 394 PRO B N 1
ATOM 6427 C CA . PRO B 1 394 ? -3.113 15.82 24.219 1 93.69 394 PRO B CA 1
ATOM 6428 C C . PRO B 1 394 ? -2.529 14.453 24.562 1 93.69 394 PRO B C 1
ATOM 6430 O O . PRO B 1 394 ? -2.795 13.469 23.875 1 93.69 394 PRO B O 1
ATOM 6433 N N . ASP B 1 395 ? -1.892 14.352 25.688 1 88.94 395 ASP B N 1
ATOM 6434 C CA . ASP B 1 395 ? -1.238 13.125 26.125 1 88.94 395 ASP B CA 1
ATOM 6435 C C . ASP B 1 395 ? -2.258 12.016 26.359 1 88.94 395 ASP B C 1
ATOM 6437 O O . ASP B 1 395 ? -1.94 10.828 26.203 1 88.94 395 ASP B O 1
ATOM 6441 N N . ASN B 1 396 ? -3.42 12.469 26.688 1 90.31 396 ASN B N 1
ATOM 6442 C CA . ASN B 1 396 ? -4.453 11.484 27 1 90.31 396 ASN B CA 1
ATOM 6443 C C . ASN B 1 396 ? -5.324 11.188 25.781 1 90.31 396 ASN B C 1
ATOM 6445 O O . ASN B 1 396 ? -6.43 10.656 25.906 1 90.31 396 ASN B O 1
ATOM 6449 N N . TYR B 1 397 ? -4.863 11.57 24.625 1 91.44 397 TYR B N 1
ATOM 6450 C CA . TYR B 1 397 ? -5.645 11.391 23.406 1 91.44 397 TYR B CA 1
ATOM 6451 C C . TYR B 1 397 ? -6.082 9.945 23.234 1 91.44 397 TYR B C 1
ATOM 6453 O O . TYR B 1 397 ? -7.262 9.664 23 1 91.44 397 TYR B O 1
ATOM 6461 N N . LEU B 1 398 ? -5.188 9.016 23.422 1 88.25 398 LEU B N 1
ATOM 6462 C CA . LEU B 1 398 ? -5.5 7.605 23.219 1 88.25 398 LEU B CA 1
ATOM 6463 C C . LEU B 1 398 ? -6.445 7.102 24.297 1 88.25 398 LEU B C 1
ATOM 6465 O O . LEU B 1 398 ? -7.352 6.312 24.031 1 88.25 398 LEU B O 1
ATOM 6469 N N . ASP B 1 399 ? -6.285 7.602 25.484 1 88.5 399 ASP B N 1
ATOM 6470 C CA . ASP B 1 399 ? -7.078 7.172 26.641 1 88.5 399 ASP B CA 1
ATOM 6471 C C . ASP B 1 399 ? -8.516 7.684 26.531 1 88.5 399 ASP B C 1
ATOM 6473 O O . ASP B 1 399 ? -9.438 7.059 27.047 1 88.5 399 ASP B O 1
ATOM 6477 N N . THR B 1 400 ? -8.633 8.75 25.891 1 93.25 400 THR B N 1
ATOM 6478 C CA . THR B 1 400 ? -9.945 9.391 25.891 1 93.25 400 THR B CA 1
ATOM 6479 C C . THR B 1 400 ? -10.625 9.234 24.547 1 93.25 400 THR B C 1
ATOM 6481 O O . THR B 1 400 ? -11.781 9.625 24.375 1 93.25 400 THR B O 1
ATOM 6484 N N . TYR B 1 401 ? -9.945 8.688 23.594 1 92.94 401 TYR B N 1
ATOM 6485 C CA . TYR B 1 401 ? -10.453 8.609 22.219 1 92.94 401 TYR B CA 1
ATOM 6486 C C . TYR B 1 401 ? -11.828 7.957 22.188 1 92.94 401 TYR B C 1
ATOM 6488 O O . TYR B 1 401 ? -12.781 8.523 21.656 1 92.94 401 TYR B O 1
ATOM 6496 N N . VAL B 1 402 ? -11.945 6.809 22.812 1 93.44 402 VAL B N 1
ATOM 6497 C CA . VAL B 1 402 ? -13.188 6.035 22.781 1 93.44 402 VAL B CA 1
ATOM 6498 C C . VAL B 1 402 ? -14.297 6.809 23.469 1 93.44 402 VAL B C 1
ATOM 6500 O O . VAL B 1 402 ? -15.422 6.887 22.969 1 93.44 402 VAL B O 1
ATOM 6503 N N . ALA B 1 403 ? -13.953 7.383 24.578 1 96.19 403 ALA B N 1
ATOM 6504 C CA . ALA B 1 403 ? -14.938 8.164 25.328 1 96.19 403 ALA B CA 1
ATOM 6505 C C . ALA B 1 403 ? -15.414 9.367 24.516 1 96.19 403 ALA B C 1
ATOM 6507 O O . ALA B 1 403 ? -16.594 9.695 24.516 1 96.19 403 ALA B O 1
ATOM 6508 N N . LYS B 1 404 ? -14.547 10 23.828 1 97.12 404 LYS B N 1
ATOM 6509 C CA . LYS B 1 404 ? -14.891 11.164 23.016 1 97.12 404 LYS B CA 1
ATOM 6510 C C . LYS B 1 404 ? -15.766 10.781 21.828 1 97.12 404 LYS B C 1
ATOM 6512 O O . LYS B 1 404 ? -16.703 11.5 21.484 1 97.12 404 LYS B O 1
ATOM 6517 N N . ILE B 1 405 ? -15.453 9.688 21.219 1 97.38 405 ILE B N 1
ATOM 6518 C CA . ILE B 1 405 ? -16.281 9.18 20.125 1 97.38 405 ILE B CA 1
ATOM 6519 C C . ILE B 1 405 ? -17.688 8.867 20.641 1 97.38 405 ILE B C 1
ATOM 6521 O O . ILE B 1 405 ? -18.672 9.273 20.047 1 97.38 405 ILE B O 1
ATOM 6525 N N . ASN B 1 406 ? -17.75 8.211 21.781 1 97 406 ASN B N 1
ATOM 6526 C CA . ASN B 1 406 ? -19.031 7.777 22.328 1 97 406 ASN B CA 1
ATOM 6527 C C . ASN B 1 406 ? -19.875 8.961 22.797 1 97 406 ASN B C 1
ATOM 6529 O O . ASN B 1 406 ? -21.109 8.883 22.828 1 97 406 ASN B O 1
ATOM 6533 N N . ALA B 1 407 ? -19.25 10.008 23.062 1 98 407 ALA B N 1
ATOM 6534 C CA . ALA B 1 407 ? -19.953 11.188 23.562 1 98 407 ALA B CA 1
ATOM 6535 C C . ALA B 1 407 ? -20.594 11.977 22.438 1 98 407 ALA B C 1
ATOM 6537 O O . ALA B 1 407 ? -21.453 12.836 22.672 1 98 407 ALA B O 1
ATOM 6538 N N . VAL B 1 408 ? -20.234 11.75 21.219 1 98.56 408 VAL B N 1
ATOM 6539 C CA . VAL B 1 408 ? -20.719 12.508 20.078 1 98.56 408 VAL B CA 1
ATOM 6540 C C . VAL B 1 408 ? -22.219 12.242 19.875 1 98.56 408 VAL B C 1
ATOM 6542 O O . VAL B 1 408 ? -22.656 11.094 19.969 1 98.56 408 VAL B O 1
ATOM 6545 N N . THR B 1 409 ? -22.969 13.273 19.562 1 98.31 409 THR B N 1
ATOM 6546 C CA . THR B 1 409 ? -24.406 13.133 19.312 1 98.31 409 THR B CA 1
ATOM 6547 C C . THR B 1 409 ? -24.734 13.5 17.875 1 98.31 409 THR B C 1
ATOM 6549 O O . THR B 1 409 ? -23.922 14.102 17.172 1 98.31 409 THR B O 1
ATOM 6552 N N . ASP B 1 410 ? -25.938 13.086 17.5 1 97.94 410 ASP B N 1
ATOM 6553 C CA . ASP B 1 410 ? -26.422 13.43 16.172 1 97.94 410 ASP B CA 1
ATOM 6554 C C . ASP B 1 410 ? -26.547 14.938 16 1 97.94 410 ASP B C 1
ATOM 6556 O O . ASP B 1 410 ? -26.188 15.492 14.961 1 97.94 410 ASP B O 1
ATOM 6560 N N . ALA B 1 411 ? -26.953 15.578 17.031 1 98.19 411 ALA B N 1
ATOM 6561 C CA . ALA B 1 411 ? -27.094 17.031 17 1 98.19 411 ALA B CA 1
ATOM 6562 C C . ALA B 1 411 ? -25.734 17.703 16.828 1 98.19 411 ALA B C 1
ATOM 6564 O O . ALA B 1 411 ? -25.609 18.688 16.094 1 98.19 411 ALA B O 1
ATOM 6565 N N . GLU B 1 412 ? -24.75 17.219 17.5 1 98.44 412 GLU B N 1
ATOM 6566 C CA . GLU B 1 412 ? -23.406 17.781 17.391 1 98.44 412 GLU B CA 1
ATOM 6567 C C . GLU B 1 412 ? -22.844 17.609 15.984 1 98.44 412 GLU B C 1
ATOM 6569 O O . GLU B 1 412 ? -22.156 18.484 15.469 1 98.44 412 GLU B O 1
ATOM 6574 N N . ILE B 1 413 ? -23.109 16.469 15.375 1 98.75 413 ILE B N 1
ATOM 6575 C CA . ILE B 1 413 ? -22.656 16.203 14.016 1 98.75 413 ILE B CA 1
ATOM 6576 C C . ILE B 1 413 ? -23.297 17.188 13.047 1 98.75 413 ILE B C 1
ATOM 6578 O O . ILE B 1 413 ? -22.625 17.797 12.219 1 98.75 413 ILE B O 1
ATOM 6582 N N . LYS B 1 414 ? -24.578 17.344 13.164 1 98.38 414 LYS B N 1
ATOM 6583 C CA . LYS B 1 414 ? -25.312 18.266 12.297 1 98.38 414 LYS B CA 1
ATOM 6584 C C . LYS B 1 414 ? -24.75 19.688 12.422 1 98.38 414 LYS B C 1
ATOM 6586 O O . LYS B 1 414 ? -24.469 20.328 11.414 1 98.38 414 LYS B O 1
ATOM 6591 N N . GLN B 1 415 ? -24.594 20.078 13.594 1 98.38 415 GLN B N 1
ATOM 6592 C CA . GLN B 1 415 ? -24.078 21.422 13.844 1 98.38 415 GLN B CA 1
ATOM 6593 C C . GLN B 1 415 ? -22.656 21.578 13.305 1 98.38 415 GLN B C 1
ATOM 6595 O O . GLN B 1 415 ? -22.344 22.594 12.688 1 98.38 415 GLN B O 1
ATOM 6600 N N . ALA B 1 416 ? -21.844 20.609 13.562 1 98.56 416 ALA B N 1
ATOM 6601 C CA . ALA B 1 416 ? -20.453 20.656 13.117 1 98.56 416 ALA B CA 1
ATOM 6602 C C . ALA B 1 416 ? -20.359 20.766 11.594 1 98.56 416 ALA B C 1
ATOM 6604 O O . ALA B 1 416 ? -19.578 21.547 11.062 1 98.56 416 ALA B O 1
ATOM 6605 N N . PHE B 1 417 ? -21.141 19.969 10.867 1 98.38 417 PHE B N 1
ATOM 6606 C CA . PHE B 1 417 ? -21.109 20 9.406 1 98.38 417 PHE B CA 1
ATOM 6607 C C . PHE B 1 417 ? -21.672 21.312 8.875 1 98.38 417 PHE B C 1
ATOM 6609 O O . PHE B 1 417 ? -21.156 21.859 7.902 1 98.38 417 PHE B O 1
ATOM 6616 N N . GLN B 1 418 ? -22.719 21.844 9.5 1 97.81 418 GLN B N 1
ATOM 6617 C CA . GLN B 1 418 ? -23.297 23.109 9.086 1 97.81 418 GLN B CA 1
ATOM 6618 C C . GLN B 1 418 ? -22.297 24.25 9.242 1 97.81 418 GLN B C 1
ATOM 6620 O O . GLN B 1 418 ? -22.266 25.172 8.438 1 97.81 418 GLN B O 1
ATOM 6625 N N . GLN B 1 419 ? -21.547 24.141 10.242 1 96.69 419 GLN B N 1
ATOM 6626 C CA . GLN B 1 419 ? -20.578 25.188 10.523 1 96.69 419 GLN B CA 1
ATOM 6627 C C . GLN B 1 419 ? -19.359 25.062 9.602 1 96.69 419 GLN B C 1
ATOM 6629 O O . GLN B 1 419 ? -18.781 26.078 9.188 1 96.69 419 GLN B O 1
ATOM 6634 N N . GLN B 1 420 ? -19.016 23.797 9.266 1 96.25 420 GLN B N 1
ATOM 6635 C CA . GLN B 1 420 ? -17.719 23.562 8.656 1 96.25 420 GLN B CA 1
ATOM 6636 C C . GLN B 1 420 ? -17.828 23.469 7.137 1 96.25 420 GLN B C 1
ATOM 6638 O O . GLN B 1 420 ? -16.891 23.781 6.414 1 96.25 420 GLN B O 1
ATOM 6643 N N . VAL B 1 421 ? -18.984 22.984 6.613 1 97.19 421 VAL B N 1
ATOM 6644 C CA . VAL B 1 421 ? -19.109 22.719 5.184 1 97.19 421 VAL B CA 1
ATOM 6645 C C . VAL B 1 421 ? -20.25 23.547 4.602 1 97.19 421 VAL B C 1
ATOM 6647 O O . VAL B 1 421 ? -21.422 23.359 4.953 1 97.19 421 VAL B O 1
ATOM 6650 N N . ASN B 1 422 ? -19.875 24.438 3.732 1 96.56 422 ASN B N 1
ATOM 6651 C CA . ASN B 1 422 ? -20.844 25.266 3.039 1 96.56 422 ASN B CA 1
ATOM 6652 C C . ASN B 1 422 ? -21.047 24.812 1.597 1 96.56 422 ASN B C 1
ATOM 6654 O O . ASN B 1 422 ? -20.203 25.062 0.737 1 96.56 422 ASN B O 1
ATOM 6658 N N . PRO B 1 423 ? -22.188 24.203 1.342 1 94.75 423 PRO B N 1
ATOM 6659 C CA . PRO B 1 423 ? -22.406 23.656 0.001 1 94.75 423 PRO B CA 1
ATOM 6660 C C . PRO B 1 423 ? -22.359 24.719 -1.087 1 94.75 423 PRO B C 1
ATOM 6662 O O . PRO B 1 423 ? -22.156 24.406 -2.26 1 94.75 423 PRO B O 1
ATOM 6665 N N . GLU B 1 424 ? -22.5 25.953 -0.725 1 93.81 424 GLU B N 1
ATOM 6666 C CA . GLU B 1 424 ? -22.547 27.031 -1.699 1 93.81 424 GLU B CA 1
ATOM 6667 C C . GLU B 1 424 ? -21.141 27.547 -2.023 1 93.81 424 GLU B C 1
ATOM 6669 O O . GLU B 1 424 ? -20.953 28.375 -2.91 1 93.81 424 GLU B O 1
ATOM 6674 N N . LYS B 1 425 ? -20.188 27.047 -1.421 1 95.81 425 LYS B N 1
ATOM 6675 C CA . LYS B 1 425 ? -18.812 27.516 -1.621 1 95.81 425 LYS B CA 1
ATOM 6676 C C . LYS B 1 425 ? -17.875 26.375 -1.988 1 95.81 425 LYS B C 1
ATOM 6678 O O . LYS B 1 425 ? -16.672 26.453 -1.79 1 95.81 425 LYS B O 1
ATOM 6683 N N . LEU B 1 426 ? -18.406 25.344 -2.504 1 97.81 426 LEU B N 1
ATOM 6684 C CA . LEU B 1 426 ? -17.594 24.188 -2.834 1 97.81 426 LEU B CA 1
ATOM 6685 C C . LEU B 1 426 ? -16.766 24.438 -4.086 1 97.81 426 LEU B C 1
ATOM 6687 O O . LEU B 1 426 ? -17.234 25.062 -5.031 1 97.81 426 LEU B O 1
ATOM 6691 N N . LEU B 1 427 ? -15.547 23.906 -4.082 1 98.69 427 LEU B N 1
ATOM 6692 C CA . LEU B 1 427 ? -14.742 23.781 -5.289 1 98.69 427 LEU B CA 1
ATOM 6693 C C . LEU B 1 427 ? -15.008 22.438 -5.977 1 98.69 427 LEU B C 1
ATOM 6695 O O . LEU B 1 427 ? -14.953 21.391 -5.344 1 98.69 427 LEU B O 1
ATOM 6699 N N . LEU B 1 428 ? -15.312 22.516 -7.234 1 98.56 428 LEU B N 1
ATOM 6700 C CA . LEU B 1 428 ? -15.477 21.328 -8.07 1 98.56 428 LEU B CA 1
ATOM 6701 C C . LEU B 1 428 ? -14.383 21.25 -9.125 1 98.56 428 LEU B C 1
ATOM 6703 O O . LEU B 1 428 ? -14.242 22.172 -9.945 1 98.56 428 LEU B O 1
ATOM 6707 N N . VAL B 1 429 ? -13.609 20.156 -9.055 1 98.56 429 VAL B N 1
ATOM 6708 C CA . VAL B 1 429 ? -12.633 19.875 -10.102 1 98.56 429 VAL B CA 1
ATOM 6709 C C . VAL B 1 429 ? -13.023 18.594 -10.844 1 98.56 429 VAL B C 1
ATOM 6711 O O . VAL B 1 429 ? -13.25 17.562 -10.219 1 98.56 429 VAL B O 1
ATOM 6714 N N . THR B 1 430 ? -13.141 18.656 -12.133 1 98.12 430 THR B N 1
ATOM 6715 C CA . THR B 1 430 ? -13.383 17.5 -12.977 1 98.12 430 THR B CA 1
ATOM 6716 C C . THR B 1 430 ? -12.266 17.344 -14.008 1 98.12 430 THR B C 1
ATOM 6718 O O . THR B 1 430 ? -11.797 18.328 -14.578 1 98.12 430 THR B O 1
ATOM 6721 N N . VAL B 1 431 ? -11.781 16.172 -14.125 1 96.56 431 VAL B N 1
ATOM 6722 C CA . VAL B 1 431 ? -10.758 15.836 -15.109 1 96.56 431 VAL B CA 1
ATOM 6723 C C . VAL B 1 431 ? -11.234 14.688 -15.992 1 96.56 431 VAL B C 1
ATOM 6725 O O . VAL B 1 431 ? -11.453 13.578 -15.508 1 96.56 431 VAL B O 1
ATOM 6728 N N . GLY B 1 432 ? -11.43 14.883 -17.203 1 93.94 432 GLY B N 1
ATOM 6729 C CA . GLY B 1 432 ? -11.945 13.914 -18.156 1 93.94 432 GLY B CA 1
ATOM 6730 C C . GLY B 1 432 ? -12.672 14.555 -19.328 1 93.94 432 GLY B C 1
ATOM 6731 O O . GLY B 1 432 ? -12.336 15.664 -19.75 1 93.94 432 GLY B O 1
ATOM 6732 N N . GLN B 1 433 ? -13.539 13.766 -20 1 87.06 433 GLN B N 1
ATOM 6733 C CA . GLN B 1 433 ? -14.281 14.242 -21.172 1 87.06 433 GLN B CA 1
ATOM 6734 C C . GLN B 1 433 ? -15.742 14.492 -20.812 1 87.06 433 GLN B C 1
ATOM 6736 O O . GLN B 1 433 ? -16.641 14.219 -21.625 1 87.06 433 GLN B O 1
ATOM 6741 N N . SER B 1 434 ? -15.898 14.984 -19.625 1 74.19 434 SER B N 1
ATOM 6742 C CA . SER B 1 434 ? -17.281 15.203 -19.188 1 74.19 434 SER B CA 1
ATOM 6743 C C . SER B 1 434 ? -17.875 16.422 -19.875 1 74.19 434 SER B C 1
ATOM 6745 O O . SER B 1 434 ? -17.156 17.328 -20.297 1 74.19 434 SER B O 1
#

Sequence (868 aa):
MSVLRAFIISFSVIFSHNLFANSFKTEKWQTKNGVRVVFYQAMEVPMLDISLAFAAGSAYDGKYFGLSALTTNLINQGNSGKDATNIAEALADTGAQFNAETSRDMVVLSLRTLTSKEALQQSTKTFSQIISHPDFPKEAFAREKDQLLMAVEQTEESPDDVAIQNFFKTLYQEHPYAHPVHGTVESLNAIKENQVIDFYKKYFVAKNGILVMVGAIDSSQAHQLAEQLTQDLPAGEPAPTIPKASQLADAEKINVPFPSSQTVVRLGQIGIDHHNQNYFPLMVGNYILGGGTLVSRLGTEVREKRGLTYGIDSQFVPMLGEGPFIISLSTKNSEARNALHITQDTLIKFIKNGPNQEELASAKQYLTGSFPLSLGSNTNIANLLLRMAFYHLPDNYLDTYVAKINAVTDAEIKQAFQQQVNPEKLLLVTVGQSMSVLRAFIISFSVIFSHNLFANSFKTEKWQTKNGVRVVFYQAMEVPMLDISLAFAAGSAYDGKYFGLSALTTNLINQGNSGKDATNIAEALADTGAQFNAETSRDMVVLSLRTLTSKEALQQSTKTFSQIISHPDFPKEAFAREKDQLLMAVEQTEESPDDVAIQNFFKTLYQEHPYAHPVHGTVESLNAIKENQVIDFYKKYFVAKNGILVMVGAIDSSQAHQLAEQLTQDLPAGEPAPTIPKASQLADAEKINVPFPSSQTVVRLGQIGIDHHNQNYFPLMVGNYILGGGTLVSRLGTEVREKRGLTYGIDSQFVPMLGEGPFIISLSTKNSEARNALHITQDTLIKFIKNGPNQEELASAKQYLTGSFPLSLGSNTNIANLLLRMAFYHLPDNYLDTYVAKINAVTDAEIKQAFQQQVNPEKLLLVTVGQS

Radius of gyration: 28.91 Å; Cα contacts (8 Å, |Δi|>4): 1785; chains: 2; bounding box: 88×66×101 Å

Secondary structure (DSSP, 8-state):
--------------------------EEEE-TT--EEEEEE--SSSEEEEEEEES-SGGG-TTSTTHHHHHHHHTTSEETTEEHHHHHHHHHTTT-EEEEEE-SS-EEEEEEEE-SHHHHHHHHHHHHHHHH-B---HHHHHHHHHHHHHHHHHHTT-HHHHHHHHHHHHHHTTSTTSS-TT--HHHHHH--HHHHHHHHHHHSSGGGEEEEEEES--HHHHHHHHHHHHTTS----PPPPPPPPPPPSS-EEEEEE---SEEEEEEEEE---TT-TTHHHHHHHHIIIIITGGGSHHIIIIIITT---S-EEEEE---TT--EEEEEEEEEGGGHHHHHHHHHHHHHHHHHH---HHHHHHHHHHHHHHTGGGGSSHHHHHHHHHHHHHTT--TTHHHHHHHHHHH--HHHHHHHHHHH--GGG-EEEEEE--/--------------------------EEEE-TT--EEEEEE--SSSEEEEEEEES-SGGG-TTSTTHHHHHHHHTTSEETTEEHHHHHHHHHTTT-EEEEEE-SS-EEEEEEEE-SHHHHHHHHHHHHHHHH-B---HHHHHHHHHHHHHHHHHHTT-HHHHHHHHHHHHHHTTSTTSS-TT--HHHHHH--HHHHHHHHHHHSSGGGEEEEEEES--HHHHHHHHHHHHTTS----PPPPPPPPPPPSS-EEEEEE---SEEEEEEEEE---TT-TTHHHHHHHHIIIIITGGGSHHIIIIIITT---S-EEEEE---TT--EEEEEEEEEGGGHHHHHHHHHHHHHHHHHH---HHHHHHHHHHHHHHTGGGGSSHHHHHHHHHHHHHTT--TTHHHHHHHHHHH--HHHHHHHHHHH--GGG-EEEEEE--

Organism: Legionella pneumophila subsp. pneumophila (strain Philadelphia 1 / ATCC 33152 / DSM 7513) (NCBI:txid272624)

Foldseek 3Di:
DPPPCPVPPPPPPPPPPPPPPVPQDWDWDAAPLAATEIEGADAPAQKKKKKKKFQQFQLNCVLQRQLSVLLQQQLQQDFPHDGNVVLVVLCVVQPKDWDWDHDLGMIMTMIMGGNPPVTVVSNLLSLLRSLQGGPLDPVSSVVSLVVLQVVQVVLVQDLVSVQVLCVLLVQQPPFSRNHDRNGHNVSSVVDDSVSSVVSCLAISARNRMYMYMYYNDDPVVSNVSVCSSHVNGHSHHHDDAGAAGDWFPFEAEAEAADADQKKKKKKWHFFAAPPPPLNLLQVLQQCQDFVVKCNHLLNCQQPVPPNFFPTKGWDADHDRRTGMTIIITMGGPVCVVVSVVSSLVSLVCCLQPFDDPVSLVVSLCCVLVCLVVLVVDRVSVRVVVCVCVNRVNDPCCSVCVSVSSVVHDRVSNSVVCNVGGDSGRMYMYMYYDD/DPPPPPPPPPPPPPPPPPPPPVPQDWDWDAAPLAATEIEGEDAPAQKKKKKKKFQQALLNCVLQRQLSVLLQQQLQQDFPHDGNVVLVCLCVVQPKDWDWDHDLGMIMTMIMGGNPPVTVVSNLLSLLRSLQGGPRDPVSSVVSLVVLQVVQVVLVQDLVSVQVLCVLLVQQPPFSRNHDRNGHNVSSVVDDSVSSVVSCLAISARNRMYMYMYYNDDPVVSNVSVCSSHVNGHSHHHDDAGAAGDWFPFEAEAEAADADQKKKKKKWHFFAAPPPPLNLLQVLQQCQDFVVKCNHLLNCQQPVPPNFFPTKGWDADHDRRTGMTIIITMGGPVCVVVSVVSSLVSLVCCLQPFDDPVSLVVSLCCVLVCLVVLVVDRVSVRVVVCVCVNRVPDPCCSVCVSVSNVVHDRVSSSVVCNVGGDSGRMYMYMYYDD

Solvent-accessible surface area (backbone atoms only — not comparable to full-atom values): 44201 Å² total; per-residue (Å²): 140,83,78,79,79,79,77,76,78,75,80,75,78,75,73,71,72,68,72,71,66,78,69,90,67,68,48,74,52,63,40,96,56,41,26,38,34,41,37,34,73,35,73,85,45,69,30,35,39,37,38,40,32,22,60,38,6,27,44,68,25,76,84,36,32,19,41,32,38,52,38,54,68,38,31,60,45,12,32,81,90,35,47,34,63,55,51,50,46,53,26,31,50,36,27,29,46,77,48,69,48,66,41,53,64,28,28,40,44,33,40,38,33,38,52,51,69,68,35,33,53,51,39,46,52,52,49,22,33,34,70,54,31,51,59,65,43,69,69,52,49,56,40,53,49,52,38,48,48,52,51,49,56,49,38,69,70,31,56,65,48,46,36,54,45,50,44,33,31,64,59,38,53,86,43,55,70,11,62,52,49,69,25,47,72,68,32,46,71,68,58,52,72,65,57,38,53,52,49,43,70,56,30,66,15,19,42,21,29,39,38,29,39,21,20,40,56,54,70,67,56,50,55,52,49,55,41,65,47,45,65,73,32,50,36,70,49,58,59,80,82,62,66,73,66,66,68,59,92,49,50,43,78,47,79,41,82,38,103,45,78,37,22,32,39,41,38,30,42,60,46,35,32,85,77,42,91,46,44,60,29,44,53,52,43,35,31,44,43,11,51,45,29,72,77,4,51,46,14,35,60,43,28,70,74,60,50,48,32,81,50,42,37,32,45,75,43,59,33,87,27,39,17,41,27,42,33,41,36,42,22,45,28,92,42,36,66,60,50,49,51,52,51,49,49,52,50,52,47,40,41,73,64,29,63,54,70,67,56,49,52,42,41,41,33,20,58,49,42,32,48,63,60,54,57,64,34,57,66,43,40,41,53,50,52,42,49,33,61,74,70,65,50,62,92,55,44,77,78,38,43,52,60,52,50,66,66,53,47,54,67,52,22,21,51,35,37,53,73,59,53,56,86,73,31,32,36,38,31,38,21,13,63,100,140,81,80,79,78,75,76,78,76,76,78,75,77,75,74,72,74,67,72,70,66,79,69,89,65,67,47,74,54,62,43,95,56,41,27,38,34,41,37,36,73,36,71,86,45,67,30,35,39,38,38,41,32,23,59,38,6,28,44,66,25,79,83,35,31,19,41,33,38,51,36,55,68,36,30,58,45,12,32,80,89,35,45,34,62,54,51,52,47,53,28,30,51,35,27,30,45,77,49,69,48,65,40,54,66,28,26,38,42,33,39,38,34,38,50,50,68,67,36,33,53,50,40,46,51,52,48,22,33,35,70,53,31,51,59,63,43,69,69,51,50,56,38,53,50,50,39,46,47,52,51,49,57,50,39,70,70,31,57,66,47,45,38,54,46,52,44,32,30,65,57,38,52,87,42,56,70,11,60,52,49,69,26,46,71,69,32,47,71,68,57,52,71,64,58,38,54,50,49,43,67,55,30,65,14,19,42,21,29,39,37,31,40,22,18,38,57,54,70,68,57,48,56,53,48,54,40,66,46,46,65,73,32,52,36,70,50,58,59,80,82,61,67,72,65,64,67,60,92,49,50,45,78,47,78,42,82,38,102,45,77,37,20,32,39,40,38,30,43,60,46,34,32,86,77,42,91,48,41,59,29,44,53,50,42,35,30,43,42,11,50,46,30,73,77,5,51,47,14,36,60,42,28,70,74,62,52,47,32,80,51,42,37,33,45,74,43,59,32,86,27,38,18,42,28,41,33,42,37,43,21,44,27,92,41,36,66,59,51,49,50,51,51,50,50,52,50,52,48,40,39,73,65,29,64,54,68,66,55,49,51,43,41,40,33,21,58,50,42,33,49,62,61,54,57,65,34,57,65,44,40,39,54,51,52,43,50,34,62,75,69,63,50,61,91,55,45,78,78,40,42,53,59,54,52,66,65,54,47,53,67,50,23,21,52,34,36,53,73,59,53,55,83,74,31,33,36,36,30,39,20,13,63,98

pLDDT: mean 91.66, std 14.75, range [24.28, 98.88]

Nearest PDB structures (foldseek):
  3amj-assembly1_B  TM=9.784E-01  e=3.863E-50  Sphingomonas sp. A1
  3gwb-assembly1_A  TM=9.667E-01  e=6.502E-48  Pseudomonas protegens Pf-5
  3hdi-assembly1_B  TM=9.474E-01  e=3.229E-31  Halalkalibacterium halodurans C-125
  6zfs-assembly1_A  TM=9.164E-01  e=1.277E-28  Bos taurus
  6ofs-assembly1_A  TM=7.926E-01  e=1.267E-23  Escherichia coli K-12

InterPro domains:
  IPR007863 Peptidase M16, C-terminal [PF05193] (192-366)
  IPR011249 Metalloenzyme, LuxS/M16 peptidase-like [SSF63411] (24-229)
  IPR011249 Metalloenzyme, LuxS/M16 peptidase-like [SSF63411] (252-433)
  IPR011765 Peptidase M16, N-terminal [PF00675] (47-184)
  IPR050361 Mitochondrial Processing Peptidase/Ubiquinol-cytochrome c Reductase Complex [PTHR11851] (24-419)